Protein AF-A0A369HLX6-F1 (afdb_monomer)

Solvent-accessible surface area (backbone atoms only — not comparable to full-atom values): 77555 Å² total; per-residue (Å²): 139,80,82,79,77,84,73,82,59,44,43,98,86,65,46,57,54,57,81,59,62,67,58,54,52,29,65,48,64,82,88,49,87,76,56,44,64,62,55,21,54,60,53,42,35,36,46,69,59,18,45,42,66,28,50,52,48,38,49,47,55,46,30,52,79,67,49,48,51,61,34,25,66,33,43,35,38,41,13,50,38,52,50,74,55,31,60,79,55,59,59,72,65,39,51,56,47,38,63,75,68,39,64,60,37,67,70,21,78,32,45,28,30,35,38,33,44,41,81,48,45,90,78,59,67,44,66,43,48,53,57,16,44,47,42,39,21,48,74,40,38,24,52,33,60,40,42,64,54,90,81,58,80,54,17,56,50,40,20,49,58,45,28,77,98,67,44,46,39,60,88,38,51,38,51,92,36,46,62,58,41,57,68,70,11,40,43,44,68,42,45,43,71,70,37,37,52,24,49,70,61,46,50,66,56,53,74,74,46,99,59,86,45,47,68,46,64,23,52,65,65,41,45,95,59,55,99,48,50,53,18,38,33,39,18,29,38,41,75,83,51,49,65,28,52,54,48,16,40,48,78,66,67,53,45,26,35,36,39,29,20,11,76,89,25,31,27,41,67,32,36,59,42,53,14,45,35,41,31,36,36,49,88,46,97,92,49,75,64,45,77,47,77,52,59,50,39,31,64,56,44,74,41,74,72,37,59,67,83,73,38,48,46,50,96,38,24,53,48,42,17,50,50,52,49,32,50,43,70,57,72,56,60,95,83,32,61,50,55,50,38,28,31,52,52,22,9,49,47,38,43,53,41,23,46,48,70,32,92,55,44,83,87,52,78,94,54,87,42,67,59,54,84,60,59,39,70,95,70,36,29,40,38,27,12,33,54,53,39,53,45,18,33,77,58,36,43,15,36,52,29,51,50,35,32,28,47,46,20,42,47,51,58,69,65,56,65,86,71,92,67,78,89,77,87,85,77,84,86,93,78,92,78,85,91,84,85,80,89,79,84,87,66,102,64,64,75,43,92,34,52,91,41,31,34,41,33,54,33,55,70,52,26,48,26,41,18,53,24,52,44,14,33,34,37,22,50,30,40,33,51,22,39,40,87,74,39,44,70,30,47,73,50,50,84,63,48,50,43,48,37,94,87,45,53,62,85,77,73,36,53,9,52,56,34,55,74,31,33,32,33,34,40,23,30,14,41,27,58,89,38,67,68,29,34,58,49,49,55,60,46,48,62,73,32,42,32,38,39,35,54,64,61,62,70,61,43,49,86,59,64,63,28,68,76,53,46,36,74,69,21,57,52,32,33,35,36,44,42,34,33,42,24,81,49,77,99,47,21,87,47,89,55,55,42,69,56,44,28,60,75,48,50,53,16,55,45,28,36,43,61,89,54,67,68,33,73,71,98,57,66,56,41,25,53,51,30,9,50,52,48,39,54,50,50,54,52,45,53,57,49,19,74,76,69,70,38,37,49,81,42,78,39,23,34,44,58,43,36,54,56,69,45,48,69,60,50,46,50,28,72,73,67,77,43,83,78,90,59,24,47,50,68,40,48,96,87,44,38,61,28,29,64,34,48,26,61,78,49,34,33,32,43,51,24,89,44,55,71,43,41,37,52,48,22,55,67,71,72,42,60,64,51,45,72,35,82,58,39,45,43,48,68,34,21,56,75,43,35,74,64,52,56,50,55,52,34,66,52,41,36,76,37,42,40,63,61,47,56,60,67,48,54,91,68,84,59,57,67,48,71,73,69,57,73,68,55,50,63,67,30,67,70,36,49,77,66,51,38,60,41,79,45,67,28,92,45,47,42,78,42,83,44,77,41,67,86,63,80,57,92,80,33,79,50,47,86,83,40,49,45,53,57,86,32,72,34,35,65,60,50,40,35,80,72,68,67,51,49,72,71,55,53,50,46,34,26,78,71,58,29,25,50,69,88,78,59,71,75,79,78,74,86,74,93,71,87,80,90,81,88,81,88,90,85,81,89,82,88,78,88,85,87,84,92,86,87,88,86,88,90,83,87,89,85,89,83,84,88,87,85,88,82,88,83,85,89,88,87,85,81,90,88,81,89,88,85,82,92,88,86,87,90,85,88,91,87,83,90,87,88,84,90,79,90,85,79,91,83,90,87,87,82,86,83,90,88,80,91,87,88,87,83,83,86,88,87,86,82,90,84,81,92,76,87,92,78,85,84,84,74,81,87,70,74,85,82,76,65,63,57,80,49,58,18,80,88,77,64,53,69,48,74,46,72,82,79,90,80,90,79,94,73,86,85,80,51,60,48,72,73,50,29,61,68,77,60,78,57,95,60,83,89,48,65,72,54,56,57,55,51,52,50,51,55,52,52,71,72,44,75,93,57,87,77,68,63,69,72,52,58,56,69,74,65,59,90,73,91,49,72,65,59,51,52,54,50,46,51,53,59,65,70,54,52,76,70,60,52,51,66,50,53,79,41,47,95,77,43,56,69,72,56,42,49,52,47,38,56,40,42,35,73,79,44,51,84,44,75,72,74,86,52,77,82,77,70,71,90,66,99,75,86,85,91,86,88,81,88,82,84,87,84,82,86,84,84,92,82,83,91,82,84,87,82,90,81,87,84,86,82,87,86,87,77,88,84,90,80,92,81,90,87,88,88,88,82,90,87,91,82,88,83,92,88,85,88,84,88,82,87,82,86,86,89,81,91,88,82,92,88,88,85,91,82,90,85,91,87,87,85,90,87,79,87,91,81,85,84,88,87,86,77,81,96,64,78,62,93,73,67,71,98,73,62,82,74,80,88,80,81,96,80,89,84,78,94,85,75,98,81,73,86,92,76,82,86,79,82,57,55,49,103,84,74,48,76,68,87,86,84,90,86,88,80,88,132

pLDDT: mean 70.93, std 29.44, range [20.41, 98.88]

Secondary structure (DSSP, 8-state):
-PPPPPP--B-TTSPBPP--HHHHHHHSSSSS---HHHHHHHHHTTTTT-S-HHHHHHHHHHHHHTTGGG-HHHHHHHHHHHHHTSPPP-HHHHHHHHHHH---BTTB-S-EEEEEE-S--SS----HHHHHHHHHTTTSEEEEEE---SSSS--HHHHHHT-SS----GGG-STTTHHHHHHH-SEEEEEHHHH-TTHHHHHHHHTT-SS--HHHHHGGG--TTGGGEEEEEEE-SSGGGHHHHHHHHHHTT--EEEEEEETTS-SS--SSS-EEEEEEE-SSTTSPPEEEEEEE-GGGGT-----GGGSPPPSSHHHHHHHHHHHHHT-S-TT-HHHHHHHHHHHHHHHHHTGGG-SS---STT--S-------GGG--HHHHHHHHHHHHHTSHHHHHHHHHHHHHHHHHHH---GGGSS-SSS-------------PPPSSPPPTTTT-EEEEE--SSHHHHHHHHHHHTT-EEEEEEBTTTBSGGGG--SSEEPPPTTS---SS-EEHHHHHH-TTEEEEEB-TTSHHHHHHHHHHHTT-SEEEE---TTTTGGGT-SHHHHHHH-TT-EEEEEESS-SSSTTTTS---HHHHHHHTSHHHHSS-TTSPP---SS-HHHHHHHHHHHHHHHHHHHHHHHHS---EEEEEHHHHHHHHTHHHHHHHHHHSS------TT--TTSSSEEEEE-SSSEEEEE--SHHHHHHHHHHHT-GGGGTSTTTSSHHHHHHTHHHHHHHHHHHHTTS-HHHHHHHTTTSS--EEE---HHHHHHSHHHHHTT-EEEEEETTTEEEEEEPPS---SS------SPPPPTTTTHHHHHHHHH---HHHHHHHHHTTSB-------------------------------------------------------------------------------------------------------------------S---GGGSSS---EEEE-TTT--EEEE---------------HHHHHHHT----GGGHHHHHHHHHHHHHHTTTTSPPP-HHHHHHHH----SHHHHHHHHHHHHT--HHHHHHHHTTGGGS-HHHHHHHHHHHHHH-TT--TT--GGGG-SS--------------PPP-----------------------------------------------------------------------S------SPPTT-SS-SSSPPPP----SS--S--TTS-----B-TTS-B----------

Sequence (1267 aa):
MTTPSPTRSHNEDGVPIVDIKPLLTKLWPMGKEVSPDEIAEAISHFFTNSVSEAQTASLLVALHFTSLDMCADVLARCARVMLQAMSPAPIEQLRDVLRRRARPESSYRGGLCDIVGTGGDSHNTFNISTTSSILASALLLVSKHGNKASTSKSGSADMIGCIKPRPPIMSAVRPDTLLEVYSATNYGFLFAPLFHTGMRFVAPVRRQLPWRTIFNNVGPLANPLDDLIEARVIGIGRRDLGPPFSDALRSAGCRKALIVCGEEELDEISCAGPTLCWALREPSPGKEVVIEHFKIQPSDFGLARHPLSQVSPGKGPEENAEILRRILHGELADDDPLLDFVLMNTAALFVVSGICEADSSAMGSGDDGKVIPERGPAGQRWKEGVRRARWAIKSGEARKQWEAFIDVTNEIGSHQPAMSRLVRCLRPTTVARPPHSFRRRFTSGAPLPLEGFRVLDMTRVLAGPYCTQILGDLGADVIKVEHPVRGDDTRAWGPPYARYKQDSGAEGPGESAYFLGANRNKKSLALSFQHKQGVDILHKLVAKCDVLVENYLPGTLAKYSLDYGTLRAINPGLVYASITGYGQTGPYSSRAGYDVMIEAEFGLMHITGSRDGPPVKVGVAVVDLTTGLYACNSIMAALLGRAKTGKGQHIDVALSDCQTATLANIASSCLVSGQPDSGRWGTAHPSIVPYRSFKTRDGDVLFGCGNDRLFGILCDGLGHPEWKDDAKYKTNADRVANRAELEAGIEAQSKQKTTQEWLDKFKDSGMPYAAVNDVLSTLNHEHTRARNMVVEIDHGACGPLKLVNTPIKLSESQPTVRTAPPMLGQHTEELLEEHLGLSQAEIGRLKQEGVANERRIIIHDRCSSSSIMDDQRVSPAPKAAYEPQFGQVNCLILHRLHKVTDKTRAETRSEANTLSMPFEQQDIATKPSLKRRPESGSTESRLDPTQSTVLLPTPAACKPVLEEEAVNGLCRACLETLGKACVTCHLCRGSWHRSCAVTSAAKSPSYLCAECRLAVGEVDDETLLHDRHLLVEKIRARRLVGRVPAKPHLVGFLAGQASESEERNKRIEYFRGKKRTDLLNVLSLCDQLKPRLLVDVLVSVSKKHSDLPMFDDPSWRWNLPSSKPSPQQNPNRPRPSLVSSTDKVFKRPRGRPRNSTKQTTVSETPPQAEMRPVDKRSGAGDAAQGKDALAASPYRVASNSDLSIAVSENSLPPTWPRAGQGLYAKLPPEDDDRSFLVDGNDEEAFSHFLVDKLGRQVLISACAQTA

Nearest PDB structures (foldseek):
  9br7-assembly1_A  TM=9.659E-01  e=1.055E-42  Homo sapiens
  9br6-assembly1_A  TM=9.710E-01  e=3.580E-42  Homo sapiens
  5yit-assembly1_A  TM=9.476E-01  e=2.253E-22  Mycobacterium tuberculosis H37Rv
  8rp3-assembly1_B  TM=8.638E-01  e=4.226E-21  Mycobacterium tuberculosis
  2gci-assembly2_C  TM=8.555E-01  e=2.723E-21  Mycobacterium tuberculosis

Foldseek 3Di:
DDDDDDDPQADPVRHGADDCLVVLVQLPPPDHDDDLVSLLVVLLCLLVLRYFLLVLLLSQLSCVVVVVLLAQSNLLSNLVSLLVSWDDAPQVLLLVLQQVVADDAFLQGRFEEEEEELLDAPLQFQQLRLLLQLLLQLHHQYQYEWEADPDHQGTSCLLQCQAPPFHFQQVLQARVCSSLLSNQFSDDYNYCCRISVSCVSVVVSCSLDPDDGSCSVNSLVNRNNNVRHQEYEYFFLDPSSQVSVLSNCLVNVHAFYKYKADPSSTRACALADKIWIWTFHDPDPPDRTDTDTDIDYLVLLVAHRDDSVQRHADPHSNRSNVVSVCQLQVVDDPNRSNNSRSLQRSLVSCQRSVNLVHQFDDSDPPDPRHADCDADPPRTRSNSSSVSSVCSRVVSSSVVSNVSSRVSSVVSVVPDDPVVPPPPPDDDDDDDDDDDDDDDDDDPADAFQLAPAEEEQAEAFFLSLQLVVVSLLSHYAYEYEAAFPCGHVQQPPDPVALAFDPPQLDDDNHGHPRLQQRFFSYDFAHFDLVDLVRLVVVLLVLLVHQEYEYEDQQPPCVVSLRDPVSSCVSPQNYAYEYEYAAKNDDPCSRDHDALVVLCVPQCVQQADDALPDHRDDDPDSVLSNQLSVVRNVVSVVQVVVCVVVVGYDYHITHSNVSSNCVCPVQNVVCVQVVDHDSTYHHQCDLQFPPAGWADALAAIKGFHCVWLVLVCLLCVLLVNNVQCVDPCRVTRVSCSVVVVVVSVVSNVSRHHHDNVVSVVSCPPVPTDMDTDDDPVCVCVPPVCVVQVQWDWDQDSGSGIDIYGWDPDDDDRHRSTRPGGRDDHNNCNVVCCCVRVVDDPVRSVVCCVVSRHHDPDSPPPPPPDDDDDDDDDDDDDDDDDDDDDDDDDDDDDDYDDDDDDDDDDDDDDDDDDDDDDDDDDDDDDYDDDDDDDYDDDDDDDDDDDDDDDDDDDDDDDDDDDDDDDDDDDDDDPPVPPPDFWDWDAQPPPRDIDTDGDDDDDDDDDDRDDDPLVCLQVVVDDDPVCVVVSVVSVVVVVVVVCPRDDDDDVVVVPLQPDPDPDPVSLVVLLVVLLPDDLVVLQVVLVCLVVGDSSSSSSSSSSCCVNCVPDPRHPDPVSVPDDDDDDDDDDDDDDDDDDDDDDDDDDDDDDDDDDDDDDDDDDDDDDDDDDDDDDDDDDDDDDYDDYDDDDDDDDDDDDDDDDDDDDDDDDDDDDDDDDDDPQDDPVNDDDDDDDDPPDDDDPDPPPPDDDFDAPPVGHGDDDDDDDDDD

Radius of gyration: 43.24 Å; Cα contacts (8 Å, |Δi|>4): 1741; chains: 1; bounding box: 129×133×138 Å

Mean predicted aligned error: 22.57 Å

Structure (mmCIF, N/CA/C/O backbone):
data_AF-A0A369HLX6-F1
#
_entry.id   AF-A0A369HLX6-F1
#
loop_
_atom_site.group_PDB
_atom_site.id
_atom_site.type_symbol
_atom_site.label_atom_id
_atom_site.label_alt_id
_atom_site.label_comp_id
_atom_site.label_asym_id
_atom_site.label_entity_id
_atom_site.label_seq_id
_atom_site.pdbx_PDB_ins_code
_atom_site.Cartn_x
_atom_site.Cartn_y
_atom_site.Cartn_z
_atom_site.occupancy
_atom_site.B_iso_or_equiv
_atom_site.auth_seq_id
_atom_site.auth_comp_id
_atom_site.auth_asym_id
_atom_site.auth_atom_id
_atom_site.pdbx_PDB_model_num
ATOM 1 N N . MET A 1 1 ? 12.157 -19.808 51.561 1.00 30.66 1 MET A N 1
ATOM 2 C CA . MET A 1 1 ? 11.186 -20.081 50.482 1.00 30.66 1 MET A CA 1
ATOM 3 C C . MET A 1 1 ? 10.905 -18.776 49.759 1.00 30.66 1 MET A C 1
ATOM 5 O O . MET A 1 1 ? 10.203 -17.934 50.297 1.00 30.66 1 MET A O 1
ATOM 9 N N . THR A 1 2 ? 11.506 -18.575 48.592 1.00 24.73 2 THR A N 1
ATOM 10 C CA . THR A 1 2 ? 11.148 -17.494 47.662 1.00 24.73 2 THR A CA 1
ATOM 11 C C . THR A 1 2 ? 10.141 -18.045 46.665 1.00 24.73 2 THR A C 1
ATOM 13 O O . THR A 1 2 ? 10.413 -19.071 46.040 1.00 24.73 2 THR A O 1
ATOM 16 N N . THR A 1 3 ? 8.991 -17.394 46.522 1.00 22.77 3 THR A N 1
ATOM 17 C CA . THR A 1 3 ? 7.996 -17.741 45.504 1.00 22.77 3 THR A CA 1
ATOM 18 C C . THR A 1 3 ? 8.586 -17.572 44.097 1.00 22.77 3 THR A C 1
ATOM 20 O O . THR A 1 3 ? 9.262 -16.571 43.843 1.00 22.77 3 THR A O 1
ATOM 23 N N . PRO A 1 4 ? 8.370 -18.523 43.170 1.00 28.91 4 PRO A N 1
ATOM 24 C CA . PRO A 1 4 ? 8.760 -18.329 41.781 1.00 28.91 4 PRO A CA 1
ATOM 25 C C . PRO A 1 4 ? 7.902 -17.224 41.154 1.00 28.91 4 PRO A C 1
ATOM 27 O O . PRO A 1 4 ? 6.690 -17.169 41.366 1.00 28.91 4 PRO A O 1
ATOM 30 N N . SER A 1 5 ? 8.532 -16.351 40.367 1.00 24.95 5 SER A N 1
ATOM 31 C CA . SER A 1 5 ? 7.806 -15.408 39.508 1.00 24.95 5 SER A CA 1
ATOM 32 C C . SER A 1 5 ? 6.945 -16.195 38.510 1.00 24.95 5 SER A C 1
ATOM 34 O O . SER A 1 5 ? 7.451 -17.183 37.965 1.00 24.95 5 SER A O 1
ATOM 36 N N . PRO A 1 6 ? 5.682 -15.808 38.249 1.00 31.36 6 PRO A N 1
ATOM 37 C CA . PRO A 1 6 ? 4.826 -16.544 37.330 1.00 31.36 6 PRO A CA 1
ATOM 38 C C . PRO A 1 6 ? 5.427 -16.545 35.922 1.00 31.36 6 PRO A C 1
ATOM 40 O O . PRO A 1 6 ? 5.606 -15.500 35.290 1.00 31.36 6 PRO A O 1
ATOM 43 N N . THR A 1 7 ? 5.722 -17.739 35.414 1.00 35.62 7 THR A N 1
ATOM 44 C CA . THR A 1 7 ? 5.964 -17.954 33.989 1.00 35.62 7 THR A CA 1
ATOM 45 C C . THR A 1 7 ? 4.724 -17.529 33.206 1.00 35.62 7 THR A C 1
ATOM 47 O O . THR A 1 7 ? 3.597 -17.791 33.623 1.00 35.62 7 THR A O 1
ATOM 50 N N . ARG A 1 8 ? 4.910 -16.876 32.050 1.00 42.16 8 ARG A N 1
ATOM 51 C CA . ARG A 1 8 ? 3.805 -16.612 31.116 1.00 42.16 8 ARG A CA 1
ATOM 52 C C . ARG A 1 8 ? 3.312 -17.952 30.562 1.00 42.16 8 ARG A C 1
ATOM 54 O O . ARG A 1 8 ? 3.884 -18.465 29.608 1.00 42.16 8 ARG A O 1
ATOM 61 N N . SER A 1 9 ? 2.285 -18.524 31.184 1.00 41.97 9 SER A N 1
ATOM 62 C CA . SER A 1 9 ? 1.688 -19.802 30.779 1.00 41.97 9 SER A CA 1
ATOM 63 C C . SER A 1 9 ? 0.798 -19.693 29.539 1.00 41.97 9 SER A C 1
ATOM 65 O O . SER A 1 9 ? 0.426 -20.723 28.987 1.00 41.97 9 SER A O 1
ATOM 67 N N . HIS A 1 10 ? 0.481 -18.474 29.088 1.00 45.16 10 HIS A N 1
ATOM 68 C CA . HIS A 1 10 ? -0.434 -18.194 27.981 1.00 45.16 10 HIS A CA 1
ATOM 69 C C . HIS A 1 10 ? 0.179 -17.234 26.955 1.00 45.16 10 HIS A C 1
ATOM 71 O O . HIS A 1 10 ? 1.018 -16.396 27.303 1.00 45.16 10 HIS A O 1
ATOM 77 N N . ASN A 1 11 ? -0.270 -17.352 25.705 1.00 52.44 11 ASN A N 1
ATOM 78 C CA . ASN A 1 11 ? -0.015 -16.389 24.635 1.00 52.44 11 ASN A CA 1
ATOM 79 C C . ASN A 1 11 ? -0.892 -15.124 24.796 1.00 52.44 11 ASN A C 1
ATOM 81 O O . ASN A 1 11 ? -1.636 -14.986 25.770 1.00 52.44 11 ASN A O 1
ATOM 85 N N . GLU A 1 12 ? -0.820 -14.193 23.839 1.00 48.03 12 GLU A N 1
ATOM 86 C CA . GLU A 1 12 ? -1.594 -12.938 23.885 1.00 48.03 12 GLU A CA 1
ATOM 87 C C . GLU A 1 12 ? -3.119 -13.144 23.765 1.00 48.03 12 GLU A C 1
ATOM 89 O O . GLU A 1 12 ? -3.884 -12.310 24.247 1.00 48.03 12 GLU A O 1
ATOM 94 N N . ASP A 1 13 ? -3.560 -14.281 23.213 1.00 49.62 13 ASP A N 1
ATOM 95 C CA . ASP A 1 13 ? -4.968 -14.695 23.117 1.00 49.62 13 ASP A CA 1
ATOM 96 C C . ASP A 1 13 ? -5.473 -15.446 24.374 1.00 49.62 13 ASP A C 1
ATOM 98 O O . ASP A 1 13 ? -6.642 -15.828 24.446 1.00 49.62 13 ASP A O 1
ATOM 102 N N . GLY A 1 14 ? -4.612 -15.699 25.370 1.00 52.28 14 GLY A N 1
ATOM 103 C CA . GLY A 1 14 ? -4.942 -16.478 26.572 1.00 52.28 14 GLY A CA 1
ATOM 104 C C . GLY A 1 14 ? -4.863 -18.006 26.407 1.00 52.28 14 GLY A C 1
ATOM 105 O O . GLY A 1 14 ? -5.124 -18.745 27.360 1.00 52.28 14 GLY A O 1
ATOM 106 N N . VAL A 1 15 ? -4.464 -18.511 25.239 1.00 62.88 15 VAL A N 1
ATOM 107 C CA . VAL A 1 15 ? -4.268 -19.949 24.984 1.00 62.88 15 VAL A CA 1
ATOM 108 C C . VAL A 1 15 ? -2.959 -20.412 25.641 1.00 62.88 15 VAL A C 1
ATOM 110 O O . VAL A 1 15 ? -1.960 -19.694 25.541 1.00 62.88 15 VAL A O 1
ATOM 113 N N . PRO A 1 16 ? -2.913 -21.582 26.314 1.00 69.12 16 PRO A N 1
ATOM 114 C CA . PRO A 1 16 ? -1.676 -22.106 26.885 1.00 69.12 16 PRO A CA 1
ATOM 115 C C . PRO A 1 16 ? -0.548 -22.242 25.853 1.00 69.12 16 PRO A C 1
ATOM 117 O O . PRO A 1 16 ? -0.782 -22.697 24.731 1.00 69.12 16 PRO A O 1
ATOM 120 N N . ILE A 1 17 ? 0.677 -21.876 26.239 1.00 71.44 17 ILE A N 1
ATOM 121 C CA . ILE A 1 17 ? 1.862 -22.074 25.393 1.00 71.44 17 ILE A CA 1
ATOM 122 C C . ILE A 1 17 ? 2.350 -23.516 25.555 1.00 71.44 17 ILE A C 1
ATOM 124 O O . ILE A 1 17 ? 2.766 -23.921 26.641 1.00 71.44 17 ILE A O 1
ATOM 128 N N . VAL A 1 18 ? 2.332 -24.272 24.460 1.00 84.62 18 VAL A N 1
ATOM 129 C CA . VAL A 1 18 ? 2.918 -25.609 24.368 1.00 84.62 18 VAL A CA 1
ATOM 130 C C . VAL A 1 18 ? 4.435 -25.490 24.216 1.00 84.62 18 VAL A C 1
ATOM 132 O O . VAL A 1 18 ? 4.959 -24.693 23.430 1.00 84.62 18 VAL A O 1
ATOM 135 N N . ASP A 1 19 ? 5.152 -26.299 24.990 1.00 81.81 19 ASP A N 1
ATOM 136 C CA . ASP A 1 19 ? 6.606 -26.377 24.960 1.00 81.81 19 ASP A CA 1
ATOM 137 C C . ASP A 1 19 ? 7.054 -27.559 24.087 1.00 81.81 19 ASP A C 1
ATOM 139 O O . ASP A 1 19 ? 7.035 -28.711 24.520 1.00 81.81 19 ASP A O 1
ATOM 143 N N . ILE A 1 20 ? 7.473 -27.271 22.850 1.00 85.38 20 ILE A N 1
ATOM 144 C CA . ILE A 1 20 ? 7.964 -28.276 21.894 1.00 85.38 20 ILE A CA 1
ATOM 145 C C . ILE A 1 20 ? 9.488 -28.485 21.979 1.00 85.38 20 ILE A C 1
ATOM 147 O O . ILE A 1 20 ? 10.065 -29.206 21.158 1.00 85.38 20 ILE A O 1
ATOM 151 N N . LYS A 1 21 ? 10.175 -27.929 22.994 1.00 76.75 21 LYS A N 1
ATOM 152 C CA . LYS A 1 21 ? 11.600 -28.219 23.261 1.00 76.75 21 LYS A CA 1
ATOM 153 C C . LYS A 1 21 ? 11.919 -29.717 23.382 1.00 76.75 21 LYS A C 1
ATOM 155 O O . LYS A 1 21 ? 13.034 -30.065 22.983 1.00 76.75 21 LYS A O 1
ATOM 160 N N . PRO A 1 22 ? 11.043 -30.615 23.891 1.00 81.25 22 PRO A N 1
ATOM 161 C CA . PRO A 1 22 ? 11.311 -32.054 23.888 1.00 81.25 22 PRO A CA 1
ATOM 162 C C . PRO A 1 22 ? 11.533 -32.594 22.469 1.00 81.25 22 PRO A C 1
ATOM 164 O O . PRO A 1 22 ? 12.576 -33.197 22.213 1.00 81.25 22 PRO A O 1
ATOM 167 N N . LEU A 1 23 ? 10.632 -32.275 21.531 1.00 83.19 23 LEU A N 1
ATOM 168 C CA . LEU A 1 23 ? 10.752 -32.632 20.114 1.00 83.19 23 LEU A CA 1
ATOM 169 C C . LEU A 1 23 ? 12.001 -32.009 19.478 1.00 83.19 23 LEU A C 1
ATOM 171 O O . LEU A 1 23 ? 12.814 -32.723 18.893 1.00 83.19 23 LEU A O 1
ATOM 175 N N . LEU A 1 24 ? 12.217 -30.701 19.664 1.00 79.19 24 LEU A N 1
ATOM 176 C CA . LEU A 1 24 ? 13.405 -30.000 19.152 1.00 79.19 24 LEU A CA 1
ATOM 177 C C . LEU A 1 24 ? 14.728 -30.597 19.679 1.00 79.19 24 LEU A C 1
ATOM 179 O O . LEU A 1 24 ? 15.765 -30.462 19.037 1.00 79.19 24 LEU A O 1
ATOM 183 N N . THR A 1 25 ? 14.702 -31.270 20.835 1.00 71.69 25 THR A N 1
ATOM 184 C CA . THR A 1 25 ? 15.863 -31.951 21.441 1.00 71.69 25 THR A CA 1
ATOM 185 C C . THR A 1 25 ? 16.019 -33.408 20.996 1.00 71.69 25 THR A C 1
ATOM 187 O O . THR A 1 25 ? 17.096 -33.974 21.176 1.00 71.69 25 THR A O 1
ATOM 190 N N . LYS A 1 26 ? 14.982 -34.025 20.415 1.00 75.25 26 LYS A N 1
ATOM 191 C CA . LYS A 1 26 ? 15.114 -35.294 19.683 1.00 75.25 26 LYS A CA 1
ATOM 192 C C . LYS A 1 26 ? 15.595 -35.055 18.248 1.00 75.25 26 LYS A C 1
ATOM 194 O O . LYS A 1 26 ? 16.525 -35.719 17.815 1.00 75.25 26 LYS A O 1
ATOM 199 N N . LEU A 1 27 ? 15.004 -34.073 17.557 1.00 73.06 27 LEU A N 1
ATOM 200 C CA . LEU A 1 27 ? 15.378 -33.668 16.194 1.00 73.06 27 LEU A CA 1
ATOM 201 C C . LEU A 1 27 ? 16.818 -33.147 16.102 1.00 73.06 27 LEU A C 1
ATOM 203 O O . LEU A 1 27 ? 17.460 -33.301 15.063 1.00 73.06 27 LEU A O 1
ATOM 207 N N . TRP A 1 28 ? 17.322 -32.502 17.163 1.00 61.00 28 TRP A N 1
ATOM 208 C CA . TRP A 1 28 ? 18.658 -31.918 17.158 1.00 61.00 28 TRP A CA 1
ATOM 209 C C . TRP A 1 28 ? 19.425 -32.110 18.484 1.00 61.00 28 TRP A C 1
ATOM 211 O O . TRP A 1 28 ? 18.989 -31.606 19.527 1.00 61.00 28 TRP A O 1
ATOM 221 N N . PRO A 1 29 ? 20.607 -32.769 18.484 1.00 53.75 29 PRO A N 1
ATOM 222 C CA . PRO A 1 29 ? 21.319 -33.333 17.325 1.00 53.75 29 PRO A CA 1
ATOM 223 C C . PRO A 1 29 ? 20.600 -34.526 16.689 1.00 53.75 29 PRO A C 1
ATOM 225 O O . PRO A 1 29 ? 19.880 -35.244 17.375 1.00 53.75 29 PRO A O 1
ATOM 228 N N . MET A 1 30 ? 20.908 -34.803 15.418 1.00 57.28 30 MET A N 1
ATOM 229 C CA . MET A 1 30 ? 20.609 -36.113 14.829 1.00 57.28 30 MET A CA 1
ATOM 230 C C . MET A 1 30 ? 21.275 -37.217 15.667 1.00 57.28 30 MET A C 1
ATOM 232 O O . MET A 1 30 ? 22.435 -37.076 16.061 1.00 57.28 30 MET A O 1
ATOM 236 N N . GLY A 1 31 ? 20.542 -38.295 15.945 1.00 51.84 31 GLY A N 1
ATOM 237 C CA . GLY A 1 31 ? 20.971 -39.358 16.866 1.00 51.84 31 GLY A CA 1
ATOM 238 C C . GLY A 1 31 ? 19.872 -39.876 17.801 1.00 51.84 31 GLY A C 1
ATOM 239 O O . GLY A 1 31 ? 20.136 -40.754 18.619 1.00 51.84 31 GLY A O 1
ATOM 240 N N . LYS A 1 32 ? 18.644 -39.353 17.694 1.00 60.66 32 LYS A N 1
ATOM 241 C CA . LYS A 1 32 ? 17.429 -39.959 18.250 1.00 60.66 32 LYS A CA 1
ATOM 242 C C . LYS A 1 32 ? 16.359 -40.020 17.170 1.00 60.66 32 LYS A C 1
ATOM 244 O O . LYS A 1 32 ? 16.235 -39.086 16.382 1.00 60.66 32 LYS A O 1
ATOM 249 N N . GLU A 1 33 ? 15.594 -41.102 17.156 1.00 70.94 33 GLU A N 1
ATOM 250 C CA . GLU A 1 33 ? 14.431 -41.220 16.282 1.00 70.94 33 GLU A CA 1
ATOM 251 C C . GLU A 1 33 ? 13.310 -40.277 16.737 1.00 70.94 33 GLU A C 1
ATOM 253 O O . GLU A 1 33 ? 13.141 -39.986 17.929 1.00 70.94 33 GLU A O 1
ATOM 258 N N . VAL A 1 34 ? 12.557 -39.788 15.755 1.00 82.31 34 VAL A N 1
ATOM 259 C CA . VAL A 1 34 ? 11.404 -38.902 15.911 1.00 82.31 34 VAL A CA 1
ATOM 260 C C . VAL A 1 34 ? 10.311 -39.424 14.998 1.00 82.31 34 VAL A C 1
ATOM 262 O O . VAL A 1 34 ? 10.557 -39.669 13.818 1.00 82.31 34 VAL A O 1
ATOM 265 N N . SER A 1 35 ? 9.110 -39.594 15.539 1.00 89.38 35 SER A N 1
ATOM 266 C CA . SER A 1 35 ? 7.974 -40.059 14.751 1.00 89.38 35 SER A CA 1
ATOM 267 C C . SER A 1 35 ? 7.379 -38.931 13.888 1.00 89.38 35 SER A C 1
ATOM 269 O O . SER A 1 35 ? 7.340 -37.772 14.316 1.00 89.38 35 SER A O 1
ATOM 271 N N . PRO A 1 36 ? 6.834 -39.252 12.698 1.00 90.75 36 PRO A N 1
ATOM 272 C CA . PRO A 1 36 ? 5.945 -38.349 11.964 1.00 90.75 36 PRO A CA 1
ATOM 273 C C . PRO A 1 36 ? 4.731 -37.894 12.800 1.00 90.75 36 PRO A C 1
ATOM 275 O O . PRO A 1 36 ? 4.261 -36.774 12.618 1.00 90.75 36 PRO A O 1
ATOM 278 N N . ASP A 1 37 ? 4.289 -38.741 13.742 1.00 90.62 37 ASP A N 1
ATOM 279 C CA . ASP A 1 37 ? 3.462 -38.447 14.926 1.00 90.62 37 ASP A CA 1
ATOM 280 C C . ASP A 1 37 ? 3.761 -37.080 15.555 1.00 90.62 37 ASP A C 1
ATOM 282 O O . ASP A 1 37 ? 3.035 -36.100 15.383 1.00 90.62 37 ASP A O 1
ATOM 286 N N . GLU A 1 38 ? 4.884 -37.021 16.270 1.00 90.75 38 GLU A N 1
ATOM 287 C CA . GLU A 1 38 ? 5.295 -35.865 17.076 1.00 90.75 38 GLU A CA 1
ATOM 288 C C . GLU A 1 38 ? 5.518 -34.600 16.232 1.00 90.75 38 GLU A C 1
ATOM 290 O O . GLU A 1 38 ? 5.272 -33.484 16.695 1.00 90.75 38 GLU A O 1
ATOM 295 N N . ILE A 1 39 ? 5.973 -34.754 14.983 1.00 92.56 39 ILE A N 1
ATOM 296 C CA . ILE A 1 39 ? 6.170 -33.630 14.055 1.00 92.56 39 ILE A CA 1
ATOM 297 C C . ILE A 1 39 ? 4.820 -33.023 13.651 1.00 92.56 39 ILE A C 1
ATOM 299 O O . ILE A 1 39 ? 4.672 -31.797 13.653 1.00 92.56 39 ILE A O 1
ATOM 303 N N . ALA A 1 40 ? 3.831 -33.861 13.331 1.00 92.50 40 ALA A N 1
ATOM 304 C CA . ALA A 1 40 ? 2.489 -33.406 12.987 1.00 92.50 40 ALA A CA 1
ATOM 305 C C . ALA A 1 40 ? 1.748 -32.831 14.205 1.00 92.50 40 ALA A C 1
ATOM 307 O O . ALA A 1 40 ? 1.103 -31.792 14.078 1.00 92.50 40 ALA A O 1
ATOM 308 N N . GLU A 1 41 ? 1.902 -33.428 15.391 1.00 92.06 41 GLU A N 1
ATOM 309 C CA . GLU A 1 41 ? 1.378 -32.885 16.651 1.00 92.06 41 GLU A CA 1
ATOM 310 C C . GLU A 1 41 ? 1.926 -31.472 16.918 1.00 92.06 41 GLU A C 1
ATOM 312 O O . GLU A 1 41 ? 1.150 -30.525 17.069 1.00 92.06 41 GLU A O 1
ATOM 317 N N . ALA A 1 42 ? 3.249 -31.283 16.858 1.00 91.19 42 ALA A N 1
ATOM 318 C CA . ALA A 1 42 ? 3.869 -29.974 17.064 1.00 91.19 42 ALA A CA 1
ATOM 319 C C . ALA A 1 42 ? 3.462 -28.930 16.006 1.00 91.19 42 ALA A C 1
ATOM 321 O O . ALA A 1 42 ? 3.309 -27.752 16.339 1.00 91.19 42 ALA A O 1
ATOM 322 N N . ILE A 1 43 ? 3.246 -29.348 14.753 1.00 92.38 43 ILE A N 1
ATOM 323 C CA . ILE A 1 43 ? 2.719 -28.480 13.688 1.00 92.38 43 ILE A CA 1
ATOM 324 C C . ILE A 1 43 ? 1.232 -28.157 13.899 1.00 92.38 43 ILE A C 1
ATOM 326 O O . ILE A 1 43 ? 0.820 -27.040 13.590 1.00 92.38 43 ILE A O 1
ATOM 330 N N . SER A 1 44 ? 0.428 -29.049 14.489 1.00 92.75 44 SER A N 1
ATOM 331 C CA . SER A 1 44 ? -0.985 -28.762 14.792 1.00 92.75 44 SER A CA 1
ATOM 332 C C . SER A 1 44 ? -1.137 -27.537 15.710 1.00 92.75 44 SER A C 1
ATOM 334 O O . SER A 1 44 ? -1.963 -26.656 15.463 1.00 92.75 44 SER A O 1
ATOM 336 N N . HIS A 1 45 ? -0.248 -27.411 16.700 1.00 91.69 45 HIS A N 1
ATOM 337 C CA . HIS A 1 45 ? -0.204 -26.297 17.648 1.00 91.69 45 HIS A CA 1
ATOM 338 C C . HIS A 1 45 ? 0.207 -24.952 17.018 1.00 91.69 45 HIS A C 1
ATOM 340 O O . HIS A 1 45 ? 0.024 -23.896 17.634 1.00 91.69 45 HIS A O 1
ATOM 346 N N . PHE A 1 46 ? 0.743 -24.954 15.791 1.00 90.62 46 PHE A N 1
ATOM 347 C CA . PHE A 1 46 ? 1.002 -23.720 15.047 1.00 90.62 46 PHE A CA 1
ATOM 348 C C . PHE A 1 46 ? -0.312 -23.040 14.635 1.00 90.62 46 PHE A C 1
ATOM 350 O O . PHE A 1 46 ? -0.414 -21.814 14.675 1.00 90.62 46 PHE A O 1
ATOM 357 N N . PHE A 1 47 ? -1.337 -23.818 14.269 1.00 88.88 47 PHE A N 1
ATOM 358 C CA . PHE A 1 47 ? -2.621 -23.287 13.800 1.00 88.88 47 PHE A CA 1
ATOM 359 C C . PHE A 1 47 ? -3.470 -22.676 14.927 1.00 88.88 47 PHE A C 1
ATOM 361 O O . PHE A 1 47 ? -4.373 -21.888 14.651 1.00 88.88 47 PHE A O 1
ATOM 368 N N . THR A 1 48 ? -3.157 -22.993 16.187 1.00 85.62 48 THR A N 1
ATOM 369 C CA . THR A 1 48 ? -3.845 -22.508 17.398 1.00 85.62 48 THR A CA 1
ATOM 370 C C . THR A 1 48 ? -3.100 -21.382 18.128 1.00 85.62 48 THR A C 1
ATOM 372 O O . THR A 1 48 ? -3.501 -21.002 19.227 1.00 85.62 48 THR A O 1
ATOM 375 N N . ASN A 1 49 ? -2.022 -20.840 17.540 1.00 83.62 49 ASN A N 1
ATOM 376 C CA . ASN A 1 49 ? -1.117 -19.856 18.163 1.00 83.62 49 ASN A CA 1
ATOM 377 C C . ASN A 1 49 ? -0.434 -20.355 19.456 1.00 83.62 49 ASN A C 1
ATOM 379 O O . ASN A 1 49 ? 0.004 -19.559 20.289 1.00 83.62 49 ASN A O 1
ATOM 383 N N . SER A 1 50 ? -0.369 -21.673 19.664 1.00 84.88 50 SER A N 1
ATOM 384 C CA . SER A 1 50 ? 0.067 -22.268 20.934 1.00 84.88 50 SER A CA 1
ATOM 385 C C . SER A 1 50 ? 1.583 -22.470 21.029 1.00 84.88 50 SER A C 1
ATOM 387 O O . SER A 1 50 ? 2.071 -22.840 22.090 1.00 84.88 50 SER A O 1
ATOM 389 N N . VAL A 1 51 ? 2.344 -22.214 19.962 1.00 84.19 51 VAL A N 1
ATOM 390 C CA . VAL A 1 51 ? 3.815 -22.327 19.933 1.00 84.19 51 VAL A CA 1
ATOM 391 C C . VAL A 1 51 ? 4.431 -20.952 19.678 1.00 84.19 51 VAL A C 1
ATOM 393 O O . VAL A 1 51 ? 3.991 -20.229 18.788 1.00 84.19 51 VAL A O 1
ATOM 396 N N . SER A 1 52 ? 5.462 -20.581 20.445 1.00 82.06 52 SER A N 1
ATOM 397 C CA . SER A 1 52 ? 6.137 -19.286 20.270 1.00 82.06 52 SER A CA 1
ATOM 398 C C . SER A 1 52 ? 6.999 -19.234 19.004 1.00 82.06 52 SER A C 1
ATOM 400 O O . SER A 1 52 ? 7.582 -20.241 18.603 1.00 82.06 52 SER A O 1
ATOM 402 N N . GLU A 1 53 ? 7.135 -18.050 18.393 1.00 79.50 53 GLU A N 1
ATOM 403 C CA . GLU A 1 53 ? 7.804 -17.865 17.091 1.00 79.50 53 GLU A CA 1
ATOM 404 C C . GLU A 1 53 ? 9.193 -18.516 17.004 1.00 79.50 53 GLU A C 1
ATOM 406 O O . GLU A 1 53 ? 9.496 -19.193 16.022 1.00 79.50 53 GLU A O 1
ATOM 411 N N . ALA A 1 54 ? 10.017 -18.375 18.048 1.00 73.75 54 ALA A N 1
ATOM 412 C CA . ALA A 1 54 ? 11.347 -18.980 18.106 1.00 73.75 54 ALA A CA 1
ATOM 413 C C . ALA A 1 54 ? 11.312 -20.520 18.074 1.00 73.75 54 ALA A C 1
ATOM 415 O O . ALA A 1 54 ? 12.194 -21.145 17.484 1.00 73.75 54 ALA A O 1
ATOM 416 N N . GLN A 1 55 ? 10.301 -21.152 18.680 1.00 83.69 55 GLN A N 1
ATOM 417 C CA . GLN A 1 55 ? 10.100 -22.603 18.606 1.00 83.69 55 GLN A CA 1
ATOM 418 C C . GLN A 1 55 ? 9.550 -23.019 17.234 1.00 83.69 55 GLN A C 1
ATOM 420 O O . GLN A 1 55 ? 10.067 -23.964 16.638 1.00 83.69 55 GLN A O 1
ATOM 425 N N . THR A 1 56 ? 8.572 -22.277 16.704 1.00 86.44 56 THR A N 1
ATOM 426 C CA . THR A 1 56 ? 8.000 -22.468 15.360 1.00 86.44 56 THR A CA 1
ATOM 427 C C . THR A 1 56 ? 9.094 -22.449 14.292 1.00 86.44 56 THR A C 1
ATOM 429 O O . THR A 1 56 ? 9.227 -23.391 13.512 1.00 86.44 56 THR A O 1
ATOM 432 N N . ALA A 1 57 ? 9.945 -21.422 14.302 1.00 82.69 57 ALA A N 1
ATOM 433 C CA . ALA A 1 57 ? 11.075 -21.306 13.389 1.00 82.69 57 ALA A CA 1
ATOM 434 C C . ALA A 1 57 ? 12.142 -22.388 13.623 1.00 82.69 57 ALA A C 1
ATOM 436 O O . ALA A 1 57 ? 12.648 -22.951 12.655 1.00 82.69 57 ALA A O 1
ATOM 437 N N . SER A 1 58 ? 12.453 -22.723 14.885 1.00 80.38 58 SER A N 1
ATOM 438 C CA . SER A 1 58 ? 13.391 -23.811 15.205 1.00 80.38 58 SER A CA 1
ATOM 439 C C . SER A 1 58 ? 12.944 -25.139 14.592 1.00 80.38 58 SER A C 1
ATOM 441 O O . SER A 1 58 ? 13.779 -25.848 14.037 1.00 80.38 58 SER A O 1
ATOM 443 N N . LEU A 1 59 ? 11.645 -25.464 14.642 1.00 87.75 59 LEU A N 1
ATOM 444 C CA . LEU A 1 59 ? 11.116 -26.690 14.039 1.00 87.75 59 LEU A CA 1
ATOM 445 C C . LEU A 1 59 ? 11.189 -26.632 12.508 1.00 87.75 59 LEU A C 1
ATOM 447 O O . LEU A 1 59 ? 11.697 -27.565 11.896 1.00 87.75 59 LEU A O 1
ATOM 451 N N . LEU A 1 60 ? 10.755 -25.531 11.886 1.00 88.25 60 LEU A N 1
ATOM 452 C CA . LEU A 1 60 ? 10.800 -25.377 10.425 1.00 88.25 60 LEU A CA 1
ATOM 453 C C . LEU A 1 60 ? 12.226 -25.493 9.859 1.00 88.25 60 LEU A C 1
ATOM 455 O O . LEU A 1 60 ? 12.425 -26.143 8.835 1.00 88.25 60 LEU A O 1
ATOM 459 N N . VAL A 1 61 ? 13.215 -24.904 10.536 1.00 81.38 61 VAL A N 1
ATOM 460 C CA . VAL A 1 61 ? 14.629 -24.969 10.132 1.00 81.38 61 VAL A CA 1
ATOM 461 C C . VAL A 1 61 ? 15.244 -26.344 10.436 1.00 81.38 61 VAL A C 1
ATOM 463 O O . VAL A 1 61 ? 16.043 -26.841 9.642 1.00 81.38 61 VAL A O 1
ATOM 466 N N . ALA A 1 62 ? 14.853 -26.997 11.538 1.00 82.38 62 ALA A N 1
ATOM 467 C CA . ALA A 1 62 ? 15.299 -28.356 11.853 1.00 82.38 62 ALA A CA 1
ATOM 468 C C . ALA A 1 62 ? 14.766 -29.390 10.849 1.00 82.38 62 ALA A C 1
ATOM 470 O O . ALA A 1 62 ? 15.545 -30.217 10.381 1.00 82.38 62 ALA A O 1
ATOM 471 N N . LEU A 1 63 ? 13.481 -29.326 10.474 1.00 87.31 63 LEU A N 1
ATOM 472 C CA . LEU A 1 63 ? 12.887 -30.212 9.462 1.00 87.31 63 LEU A CA 1
ATOM 473 C C . LEU A 1 63 ? 13.606 -30.076 8.114 1.00 87.31 63 LEU A C 1
ATOM 475 O O . LEU A 1 63 ? 13.961 -31.088 7.519 1.00 87.31 63 LEU A O 1
ATOM 479 N N . HIS A 1 64 ? 13.904 -28.842 7.695 1.00 84.69 64 HIS A N 1
ATOM 480 C CA . HIS A 1 64 ? 14.611 -28.577 6.442 1.00 84.69 64 HIS A CA 1
ATOM 481 C C . HIS A 1 64 ? 16.035 -29.156 6.419 1.00 84.69 64 HIS A C 1
ATOM 483 O O . HIS A 1 64 ? 16.418 -29.864 5.492 1.00 84.69 64 HIS A O 1
ATOM 489 N N . PHE A 1 65 ? 16.833 -28.921 7.468 1.00 78.94 65 PHE A N 1
ATOM 490 C CA . PHE A 1 65 ? 18.216 -29.421 7.526 1.00 78.94 65 PHE A CA 1
ATOM 491 C C . PHE A 1 65 ? 18.359 -30.883 7.984 1.00 78.94 65 PHE A C 1
ATOM 493 O O . PHE A 1 65 ? 19.481 -31.388 8.063 1.00 78.94 65 PHE A O 1
ATOM 500 N N . THR A 1 66 ? 17.244 -31.566 8.248 1.00 80.38 66 THR A N 1
ATOM 501 C CA . THR A 1 66 ? 17.166 -33.031 8.394 1.00 80.38 66 THR A CA 1
ATOM 502 C C . THR A 1 66 ? 16.492 -33.707 7.192 1.00 80.38 66 THR A C 1
ATOM 504 O O . THR A 1 66 ? 16.387 -34.930 7.176 1.00 80.38 66 THR A O 1
ATOM 507 N N . SER A 1 67 ? 16.048 -32.933 6.191 1.00 83.88 67 SER A N 1
ATOM 508 C CA . SER A 1 67 ? 15.223 -33.377 5.055 1.00 83.88 67 SER A CA 1
ATOM 509 C C . SER A 1 67 ? 13.905 -34.066 5.446 1.00 83.88 67 SER A C 1
ATOM 511 O O . SER A 1 67 ? 13.281 -34.726 4.618 1.00 83.88 67 SER A O 1
ATOM 513 N N . LEU A 1 68 ? 13.439 -33.906 6.690 1.00 87.62 68 LEU A N 1
ATOM 514 C CA . LEU A 1 68 ? 12.157 -34.454 7.147 1.00 87.62 68 LEU A CA 1
ATOM 515 C C . LEU A 1 68 ? 10.961 -33.712 6.528 1.00 87.62 68 LEU A C 1
ATOM 517 O O . LEU A 1 68 ? 9.864 -34.261 6.465 1.00 87.62 68 LEU A O 1
ATOM 521 N N . ASP A 1 69 ? 11.174 -32.504 5.994 1.00 86.31 69 ASP A N 1
ATOM 522 C CA . ASP A 1 69 ? 10.224 -31.805 5.118 1.00 86.31 69 ASP A CA 1
ATOM 523 C C . ASP A 1 69 ? 10.087 -32.435 3.714 1.00 86.31 69 ASP A C 1
ATOM 525 O O . ASP A 1 69 ? 9.233 -32.003 2.936 1.00 86.31 69 ASP A O 1
ATOM 529 N N . MET A 1 70 ? 10.876 -33.472 3.411 1.00 87.38 70 MET A N 1
ATOM 530 C CA . MET A 1 70 ? 10.847 -34.265 2.175 1.00 87.38 70 MET A CA 1
ATOM 531 C C . MET A 1 70 ? 10.369 -35.717 2.407 1.00 87.38 70 MET A C 1
ATOM 533 O O . MET A 1 70 ? 10.358 -36.506 1.467 1.00 87.38 70 MET A O 1
ATOM 537 N N . CYS A 1 71 ? 9.991 -36.110 3.631 1.00 91.38 71 CYS A N 1
ATOM 538 C CA . CYS A 1 71 ? 9.584 -37.487 3.950 1.00 91.38 71 CYS A CA 1
ATOM 539 C C . CYS A 1 71 ? 8.071 -37.712 3.774 1.00 91.38 71 CYS A C 1
ATOM 541 O O . CYS A 1 71 ? 7.267 -36.959 4.321 1.00 91.38 71 CYS A O 1
ATOM 543 N N . ALA A 1 72 ? 7.679 -38.792 3.085 1.00 92.31 72 ALA A N 1
ATOM 544 C CA . ALA A 1 72 ? 6.285 -39.089 2.728 1.00 92.31 72 ALA A CA 1
ATOM 545 C C . ALA A 1 72 ? 5.315 -39.096 3.928 1.00 92.31 72 ALA A C 1
ATOM 547 O O . ALA A 1 72 ? 4.315 -38.379 3.916 1.00 92.31 7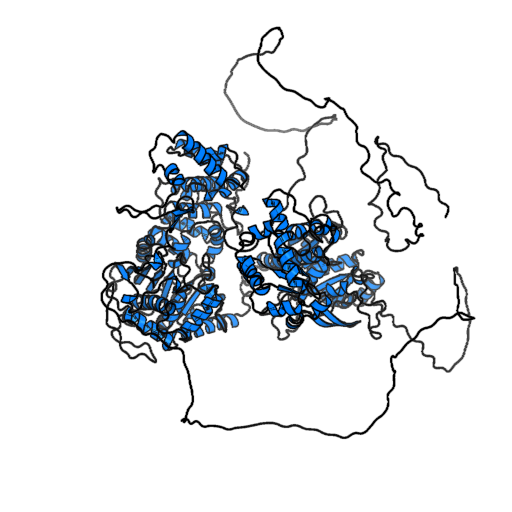2 ALA A O 1
ATOM 548 N N . ASP A 1 73 ? 5.627 -39.840 4.995 1.00 92.12 73 ASP A N 1
ATOM 549 C CA . ASP A 1 73 ? 4.763 -39.931 6.184 1.00 92.12 73 ASP A CA 1
ATOM 550 C C . ASP A 1 73 ? 4.633 -38.605 6.939 1.00 92.12 73 ASP A C 1
ATOM 552 O O . ASP A 1 73 ? 3.585 -38.316 7.524 1.00 92.12 73 ASP A O 1
ATOM 556 N N . VAL A 1 74 ? 5.695 -37.792 6.923 1.00 93.62 74 VAL A N 1
ATOM 557 C CA . VAL A 1 74 ? 5.702 -36.459 7.532 1.00 93.62 74 VAL A CA 1
ATOM 558 C C . VAL A 1 74 ? 4.819 -35.529 6.703 1.00 93.62 74 VAL A C 1
ATOM 560 O O . VAL A 1 74 ? 3.923 -34.902 7.257 1.00 93.62 74 VAL A O 1
ATOM 563 N N . LEU A 1 75 ? 4.979 -35.506 5.375 1.00 94.12 75 LEU A N 1
ATOM 564 C CA . LEU A 1 75 ? 4.118 -34.739 4.469 1.00 94.12 75 LEU A CA 1
ATOM 565 C C . LEU A 1 75 ? 2.638 -35.126 4.615 1.00 94.12 75 LEU A C 1
ATOM 567 O O . LEU A 1 75 ? 1.798 -34.243 4.795 1.00 94.12 75 LEU A O 1
ATOM 571 N N . ALA A 1 76 ? 2.320 -36.424 4.614 1.00 93.12 76 ALA A N 1
ATOM 572 C CA . ALA A 1 76 ? 0.953 -36.927 4.742 1.00 93.12 76 ALA A CA 1
ATOM 573 C C . ALA A 1 76 ? 0.303 -36.545 6.084 1.00 93.12 76 ALA A C 1
ATOM 575 O O . ALA A 1 76 ? -0.839 -36.076 6.116 1.00 93.12 76 ALA A O 1
ATOM 576 N N . ARG A 1 77 ? 1.018 -36.699 7.208 1.00 94.44 77 ARG A N 1
ATOM 577 C CA . ARG A 1 77 ? 0.482 -36.327 8.529 1.00 94.44 77 ARG A CA 1
ATOM 578 C C . ARG A 1 77 ? 0.432 -34.814 8.744 1.00 94.44 77 ARG A C 1
ATOM 580 O O . ARG A 1 77 ? -0.546 -34.332 9.312 1.00 94.44 77 ARG A O 1
ATOM 587 N N . CYS A 1 78 ? 1.402 -34.051 8.237 1.00 94.75 78 CYS A N 1
ATOM 588 C CA . CYS A 1 78 ? 1.370 -32.586 8.278 1.00 94.75 78 CYS A CA 1
ATOM 589 C C . CYS A 1 78 ? 0.232 -31.999 7.423 1.00 94.75 78 CYS A C 1
ATOM 591 O O . CYS A 1 78 ? -0.410 -31.041 7.854 1.00 94.75 78 CYS A O 1
ATOM 593 N N . ALA A 1 79 ? -0.077 -32.596 6.266 1.00 93.44 79 ALA A N 1
ATOM 594 C CA . ALA A 1 79 ? -1.270 -32.258 5.486 1.00 93.44 79 ALA A CA 1
ATOM 595 C C . ALA A 1 79 ? -2.557 -32.580 6.255 1.00 93.44 79 ALA A C 1
ATOM 597 O O . ALA A 1 79 ? -3.430 -31.719 6.376 1.00 93.44 79 ALA A O 1
ATOM 598 N N . ARG A 1 80 ? -2.640 -33.766 6.874 1.00 92.94 80 ARG A N 1
ATOM 599 C CA . ARG A 1 80 ? -3.794 -34.174 7.688 1.00 92.94 80 ARG A CA 1
ATOM 600 C C . ARG A 1 80 ? -4.091 -33.196 8.830 1.00 92.94 80 ARG A C 1
ATOM 602 O O . ARG A 1 80 ? -5.242 -32.793 8.968 1.00 92.94 80 ARG A O 1
ATOM 609 N N . VAL A 1 81 ? -3.090 -32.751 9.599 1.00 93.62 81 VAL A N 1
ATOM 610 C CA . VAL A 1 81 ? -3.329 -31.753 10.667 1.00 93.62 81 VAL A CA 1
ATOM 611 C C . VAL A 1 81 ? -3.650 -30.355 10.122 1.00 93.62 81 VAL A C 1
ATOM 613 O O . VAL A 1 81 ? -4.409 -29.621 10.750 1.00 93.62 81 VAL A O 1
ATOM 616 N N . MET A 1 82 ? -3.142 -29.984 8.939 1.00 92.88 82 MET A N 1
ATOM 617 C CA . MET A 1 82 ? -3.479 -28.713 8.275 1.00 92.88 82 MET A CA 1
ATOM 618 C C . MET A 1 82 ? -4.914 -28.688 7.716 1.00 92.88 82 MET A C 1
ATOM 620 O O . MET A 1 82 ? -5.531 -27.620 7.669 1.00 92.88 82 MET A O 1
ATOM 624 N N . LEU A 1 83 ? -5.449 -29.851 7.329 1.00 91.00 83 LEU A N 1
ATOM 625 C CA . LEU A 1 83 ? -6.860 -30.049 6.985 1.00 91.00 83 LEU A CA 1
ATOM 626 C C . LEU A 1 83 ? -7.740 -30.077 8.245 1.00 91.00 83 LEU A C 1
ATOM 628 O O . LEU A 1 83 ? -8.730 -29.360 8.315 1.00 91.00 83 LEU A O 1
ATOM 632 N N . GLN A 1 84 ? -7.348 -30.811 9.291 1.00 90.31 84 GLN A N 1
ATOM 633 C CA . GLN A 1 84 ? -8.082 -30.849 10.568 1.00 90.31 84 GLN A CA 1
ATOM 634 C C . GLN A 1 84 ? -8.189 -29.475 11.256 1.00 90.31 84 GLN A C 1
ATOM 636 O O . GLN A 1 84 ? -9.141 -29.235 11.996 1.00 90.31 84 GLN A O 1
ATOM 641 N N . ALA A 1 85 ? -7.240 -28.568 11.006 1.00 88.56 85 ALA A N 1
ATOM 642 C CA . ALA A 1 85 ? -7.238 -27.200 11.526 1.00 88.56 85 ALA A CA 1
ATOM 643 C C . ALA A 1 85 ? -7.907 -26.155 10.600 1.00 88.56 85 ALA A C 1
ATOM 645 O O . ALA A 1 85 ? -7.806 -24.952 10.863 1.00 88.56 85 ALA A O 1
ATOM 646 N N . MET A 1 86 ? -8.554 -26.573 9.505 1.00 87.69 86 MET A N 1
ATOM 647 C CA . MET A 1 86 ? -9.253 -25.664 8.589 1.00 87.69 86 MET A CA 1
ATOM 648 C C . MET A 1 86 ? -10.653 -25.279 9.099 1.00 87.69 86 MET A C 1
ATOM 650 O O . MET A 1 86 ? -11.236 -25.935 9.961 1.00 87.69 86 MET A O 1
ATOM 654 N N . SER A 1 87 ? -11.229 -24.215 8.540 1.00 82.69 87 SER A N 1
ATOM 655 C CA . SER A 1 87 ? -12.628 -23.855 8.795 1.00 82.69 87 SER A CA 1
ATOM 656 C C . SER A 1 87 ? -13.584 -24.907 8.193 1.00 82.69 87 SER A C 1
ATOM 658 O O . SER A 1 87 ? -13.478 -25.189 6.999 1.00 82.69 87 SER A O 1
ATOM 660 N N . PRO A 1 88 ? -14.510 -25.494 8.981 1.00 79.75 88 PRO A N 1
ATOM 661 C CA . PRO A 1 88 ? -15.261 -26.685 8.580 1.00 79.75 88 PRO A CA 1
ATOM 662 C C . PRO A 1 88 ? -16.233 -26.414 7.425 1.00 79.75 88 PRO A C 1
ATOM 664 O O . PRO A 1 88 ? -17.005 -25.456 7.466 1.00 79.75 88 PRO A O 1
ATOM 667 N N . ALA A 1 89 ? -16.216 -27.293 6.421 1.00 82.25 89 ALA A N 1
ATOM 668 C CA . ALA A 1 89 ? -17.069 -27.237 5.235 1.00 82.25 89 ALA A CA 1
ATOM 669 C C . ALA A 1 89 ? -18.225 -28.261 5.297 1.00 82.25 89 ALA A C 1
ATOM 671 O O . ALA A 1 89 ? -18.079 -29.317 5.918 1.00 82.25 89 ALA A O 1
ATOM 672 N N . PRO A 1 90 ? -19.371 -27.999 4.639 1.00 85.88 90 PRO A N 1
ATOM 673 C CA . PRO A 1 90 ? -20.548 -28.871 4.660 1.00 85.88 90 PRO A CA 1
ATOM 674 C C . PRO A 1 90 ? -20.407 -30.058 3.684 1.00 85.88 90 PRO A C 1
ATOM 676 O O . PRO A 1 90 ? -21.170 -30.187 2.727 1.00 85.88 90 PRO A O 1
ATOM 679 N N . ILE A 1 91 ? -19.416 -30.928 3.919 1.00 88.62 91 ILE A N 1
ATOM 680 C CA . ILE A 1 91 ? -18.979 -31.994 2.993 1.00 88.62 91 ILE A CA 1
ATOM 681 C C . ILE A 1 91 ? -20.130 -32.884 2.492 1.00 88.62 91 ILE A C 1
ATOM 683 O O . ILE A 1 91 ? -20.231 -33.104 1.289 1.00 88.62 91 ILE A O 1
ATOM 687 N N . GLU A 1 92 ? -21.032 -33.351 3.364 1.00 87.88 92 GLU A N 1
ATOM 688 C CA . GLU A 1 92 ? -22.161 -34.208 2.950 1.00 87.88 92 GLU A CA 1
ATOM 689 C C . GLU A 1 92 ? -23.174 -33.479 2.056 1.00 87.88 92 GLU A C 1
ATOM 691 O O . GLU A 1 92 ? -23.598 -34.000 1.026 1.00 87.88 92 GLU A O 1
ATOM 696 N N . GLN A 1 93 ? -23.528 -32.241 2.408 1.00 89.44 93 GLN A N 1
ATOM 697 C CA . GLN A 1 93 ? -24.470 -31.431 1.630 1.00 89.44 93 GLN A CA 1
ATOM 698 C C . GLN A 1 93 ? -23.866 -31.066 0.267 1.00 89.44 93 GLN A C 1
ATOM 700 O O . GLN A 1 93 ? -24.553 -31.095 -0.754 1.00 89.44 93 GLN A O 1
ATOM 705 N N . LEU A 1 94 ? -22.559 -30.785 0.238 1.00 91.69 94 LEU A N 1
ATOM 706 C CA . LEU A 1 94 ? -21.831 -30.498 -0.991 1.00 91.69 94 LEU A CA 1
ATOM 707 C C . LEU A 1 94 ? -21.714 -31.747 -1.872 1.00 91.69 94 LEU A C 1
ATOM 709 O O . LEU A 1 94 ? -21.914 -31.651 -3.079 1.00 91.69 94 LEU A O 1
ATOM 713 N N . ARG A 1 95 ? -21.497 -32.930 -1.286 1.00 92.50 95 ARG A N 1
ATOM 714 C CA . ARG A 1 95 ? -21.517 -34.214 -2.003 1.00 92.50 95 ARG A CA 1
ATOM 715 C C . ARG A 1 95 ? -22.842 -34.434 -2.740 1.00 92.50 95 ARG A C 1
ATOM 717 O O . ARG A 1 95 ? -22.820 -34.902 -3.875 1.00 92.50 95 ARG A O 1
ATOM 724 N N . ASP A 1 96 ? -23.973 -34.047 -2.153 1.00 89.75 96 ASP A N 1
ATOM 725 C CA . ASP A 1 96 ? -25.288 -34.138 -2.804 1.00 89.75 96 ASP A CA 1
ATOM 726 C C . ASP A 1 96 ? -25.536 -33.075 -3.885 1.00 89.75 96 ASP A C 1
ATOM 728 O O . ASP A 1 96 ? -26.217 -33.373 -4.868 1.00 89.75 96 ASP A O 1
ATOM 732 N N . VAL A 1 97 ? -24.968 -31.870 -3.766 1.00 92.25 97 VAL A N 1
ATOM 733 C CA . VAL A 1 97 ? -24.971 -30.873 -4.858 1.00 92.25 97 VAL A CA 1
ATOM 734 C C . VAL A 1 97 ? -24.127 -31.373 -6.035 1.00 92.25 97 VAL A C 1
ATOM 736 O O . VAL A 1 97 ? -24.607 -31.408 -7.169 1.00 92.25 97 VAL A O 1
ATOM 739 N N . LEU A 1 98 ? -22.905 -31.841 -5.763 1.00 92.81 98 LEU A N 1
ATOM 740 C CA . LEU A 1 98 ? -21.988 -32.375 -6.773 1.00 92.81 98 LEU A CA 1
ATOM 741 C C . LEU A 1 98 ? -22.598 -33.591 -7.487 1.00 92.81 98 LEU A C 1
ATOM 743 O O . LEU A 1 98 ? -22.623 -33.611 -8.712 1.00 92.81 98 LEU A O 1
ATOM 747 N N . ARG A 1 99 ? -23.208 -34.543 -6.761 1.00 90.44 99 ARG A N 1
ATOM 748 C CA . ARG A 1 99 ? -23.930 -35.699 -7.340 1.00 90.44 99 ARG A CA 1
ATOM 749 C C . ARG A 1 99 ? -25.017 -35.316 -8.352 1.00 90.44 99 ARG A C 1
ATOM 751 O O . ARG A 1 99 ? -25.231 -36.063 -9.299 1.00 90.44 99 ARG A O 1
ATOM 758 N N . ARG A 1 100 ? -25.710 -34.185 -8.166 1.00 89.94 100 ARG A N 1
ATOM 759 C CA . ARG A 1 100 ? -26.771 -33.712 -9.084 1.00 89.94 100 ARG A CA 1
ATOM 760 C C . ARG A 1 100 ? -26.224 -33.031 -10.339 1.00 89.94 100 ARG A C 1
ATOM 762 O O . ARG A 1 100 ? -26.940 -32.940 -11.330 1.00 89.94 100 ARG A O 1
ATOM 769 N N . ARG A 1 101 ? -24.988 -32.526 -10.285 1.00 89.75 101 ARG A N 1
ATOM 770 C CA . ARG A 1 101 ? -24.309 -31.836 -11.398 1.00 89.75 101 ARG A CA 1
ATOM 771 C C . ARG A 1 101 ? -23.258 -32.678 -12.106 1.00 89.75 101 ARG A C 1
ATOM 773 O O . ARG A 1 101 ? -22.842 -32.319 -13.206 1.00 89.75 101 ARG A O 1
ATOM 780 N N . ALA A 1 102 ? -22.832 -33.763 -11.471 1.00 85.56 102 ALA A N 1
ATOM 781 C CA . ALA A 1 102 ? -21.910 -34.744 -12.002 1.00 85.56 102 ALA A CA 1
ATOM 782 C C . ALA A 1 102 ? -22.307 -35.155 -13.423 1.00 85.56 102 ALA A C 1
ATOM 784 O O . ALA A 1 102 ? -23.461 -35.487 -13.696 1.00 85.56 102 ALA A O 1
ATOM 785 N N . ARG A 1 103 ? -21.311 -35.200 -14.307 1.00 87.12 103 ARG A N 1
ATOM 786 C CA . ARG A 1 103 ? -21.396 -35.855 -15.612 1.00 87.12 103 ARG A CA 1
ATOM 787 C C . ARG A 1 103 ? -20.394 -37.011 -15.620 1.00 87.12 103 ARG A C 1
ATOM 789 O O . ARG A 1 103 ? -19.258 -36.806 -16.041 1.00 87.12 103 ARG A O 1
ATOM 796 N N . PRO A 1 104 ? -20.753 -38.189 -15.075 1.00 89.69 104 PRO A N 1
ATOM 797 C CA . PRO A 1 104 ? -19.885 -39.354 -15.141 1.00 89.69 104 PRO A CA 1
ATOM 798 C C . PRO A 1 104 ? -19.692 -39.769 -16.600 1.00 89.69 104 PRO A C 1
ATOM 800 O O . PRO A 1 104 ? -20.669 -39.932 -17.330 1.00 89.69 104 PRO A O 1
ATOM 803 N N . GLU A 1 105 ? -18.445 -39.954 -17.019 1.00 90.69 105 GLU A N 1
ATOM 804 C CA . GLU A 1 105 ? -18.098 -40.371 -18.378 1.00 90.69 105 GLU A CA 1
ATOM 805 C C . GLU A 1 105 ? -16.877 -41.298 -18.311 1.00 90.69 105 GLU A C 1
ATOM 807 O O . GLU A 1 105 ? -15.853 -40.972 -17.703 1.00 90.69 105 GLU A O 1
ATOM 812 N N . SER A 1 106 ? -17.013 -42.493 -18.896 1.00 88.81 106 SER A N 1
ATOM 813 C CA . SER A 1 106 ? -16.085 -43.616 -18.720 1.00 88.81 106 SER A CA 1
ATOM 814 C C . SER A 1 106 ? -15.726 -43.862 -17.246 1.00 88.81 106 SER A C 1
ATOM 816 O O . SER A 1 106 ? -16.580 -44.287 -16.466 1.00 88.81 106 SER A O 1
ATOM 818 N N . SER A 1 107 ? -14.477 -43.613 -16.846 1.00 89.69 107 SER A N 1
ATOM 819 C CA . SER A 1 107 ? -13.998 -43.870 -15.488 1.00 89.69 107 SER A CA 1
ATOM 820 C C . SER A 1 107 ? -14.061 -42.651 -14.562 1.00 89.69 107 SER A C 1
ATOM 822 O O . SER A 1 107 ? -13.835 -42.823 -13.360 1.00 89.69 107 SER A O 1
ATOM 824 N N . TYR A 1 108 ? -14.387 -41.454 -15.072 1.00 93.44 108 TYR A N 1
ATOM 825 C CA . TYR A 1 108 ? -14.683 -40.275 -14.250 1.00 93.44 108 TYR A CA 1
ATOM 826 C C . TYR A 1 108 ? -16.081 -40.406 -13.633 1.00 93.44 108 TYR A C 1
ATOM 828 O O . TYR A 1 108 ? -17.059 -40.642 -14.342 1.00 93.44 108 TYR A O 1
ATOM 836 N N . ARG A 1 109 ? -16.190 -40.263 -12.308 1.00 91.88 109 ARG A N 1
ATOM 837 C CA . ARG A 1 109 ? -17.434 -40.481 -11.546 1.00 91.88 109 ARG A CA 1
ATOM 838 C C . ARG A 1 109 ? -18.137 -39.191 -11.125 1.00 91.88 109 ARG A C 1
ATOM 840 O O . ARG A 1 109 ? -19.177 -39.264 -10.474 1.00 91.88 109 ARG A O 1
ATOM 847 N N . GLY A 1 110 ? -17.608 -38.029 -11.505 1.00 90.19 110 GLY A N 1
ATOM 848 C CA . GLY A 1 110 ? -18.189 -36.733 -11.157 1.00 90.19 110 GLY A CA 1
ATOM 849 C C . GLY A 1 110 ? -17.799 -36.207 -9.773 1.00 90.19 110 GLY A C 1
ATOM 850 O O . GLY A 1 110 ? -18.515 -35.368 -9.232 1.00 90.19 110 GLY A O 1
ATOM 851 N N . GLY A 1 111 ? -16.699 -36.683 -9.179 1.00 94.38 111 GLY A N 1
ATOM 852 C CA . GLY A 1 111 ? -16.084 -36.009 -8.033 1.00 94.38 111 GLY A CA 1
ATOM 853 C C . GLY A 1 111 ? -15.302 -34.754 -8.444 1.00 94.38 111 GLY A C 1
ATOM 854 O O . GLY A 1 111 ? -15.167 -34.441 -9.631 1.00 94.38 111 GLY A O 1
ATOM 855 N N . LEU A 1 112 ? -14.773 -34.022 -7.462 1.00 96.94 112 LEU A N 1
ATOM 856 C CA . LEU A 1 112 ? -13.976 -32.823 -7.726 1.00 96.94 112 LEU A CA 1
ATOM 857 C C . LEU A 1 112 ? -12.599 -33.181 -8.301 1.00 96.94 112 LEU A C 1
ATOM 859 O O . LEU A 1 112 ? -12.027 -34.228 -7.996 1.00 96.94 112 LEU A O 1
ATOM 863 N N . CYS A 1 113 ? -12.057 -32.283 -9.114 1.00 97.50 113 CYS A N 1
ATOM 864 C CA . CYS A 1 113 ? -10.710 -32.364 -9.666 1.00 97.50 113 CYS A CA 1
ATOM 865 C C . CYS A 1 113 ? -9.886 -31.130 -9.260 1.00 97.50 113 CYS A C 1
ATOM 867 O O . CYS A 1 113 ? -10.426 -30.026 -9.196 1.00 97.50 113 CYS A O 1
ATOM 869 N N . ASP A 1 114 ? -8.588 -31.294 -9.001 1.00 96.81 114 ASP A N 1
ATOM 870 C CA . ASP A 1 114 ? -7.665 -30.185 -8.690 1.00 96.81 114 ASP A CA 1
ATOM 871 C C . ASP A 1 114 ? -6.391 -30.262 -9.546 1.00 96.81 114 ASP A C 1
ATOM 873 O O . ASP A 1 114 ? -5.946 -31.340 -9.947 1.00 96.81 114 ASP A O 1
ATOM 877 N N . ILE A 1 115 ? -5.790 -29.108 -9.818 1.00 95.75 115 ILE A N 1
ATOM 878 C CA . ILE A 1 115 ? -4.484 -28.988 -10.464 1.00 95.75 115 ILE A CA 1
ATOM 879 C C . ILE A 1 115 ? -3.682 -27.877 -9.784 1.00 95.75 115 ILE A C 1
ATOM 881 O O . ILE A 1 115 ? -4.090 -26.713 -9.751 1.00 95.75 115 ILE A O 1
ATOM 885 N N . VAL A 1 116 ? -2.541 -28.221 -9.190 1.00 92.06 116 VAL A N 1
ATOM 886 C CA . VAL A 1 116 ? -1.813 -27.335 -8.269 1.00 92.06 116 VAL A CA 1
ATOM 887 C C . VAL A 1 116 ? -0.304 -27.575 -8.322 1.00 92.06 116 VAL A C 1
ATOM 889 O O . VAL A 1 116 ? 0.150 -28.706 -8.231 1.00 92.06 116 VAL A O 1
ATOM 892 N N . GLY A 1 117 ? 0.478 -26.503 -8.461 1.00 86.94 117 GLY A N 1
ATOM 893 C CA . GLY A 1 117 ? 1.935 -26.541 -8.316 1.00 86.94 117 GLY A CA 1
ATOM 894 C C . GLY A 1 117 ? 2.378 -26.206 -6.888 1.00 86.94 117 GLY A C 1
ATOM 895 O O . GLY A 1 117 ? 1.650 -25.552 -6.135 1.00 86.94 117 GLY A O 1
ATOM 896 N N . THR A 1 118 ? 3.601 -26.592 -6.528 1.00 82.62 118 THR A N 1
ATOM 897 C CA . THR A 1 118 ? 4.304 -26.130 -5.313 1.00 82.62 118 THR A CA 1
ATOM 898 C C . THR A 1 118 ? 4.527 -24.608 -5.239 1.00 82.62 118 THR A C 1
ATOM 900 O O . THR A 1 118 ? 4.895 -24.097 -4.175 1.00 82.62 118 THR A O 1
ATOM 903 N N . GLY A 1 119 ? 4.302 -23.877 -6.338 1.00 67.75 119 GLY A N 1
ATOM 904 C CA . GLY A 1 119 ? 4.508 -22.431 -6.456 1.00 67.75 119 GLY A CA 1
ATOM 905 C C . GLY A 1 119 ? 5.995 -22.092 -6.441 1.00 67.75 119 GLY A C 1
ATOM 906 O O . GLY A 1 119 ? 6.430 -21.228 -5.668 1.00 67.75 119 GLY A O 1
ATOM 907 N N . GLY A 1 120 ? 6.784 -22.881 -7.175 1.00 56.38 120 GLY A N 1
ATOM 908 C CA . GLY A 1 120 ? 8.176 -23.102 -6.813 1.00 56.38 120 GLY A CA 1
ATOM 909 C C . GLY A 1 120 ? 9.108 -23.614 -7.906 1.00 56.38 120 GLY A C 1
ATOM 910 O O . GLY A 1 120 ? 10.174 -24.131 -7.566 1.00 56.38 120 GLY A O 1
ATOM 911 N N . ASP A 1 121 ? 8.787 -23.420 -9.172 1.00 59.53 121 ASP A N 1
ATOM 912 C CA . ASP A 1 121 ? 9.797 -23.349 -10.224 1.00 59.53 121 ASP A CA 1
ATOM 913 C C . ASP A 1 121 ? 10.818 -22.198 -9.974 1.00 59.53 121 ASP A C 1
ATOM 915 O O . ASP A 1 121 ? 10.761 -21.474 -8.969 1.00 59.53 121 ASP A O 1
ATOM 919 N N . SER A 1 122 ? 11.782 -22.020 -10.884 1.00 58.03 122 SER A N 1
ATOM 920 C CA . SER A 1 122 ? 12.658 -20.827 -10.925 1.00 58.03 122 SER A CA 1
ATOM 921 C C . SER A 1 122 ? 12.520 -20.005 -12.215 1.00 58.03 122 SER A C 1
ATOM 923 O O . SER A 1 122 ? 13.196 -18.990 -12.394 1.00 58.03 122 SER A O 1
ATOM 925 N N . HIS A 1 123 ? 11.609 -20.420 -13.093 1.00 65.00 123 HIS A N 1
ATOM 926 C CA . HIS A 1 123 ? 11.441 -19.955 -14.468 1.00 65.00 123 HIS A CA 1
ATOM 927 C C . HIS A 1 123 ? 10.461 -18.782 -14.577 1.00 65.00 123 HIS A C 1
ATOM 929 O O . HIS A 1 123 ? 10.527 -18.033 -15.548 1.00 65.00 123 HIS A O 1
ATOM 935 N N . ASN A 1 124 ? 9.631 -18.565 -13.548 1.00 68.81 124 ASN A N 1
ATOM 936 C CA . ASN A 1 124 ? 8.530 -17.603 -13.509 1.00 68.81 124 ASN A CA 1
ATOM 937 C C . ASN A 1 124 ? 7.596 -17.809 -14.708 1.00 68.81 124 ASN A C 1
ATOM 939 O O . ASN A 1 124 ? 7.595 -16.980 -15.611 1.00 68.81 124 ASN A O 1
ATOM 943 N N . THR A 1 125 ? 6.826 -18.896 -14.743 1.00 70.19 125 THR A N 1
ATOM 944 C CA . THR A 1 125 ? 5.844 -19.154 -15.811 1.00 70.19 125 THR A CA 1
ATOM 945 C C . THR A 1 125 ? 4.576 -18.294 -15.693 1.00 70.19 125 THR A C 1
ATOM 947 O O . THR A 1 125 ? 4.327 -17.601 -14.699 1.00 70.19 125 THR A O 1
ATOM 950 N N . PHE A 1 126 ? 3.757 -18.303 -16.752 1.00 85.50 126 PHE A N 1
ATOM 951 C CA . PHE A 1 126 ? 2.346 -17.911 -16.671 1.00 85.50 126 PHE A CA 1
ATOM 952 C C . PHE A 1 126 ? 1.606 -18.766 -15.627 1.00 85.50 126 PHE A C 1
ATOM 954 O O . PHE A 1 126 ? 2.090 -19.810 -15.210 1.00 85.50 126 PHE A O 1
ATOM 961 N N . ASN A 1 127 ? 0.418 -18.356 -15.178 1.00 88.25 127 ASN A N 1
ATOM 962 C CA . ASN A 1 127 ? -0.310 -19.073 -14.124 1.00 88.25 127 ASN A CA 1
ATOM 963 C C . ASN A 1 127 ? -1.033 -20.339 -14.667 1.00 88.25 127 ASN A C 1
ATOM 965 O O . ASN A 1 127 ? -2.247 -20.491 -14.498 1.00 88.25 127 ASN A O 1
ATOM 969 N N . ILE A 1 128 ? -0.286 -21.252 -15.308 1.00 91.69 128 ILE A N 1
ATOM 970 C CA . ILE A 1 128 ? -0.758 -22.394 -16.117 1.00 91.69 128 ILE A CA 1
ATOM 971 C C . ILE A 1 128 ? -1.753 -23.266 -15.363 1.00 91.69 128 ILE A C 1
ATOM 973 O O . ILE A 1 128 ? -2.851 -23.499 -15.866 1.00 91.69 128 ILE A O 1
ATOM 977 N N . SER A 1 129 ? -1.422 -23.709 -14.146 1.00 92.12 129 SER A N 1
ATOM 978 C CA . SER A 1 129 ? -2.331 -24.533 -13.327 1.00 92.12 129 SER A CA 1
ATOM 979 C C . SER A 1 129 ? -3.675 -23.848 -13.042 1.00 92.12 129 SER A C 1
ATOM 981 O O . SER A 1 129 ? -4.698 -24.508 -12.896 1.00 92.12 129 SER A O 1
ATOM 983 N N . THR A 1 130 ? -3.709 -22.514 -13.005 1.00 93.88 130 THR A N 1
ATOM 984 C CA . THR A 1 130 ? -4.937 -21.745 -12.744 1.00 93.88 130 THR A CA 1
ATOM 985 C C . THR A 1 130 ? -5.781 -21.644 -14.010 1.00 93.88 130 THR A C 1
ATOM 987 O O . THR A 1 130 ? -6.945 -22.035 -13.996 1.00 93.88 130 THR A O 1
ATOM 990 N N . THR A 1 131 ? -5.182 -21.245 -15.132 1.00 95.56 131 THR A N 1
ATOM 991 C CA . THR A 1 131 ? -5.848 -21.229 -16.445 1.00 95.56 131 THR A CA 1
ATOM 992 C C . THR A 1 131 ? -6.369 -22.620 -16.827 1.00 95.56 131 THR A C 1
ATOM 994 O O . THR A 1 131 ? -7.531 -22.761 -17.201 1.00 95.56 131 THR A O 1
ATOM 997 N N . SER A 1 132 ? -5.560 -23.665 -16.625 1.00 97.44 132 SER A N 1
ATOM 998 C CA . SER A 1 132 ? -5.932 -25.059 -16.909 1.00 97.44 132 SER A CA 1
ATOM 999 C C . SER A 1 132 ? -7.116 -25.531 -16.062 1.00 97.44 132 SER A C 1
ATOM 1001 O O . SER A 1 132 ? -8.000 -26.218 -16.567 1.00 97.44 132 SER A O 1
ATOM 1003 N N . SER A 1 133 ? -7.183 -25.126 -14.787 1.00 97.75 133 SER A N 1
ATOM 1004 C CA . SER A 1 133 ? -8.322 -25.450 -13.917 1.00 97.75 133 SER A CA 1
ATOM 1005 C C . SER A 1 133 ? -9.632 -24.790 -14.369 1.00 97.75 133 SER A C 1
ATOM 1007 O O . SER A 1 133 ? -10.695 -25.400 -14.263 1.00 97.75 133 SER A O 1
ATOM 1009 N N . ILE A 1 134 ? -9.563 -23.583 -14.943 1.00 97.94 134 ILE A N 1
ATOM 1010 C CA . ILE A 1 134 ? -10.734 -22.898 -15.505 1.00 97.94 134 ILE A CA 1
ATOM 1011 C C . ILE A 1 134 ? -11.185 -23.603 -16.792 1.00 97.94 134 ILE A C 1
ATOM 1013 O O . ILE A 1 134 ? -12.367 -23.917 -16.923 1.00 97.94 134 ILE A O 1
ATOM 1017 N N . LEU A 1 135 ? -10.263 -23.945 -17.703 1.00 98.25 135 LEU A N 1
ATOM 1018 C CA . LEU A 1 135 ? -10.598 -24.693 -18.926 1.00 98.25 135 LEU A CA 1
ATOM 1019 C C . LEU A 1 135 ? -11.186 -26.081 -18.632 1.00 98.25 135 LEU A C 1
ATOM 1021 O O . LEU A 1 135 ? -12.166 -26.485 -19.257 1.00 98.25 135 LEU A O 1
ATOM 1025 N N . ALA A 1 136 ? -10.636 -26.790 -17.644 1.00 98.00 136 ALA A N 1
ATOM 1026 C CA . ALA A 1 136 ? -11.125 -28.104 -17.234 1.00 98.00 136 ALA A CA 1
ATOM 1027 C C . ALA A 1 136 ? -12.573 -28.081 -16.710 1.00 98.00 136 ALA A C 1
ATOM 1029 O O . ALA A 1 136 ? -13.289 -29.077 -16.849 1.00 98.00 136 ALA A O 1
ATOM 1030 N N . SER A 1 137 ? -13.033 -26.947 -16.165 1.00 97.75 137 SER A N 1
ATOM 1031 C CA . SER A 1 137 ? -14.385 -26.816 -15.607 1.00 97.75 137 SER A CA 1
ATOM 1032 C C . SER A 1 137 ? -15.516 -26.980 -16.632 1.00 97.75 137 SER A C 1
ATOM 1034 O O . SER A 1 137 ? -16.653 -27.265 -16.255 1.00 97.75 137 SER A O 1
ATOM 1036 N N . ALA A 1 138 ? -15.216 -26.877 -17.932 1.00 96.94 138 ALA A N 1
ATOM 1037 C CA . ALA A 1 138 ? -16.177 -27.141 -19.003 1.00 96.94 138 ALA A CA 1
ATOM 1038 C C . ALA A 1 138 ? -16.719 -28.588 -18.995 1.00 96.94 138 ALA A C 1
ATOM 1040 O O . ALA A 1 138 ? -17.844 -28.818 -19.438 1.00 96.94 138 ALA A O 1
ATOM 1041 N N . LEU A 1 139 ? -15.938 -29.552 -18.486 1.00 96.00 139 LEU A N 1
ATOM 1042 C CA . LEU A 1 139 ? -16.288 -30.983 -18.460 1.00 96.00 139 LEU A CA 1
ATOM 1043 C C . LEU A 1 139 ? -16.180 -31.623 -17.066 1.00 96.00 139 LEU A C 1
ATOM 1045 O O . LEU A 1 139 ? -16.893 -32.584 -16.787 1.00 96.00 139 LEU A O 1
ATOM 1049 N N . LEU A 1 140 ? -15.313 -31.104 -16.192 1.00 97.00 140 LEU A N 1
ATOM 1050 C CA . LEU A 1 140 ? -15.090 -31.610 -14.834 1.00 97.00 140 LEU A CA 1
ATOM 1051 C C . LEU A 1 140 ? -15.661 -30.643 -13.790 1.00 97.00 140 LEU A C 1
ATOM 1053 O O . LEU A 1 140 ? -15.709 -29.435 -14.007 1.00 97.00 140 LEU A O 1
ATOM 1057 N N . LEU A 1 141 ? -16.022 -31.155 -12.614 1.00 97.56 141 LEU A N 1
ATOM 1058 C CA . LEU A 1 141 ? -16.221 -30.321 -11.425 1.00 97.56 141 LEU A CA 1
ATOM 1059 C C . LEU A 1 141 ? -14.842 -30.042 -10.805 1.00 97.56 141 LEU A C 1
ATOM 1061 O O . LEU A 1 141 ? -14.087 -30.978 -10.545 1.00 97.56 141 LEU A O 1
ATOM 1065 N N . VAL A 1 142 ? -14.477 -28.773 -10.599 1.00 97.69 142 VAL A N 1
ATOM 1066 C CA . VAL A 1 142 ? -13.095 -28.353 -10.292 1.00 97.69 142 VAL A CA 1
ATOM 1067 C C . VAL A 1 142 ? -13.010 -27.574 -8.980 1.00 97.69 142 VAL A C 1
ATOM 1069 O O . VAL A 1 142 ? -13.683 -26.561 -8.812 1.00 97.69 142 VAL A O 1
ATOM 1072 N N . SER A 1 143 ? -12.118 -28.014 -8.087 1.00 96.25 143 SER A N 1
ATOM 1073 C CA . SER A 1 143 ? -11.825 -27.398 -6.786 1.00 96.25 143 SER A CA 1
ATOM 1074 C C . SER A 1 143 ? -10.389 -26.894 -6.739 1.00 96.25 143 SER A C 1
ATOM 1076 O O . SER A 1 143 ? -9.501 -27.552 -6.196 1.00 96.25 143 SER A O 1
ATOM 1078 N N . LYS A 1 144 ? -10.145 -25.721 -7.325 1.00 94.69 144 LYS A N 1
ATOM 1079 C CA . LYS A 1 144 ? -8.804 -25.149 -7.439 1.00 94.69 144 LYS A CA 1
ATOM 1080 C C . LYS A 1 144 ? -8.369 -24.515 -6.118 1.00 94.69 144 LYS A C 1
ATOM 1082 O O . LYS A 1 144 ? -8.835 -23.429 -5.773 1.00 94.69 144 LYS A O 1
ATOM 1087 N N . HIS A 1 145 ? -7.421 -25.127 -5.406 1.00 91.25 145 HIS A N 1
ATOM 1088 C CA . HIS A 1 145 ? -6.777 -24.473 -4.258 1.00 91.25 145 HIS A CA 1
ATOM 1089 C C . HIS A 1 145 ? -5.716 -23.464 -4.738 1.00 91.25 145 HIS A C 1
ATOM 1091 O O . HIS A 1 145 ? -4.921 -23.762 -5.639 1.00 91.25 145 HIS A O 1
ATOM 1097 N N . GLY A 1 146 ? -5.699 -22.252 -4.169 1.00 87.56 146 GLY A N 1
ATOM 1098 C CA . GLY A 1 146 ? -4.777 -21.195 -4.593 1.00 87.56 146 GLY A CA 1
ATOM 1099 C C . GLY A 1 146 ? -4.591 -20.053 -3.592 1.00 87.56 146 GLY A C 1
ATOM 1100 O O . GLY A 1 146 ? -5.333 -19.897 -2.624 1.00 87.56 146 GLY A O 1
ATOM 1101 N N . ASN A 1 147 ? -3.560 -19.236 -3.822 1.00 86.50 147 ASN A N 1
ATOM 1102 C CA . ASN A 1 147 ? -3.168 -18.129 -2.946 1.00 86.50 147 ASN A CA 1
ATOM 1103 C C . ASN A 1 147 ? -2.580 -16.957 -3.765 1.00 86.50 147 ASN A C 1
ATOM 1105 O O . ASN A 1 147 ? -2.454 -17.046 -4.991 1.00 86.50 147 ASN A O 1
ATOM 1109 N N . LYS A 1 148 ? -2.227 -15.862 -3.084 1.00 84.25 148 LYS A N 1
ATOM 1110 C CA . LYS A 1 148 ? -1.418 -14.763 -3.634 1.00 84.25 148 LYS A CA 1
ATOM 1111 C C . LYS A 1 148 ? 0.056 -15.164 -3.751 1.00 84.25 148 LYS A C 1
ATOM 1113 O O . LYS A 1 148 ? 0.494 -16.103 -3.081 1.00 84.25 148 LYS A O 1
ATOM 1118 N N . ALA A 1 149 ? 0.820 -14.444 -4.567 1.00 72.50 149 ALA A N 1
ATOM 1119 C CA . ALA A 1 149 ? 2.254 -14.665 -4.725 1.00 72.50 149 ALA A CA 1
ATOM 1120 C C . ALA A 1 149 ? 3.022 -14.538 -3.396 1.00 72.50 149 ALA A C 1
ATOM 1122 O O . ALA A 1 149 ? 2.862 -13.573 -2.648 1.00 72.50 149 ALA A O 1
ATOM 1123 N N . SER A 1 150 ? 3.915 -15.497 -3.139 1.00 62.75 150 SER A N 1
ATOM 1124 C CA . SER A 1 150 ? 4.964 -15.400 -2.112 1.00 62.75 150 SER A CA 1
ATOM 1125 C C . SER A 1 150 ? 6.348 -15.083 -2.682 1.00 62.75 150 SER A C 1
ATOM 1127 O O . SER A 1 150 ? 7.232 -14.669 -1.938 1.00 62.75 150 SER A O 1
ATOM 1129 N N . THR A 1 151 ? 6.548 -15.361 -3.972 1.00 54.91 151 THR A N 1
ATOM 1130 C CA . THR A 1 151 ? 7.870 -15.549 -4.599 1.00 54.91 151 THR A CA 1
ATOM 1131 C C . THR A 1 151 ? 7.898 -15.194 -6.090 1.00 54.91 151 THR A C 1
ATOM 1133 O O . THR A 1 151 ? 8.940 -14.767 -6.576 1.00 54.91 151 THR A O 1
ATOM 1136 N N . SER A 1 152 ? 6.781 -15.345 -6.810 1.00 63.81 152 SER A N 1
ATOM 1137 C CA . SER A 1 152 ? 6.614 -14.922 -8.209 1.00 63.81 152 SER A CA 1
ATOM 1138 C C . SER A 1 152 ? 6.093 -13.477 -8.313 1.00 63.81 152 SER A C 1
ATOM 1140 O O . SER A 1 152 ? 5.734 -12.857 -7.313 1.00 63.81 152 SER A O 1
ATOM 1142 N N . LYS A 1 153 ? 5.998 -12.938 -9.538 1.00 64.19 153 LYS A N 1
ATOM 1143 C CA . LYS A 1 153 ? 5.366 -11.625 -9.806 1.00 64.19 153 LYS A CA 1
ATOM 1144 C C . LYS A 1 153 ? 3.828 -11.643 -9.796 1.00 64.19 153 LYS A C 1
ATOM 1146 O O . LYS A 1 153 ? 3.218 -10.585 -9.701 1.00 64.19 153 LYS A O 1
ATOM 1151 N N . SER A 1 154 ? 3.208 -12.817 -9.933 1.00 72.94 154 SER A N 1
ATOM 1152 C CA . SER A 1 154 ? 1.750 -12.996 -9.989 1.00 72.94 154 SER A CA 1
ATOM 1153 C C . SER A 1 154 ? 1.364 -14.366 -9.431 1.00 72.94 154 SER A C 1
ATOM 1155 O O . SER A 1 154 ? 1.834 -15.397 -9.924 1.00 72.94 154 SER A O 1
ATOM 1157 N N . GLY A 1 155 ? 0.517 -14.391 -8.401 1.00 80.94 155 GLY A N 1
ATOM 1158 C CA . GLY A 1 155 ? -0.103 -15.607 -7.878 1.00 80.94 155 GLY A CA 1
ATOM 1159 C C . GLY A 1 155 ? -1.479 -15.841 -8.498 1.00 80.94 155 GLY A C 1
ATOM 1160 O O . GLY A 1 155 ? -2.085 -14.923 -9.051 1.00 80.94 155 GLY A O 1
ATOM 1161 N N . SER A 1 156 ? -2.019 -17.053 -8.356 1.00 85.50 156 SER A N 1
ATOM 1162 C CA . SER A 1 156 ? -3.352 -17.407 -8.869 1.00 85.50 156 SER A CA 1
ATOM 1163 C C . SER A 1 156 ? -4.443 -16.431 -8.419 1.00 85.50 156 SER A C 1
ATOM 1165 O O . SER A 1 156 ? -5.271 -16.020 -9.225 1.00 85.50 156 SER A O 1
ATOM 1167 N N . ALA A 1 157 ? -4.420 -16.026 -7.143 1.00 87.50 157 ALA A N 1
ATOM 1168 C CA . ALA A 1 157 ? -5.383 -15.076 -6.584 1.00 87.50 157 ALA A CA 1
ATOM 1169 C C . ALA A 1 157 ? -5.145 -13.621 -7.039 1.00 87.50 157 ALA A C 1
ATOM 1171 O O . ALA A 1 157 ? -6.051 -12.797 -6.952 1.00 87.50 157 ALA A O 1
ATOM 1172 N N . ASP A 1 158 ? -3.938 -13.286 -7.503 1.00 88.31 158 ASP A N 1
ATOM 1173 C CA . ASP A 1 158 ? -3.610 -11.946 -7.995 1.00 88.31 158 ASP A CA 1
ATOM 1174 C C . ASP A 1 158 ? -4.065 -11.786 -9.450 1.00 88.31 158 ASP A C 1
ATOM 1176 O O . ASP A 1 158 ? -4.791 -10.845 -9.752 1.00 88.31 158 ASP A O 1
ATOM 1180 N N . MET A 1 159 ? -3.758 -12.760 -10.319 1.00 90.31 159 MET A N 1
ATOM 1181 C CA . MET A 1 159 ? -4.275 -12.802 -11.695 1.00 90.31 159 MET A CA 1
ATOM 1182 C C . MET A 1 159 ? -5.812 -12.794 -11.720 1.00 90.31 159 MET A C 1
ATOM 1184 O O . MET A 1 159 ? -6.418 -11.991 -12.426 1.00 90.31 159 MET A O 1
ATOM 1188 N N . ILE A 1 160 ? -6.454 -13.662 -10.928 1.00 91.50 160 ILE A N 1
ATOM 1189 C CA . ILE A 1 160 ? -7.922 -13.734 -10.854 1.00 91.50 160 ILE A CA 1
ATOM 1190 C C . ILE A 1 160 ? -8.525 -12.417 -10.336 1.00 91.50 160 ILE A C 1
ATOM 1192 O O . ILE A 1 160 ? -9.579 -11.999 -10.811 1.00 91.50 160 ILE A O 1
ATOM 1196 N N . GLY A 1 161 ? -7.853 -11.735 -9.404 1.00 91.38 161 GLY A N 1
ATOM 1197 C CA . GLY A 1 161 ? -8.305 -10.451 -8.864 1.00 91.38 161 GLY A CA 1
ATOM 1198 C C . GLY A 1 161 ? -8.278 -9.285 -9.861 1.00 91.38 161 GLY A C 1
ATOM 1199 O O . GLY A 1 161 ? -8.985 -8.306 -9.637 1.00 91.38 161 GLY A O 1
ATOM 1200 N N . CYS A 1 162 ? -7.512 -9.386 -10.953 1.00 92.00 162 CYS A N 1
ATOM 1201 C CA . CYS A 1 162 ? -7.324 -8.303 -11.928 1.00 92.00 162 CYS A CA 1
ATOM 1202 C C . CYS A 1 162 ? -8.091 -8.494 -13.254 1.00 92.00 162 CYS A C 1
ATOM 1204 O O . CYS A 1 162 ? -7.900 -7.705 -14.184 1.00 92.00 162 CYS A O 1
ATOM 1206 N N . ILE A 1 163 ? -8.955 -9.513 -13.374 1.00 89.75 163 ILE A N 1
ATOM 1207 C CA . ILE A 1 163 ? -9.692 -9.777 -14.622 1.00 89.75 163 ILE A CA 1
ATOM 1208 C C . ILE A 1 163 ? -10.805 -8.751 -14.892 1.00 89.75 163 ILE A C 1
ATOM 1210 O O . ILE A 1 163 ? -11.493 -8.274 -13.988 1.00 89.75 163 ILE A O 1
ATOM 1214 N N . LYS A 1 164 ? -10.982 -8.419 -16.175 1.00 85.00 164 LYS A N 1
ATOM 1215 C CA . LYS A 1 164 ? -11.931 -7.418 -16.683 1.00 85.00 164 LYS A CA 1
ATOM 1216 C C . LYS A 1 164 ? -13.085 -8.093 -17.443 1.00 85.00 164 LYS A C 1
ATOM 1218 O O . LYS A 1 164 ? -12.869 -9.157 -18.019 1.00 85.00 164 LYS A O 1
ATOM 1223 N N . PRO A 1 165 ? -14.289 -7.486 -17.490 1.00 84.44 165 PRO A N 1
ATOM 1224 C CA . PRO A 1 165 ? -14.641 -6.167 -16.945 1.00 84.44 165 PRO A CA 1
ATOM 1225 C C . PRO A 1 165 ? -14.879 -6.142 -15.425 1.00 84.44 165 PRO A C 1
ATOM 1227 O O . PRO A 1 165 ? -14.857 -5.063 -14.840 1.00 84.44 165 PRO A O 1
ATOM 1230 N N . ARG A 1 166 ? -15.093 -7.299 -14.786 1.00 90.81 166 ARG A N 1
ATOM 1231 C CA . ARG A 1 166 ? -15.391 -7.440 -13.352 1.00 90.81 166 ARG A CA 1
ATOM 1232 C C . ARG A 1 166 ? -14.746 -8.727 -12.812 1.00 90.81 166 ARG A C 1
ATOM 1234 O O . ARG A 1 166 ? -14.985 -9.777 -13.409 1.00 90.81 166 ARG A O 1
ATOM 1241 N N . PRO A 1 167 ? -13.979 -8.682 -11.709 1.00 92.88 167 PRO A N 1
ATOM 1242 C CA . PRO A 1 167 ? -13.391 -9.874 -11.104 1.00 92.88 167 PRO A CA 1
ATOM 1243 C C . PRO A 1 167 ? -14.384 -10.637 -10.200 1.00 92.88 167 PRO A C 1
ATOM 1245 O O . PRO A 1 167 ? -15.382 -10.066 -9.745 1.00 92.88 167 PRO A O 1
ATOM 1248 N N . PRO A 1 168 ? -14.121 -11.922 -9.895 1.00 94.75 168 PRO A N 1
ATOM 1249 C CA . PRO A 1 168 ? -14.882 -12.678 -8.904 1.00 94.75 168 PRO A CA 1
ATOM 1250 C C . PRO A 1 168 ? -14.522 -12.232 -7.478 1.00 94.75 168 PRO A C 1
ATOM 1252 O O . PRO A 1 168 ? -13.354 -11.993 -7.151 1.00 94.75 168 PRO A O 1
ATOM 1255 N N . ILE A 1 169 ? -15.512 -12.173 -6.586 1.00 93.44 169 ILE A N 1
ATOM 1256 C CA . ILE A 1 169 ? -15.285 -11.785 -5.187 1.00 93.44 169 ILE A CA 1
ATOM 1257 C C . ILE A 1 169 ? -14.757 -12.999 -4.411 1.00 93.44 169 ILE A C 1
ATOM 1259 O O . ILE A 1 169 ? -15.516 -13.810 -3.895 1.00 93.44 169 ILE A O 1
ATOM 1263 N N . MET A 1 170 ? -13.433 -13.133 -4.290 1.00 91.31 170 MET A N 1
ATOM 1264 C CA . MET A 1 170 ? -12.810 -14.279 -3.600 1.00 91.31 170 MET A CA 1
ATOM 1265 C C . MET A 1 170 ? -13.280 -14.458 -2.144 1.00 91.31 170 MET A C 1
ATOM 1267 O O . MET A 1 170 ? -13.401 -15.587 -1.681 1.00 91.31 170 MET A O 1
ATOM 1271 N N . SER A 1 171 ? -13.606 -13.377 -1.425 1.00 89.81 171 SER A N 1
ATOM 1272 C CA . SER A 1 171 ? -14.180 -13.420 -0.065 1.00 89.81 171 SER A CA 1
ATOM 1273 C C . SER A 1 171 ? -15.628 -13.936 -0.000 1.00 89.81 171 SER A C 1
ATOM 1275 O O . SER A 1 171 ? -16.141 -14.195 1.094 1.00 89.81 171 SER A O 1
ATOM 1277 N N . ALA A 1 172 ? -16.284 -14.118 -1.148 1.00 91.81 172 ALA A N 1
ATOM 1278 C CA . ALA A 1 172 ? -17.568 -14.796 -1.263 1.00 91.81 172 ALA A CA 1
ATOM 1279 C C . ALA A 1 172 ? -17.431 -16.327 -1.286 1.00 91.81 172 ALA A C 1
ATOM 1281 O O . ALA A 1 172 ? -18.394 -17.004 -0.937 1.00 91.81 172 ALA A O 1
ATOM 1282 N N . VAL A 1 173 ? -16.256 -16.881 -1.625 1.00 93.06 173 VAL A N 1
ATOM 1283 C CA . VAL A 1 173 ? -15.996 -18.332 -1.610 1.00 93.06 173 VAL A CA 1
ATOM 1284 C C . VAL A 1 173 ? -15.494 -18.747 -0.226 1.00 93.06 173 VAL A C 1
ATOM 1286 O O . VAL A 1 173 ? -14.309 -18.647 0.088 1.00 93.06 173 VAL A O 1
ATOM 1289 N N . ARG A 1 174 ? -16.416 -19.198 0.623 1.00 92.50 174 ARG A N 1
ATOM 1290 C CA . ARG A 1 174 ? -16.175 -19.590 2.019 1.00 92.50 174 ARG A CA 1
ATOM 1291 C C . ARG A 1 174 ? -16.860 -20.927 2.310 1.00 92.50 174 ARG A C 1
ATOM 1293 O O . ARG A 1 174 ? -17.777 -21.282 1.570 1.00 92.50 174 ARG A O 1
ATOM 1300 N N . PRO A 1 175 ? -16.501 -21.647 3.390 1.00 89.88 175 PRO A N 1
ATOM 1301 C CA . PRO A 1 175 ? -17.144 -22.916 3.737 1.00 89.88 175 PRO A CA 1
ATOM 1302 C C . PRO A 1 175 ? -18.680 -22.848 3.802 1.00 89.88 175 PRO A C 1
ATOM 1304 O O . PRO A 1 175 ? -19.342 -23.784 3.367 1.00 89.88 175 PRO A O 1
ATOM 1307 N N . ASP A 1 176 ? -19.244 -21.731 4.274 1.00 87.62 176 ASP A N 1
ATOM 1308 C CA . ASP A 1 176 ? -20.691 -21.497 4.376 1.00 87.62 176 ASP A CA 1
ATOM 1309 C C . ASP A 1 176 ? -21.407 -21.279 3.028 1.00 87.62 176 ASP A C 1
ATOM 1311 O O . ASP A 1 176 ? -22.615 -21.481 2.949 1.00 87.62 176 ASP A O 1
ATOM 1315 N N . THR A 1 177 ? -20.683 -20.916 1.964 1.00 93.69 177 THR A N 1
ATOM 1316 C CA . THR A 1 177 ? -21.243 -20.561 0.643 1.00 93.69 177 THR A CA 1
ATOM 1317 C C . THR A 1 177 ? -20.848 -21.511 -0.488 1.00 93.69 177 THR A C 1
ATOM 1319 O O . THR A 1 177 ? -21.338 -21.365 -1.607 1.00 93.69 177 THR A O 1
ATOM 1322 N N . LEU A 1 178 ? -20.012 -22.526 -0.230 1.00 93.81 178 LEU A N 1
ATOM 1323 C CA . LEU A 1 178 ? -19.606 -23.506 -1.253 1.00 93.81 178 LEU A CA 1
ATOM 1324 C C . LEU A 1 178 ? -20.793 -24.191 -1.947 1.00 93.81 178 LEU A C 1
ATOM 1326 O O . LEU A 1 178 ? -20.710 -24.486 -3.136 1.00 93.81 178 LEU A O 1
ATOM 1330 N N . LEU A 1 179 ? -21.892 -24.425 -1.224 1.00 93.69 179 LEU A N 1
ATOM 1331 C CA . LEU A 1 179 ? -23.110 -25.031 -1.773 1.00 93.69 179 LEU A CA 1
ATOM 1332 C C . LEU A 1 179 ? -23.730 -24.180 -2.887 1.00 93.69 179 LEU A C 1
ATOM 1334 O O . LEU A 1 179 ? -24.221 -24.727 -3.868 1.00 93.69 179 LEU A O 1
ATOM 1338 N N . GLU A 1 180 ? -23.690 -22.858 -2.742 1.00 94.38 180 GLU A N 1
ATOM 1339 C CA . GLU A 1 180 ? -24.243 -21.889 -3.689 1.00 94.38 180 GLU A CA 1
ATOM 1340 C C . GLU A 1 180 ? -23.326 -21.759 -4.914 1.00 94.38 180 GLU A C 1
ATOM 1342 O O . GLU A 1 180 ? -23.773 -21.951 -6.045 1.00 94.38 180 GLU A O 1
ATOM 1347 N N . VAL A 1 181 ? -22.014 -21.603 -4.685 1.00 96.00 181 VAL A N 1
ATOM 1348 C CA . VAL A 1 181 ? -20.988 -21.566 -5.746 1.00 96.00 181 VAL A CA 1
ATOM 1349 C C . VAL A 1 181 ? -21.061 -22.815 -6.633 1.00 96.00 181 VAL A C 1
ATOM 1351 O O . VAL A 1 181 ? -21.240 -22.700 -7.848 1.00 96.00 181 VAL A O 1
ATOM 1354 N N . TYR A 1 182 ? -21.012 -24.010 -6.034 1.00 95.94 182 TYR A N 1
ATOM 1355 C CA . TYR A 1 182 ? -21.119 -25.276 -6.767 1.00 95.94 182 TYR A CA 1
ATOM 1356 C C . TYR A 1 182 ? -22.551 -25.619 -7.218 1.00 95.94 182 TYR A C 1
ATOM 1358 O O . TYR A 1 182 ? -22.727 -26.588 -7.955 1.00 95.94 182 TYR A O 1
ATOM 1366 N N . SER A 1 183 ? -23.576 -24.831 -6.871 1.00 94.81 183 SER A N 1
ATOM 1367 C CA . SER A 1 183 ? -24.903 -24.923 -7.508 1.00 94.81 183 SER A CA 1
ATOM 1368 C C . SER A 1 183 ? -24.991 -24.118 -8.810 1.00 94.81 183 SER A C 1
ATOM 1370 O O . SER A 1 183 ? -25.716 -24.535 -9.710 1.00 94.81 183 SER A O 1
ATOM 1372 N N . ALA A 1 184 ? -24.218 -23.033 -8.953 1.00 95.75 184 ALA A N 1
ATOM 1373 C CA . ALA A 1 184 ? -24.184 -22.201 -10.163 1.00 95.75 184 ALA A CA 1
ATOM 1374 C C . ALA A 1 184 ? -23.117 -22.645 -11.189 1.00 95.75 184 ALA A C 1
ATOM 1376 O O . ALA A 1 184 ? -23.427 -22.950 -12.340 1.00 95.75 184 ALA A O 1
ATOM 1377 N N . THR A 1 185 ? -21.853 -22.789 -10.775 1.00 97.00 185 THR A N 1
ATOM 1378 C CA . THR A 1 185 ? -20.711 -23.103 -11.665 1.00 97.00 185 THR A CA 1
ATOM 1379 C C . THR A 1 185 ? -20.056 -24.451 -11.341 1.00 97.00 185 THR A C 1
ATOM 1381 O O . THR A 1 185 ? -20.160 -24.948 -10.221 1.00 97.00 185 THR A O 1
ATOM 1384 N N . ASN A 1 186 ? -19.411 -25.069 -12.329 1.00 97.00 186 ASN A N 1
ATOM 1385 C CA . ASN A 1 186 ? -18.569 -26.250 -12.143 1.00 97.00 186 ASN A CA 1
ATOM 1386 C C . ASN A 1 186 ? -17.230 -25.918 -11.449 1.00 97.00 186 ASN A C 1
ATOM 1388 O O . ASN A 1 186 ? -16.516 -26.836 -11.047 1.00 97.00 186 ASN A O 1
ATOM 1392 N N . TYR A 1 187 ? -16.865 -24.636 -11.333 1.00 97.62 187 TYR A N 1
ATOM 1393 C CA . TYR A 1 187 ? -15.554 -24.172 -10.877 1.00 97.62 187 TYR A CA 1
ATOM 1394 C C . TYR A 1 187 ? -15.603 -23.483 -9.505 1.00 97.62 187 TYR A C 1
ATOM 1396 O O . TYR A 1 187 ? -16.335 -22.514 -9.314 1.00 97.62 187 TYR A O 1
ATOM 1404 N N . GLY A 1 188 ? -14.757 -23.913 -8.567 1.00 96.50 188 GLY A N 1
ATOM 1405 C CA . GLY A 1 188 ? -14.524 -23.229 -7.295 1.00 96.50 188 GLY A CA 1
ATOM 1406 C C . GLY A 1 188 ? -13.049 -22.885 -7.086 1.00 96.50 188 GLY A C 1
ATOM 1407 O O . GLY A 1 188 ? -12.211 -23.781 -7.002 1.00 96.50 188 GLY A O 1
ATOM 1408 N N . PHE A 1 189 ? -12.723 -21.594 -6.940 1.00 96.56 189 PHE A N 1
ATOM 1409 C CA . PHE A 1 189 ? -11.396 -21.153 -6.490 1.00 96.56 189 PHE A CA 1
ATOM 1410 C C . PHE A 1 189 ? -11.365 -20.986 -4.966 1.00 96.56 189 PHE A C 1
ATOM 1412 O O . PHE A 1 189 ? -11.884 -20.010 -4.420 1.00 96.56 189 PHE A O 1
ATOM 1419 N N . LEU A 1 190 ? -10.735 -21.933 -4.273 1.00 94.62 190 LEU A N 1
ATOM 1420 C CA . LEU A 1 190 ? -10.571 -21.907 -2.823 1.00 94.62 190 LEU A CA 1
ATOM 1421 C C . LEU A 1 190 ? -9.369 -21.025 -2.464 1.00 94.62 190 LEU A C 1
ATOM 1423 O O . LEU A 1 190 ? -8.213 -21.432 -2.605 1.00 94.62 190 LEU A O 1
ATOM 1427 N N . PHE A 1 191 ? -9.633 -19.801 -2.001 1.00 92.88 191 PHE A N 1
ATOM 1428 C CA . PHE A 1 191 ? -8.578 -18.874 -1.593 1.00 92.88 191 PHE A CA 1
ATOM 1429 C C . PHE A 1 191 ? -8.039 -19.240 -0.199 1.00 92.88 191 PHE A C 1
ATOM 1431 O O . PHE A 1 191 ? -8.696 -19.010 0.819 1.00 92.88 191 PHE A O 1
ATOM 1438 N N . ALA A 1 192 ? -6.824 -19.797 -0.153 1.00 89.62 192 ALA A N 1
ATOM 1439 C CA . ALA A 1 192 ? -6.241 -20.471 1.014 1.00 89.62 192 ALA A CA 1
ATOM 1440 C C . ALA A 1 192 ? -6.386 -19.744 2.376 1.00 89.62 192 ALA A C 1
ATOM 1442 O O . ALA A 1 192 ? -6.689 -20.421 3.364 1.00 89.62 192 ALA A O 1
ATOM 1443 N N . PRO A 1 193 ? -6.228 -18.403 2.489 1.00 88.75 193 PRO A N 1
ATOM 1444 C CA . PRO A 1 193 ? -6.369 -17.693 3.767 1.00 88.75 193 PRO A CA 1
ATOM 1445 C C . PRO A 1 193 ? -7.775 -17.721 4.388 1.00 88.75 193 PRO A C 1
ATOM 1447 O O . PRO A 1 193 ? -7.898 -17.449 5.582 1.00 88.75 193 PRO A O 1
ATOM 1450 N N . LEU A 1 194 ? -8.821 -18.031 3.611 1.00 89.50 194 LEU A N 1
ATOM 1451 C CA . LEU A 1 194 ? -10.202 -18.153 4.103 1.00 89.50 194 LEU A CA 1
ATOM 1452 C C . LEU A 1 194 ? -10.485 -19.523 4.734 1.00 89.50 194 LEU A C 1
ATOM 1454 O O . LEU A 1 194 ? -11.358 -19.627 5.590 1.00 89.50 194 LEU A O 1
ATOM 1458 N N . PHE A 1 195 ? -9.740 -20.556 4.330 1.00 91.00 195 PHE A N 1
ATOM 1459 C CA . PHE A 1 195 ? -9.941 -21.936 4.775 1.00 91.00 195 PHE A CA 1
ATOM 1460 C C . PHE A 1 195 ? -8.915 -22.331 5.844 1.00 91.00 195 PHE A C 1
ATOM 1462 O O . PHE A 1 195 ? -9.291 -22.741 6.942 1.00 91.00 195 PHE A O 1
ATOM 1469 N N . HIS A 1 196 ? -7.619 -22.112 5.598 1.00 91.25 196 HIS A N 1
ATOM 1470 C CA . HIS A 1 196 ? -6.547 -22.400 6.561 1.00 91.25 196 HIS A CA 1
ATOM 1471 C C . HIS A 1 196 ? -6.262 -21.191 7.459 1.00 91.25 196 HIS A C 1
ATOM 1473 O O . HIS A 1 196 ? -5.141 -20.681 7.515 1.00 91.25 196 HIS A O 1
ATOM 1479 N N . THR A 1 197 ? -7.284 -20.702 8.163 1.00 87.56 197 THR A N 1
ATOM 1480 C CA . THR A 1 197 ? -7.210 -19.456 8.950 1.00 87.56 197 THR A CA 1
ATOM 1481 C C . THR A 1 197 ? -6.079 -19.452 9.993 1.00 87.56 197 THR A C 1
ATOM 1483 O O . THR A 1 197 ? -5.460 -18.409 10.219 1.00 87.56 197 THR A O 1
ATOM 1486 N N . GLY A 1 198 ? -5.721 -20.616 10.553 1.00 85.56 198 GLY A N 1
ATOM 1487 C CA . GLY A 1 198 ? -4.575 -20.796 11.456 1.00 85.56 198 GLY A CA 1
ATOM 1488 C C . GLY A 1 198 ? -3.200 -20.483 10.841 1.00 85.56 198 GLY A C 1
ATOM 1489 O O . GLY A 1 198 ? -2.270 -20.131 11.566 1.00 85.56 198 GLY A O 1
ATOM 1490 N N . MET A 1 199 ? -3.054 -20.489 9.507 1.00 88.31 199 MET A N 1
ATOM 1491 C CA . MET A 1 199 ? -1.798 -20.106 8.835 1.00 88.31 199 MET A CA 1
ATOM 1492 C C . MET A 1 199 ? -1.367 -18.662 9.127 1.00 88.31 199 MET A C 1
ATOM 1494 O O . MET A 1 199 ? -0.192 -18.333 8.947 1.00 88.31 199 MET A O 1
ATOM 1498 N N . ARG A 1 200 ? -2.274 -17.807 9.622 1.00 85.50 200 ARG A N 1
ATOM 1499 C CA . ARG A 1 200 ? -1.971 -16.431 10.053 1.00 85.50 200 ARG A CA 1
ATOM 1500 C C . ARG A 1 200 ? -0.888 -16.343 11.134 1.00 85.50 200 ARG A C 1
ATOM 1502 O O . ARG A 1 200 ? -0.185 -15.341 11.174 1.00 85.50 200 ARG A O 1
ATOM 1509 N N . PHE A 1 201 ? -0.739 -17.378 11.962 1.00 85.88 201 PHE A N 1
ATOM 1510 C CA . PHE A 1 201 ? 0.265 -17.440 13.029 1.00 85.88 201 PHE A CA 1
ATOM 1511 C C . PHE A 1 201 ? 1.642 -17.894 12.511 1.00 85.88 201 PHE A C 1
ATOM 1513 O O . PHE A 1 201 ? 2.677 -17.501 13.036 1.00 85.88 201 PHE A O 1
ATOM 1520 N N . VAL A 1 202 ? 1.667 -18.674 11.424 1.00 85.19 202 VAL A N 1
ATOM 1521 C CA . VAL A 1 202 ? 2.897 -19.257 10.851 1.00 85.19 202 VAL A CA 1
ATOM 1522 C C . VAL A 1 202 ? 3.480 -18.397 9.729 1.00 85.19 202 VAL A C 1
ATOM 1524 O O . VAL A 1 202 ? 4.692 -18.359 9.523 1.00 85.19 202 VAL A O 1
ATOM 1527 N N . ALA A 1 203 ? 2.627 -17.687 8.985 1.00 82.00 203 ALA A N 1
ATOM 1528 C CA . ALA A 1 203 ? 3.037 -16.847 7.863 1.00 82.00 203 ALA A CA 1
ATOM 1529 C C . ALA A 1 203 ? 4.030 -15.719 8.233 1.00 82.00 203 ALA A C 1
ATOM 1531 O O . ALA A 1 203 ? 4.947 -15.501 7.441 1.00 82.00 203 ALA A O 1
ATOM 1532 N N . PRO A 1 204 ? 3.928 -15.019 9.386 1.00 79.19 204 PRO A N 1
ATOM 1533 C CA . PRO A 1 204 ? 4.934 -14.043 9.807 1.00 79.19 204 PRO A CA 1
ATOM 1534 C C . PRO A 1 204 ? 6.317 -14.678 9.951 1.00 79.19 204 PRO A C 1
ATOM 1536 O O . PRO A 1 204 ? 7.280 -14.148 9.404 1.00 79.19 204 PRO A O 1
ATOM 1539 N N . VAL A 1 205 ? 6.394 -15.841 10.606 1.00 80.12 205 VAL A N 1
ATOM 1540 C CA . VAL A 1 205 ? 7.638 -16.590 10.827 1.00 80.12 205 VAL A CA 1
ATOM 1541 C C . VAL A 1 205 ? 8.220 -17.102 9.507 1.00 80.12 205 VAL A C 1
ATOM 1543 O O . VAL A 1 205 ? 9.401 -16.901 9.239 1.00 80.12 205 VAL A O 1
ATOM 1546 N N . ARG A 1 206 ? 7.393 -17.695 8.631 1.00 83.06 206 ARG A N 1
ATOM 1547 C CA . ARG A 1 206 ? 7.838 -18.195 7.314 1.00 83.06 206 ARG A CA 1
ATOM 1548 C C . ARG A 1 206 ? 8.455 -17.104 6.437 1.00 83.06 206 ARG A C 1
ATOM 1550 O O . ARG A 1 206 ? 9.439 -17.381 5.767 1.00 83.06 206 ARG A O 1
ATOM 1557 N N . ARG A 1 207 ? 7.924 -15.873 6.457 1.00 73.56 207 ARG A N 1
ATOM 1558 C CA . ARG A 1 207 ? 8.484 -14.737 5.689 1.00 73.56 207 ARG A CA 1
ATOM 1559 C C . ARG A 1 207 ? 9.864 -14.276 6.173 1.00 73.56 207 ARG A C 1
ATOM 1561 O O . ARG A 1 207 ? 10.514 -13.527 5.457 1.00 73.56 207 ARG A O 1
ATOM 1568 N N . GLN A 1 208 ? 10.288 -14.680 7.371 1.00 71.25 208 GLN A N 1
ATOM 1569 C CA . GLN A 1 208 ? 11.591 -14.328 7.943 1.00 71.25 208 GLN A CA 1
ATOM 1570 C C . GLN A 1 208 ? 12.660 -15.413 7.693 1.00 71.25 208 GLN A C 1
ATOM 1572 O O . GLN A 1 208 ? 13.814 -15.226 8.062 1.00 71.25 208 GLN A O 1
ATOM 1577 N N . LEU A 1 209 ? 12.302 -16.548 7.077 1.00 71.31 209 LEU A N 1
ATOM 1578 C CA . LEU A 1 209 ? 13.235 -17.629 6.748 1.00 71.31 209 LEU A CA 1
ATOM 1579 C C . LEU A 1 209 ? 13.653 -17.540 5.265 1.00 71.31 209 LEU A C 1
ATOM 1581 O O . LEU A 1 209 ? 12.775 -17.518 4.404 1.00 71.31 209 LEU A O 1
ATOM 1585 N N . PRO A 1 210 ? 14.959 -17.552 4.928 1.00 62.03 210 PRO A N 1
ATOM 1586 C CA . PRO A 1 210 ? 15.439 -17.440 3.545 1.00 62.03 210 PRO A CA 1
ATOM 1587 C C . PRO A 1 210 ? 15.381 -18.769 2.761 1.00 62.03 210 PRO A C 1
ATOM 1589 O O . PRO A 1 210 ? 15.954 -18.883 1.678 1.00 62.03 210 PRO A O 1
ATOM 1592 N N . TRP A 1 211 ? 14.695 -19.783 3.297 1.00 72.00 211 TRP A N 1
ATOM 1593 C CA . TRP A 1 211 ? 14.554 -21.122 2.720 1.00 72.00 211 TRP A CA 1
ATOM 1594 C C . TRP A 1 211 ? 13.074 -21.464 2.518 1.00 72.00 211 TRP A C 1
ATOM 1596 O O . TRP A 1 211 ? 12.197 -20.934 3.206 1.00 72.00 211 TRP A O 1
ATOM 1606 N N . ARG A 1 212 ? 12.783 -22.421 1.627 1.00 75.00 212 ARG A N 1
ATOM 1607 C CA . ARG A 1 212 ? 11.460 -23.065 1.621 1.00 75.00 212 ARG A CA 1
ATOM 1608 C C . ARG A 1 212 ? 11.265 -23.859 2.913 1.00 75.00 212 ARG A C 1
ATOM 1610 O O . ARG A 1 212 ? 12.212 -24.236 3.591 1.00 75.00 212 ARG A O 1
ATOM 1617 N N . THR A 1 213 ? 10.005 -24.075 3.255 1.00 87.38 213 THR A N 1
ATOM 1618 C CA . THR A 1 213 ? 9.585 -24.756 4.488 1.00 87.38 213 THR A CA 1
ATOM 1619 C C . THR A 1 213 ? 8.621 -25.876 4.126 1.00 87.38 213 THR A C 1
ATOM 1621 O O . THR A 1 213 ? 7.997 -25.797 3.070 1.00 87.38 213 THR A O 1
ATOM 1624 N N . ILE A 1 214 ? 8.402 -26.846 5.018 1.00 90.69 214 ILE A N 1
ATOM 1625 C CA . ILE A 1 214 ? 7.448 -27.955 4.815 1.00 90.69 214 ILE A CA 1
ATOM 1626 C C . ILE A 1 214 ? 6.068 -27.515 4.279 1.00 90.69 214 ILE A C 1
ATOM 1628 O O . ILE A 1 214 ? 5.471 -28.195 3.453 1.00 90.69 214 ILE A O 1
ATOM 1632 N N . PHE A 1 215 ? 5.593 -26.321 4.644 1.00 90.00 215 PHE A N 1
ATOM 1633 C CA . PHE A 1 215 ? 4.347 -25.723 4.145 1.00 90.00 215 PHE A CA 1
ATOM 1634 C C . PHE A 1 215 ? 4.323 -25.367 2.644 1.00 90.00 215 PHE A C 1
ATOM 1636 O O . PHE A 1 215 ? 3.255 -25.064 2.117 1.00 90.00 215 PHE A O 1
ATOM 1643 N N . ASN A 1 216 ? 5.462 -25.365 1.948 1.00 86.94 216 ASN A N 1
ATOM 1644 C CA . ASN A 1 216 ? 5.520 -25.303 0.483 1.00 86.94 216 ASN A CA 1
ATOM 1645 C C . ASN A 1 216 ? 5.171 -26.662 -0.147 1.00 86.94 216 ASN A C 1
ATOM 1647 O O . ASN A 1 216 ? 4.548 -26.699 -1.202 1.00 86.94 216 ASN A O 1
ATOM 1651 N N . ASN A 1 217 ? 5.513 -27.759 0.534 1.00 89.12 217 ASN A N 1
ATOM 1652 C CA . ASN A 1 217 ? 5.255 -29.126 0.084 1.00 89.12 217 ASN A CA 1
ATOM 1653 C C . ASN A 1 217 ? 3.858 -29.603 0.535 1.00 89.12 217 ASN A C 1
ATOM 1655 O O . ASN A 1 217 ? 3.155 -30.287 -0.197 1.00 89.12 217 ASN A O 1
ATOM 1659 N N . VAL A 1 218 ? 3.416 -29.187 1.726 1.00 90.50 218 VAL A N 1
ATOM 1660 C CA . VAL A 1 218 ? 2.107 -29.550 2.299 1.00 90.50 218 VAL A CA 1
ATOM 1661 C C . VAL A 1 218 ? 0.937 -28.776 1.675 1.00 90.50 218 VAL A C 1
ATOM 1663 O O . VAL A 1 218 ? -0.164 -29.309 1.604 1.00 90.50 218 VAL A O 1
ATOM 1666 N N . GLY A 1 219 ? 1.143 -27.549 1.180 1.00 88.25 219 GLY A N 1
ATOM 1667 C CA . GLY A 1 219 ? 0.069 -26.729 0.590 1.00 88.25 219 GLY A CA 1
ATOM 1668 C C . GLY A 1 219 ? -0.717 -27.418 -0.546 1.00 88.25 219 GLY A C 1
ATOM 1669 O O . GLY A 1 219 ? -1.947 -27.459 -0.471 1.00 88.25 219 GLY A O 1
ATOM 1670 N N . PRO A 1 220 ? -0.044 -28.010 -1.555 1.00 88.94 220 PRO A N 1
ATOM 1671 C CA . PRO A 1 220 ? -0.688 -28.809 -2.607 1.00 88.94 220 PRO A CA 1
ATOM 1672 C C . PRO A 1 220 ? -1.368 -30.105 -2.125 1.00 88.94 220 PRO A C 1
ATOM 1674 O O . PRO A 1 220 ? -2.194 -30.660 -2.841 1.00 88.94 220 PRO A O 1
ATOM 1677 N N . LEU A 1 221 ? -1.034 -30.593 -0.924 1.00 91.94 221 LEU A N 1
ATOM 1678 C CA . LEU A 1 221 ? -1.626 -31.789 -0.308 1.00 91.94 221 LEU A CA 1
ATOM 1679 C C . LEU A 1 221 ? -2.806 -31.464 0.629 1.00 91.94 221 LEU A C 1
ATOM 1681 O O . LEU A 1 221 ? -3.443 -32.376 1.144 1.00 91.94 221 LEU A O 1
ATOM 1685 N N . ALA A 1 222 ? -3.089 -30.182 0.867 1.00 91.88 222 ALA A N 1
ATOM 1686 C CA . ALA A 1 222 ? -4.082 -29.713 1.830 1.00 91.88 222 ALA A CA 1
ATOM 1687 C C . ALA A 1 222 ? -5.198 -28.902 1.147 1.00 91.88 222 ALA A C 1
ATOM 1689 O O . ALA A 1 222 ? -5.469 -27.770 1.534 1.00 91.88 222 ALA A O 1
ATOM 1690 N N . ASN A 1 223 ? -5.839 -29.446 0.107 1.00 93.38 223 ASN A N 1
ATOM 1691 C CA . ASN A 1 223 ? -7.018 -28.817 -0.498 1.00 93.38 223 ASN A CA 1
ATOM 1692 C C . ASN A 1 223 ? -8.218 -28.910 0.475 1.00 93.38 223 ASN A C 1
ATOM 1694 O O . ASN A 1 223 ? -8.536 -30.019 0.902 1.00 93.38 223 ASN A O 1
ATOM 1698 N N . PRO A 1 224 ? -8.925 -27.811 0.813 1.00 92.06 224 PRO A N 1
ATOM 1699 C CA . PRO A 1 224 ? -10.019 -27.839 1.794 1.00 92.06 224 PRO A CA 1
ATOM 1700 C C . PRO A 1 224 ? -11.216 -28.757 1.482 1.00 92.06 224 PRO A C 1
ATOM 1702 O O . PRO A 1 224 ? -12.112 -28.874 2.315 1.00 92.06 224 PRO A O 1
ATOM 1705 N N . LEU A 1 225 ? -11.265 -29.381 0.300 1.00 93.12 225 LEU A N 1
ATOM 1706 C CA . LEU A 1 225 ? -12.291 -30.348 -0.106 1.00 93.12 225 LEU A CA 1
ATOM 1707 C C . LEU A 1 225 ? -11.709 -31.734 -0.447 1.00 93.12 225 LEU A C 1
ATOM 1709 O O . LEU A 1 225 ? -12.278 -32.445 -1.273 1.00 93.12 225 LEU A O 1
ATOM 1713 N N . ASP A 1 226 ? -10.591 -32.122 0.177 1.00 91.94 226 ASP A N 1
ATOM 1714 C CA . ASP A 1 226 ? -9.850 -33.359 -0.127 1.00 91.94 226 ASP A CA 1
ATOM 1715 C C . ASP A 1 226 ? -10.731 -34.627 -0.175 1.00 91.94 226 ASP A C 1
ATOM 1717 O O . ASP A 1 226 ? -10.667 -35.373 -1.152 1.00 91.94 226 ASP A O 1
ATOM 1721 N N . ASP A 1 227 ? -11.648 -34.785 0.792 1.00 90.50 227 ASP A N 1
ATOM 1722 C CA . ASP A 1 227 ? -12.639 -35.881 0.907 1.00 90.50 227 ASP A CA 1
ATOM 1723 C C . ASP A 1 227 ? -13.642 -35.988 -0.268 1.00 90.50 227 ASP A C 1
ATOM 1725 O O . ASP A 1 227 ? -14.488 -36.891 -0.308 1.00 90.50 227 ASP A O 1
ATOM 1729 N N . LEU A 1 228 ? -13.615 -35.029 -1.196 1.00 93.88 228 LEU A N 1
ATOM 1730 C CA . LEU A 1 228 ? -14.470 -34.951 -2.382 1.00 93.88 228 LEU A CA 1
ATOM 1731 C C . LEU A 1 228 ? -13.665 -34.934 -3.695 1.00 93.88 228 LEU A C 1
ATOM 1733 O O . LEU A 1 228 ? -14.277 -34.938 -4.767 1.00 93.88 228 LEU A O 1
ATOM 1737 N N . ILE A 1 229 ? -12.326 -34.929 -3.637 1.00 94.69 229 ILE A N 1
ATOM 1738 C CA . ILE A 1 229 ? -11.457 -34.936 -4.820 1.00 94.69 229 ILE A CA 1
ATOM 1739 C C . ILE A 1 229 ? -11.283 -36.364 -5.337 1.00 94.69 229 ILE A C 1
ATOM 1741 O O . ILE A 1 229 ? -10.647 -37.207 -4.707 1.00 94.69 229 ILE A O 1
ATOM 1745 N N . GLU A 1 230 ? -11.798 -36.612 -6.537 1.00 94.81 230 GLU A N 1
ATOM 1746 C CA . GLU A 1 230 ? -11.643 -37.878 -7.248 1.00 94.81 230 GLU A CA 1
ATOM 1747 C C . GLU A 1 230 ? -10.272 -37.994 -7.927 1.00 94.81 230 GLU A C 1
ATOM 1749 O O . GLU A 1 230 ? -9.690 -39.079 -7.928 1.00 94.81 230 GLU A O 1
ATOM 1754 N N . ALA A 1 231 ? -9.760 -36.897 -8.498 1.00 95.81 231 ALA A N 1
ATOM 1755 C CA . ALA A 1 231 ? -8.533 -36.886 -9.295 1.00 95.81 231 ALA A CA 1
ATOM 1756 C C . ALA A 1 231 ? -7.740 -35.579 -9.147 1.00 95.81 231 ALA A C 1
ATOM 1758 O O . ALA A 1 231 ? -8.321 -34.502 -9.015 1.00 95.81 231 ALA A O 1
ATOM 1759 N N . ARG A 1 232 ? -6.402 -35.649 -9.190 1.00 95.88 232 ARG A N 1
ATOM 1760 C CA . ARG A 1 232 ? -5.547 -34.454 -9.064 1.00 95.88 232 ARG A CA 1
ATOM 1761 C C . ARG A 1 232 ? -4.266 -34.494 -9.896 1.00 95.88 232 ARG A C 1
ATOM 1763 O O . ARG A 1 232 ? -3.637 -35.543 -10.020 1.00 95.88 232 ARG A O 1
ATOM 1770 N N . VAL A 1 233 ? -3.841 -33.339 -10.401 1.00 97.50 233 VAL A N 1
ATOM 1771 C CA . VAL A 1 233 ? -2.512 -33.135 -11.005 1.00 97.50 233 VAL A CA 1
ATOM 1772 C C . VAL A 1 233 ? -1.687 -32.247 -10.071 1.00 97.50 233 VAL A C 1
ATOM 1774 O O . VAL A 1 233 ? -2.088 -31.120 -9.787 1.00 97.50 233 VAL A O 1
ATOM 1777 N N . ILE A 1 234 ? -0.550 -32.738 -9.573 1.00 95.88 234 ILE A N 1
ATOM 1778 C CA . ILE A 1 234 ? 0.329 -31.972 -8.678 1.00 95.88 234 ILE A CA 1
ATOM 1779 C C . ILE A 1 234 ? 1.677 -31.715 -9.341 1.00 95.88 234 ILE A C 1
ATOM 1781 O O . ILE A 1 234 ? 2.440 -32.638 -9.609 1.00 95.88 234 ILE A O 1
ATOM 1785 N N . GLY A 1 235 ? 1.991 -30.446 -9.558 1.00 94.06 235 GLY A N 1
ATOM 1786 C CA . GLY A 1 235 ? 3.305 -30.009 -9.996 1.00 94.06 235 GLY A CA 1
ATOM 1787 C C . GLY A 1 235 ? 4.278 -29.851 -8.832 1.00 94.06 235 GLY A C 1
ATOM 1788 O O . GLY A 1 235 ? 3.921 -29.280 -7.798 1.00 94.06 235 GLY A O 1
ATOM 1789 N N . ILE A 1 236 ? 5.518 -30.313 -9.003 1.00 92.25 236 ILE A N 1
ATOM 1790 C CA . ILE A 1 236 ? 6.590 -30.188 -8.003 1.00 92.25 236 ILE A CA 1
ATOM 1791 C C . ILE A 1 236 ? 7.864 -29.574 -8.601 1.00 92.25 236 ILE A C 1
ATOM 1793 O O . ILE A 1 236 ? 8.393 -30.039 -9.606 1.00 92.25 236 ILE A O 1
ATOM 1797 N N . GLY A 1 237 ? 8.400 -28.536 -7.953 1.00 86.62 237 GLY A N 1
ATOM 1798 C CA . GLY A 1 237 ? 9.552 -27.766 -8.460 1.00 86.62 237 GLY A CA 1
ATOM 1799 C C . GLY A 1 237 ? 10.921 -28.385 -8.169 1.00 86.62 237 GLY A C 1
ATOM 1800 O O . GLY A 1 237 ? 11.899 -27.653 -8.051 1.00 86.62 237 GLY A O 1
ATOM 1801 N N . ARG A 1 238 ? 10.973 -29.703 -7.931 1.00 86.62 238 ARG A N 1
ATOM 1802 C CA . ARG A 1 238 ? 12.179 -30.506 -7.663 1.00 86.62 238 ARG A CA 1
ATOM 1803 C C . ARG A 1 238 ? 11.916 -31.964 -8.016 1.00 86.62 238 ARG A C 1
ATOM 1805 O O . ARG A 1 238 ? 10.894 -32.516 -7.603 1.00 86.62 238 ARG A O 1
ATOM 1812 N N . ARG A 1 239 ? 12.868 -32.628 -8.674 1.00 89.69 239 ARG A N 1
ATOM 1813 C CA . ARG A 1 239 ? 12.701 -34.033 -9.106 1.00 89.69 239 ARG A CA 1
ATOM 1814 C C . ARG A 1 239 ? 12.621 -35.032 -7.941 1.00 89.69 239 ARG A C 1
ATOM 1816 O O . ARG A 1 239 ? 11.986 -36.076 -8.069 1.00 89.69 239 ARG A O 1
ATOM 1823 N N . ASP A 1 240 ? 13.263 -34.728 -6.813 1.00 89.12 240 ASP A N 1
ATOM 1824 C CA . ASP A 1 240 ? 13.351 -35.613 -5.642 1.00 89.12 240 ASP A CA 1
ATOM 1825 C C . ASP A 1 240 ? 12.106 -35.595 -4.737 1.00 89.12 240 ASP A C 1
ATOM 1827 O O . ASP A 1 240 ? 11.959 -36.470 -3.886 1.00 89.12 240 ASP A O 1
ATOM 1831 N N . LEU A 1 241 ? 11.166 -34.670 -4.966 1.00 89.50 241 LEU A N 1
ATOM 1832 C CA . LEU A 1 241 ? 9.850 -34.671 -4.317 1.00 89.50 241 LEU A CA 1
ATOM 1833 C C . LEU A 1 241 ? 8.858 -35.677 -4.924 1.00 89.50 241 LEU A C 1
ATOM 1835 O O . LEU A 1 241 ? 7.848 -35.968 -4.287 1.00 89.50 241 LEU A O 1
ATOM 1839 N N . GLY A 1 242 ? 9.132 -36.227 -6.112 1.00 92.56 242 GLY A N 1
ATOM 1840 C CA . GLY A 1 242 ? 8.199 -37.090 -6.847 1.00 92.56 242 GLY A CA 1
ATOM 1841 C C . GLY A 1 242 ? 7.757 -38.330 -6.069 1.00 92.56 242 GLY A C 1
ATOM 1842 O O . GLY A 1 242 ? 6.564 -38.452 -5.773 1.00 92.56 242 GLY A O 1
ATOM 1843 N N . PRO A 1 243 ? 8.693 -39.213 -5.662 1.00 93.69 243 PRO A N 1
ATOM 1844 C CA . PRO A 1 243 ? 8.351 -40.378 -4.857 1.00 93.69 243 PRO A CA 1
ATOM 1845 C C . PRO A 1 243 ? 7.686 -39.991 -3.519 1.00 93.69 243 PRO A C 1
ATOM 1847 O O . PRO A 1 243 ? 6.564 -40.451 -3.298 1.00 93.69 243 PRO A O 1
ATOM 1850 N N . PRO A 1 244 ? 8.236 -39.069 -2.690 1.00 92.88 244 PRO A N 1
ATOM 1851 C CA . PRO A 1 244 ? 7.588 -38.648 -1.446 1.00 92.88 244 PRO A CA 1
ATOM 1852 C C . PRO A 1 244 ? 6.157 -38.121 -1.585 1.00 92.88 244 PRO A C 1
ATOM 1854 O O . PRO A 1 244 ? 5.322 -38.438 -0.742 1.00 92.88 244 PRO A O 1
ATOM 1857 N N . PHE A 1 245 ? 5.845 -37.345 -2.631 1.00 94.25 245 PHE A N 1
ATOM 1858 C CA . PHE A 1 245 ? 4.473 -36.898 -2.895 1.00 94.25 245 PHE A CA 1
ATOM 1859 C C . PHE A 1 245 ? 3.564 -38.058 -3.308 1.00 94.25 245 PHE A C 1
ATOM 1861 O O . PHE A 1 245 ? 2.427 -38.141 -2.841 1.00 94.25 245 PHE A O 1
ATOM 1868 N N . SER A 1 246 ? 4.054 -38.959 -4.165 1.00 94.25 246 SER A N 1
ATOM 1869 C CA . SER A 1 246 ? 3.278 -40.114 -4.622 1.00 94.25 246 SER A CA 1
ATOM 1870 C C . SER A 1 246 ? 2.955 -41.089 -3.480 1.00 94.25 246 SER A C 1
ATOM 1872 O O . SER A 1 246 ? 1.812 -41.531 -3.351 1.00 94.25 246 SER A O 1
ATOM 1874 N N . ASP A 1 247 ? 3.906 -41.326 -2.574 1.00 94.19 247 ASP A N 1
ATOM 1875 C CA . ASP A 1 247 ? 3.695 -42.128 -1.369 1.00 94.19 247 ASP A CA 1
ATOM 1876 C C . ASP A 1 247 ? 2.819 -41.410 -0.335 1.00 94.19 247 ASP A C 1
ATOM 1878 O O . ASP A 1 247 ? 1.912 -42.028 0.221 1.00 94.19 247 ASP A O 1
ATOM 1882 N N . ALA A 1 248 ? 3.005 -40.102 -0.116 1.00 93.88 248 ALA A N 1
ATOM 1883 C CA . ALA A 1 248 ? 2.164 -39.332 0.804 1.00 93.88 248 ALA A CA 1
ATOM 1884 C C . ALA A 1 248 ? 0.685 -39.340 0.380 1.00 93.88 248 ALA A C 1
ATOM 1886 O O . ALA A 1 248 ? -0.197 -39.524 1.221 1.00 93.88 248 ALA A O 1
ATOM 1887 N N . LEU A 1 249 ? 0.407 -39.195 -0.921 1.00 93.19 249 LEU A N 1
ATOM 1888 C CA . LEU A 1 249 ? -0.945 -39.291 -1.478 1.00 93.19 249 LEU A CA 1
ATOM 1889 C C . LEU A 1 249 ? -1.519 -40.711 -1.375 1.00 93.19 249 LEU A C 1
ATOM 1891 O O . LEU A 1 249 ? -2.691 -40.867 -1.025 1.00 93.19 249 LEU A O 1
ATOM 1895 N N . ARG A 1 250 ? -0.708 -41.747 -1.626 1.00 92.88 250 ARG A N 1
ATOM 1896 C CA . ARG A 1 250 ? -1.123 -43.153 -1.489 1.00 92.88 250 ARG A CA 1
ATOM 1897 C C . ARG A 1 250 ? -1.489 -43.479 -0.035 1.00 92.88 250 ARG A C 1
ATOM 1899 O O . ARG A 1 250 ? -2.573 -43.999 0.214 1.00 92.88 250 ARG A O 1
ATOM 1906 N N . SER A 1 251 ? -0.662 -43.061 0.925 1.00 89.12 251 SER A N 1
ATOM 1907 C CA . SER A 1 251 ? -0.913 -43.183 2.373 1.00 89.12 251 SER A CA 1
ATOM 1908 C C . SER A 1 251 ? -2.037 -42.273 2.900 1.00 89.12 251 SER A C 1
ATOM 1910 O O . SER A 1 251 ? -2.546 -42.494 4.002 1.00 89.12 251 SER A O 1
ATOM 1912 N N . ALA A 1 252 ? -2.457 -41.265 2.130 1.00 87.25 252 ALA A N 1
ATOM 1913 C CA . ALA A 1 252 ? -3.670 -40.486 2.384 1.00 87.25 252 ALA A CA 1
ATOM 1914 C C . ALA A 1 252 ? -4.946 -41.134 1.800 1.00 87.25 252 ALA A C 1
ATOM 1916 O O . ALA A 1 252 ? -6.044 -40.684 2.111 1.00 87.25 252 ALA A O 1
ATOM 1917 N N . GLY A 1 253 ? -4.825 -42.200 0.997 1.00 88.69 253 GLY A N 1
ATOM 1918 C CA . GLY A 1 253 ? -5.953 -42.891 0.359 1.00 88.69 253 GLY A CA 1
ATOM 1919 C C . GLY A 1 253 ? -6.336 -42.357 -1.028 1.00 88.69 253 GLY A C 1
ATOM 1920 O O . GLY A 1 253 ? -7.403 -42.702 -1.541 1.00 88.69 253 GLY A O 1
ATOM 1921 N N . CYS A 1 254 ? -5.490 -41.532 -1.654 1.00 91.19 254 CYS A N 1
ATOM 1922 C CA . CYS A 1 254 ? -5.731 -41.005 -2.996 1.00 91.19 254 CYS A CA 1
ATOM 1923 C C . CYS A 1 254 ? -5.643 -42.116 -4.063 1.00 91.19 254 CYS A C 1
ATOM 1925 O O . CYS A 1 254 ? -4.711 -42.918 -4.059 1.00 91.19 254 CYS A O 1
ATOM 1927 N N . ARG A 1 255 ? -6.616 -42.155 -4.987 1.00 90.44 255 ARG A N 1
ATOM 1928 C CA . ARG A 1 255 ? -6.797 -43.242 -5.979 1.00 90.44 255 ARG A CA 1
ATOM 1929 C C . ARG A 1 255 ? -6.394 -42.876 -7.408 1.00 90.44 255 ARG A C 1
ATOM 1931 O O . ARG A 1 255 ? -5.988 -43.754 -8.166 1.00 90.44 255 ARG A O 1
ATOM 1938 N N . LYS A 1 256 ? -6.523 -41.595 -7.768 1.00 93.88 256 LYS A N 1
ATOM 1939 C CA . LYS A 1 256 ? -6.121 -41.026 -9.060 1.00 93.88 256 LYS A CA 1
ATOM 1940 C C . LYS A 1 256 ? -5.301 -39.765 -8.808 1.00 93.88 256 LYS A C 1
ATOM 1942 O O . LYS A 1 256 ? -5.833 -38.750 -8.355 1.00 93.88 256 LYS A O 1
ATOM 1947 N N . ALA A 1 257 ? -4.013 -39.806 -9.115 1.00 96.69 257 ALA A N 1
ATOM 1948 C CA . ALA A 1 257 ? -3.180 -38.609 -9.109 1.00 96.69 257 ALA A CA 1
ATOM 1949 C C . ALA A 1 257 ? -2.095 -38.694 -10.178 1.00 96.69 257 ALA A C 1
ATOM 1951 O O . ALA A 1 257 ? -1.680 -39.786 -10.552 1.00 96.69 257 ALA A O 1
ATOM 1952 N N . LEU A 1 258 ? -1.605 -37.544 -10.627 1.00 97.69 258 LEU A N 1
ATOM 1953 C CA . LEU A 1 258 ? -0.407 -37.431 -11.452 1.00 97.69 258 LEU A CA 1
ATOM 1954 C C . LEU A 1 258 ? 0.493 -36.355 -10.856 1.00 97.69 258 LEU A C 1
ATOM 1956 O O . LEU A 1 258 ? 0.151 -35.174 -10.882 1.00 97.69 258 LEU A O 1
ATOM 1960 N N . ILE A 1 259 ? 1.634 -36.768 -10.317 1.00 97.50 259 ILE A N 1
ATOM 1961 C CA . ILE A 1 259 ? 2.687 -35.857 -9.889 1.00 97.50 259 ILE A CA 1
ATOM 1962 C C . ILE A 1 259 ? 3.572 -35.591 -11.113 1.00 97.50 259 ILE A C 1
ATOM 1964 O O . ILE A 1 259 ? 3.961 -36.543 -11.795 1.00 97.50 259 ILE A O 1
ATOM 1968 N N . VAL A 1 260 ? 3.872 -34.323 -11.404 1.00 96.81 260 VAL A N 1
ATOM 1969 C CA . VAL A 1 260 ? 4.645 -33.893 -12.582 1.00 96.81 260 VAL A CA 1
ATOM 1970 C C . VAL A 1 260 ? 5.825 -33.001 -12.197 1.00 96.81 260 VAL A C 1
ATOM 1972 O O . VAL A 1 260 ? 5.712 -32.144 -11.321 1.00 96.81 260 VAL A O 1
ATOM 1975 N N . CYS A 1 261 ? 6.959 -33.197 -12.869 1.00 95.62 261 CYS A N 1
ATOM 1976 C CA . CYS A 1 261 ? 8.146 -32.349 -12.749 1.00 95.62 261 CYS A CA 1
ATOM 1977 C C . CYS A 1 261 ? 8.839 -32.240 -14.111 1.00 95.62 261 CYS A C 1
ATOM 1979 O O . CYS A 1 261 ? 9.303 -33.257 -14.636 1.00 95.62 261 CYS A O 1
ATOM 1981 N N . GLY A 1 262 ? 8.924 -31.043 -14.693 1.00 93.00 262 GLY A N 1
ATOM 1982 C CA . GLY A 1 262 ? 9.757 -30.812 -15.878 1.00 93.00 262 GLY A CA 1
ATOM 1983 C C . GLY A 1 262 ? 11.224 -31.138 -15.579 1.00 93.00 262 GLY A C 1
ATOM 1984 O O . GLY A 1 262 ? 11.689 -30.945 -14.453 1.00 93.00 262 GLY A O 1
ATOM 1985 N N . GLU A 1 263 ? 11.989 -31.640 -16.551 1.00 89.94 263 GLU A N 1
ATOM 1986 C CA . GLU A 1 263 ? 13.417 -31.904 -16.327 1.00 89.94 263 GLU A CA 1
ATOM 1987 C C . GLU A 1 263 ? 14.210 -30.630 -15.968 1.00 89.94 263 GLU A C 1
ATOM 1989 O O . GLU A 1 263 ? 15.202 -30.701 -15.243 1.00 89.94 263 GLU A O 1
ATOM 1994 N N . GLU A 1 264 ? 13.739 -29.454 -16.363 1.00 87.75 264 GLU A N 1
ATOM 1995 C CA . GLU A 1 264 ? 14.228 -28.143 -15.917 1.00 87.75 264 GLU A CA 1
ATOM 1996 C C . GLU A 1 264 ? 13.887 -27.779 -14.447 1.00 87.75 264 GLU A C 1
ATOM 1998 O O . GLU A 1 264 ? 14.141 -26.651 -14.029 1.00 87.75 264 GLU A O 1
ATOM 2003 N N . GLU A 1 265 ? 13.294 -28.695 -13.673 1.00 88.44 265 GLU A N 1
ATOM 2004 C CA . GLU A 1 265 ? 12.713 -28.475 -12.332 1.00 88.44 265 GLU A CA 1
ATOM 2005 C C . GLU A 1 265 ? 11.533 -27.480 -12.318 1.00 88.44 265 GLU A C 1
ATOM 2007 O O . GLU A 1 265 ? 11.337 -26.696 -11.389 1.00 88.44 265 GLU A O 1
ATOM 2012 N N . LEU A 1 266 ? 10.724 -27.531 -13.378 1.00 88.62 266 LEU A N 1
ATOM 2013 C CA . LEU A 1 266 ? 9.453 -26.819 -13.511 1.00 88.62 266 LEU A CA 1
ATOM 2014 C C . LEU A 1 266 ? 8.323 -27.585 -12.799 1.00 88.62 266 LEU A C 1
ATOM 2016 O O . LEU A 1 266 ? 8.214 -28.802 -12.962 1.00 88.62 266 LEU A O 1
ATOM 2020 N N . ASP A 1 267 ? 7.448 -26.883 -12.068 1.00 90.62 267 ASP A N 1
ATOM 2021 C CA . ASP A 1 267 ? 6.287 -27.475 -11.384 1.00 90.62 267 ASP A CA 1
ATOM 2022 C C . ASP A 1 267 ? 5.003 -27.499 -12.234 1.00 90.62 267 ASP A C 1
ATOM 2024 O O . ASP A 1 267 ? 3.896 -27.329 -11.734 1.00 90.62 267 ASP A O 1
ATOM 2028 N N . GLU A 1 268 ? 5.180 -27.780 -13.527 1.00 93.00 268 GLU A N 1
ATOM 2029 C CA . GLU A 1 268 ? 4.181 -27.927 -14.594 1.00 93.00 268 GLU A CA 1
ATOM 2030 C C . GLU A 1 268 ? 4.691 -28.966 -15.621 1.00 93.00 268 GLU A C 1
ATOM 2032 O O . GLU A 1 268 ? 5.868 -29.340 -15.610 1.00 93.00 268 GLU A O 1
ATOM 2037 N N . ILE A 1 269 ? 3.830 -29.442 -16.531 1.00 95.06 269 ILE A N 1
ATOM 2038 C CA . ILE A 1 269 ? 4.266 -30.272 -17.671 1.00 95.06 269 ILE A CA 1
ATOM 2039 C C . ILE A 1 269 ? 4.988 -29.374 -18.679 1.00 95.06 269 ILE A C 1
ATOM 2041 O O . ILE A 1 269 ? 4.365 -28.484 -19.257 1.00 95.06 269 ILE A O 1
ATOM 2045 N N . SER A 1 270 ? 6.285 -29.606 -18.886 1.00 93.56 270 SER A N 1
ATOM 2046 C CA . SER A 1 270 ? 7.170 -28.762 -19.696 1.00 93.56 270 SER A CA 1
ATOM 2047 C C . SER A 1 270 ? 6.757 -28.690 -21.167 1.00 93.56 270 SER A C 1
ATOM 2049 O O . SER A 1 270 ? 6.659 -29.708 -21.854 1.00 93.56 270 SER A O 1
ATOM 2051 N N . CYS A 1 271 ? 6.612 -27.466 -21.684 1.00 92.94 271 CYS A N 1
ATOM 2052 C CA . CYS A 1 271 ? 6.523 -27.206 -23.122 1.00 92.94 271 CYS A CA 1
ATOM 2053 C C . CYS A 1 271 ? 7.880 -27.313 -23.841 1.00 92.94 271 CYS A C 1
ATOM 2055 O O . CYS A 1 271 ? 7.908 -27.431 -25.063 1.00 92.94 271 CYS A O 1
ATOM 2057 N N . ALA A 1 272 ? 9.003 -27.293 -23.117 1.00 92.00 272 ALA A N 1
ATOM 2058 C CA . ALA A 1 272 ? 10.347 -27.280 -23.693 1.00 92.00 272 ALA A CA 1
ATOM 2059 C C . ALA A 1 272 ? 10.957 -28.684 -23.855 1.00 92.00 272 ALA A C 1
ATOM 2061 O O . ALA A 1 272 ? 11.771 -28.905 -24.757 1.00 92.00 272 ALA A O 1
ATOM 2062 N N . GLY A 1 273 ? 10.579 -29.647 -23.009 1.00 91.50 273 GLY A N 1
ATOM 2063 C CA . GLY A 1 273 ? 11.235 -30.953 -22.955 1.00 91.50 273 GLY A CA 1
ATOM 2064 C C . GLY A 1 273 ? 10.458 -32.040 -22.205 1.00 91.50 273 GLY A C 1
ATOM 2065 O O . GLY A 1 273 ? 9.243 -31.941 -22.033 1.00 91.50 273 GLY A O 1
ATOM 2066 N N . PRO A 1 274 ? 11.140 -33.127 -21.802 1.00 95.56 274 PRO A N 1
ATOM 2067 C CA . PRO A 1 274 ? 10.518 -34.209 -21.052 1.00 95.56 274 PRO A CA 1
ATOM 2068 C C . PRO A 1 274 ? 10.099 -33.778 -19.643 1.00 95.56 274 PRO A C 1
ATOM 2070 O O . PRO A 1 274 ? 10.802 -33.044 -18.951 1.00 95.56 274 PRO A O 1
ATOM 2073 N N . THR A 1 275 ? 8.975 -34.322 -19.198 1.00 97.31 275 THR A N 1
ATOM 2074 C CA . THR A 1 275 ? 8.420 -34.191 -17.851 1.00 97.31 275 THR A CA 1
ATOM 2075 C C . THR A 1 275 ? 8.412 -35.565 -17.195 1.00 97.31 275 THR A C 1
ATOM 2077 O O . THR A 1 275 ? 7.928 -36.531 -17.784 1.00 97.31 275 THR A O 1
ATOM 2080 N N . LEU A 1 276 ? 8.953 -35.659 -15.983 1.00 97.38 276 LEU A N 1
ATOM 2081 C CA . LEU A 1 276 ? 8.896 -36.846 -15.134 1.00 97.38 276 LEU A CA 1
ATOM 2082 C C . LEU A 1 276 ? 7.495 -36.974 -14.527 1.00 97.38 276 LEU A C 1
ATOM 2084 O O . LEU A 1 276 ? 6.946 -35.988 -14.028 1.00 97.38 276 LEU A O 1
ATOM 2088 N N . CYS A 1 277 ? 6.931 -38.180 -14.557 1.00 97.81 277 CYS A N 1
ATOM 2089 C CA . CYS A 1 277 ? 5.583 -38.458 -14.077 1.00 97.81 277 CYS A CA 1
ATOM 2090 C C . CYS A 1 277 ? 5.548 -39.621 -13.085 1.00 97.81 277 CYS A C 1
ATOM 2092 O O . CYS A 1 277 ? 6.103 -40.689 -13.350 1.00 97.81 277 CYS A O 1
ATOM 2094 N N . TRP A 1 278 ? 4.807 -39.424 -11.993 1.00 97.69 278 TRP A N 1
ATOM 2095 C CA . TRP A 1 278 ? 4.414 -40.462 -11.041 1.00 97.69 278 TRP A CA 1
ATOM 2096 C C . TRP A 1 278 ? 2.883 -40.489 -10.993 1.00 97.69 278 TRP A C 1
ATOM 2098 O O . TRP A 1 278 ? 2.270 -39.554 -10.476 1.00 97.69 278 TRP A O 1
ATOM 2108 N N . ALA A 1 279 ? 2.245 -41.513 -11.563 1.00 96.50 279 ALA A N 1
ATOM 2109 C CA . ALA A 1 279 ? 0.786 -41.627 -11.575 1.00 96.50 279 ALA A CA 1
ATOM 2110 C C . ALA A 1 279 ? 0.287 -42.646 -10.548 1.00 96.50 279 ALA A C 1
ATOM 2112 O O . ALA A 1 279 ? 0.630 -43.821 -10.635 1.00 96.50 279 ALA A O 1
ATOM 2113 N N . LEU A 1 280 ? -0.571 -42.214 -9.624 1.00 95.31 280 LEU A N 1
ATOM 2114 C CA . LEU A 1 280 ? -1.350 -43.102 -8.762 1.00 95.31 280 LEU A CA 1
ATOM 2115 C C . LEU A 1 280 ? -2.570 -43.582 -9.542 1.00 95.31 280 LEU A C 1
ATOM 2117 O O . LEU A 1 280 ? -3.341 -42.756 -10.043 1.00 95.31 280 LEU A O 1
ATOM 2121 N N . ARG A 1 281 ? -2.746 -44.902 -9.629 1.00 88.56 281 ARG A N 1
ATOM 2122 C CA . ARG A 1 281 ? -3.858 -45.540 -10.341 1.00 88.56 281 ARG A CA 1
ATOM 2123 C C . ARG A 1 281 ? -4.416 -46.716 -9.552 1.00 88.56 281 ARG A C 1
ATOM 2125 O O . ARG A 1 281 ? -3.683 -47.623 -9.169 1.00 88.56 281 ARG A O 1
ATOM 2132 N N . GLU A 1 282 ? -5.731 -46.735 -9.373 1.00 85.06 282 GLU A N 1
ATOM 2133 C CA . GLU A 1 282 ? -6.492 -47.920 -8.970 1.00 85.06 282 GLU A CA 1
ATOM 2134 C C . GLU A 1 282 ? -6.830 -48.745 -10.234 1.00 85.06 282 GLU A C 1
ATOM 2136 O O . GLU A 1 282 ? -7.697 -48.331 -11.005 1.00 85.06 282 GLU A O 1
ATOM 2141 N N . PRO A 1 283 ? -6.158 -49.887 -10.505 1.00 76.25 283 PRO A N 1
ATOM 2142 C CA . PRO A 1 283 ? -6.273 -50.590 -11.792 1.00 76.25 283 PRO A CA 1
ATOM 2143 C C . PRO A 1 283 ? -7.626 -51.294 -11.992 1.00 76.25 283 PRO A C 1
ATOM 2145 O O . PRO A 1 283 ? -8.005 -51.622 -13.111 1.00 76.25 283 PRO A O 1
ATOM 2148 N N . SER A 1 284 ? -8.360 -51.552 -10.909 1.00 73.25 284 SER A N 1
ATOM 2149 C CA . SER A 1 284 ? -9.794 -51.864 -10.921 1.00 73.25 284 SER A CA 1
ATOM 2150 C C . SER A 1 284 ? -10.383 -51.595 -9.528 1.00 73.25 284 SER A C 1
ATOM 2152 O O . SER A 1 284 ? -9.636 -51.656 -8.547 1.00 73.25 284 SER A O 1
ATOM 2154 N N . PRO A 1 285 ? -11.689 -51.283 -9.402 1.00 73.75 285 PRO A N 1
ATOM 2155 C CA . PRO A 1 285 ? -12.281 -50.881 -8.127 1.00 73.75 285 PRO A CA 1
ATOM 2156 C C . PRO A 1 285 ? -12.073 -51.917 -7.012 1.00 73.75 285 PRO A C 1
ATOM 2158 O O . PRO A 1 285 ? -12.470 -53.073 -7.147 1.00 73.75 285 PRO A O 1
ATOM 2161 N N . GLY A 1 286 ? -11.468 -51.492 -5.904 1.00 69.69 286 GLY A N 1
ATOM 2162 C CA . GLY A 1 286 ? -11.126 -52.340 -4.760 1.00 69.69 286 GLY A CA 1
ATOM 2163 C C . GLY A 1 286 ? -9.745 -53.004 -4.832 1.00 69.69 286 GLY A C 1
ATOM 2164 O O . GLY A 1 286 ? -9.429 -53.813 -3.961 1.00 69.69 286 GLY A O 1
ATOM 2165 N N . LYS A 1 287 ? -8.914 -52.691 -5.835 1.00 79.94 287 LYS A N 1
ATOM 2166 C CA . LYS A 1 287 ? -7.490 -53.073 -5.860 1.00 79.94 287 LYS A CA 1
ATOM 2167 C C . LYS A 1 287 ? -6.608 -52.016 -5.196 1.00 79.94 287 LYS A C 1
ATOM 2169 O O . LYS A 1 287 ? -6.994 -50.861 -5.045 1.00 79.94 287 LYS A O 1
ATOM 2174 N N . GLU A 1 288 ? -5.407 -52.435 -4.807 1.00 84.88 288 GLU A N 1
ATOM 2175 C CA . GLU A 1 288 ? -4.374 -51.536 -4.293 1.00 84.88 288 GLU A CA 1
ATOM 2176 C C . GLU A 1 288 ? -3.967 -50.498 -5.354 1.00 84.88 288 GLU A C 1
ATOM 2178 O O . GLU A 1 288 ? -3.922 -50.798 -6.550 1.00 84.88 288 GLU A O 1
ATOM 2183 N N . VAL A 1 289 ? -3.687 -49.270 -4.910 1.00 91.25 289 VAL A N 1
ATOM 2184 C CA . VAL A 1 289 ? -3.266 -48.164 -5.777 1.00 91.25 289 VAL A CA 1
ATOM 2185 C C . VAL A 1 289 ? -1.796 -48.347 -6.150 1.00 91.25 289 VAL A C 1
ATOM 2187 O O . VAL A 1 289 ? -0.913 -48.288 -5.293 1.00 91.25 289 VAL A O 1
ATOM 2190 N N . VAL A 1 290 ? -1.541 -48.542 -7.441 1.00 91.56 290 VAL A N 1
ATOM 2191 C CA . VAL A 1 290 ? -0.197 -48.686 -8.011 1.00 91.56 290 VAL A CA 1
ATOM 2192 C C . VAL A 1 290 ? 0.347 -47.303 -8.371 1.00 91.56 290 VAL A C 1
ATOM 2194 O O . VAL A 1 290 ? -0.407 -46.435 -8.812 1.00 91.56 290 VAL A O 1
ATOM 2197 N N . ILE A 1 291 ? 1.656 -47.103 -8.195 1.00 94.31 291 ILE A N 1
ATOM 2198 C CA . ILE A 1 291 ? 2.370 -45.909 -8.663 1.00 94.31 291 ILE A CA 1
ATOM 2199 C C . ILE A 1 291 ? 3.132 -46.283 -9.940 1.00 94.31 291 ILE A C 1
ATOM 2201 O O . ILE A 1 291 ? 4.007 -47.148 -9.919 1.00 94.31 291 ILE A O 1
ATOM 2205 N N . GLU A 1 292 ? 2.784 -45.649 -11.057 1.00 94.56 292 GLU A N 1
ATOM 2206 C CA . GLU A 1 292 ? 3.394 -45.869 -12.370 1.00 94.56 292 GLU A CA 1
ATOM 2207 C C . GLU A 1 292 ? 4.351 -44.718 -12.713 1.00 94.56 292 GLU A C 1
ATOM 2209 O O . GLU A 1 292 ? 3.968 -43.547 -12.658 1.00 94.56 292 GLU A O 1
ATOM 2214 N N . HIS A 1 293 ? 5.597 -45.043 -13.072 1.00 95.12 293 HIS A N 1
ATOM 2215 C CA . HIS A 1 293 ? 6.636 -44.066 -13.413 1.00 95.12 293 HIS A CA 1
ATOM 2216 C C . HIS A 1 293 ? 6.878 -44.019 -14.922 1.00 95.12 293 HIS A C 1
ATOM 2218 O O . HIS A 1 293 ? 7.182 -45.040 -15.538 1.00 95.12 293 HIS A O 1
ATOM 2224 N N . PHE A 1 294 ? 6.789 -42.832 -15.517 1.00 96.81 294 PHE A N 1
ATOM 2225 C CA . PHE A 1 294 ? 7.010 -42.623 -16.950 1.00 96.81 294 PHE A CA 1
ATOM 2226 C C . PHE A 1 294 ? 7.479 -41.191 -17.235 1.00 96.81 294 PHE A C 1
ATOM 2228 O O . PHE A 1 294 ? 7.673 -40.387 -16.320 1.00 96.81 294 PHE A O 1
ATOM 2235 N N . LYS A 1 295 ? 7.684 -40.875 -18.517 1.00 96.75 295 LYS A N 1
ATOM 2236 C CA . LYS A 1 295 ? 7.880 -39.504 -18.993 1.00 96.75 295 LYS A CA 1
ATOM 2237 C C . LYS A 1 295 ? 6.820 -39.143 -20.024 1.00 96.75 295 LYS A C 1
ATOM 2239 O O . LYS A 1 295 ? 6.343 -40.027 -20.734 1.00 96.75 295 LYS A O 1
ATOM 2244 N N . ILE A 1 296 ? 6.516 -37.855 -20.116 1.00 97.19 296 ILE A N 1
ATOM 2245 C CA . ILE A 1 296 ? 5.720 -37.246 -21.190 1.00 97.19 296 ILE A CA 1
ATOM 2246 C C . ILE A 1 296 ? 6.446 -36.028 -21.761 1.00 97.19 296 ILE A C 1
ATOM 2248 O O . ILE A 1 296 ? 7.299 -35.439 -21.099 1.00 97.19 296 ILE A O 1
ATOM 2252 N N . GLN A 1 297 ? 6.114 -35.651 -22.985 1.00 96.44 297 GLN A N 1
ATOM 2253 C CA . GLN A 1 297 ? 6.668 -34.508 -23.718 1.00 96.44 297 GLN A CA 1
ATOM 2254 C C . GLN A 1 297 ? 5.610 -33.973 -24.708 1.00 96.44 297 GLN A C 1
ATOM 2256 O O . GLN A 1 297 ? 4.689 -34.716 -25.057 1.00 96.44 297 GLN A O 1
ATOM 2261 N N . PRO A 1 298 ? 5.727 -32.732 -25.221 1.00 96.69 298 PRO A N 1
ATOM 2262 C CA . PRO A 1 298 ? 4.687 -32.119 -26.062 1.00 96.69 298 PRO A CA 1
ATOM 2263 C C . PRO A 1 298 ? 4.240 -32.943 -27.281 1.00 96.69 298 PRO A C 1
ATOM 2265 O O . PRO A 1 298 ? 3.053 -32.974 -27.602 1.00 96.69 298 PRO A O 1
ATOM 2268 N N . SER A 1 299 ? 5.147 -33.705 -27.905 1.00 96.00 299 SER A N 1
ATOM 2269 C CA . SER A 1 299 ? 4.824 -34.593 -29.033 1.00 96.00 299 SER A CA 1
ATOM 2270 C C . SER A 1 299 ? 3.787 -35.669 -28.695 1.00 96.00 299 SER A C 1
ATOM 2272 O O . SER A 1 299 ? 3.004 -36.061 -29.559 1.00 96.00 299 SER A O 1
ATOM 2274 N N . ASP A 1 300 ? 3.738 -36.122 -27.442 1.00 97.19 300 ASP A N 1
ATOM 2275 C CA . ASP A 1 300 ? 2.814 -37.168 -26.987 1.00 97.19 300 ASP A CA 1
ATOM 2276 C C . ASP A 1 300 ? 1.375 -36.626 -26.889 1.00 97.19 300 ASP A C 1
ATOM 2278 O O . ASP A 1 300 ? 0.403 -37.364 -27.045 1.00 97.19 300 ASP A O 1
ATOM 2282 N N . PHE A 1 301 ? 1.251 -35.308 -26.705 1.00 97.38 301 PHE A N 1
ATOM 2283 C CA . PHE A 1 301 ? 0.015 -34.529 -26.788 1.00 97.38 301 PHE A CA 1
ATOM 2284 C C . PHE A 1 301 ? -0.310 -34.084 -28.227 1.00 97.38 301 PHE A C 1
ATOM 2286 O O . PHE A 1 301 ? -1.384 -33.537 -28.469 1.00 97.38 301 PHE A O 1
ATOM 2293 N N . GLY A 1 302 ? 0.587 -34.335 -29.189 1.00 95.31 302 GLY A N 1
ATOM 2294 C CA . GLY A 1 302 ? 0.477 -33.864 -30.574 1.00 95.31 302 GLY A CA 1
ATOM 2295 C C . GLY A 1 302 ? 0.867 -32.396 -30.777 1.00 95.31 302 GLY A C 1
ATOM 2296 O O . GLY A 1 302 ? 0.451 -31.807 -31.770 1.00 95.31 302 GLY A O 1
ATOM 2297 N N . LEU A 1 303 ? 1.626 -31.808 -29.846 1.00 95.44 303 LEU A N 1
ATOM 2298 C CA . LEU A 1 303 ? 2.003 -30.391 -29.825 1.00 95.44 303 LEU A CA 1
ATOM 2299 C C . LEU A 1 303 ? 3.504 -30.189 -30.092 1.00 95.44 303 LEU A C 1
ATOM 2301 O O . LEU A 1 303 ? 4.315 -31.111 -29.949 1.00 95.44 303 LEU A O 1
ATOM 2305 N N . ALA A 1 304 ? 3.881 -28.967 -30.473 1.00 92.56 304 ALA A N 1
ATOM 2306 C CA . ALA A 1 304 ? 5.277 -28.597 -30.692 1.00 92.56 304 ALA A CA 1
ATOM 2307 C C . ALA A 1 304 ? 6.034 -28.388 -29.365 1.00 92.56 304 ALA A C 1
ATOM 2309 O O . ALA A 1 304 ? 5.439 -28.182 -28.307 1.00 92.56 304 ALA A O 1
ATOM 2310 N N . ARG A 1 305 ? 7.374 -28.440 -29.415 1.00 94.50 305 ARG A N 1
ATOM 2311 C CA . ARG A 1 305 ? 8.221 -28.015 -28.290 1.00 94.50 305 ARG A CA 1
ATOM 2312 C C . ARG A 1 305 ? 8.519 -26.524 -28.403 1.00 94.50 305 ARG A C 1
ATOM 2314 O O . ARG A 1 305 ? 9.061 -26.087 -29.415 1.00 94.50 305 ARG A O 1
ATOM 2321 N N . HIS A 1 306 ? 8.263 -25.790 -27.327 1.00 92.56 306 HIS A N 1
ATOM 2322 C CA . HIS A 1 306 ? 8.434 -24.342 -27.230 1.00 92.56 306 HIS A CA 1
ATOM 2323 C C . HIS A 1 306 ? 9.394 -23.997 -26.077 1.00 92.56 306 HIS A C 1
ATOM 2325 O O . HIS A 1 306 ? 9.211 -24.505 -24.968 1.00 92.56 306 HIS A O 1
ATOM 2331 N N . PRO A 1 307 ? 10.424 -23.154 -26.274 1.00 89.94 307 PRO A N 1
ATOM 2332 C CA . PRO A 1 307 ? 11.323 -22.752 -25.193 1.00 89.94 307 PRO A CA 1
ATOM 2333 C C . PRO A 1 307 ? 10.594 -21.896 -24.145 1.00 89.94 307 PRO A C 1
ATOM 2335 O O . PRO A 1 307 ? 9.794 -21.028 -24.490 1.00 89.94 307 PRO A O 1
ATOM 2338 N N . LEU A 1 308 ? 10.939 -22.068 -22.862 1.00 86.25 308 LEU A N 1
ATOM 2339 C CA . LEU A 1 308 ? 10.288 -21.376 -21.732 1.00 86.25 308 LEU A CA 1
ATOM 2340 C C . LEU A 1 308 ? 10.273 -19.838 -21.855 1.00 86.25 308 LEU A C 1
ATOM 2342 O O . LEU A 1 308 ? 9.392 -19.174 -21.316 1.00 86.25 308 LEU A O 1
ATOM 2346 N N . SER A 1 309 ? 11.219 -19.260 -22.600 1.00 83.38 309 SER A N 1
ATOM 2347 C CA . SER A 1 309 ? 11.280 -17.824 -22.893 1.00 83.38 309 SER A CA 1
ATOM 2348 C C . SER A 1 309 ? 10.120 -17.297 -23.749 1.00 83.38 309 SER A C 1
ATOM 2350 O O . SER A 1 309 ? 9.843 -16.102 -23.689 1.00 83.38 309 SER A O 1
ATOM 2352 N N . GLN A 1 310 ? 9.434 -18.151 -24.519 1.00 83.81 310 GLN A N 1
ATOM 2353 C CA . GLN A 1 310 ? 8.250 -17.781 -25.310 1.00 83.81 310 GLN A CA 1
ATOM 2354 C C . GLN A 1 310 ? 6.943 -17.849 -24.505 1.00 83.81 310 GLN A C 1
ATOM 2356 O O . GLN A 1 310 ? 5.968 -17.210 -24.881 1.00 83.81 310 GLN A O 1
ATOM 2361 N N . VAL A 1 311 ? 6.934 -18.572 -23.380 1.00 79.06 311 VAL A N 1
ATOM 2362 C CA . VAL A 1 311 ? 5.764 -18.748 -22.495 1.00 79.06 311 VAL A CA 1
ATOM 2363 C C . VAL A 1 311 ? 5.904 -17.999 -21.161 1.00 79.06 311 VAL A C 1
ATOM 2365 O O . VAL A 1 311 ? 5.245 -18.307 -20.165 1.00 79.06 311 VAL A O 1
ATOM 2368 N N . SER A 1 312 ? 6.791 -17.003 -21.141 1.00 68.56 312 SER A N 1
ATOM 2369 C CA . SER A 1 312 ? 7.011 -16.119 -19.998 1.00 68.56 312 SER A CA 1
ATOM 2370 C C . SER A 1 312 ? 5.773 -15.227 -19.762 1.00 68.56 312 SER A C 1
ATOM 2372 O O . SER A 1 312 ? 5.155 -14.776 -20.728 1.00 68.56 312 SER A O 1
ATOM 2374 N N . PRO A 1 313 ? 5.380 -14.968 -18.502 1.00 65.25 313 PRO A N 1
ATOM 2375 C CA . PRO A 1 313 ? 4.201 -14.190 -18.154 1.00 65.25 313 PRO A CA 1
ATOM 2376 C C . PRO A 1 313 ? 4.342 -12.723 -18.546 1.00 65.25 313 PRO A C 1
ATOM 2378 O O . PRO A 1 313 ? 5.439 -12.194 -18.759 1.00 65.25 313 PRO A O 1
ATOM 2381 N N . GLY A 1 314 ? 3.207 -12.033 -18.499 1.00 58.62 314 GLY A N 1
ATOM 2382 C CA . GLY A 1 314 ? 3.195 -10.585 -18.439 1.00 58.62 314 GLY A CA 1
ATOM 2383 C C . GLY A 1 314 ? 3.967 -10.044 -17.229 1.00 58.62 314 GLY A C 1
ATOM 2384 O O . GLY A 1 314 ? 4.242 -10.736 -16.242 1.00 58.62 314 GLY A O 1
ATOM 2385 N N . LYS A 1 315 ? 4.339 -8.767 -17.289 1.00 64.56 315 LYS A N 1
ATOM 2386 C CA . LYS A 1 315 ? 5.199 -8.112 -16.290 1.00 64.56 315 LYS A CA 1
ATOM 2387 C C . LYS A 1 315 ? 4.511 -7.914 -14.932 1.00 64.56 315 LYS A C 1
ATOM 2389 O O . LYS A 1 315 ? 5.219 -7.652 -13.958 1.00 64.56 315 LYS A O 1
ATOM 2394 N N . GLY A 1 316 ? 3.189 -8.093 -14.859 1.00 78.19 316 GLY A N 1
ATOM 2395 C CA . GLY A 1 316 ? 2.377 -8.078 -13.640 1.00 78.19 316 GLY A CA 1
ATOM 2396 C C . GLY A 1 316 ? 1.049 -8.849 -13.786 1.00 78.19 316 GLY A C 1
ATOM 2397 O O . GLY A 1 316 ? 0.738 -9.335 -14.880 1.00 78.19 316 GLY A O 1
ATOM 2398 N N . PRO A 1 317 ? 0.259 -8.979 -12.701 1.00 84.88 317 PRO A N 1
ATOM 2399 C CA . PRO A 1 317 ? -0.984 -9.761 -12.677 1.00 84.88 317 PRO A CA 1
ATOM 2400 C C . PRO A 1 317 ? -2.042 -9.328 -13.700 1.00 84.88 317 PRO A C 1
ATOM 2402 O O . PRO A 1 317 ? -2.787 -10.169 -14.197 1.00 84.88 317 PRO A O 1
ATOM 2405 N N . GLU A 1 318 ? -2.098 -8.041 -14.046 1.00 88.25 318 GLU A N 1
ATOM 2406 C CA . GLU A 1 318 ? -3.052 -7.464 -15.001 1.00 88.25 318 GLU A CA 1
ATOM 2407 C C . GLU A 1 318 ? -2.810 -7.966 -16.430 1.00 88.25 318 GLU A C 1
ATOM 2409 O O . GLU A 1 318 ? -3.759 -8.258 -17.156 1.00 88.25 318 GLU A O 1
ATOM 2414 N N . GLU A 1 319 ? -1.542 -8.100 -16.828 1.00 86.94 319 GLU A N 1
ATOM 2415 C CA . GLU A 1 319 ? -1.162 -8.651 -18.133 1.00 86.94 319 GLU A CA 1
ATOM 2416 C C . GLU A 1 319 ? -1.491 -10.154 -18.194 1.00 86.94 319 GLU A C 1
ATOM 2418 O O . GLU A 1 319 ? -2.048 -10.624 -19.185 1.00 86.94 319 GLU A O 1
ATOM 2423 N N . ASN A 1 320 ? -1.256 -10.900 -17.105 1.00 88.75 320 ASN A N 1
ATOM 2424 C CA . ASN A 1 320 ? -1.678 -12.302 -16.999 1.00 88.75 320 ASN A CA 1
ATOM 2425 C C . ASN A 1 320 ? -3.212 -12.455 -17.052 1.00 88.75 320 ASN A C 1
ATOM 2427 O O . ASN A 1 320 ? -3.717 -13.392 -17.672 1.00 88.75 320 ASN A O 1
ATOM 2431 N N . ALA A 1 321 ? -3.965 -11.540 -16.436 1.00 92.00 321 ALA A N 1
ATOM 2432 C CA . ALA A 1 321 ? -5.426 -11.563 -16.455 1.00 92.00 321 ALA A CA 1
ATOM 2433 C C . ALA A 1 321 ? -5.996 -11.295 -17.861 1.00 92.00 321 ALA A C 1
ATOM 2435 O O . ALA A 1 321 ? -6.979 -11.921 -18.258 1.00 92.00 321 ALA A O 1
ATOM 2436 N N . GLU A 1 322 ? -5.354 -10.420 -18.639 1.00 92.38 322 GLU A N 1
ATOM 2437 C CA . GLU A 1 322 ? -5.708 -10.185 -20.043 1.00 92.38 322 GLU A CA 1
ATOM 2438 C C . GLU A 1 322 ? -5.342 -11.381 -20.939 1.00 92.38 322 GLU A C 1
ATOM 2440 O O . GLU A 1 322 ? -6.133 -11.758 -21.800 1.00 92.38 322 GLU A O 1
ATOM 2445 N N . ILE A 1 323 ? -4.207 -12.053 -20.702 1.00 92.12 323 ILE A N 1
ATOM 2446 C CA . ILE A 1 323 ? -3.868 -13.317 -21.385 1.00 92.12 323 ILE A CA 1
ATOM 2447 C C . ILE A 1 323 ? -4.930 -14.392 -21.100 1.00 92.12 323 ILE A C 1
ATOM 2449 O O . ILE A 1 323 ? -5.420 -15.027 -22.034 1.00 92.12 323 ILE A O 1
ATOM 2453 N N . LEU A 1 324 ? -5.345 -14.562 -19.837 1.00 94.38 324 LEU A N 1
ATOM 2454 C CA . LEU A 1 324 ? -6.438 -15.470 -19.465 1.00 94.38 324 LEU A CA 1
ATOM 2455 C C . LEU A 1 324 ? -7.743 -15.113 -20.198 1.00 94.38 324 LEU A C 1
ATOM 2457 O O . LEU A 1 324 ? -8.401 -16.005 -20.737 1.00 94.38 324 LEU A O 1
ATOM 2461 N N . ARG A 1 325 ? -8.098 -13.823 -20.277 1.00 95.19 325 ARG A N 1
ATOM 2462 C CA . ARG A 1 325 ? -9.271 -13.359 -21.034 1.00 95.19 325 ARG A CA 1
ATOM 2463 C C . ARG A 1 325 ? -9.163 -13.732 -22.517 1.00 95.19 325 ARG A C 1
ATOM 2465 O O . ARG A 1 325 ? -10.100 -14.314 -23.057 1.00 95.19 325 ARG A O 1
ATOM 2472 N N . ARG A 1 326 ? -8.021 -13.468 -23.161 1.00 94.94 326 ARG A N 1
ATOM 2473 C CA . ARG A 1 326 ? -7.775 -13.815 -24.573 1.00 94.94 326 ARG A CA 1
ATOM 2474 C C . ARG A 1 326 ? -7.885 -15.320 -24.832 1.00 94.94 326 ARG A C 1
ATOM 2476 O O . ARG A 1 326 ? -8.522 -15.709 -25.806 1.00 94.94 326 ARG A O 1
ATOM 2483 N N . ILE A 1 327 ? -7.353 -16.163 -23.943 1.00 95.56 327 ILE A N 1
ATOM 2484 C CA . ILE A 1 327 ? -7.504 -17.629 -24.021 1.00 95.56 327 ILE A CA 1
ATOM 2485 C C . ILE A 1 327 ? -8.985 -18.026 -23.948 1.00 95.56 327 ILE A C 1
ATOM 2487 O O . ILE A 1 327 ? -9.464 -18.751 -24.815 1.00 95.56 327 ILE A O 1
ATOM 2491 N N . LEU A 1 328 ? -9.731 -17.519 -22.960 1.00 95.81 328 LEU A N 1
ATOM 2492 C CA . LEU A 1 328 ? -11.151 -17.853 -22.767 1.00 95.81 328 LEU A CA 1
ATOM 2493 C C . LEU A 1 328 ? -12.076 -17.326 -23.880 1.00 95.81 328 LEU A C 1
ATOM 2495 O O . LEU A 1 328 ? -13.189 -17.825 -24.034 1.00 95.81 328 LEU A O 1
ATOM 2499 N N . HIS A 1 329 ? -11.636 -16.331 -24.651 1.00 94.50 329 HIS A N 1
ATOM 2500 C CA . HIS A 1 329 ? -12.352 -15.813 -25.819 1.00 94.50 329 HIS A CA 1
ATOM 2501 C C . HIS A 1 329 ? -11.911 -16.447 -27.154 1.00 94.50 329 HIS A C 1
ATOM 2503 O O . HIS A 1 329 ? -12.541 -16.179 -28.175 1.00 94.50 329 HIS A O 1
ATOM 2509 N N . GLY A 1 330 ? -10.858 -17.276 -27.175 1.00 94.25 330 GLY A N 1
ATOM 2510 C CA . GLY A 1 330 ? -10.301 -17.831 -28.416 1.00 94.25 330 GLY A CA 1
ATOM 2511 C C . GLY A 1 330 ? -9.513 -16.816 -29.261 1.00 94.25 330 GLY A C 1
ATOM 2512 O O . GLY A 1 330 ? -9.458 -16.943 -30.478 1.00 94.25 330 GLY A O 1
ATOM 2513 N N . GLU A 1 331 ? -8.915 -15.802 -28.627 1.00 94.94 331 GLU A N 1
ATOM 2514 C CA . GLU A 1 331 ? -8.174 -14.694 -29.263 1.00 94.94 331 GLU A CA 1
ATOM 2515 C C . GLU A 1 331 ? -6.645 -14.931 -29.342 1.00 94.94 331 GLU A C 1
ATOM 2517 O O . GLU A 1 331 ? -5.866 -13.989 -29.553 1.00 94.94 331 GLU A O 1
ATOM 2522 N N . LEU A 1 332 ? -6.202 -16.174 -29.127 1.00 92.44 332 LEU A N 1
ATOM 2523 C CA . LEU A 1 332 ? -4.850 -16.652 -29.442 1.00 92.44 332 LEU A CA 1
ATOM 2524 C C . LEU A 1 332 ? -4.900 -17.527 -30.704 1.00 92.44 332 LEU A C 1
ATOM 2526 O O . LEU A 1 332 ? -5.936 -18.121 -31.004 1.00 92.44 332 LEU A O 1
ATOM 2530 N N . ALA A 1 333 ? -3.786 -17.616 -31.431 1.00 91.31 333 ALA A N 1
ATOM 2531 C CA . ALA A 1 333 ? -3.671 -18.525 -32.569 1.00 91.31 333 ALA A CA 1
ATOM 2532 C C . ALA A 1 333 ? -3.682 -19.993 -32.098 1.00 91.31 333 ALA A C 1
ATOM 2534 O O . ALA A 1 333 ? -3.285 -20.285 -30.970 1.00 91.31 333 ALA A O 1
ATOM 2535 N N . ASP A 1 334 ? -4.124 -20.930 -32.946 1.00 87.94 334 ASP A N 1
ATOM 2536 C CA . ASP A 1 334 ? -4.150 -22.358 -32.583 1.00 87.94 334 ASP A CA 1
ATOM 2537 C C . ASP A 1 334 ? -2.740 -22.923 -32.299 1.00 87.94 334 ASP A C 1
ATOM 2539 O O . ASP A 1 334 ? -2.621 -23.889 -31.549 1.00 87.94 334 ASP A O 1
ATOM 2543 N N . ASP A 1 335 ? -1.692 -22.326 -32.860 1.00 87.38 335 ASP A N 1
ATOM 2544 C CA . ASP A 1 335 ? -0.274 -22.675 -32.711 1.00 87.38 335 ASP A CA 1
ATOM 2545 C C . ASP A 1 335 ? 0.489 -21.777 -31.711 1.00 87.38 335 ASP A C 1
ATOM 2547 O O . ASP A 1 335 ? 1.717 -21.830 -31.637 1.00 87.38 335 ASP A O 1
ATOM 2551 N N . ASP A 1 336 ? -0.218 -20.955 -30.925 1.00 93.75 336 ASP A N 1
ATOM 2552 C CA . ASP A 1 336 ? 0.391 -20.084 -29.914 1.00 93.75 336 ASP A CA 1
ATOM 2553 C C . ASP A 1 336 ? 1.124 -20.914 -28.824 1.00 93.75 336 ASP A C 1
ATOM 2555 O O . ASP A 1 336 ? 0.498 -21.759 -28.171 1.00 93.75 336 ASP A O 1
ATOM 2559 N N . PRO A 1 337 ? 2.431 -20.672 -28.571 1.00 93.06 337 PRO A N 1
ATOM 2560 C CA . PRO A 1 337 ? 3.224 -21.434 -27.601 1.00 93.06 337 PRO A CA 1
ATOM 2561 C C . PRO A 1 337 ? 2.638 -21.496 -26.187 1.00 93.06 337 PRO A C 1
ATOM 2563 O O . PRO A 1 337 ? 2.789 -22.498 -25.481 1.00 93.06 337 PRO A O 1
ATOM 2566 N N . LEU A 1 338 ? 1.977 -20.419 -25.754 1.00 93.06 338 LEU A N 1
ATOM 2567 C CA . LEU A 1 338 ? 1.392 -20.317 -24.424 1.00 93.06 338 LEU A CA 1
ATOM 2568 C C . LEU A 1 338 ? 0.035 -21.022 -24.361 1.00 93.06 338 LEU A C 1
ATOM 2570 O O . LEU A 1 338 ? -0.294 -21.623 -23.334 1.00 93.06 338 LEU A O 1
ATOM 2574 N N . LEU A 1 339 ? -0.718 -21.010 -25.465 1.00 95.19 339 LEU A N 1
ATOM 2575 C CA . LEU A 1 339 ? -1.917 -21.829 -25.611 1.00 95.19 339 LEU A CA 1
ATOM 2576 C C . LEU A 1 339 ? -1.570 -23.323 -25.541 1.00 95.19 339 LEU A C 1
ATOM 2578 O O . LEU A 1 339 ? -2.185 -24.036 -24.752 1.00 95.19 339 LEU A O 1
ATOM 2582 N N . ASP A 1 340 ? -0.563 -23.790 -26.283 1.00 95.50 340 ASP A N 1
ATOM 2583 C CA . ASP A 1 340 ? -0.116 -25.194 -26.267 1.00 95.50 340 ASP A CA 1
ATOM 2584 C C . ASP A 1 340 ? 0.272 -25.670 -24.855 1.00 95.50 340 ASP A C 1
ATOM 2586 O O . ASP A 1 340 ? -0.161 -26.734 -24.399 1.00 95.50 340 ASP A O 1
ATOM 2590 N N . PHE A 1 341 ? 1.035 -24.858 -24.119 1.00 94.94 341 PHE A N 1
ATOM 2591 C CA . PHE A 1 341 ? 1.459 -25.158 -22.746 1.00 94.94 341 PHE A CA 1
ATOM 2592 C C . PHE A 1 341 ? 0.266 -25.258 -21.771 1.00 94.94 341 PHE A C 1
ATOM 2594 O O . PHE A 1 341 ? 0.211 -26.172 -20.939 1.00 94.94 341 PHE A O 1
ATOM 2601 N N . VAL A 1 342 ? -0.738 -24.383 -21.913 1.00 96.12 342 VAL A N 1
ATOM 2602 C CA . VAL A 1 342 ? -2.006 -24.449 -21.161 1.00 96.12 342 VAL A CA 1
ATOM 2603 C C . VAL A 1 342 ? -2.841 -25.671 -21.560 1.00 96.12 342 VAL A C 1
ATOM 2605 O O . VAL A 1 342 ? -3.351 -26.382 -20.689 1.00 96.12 342 VAL A O 1
ATOM 2608 N N . LEU A 1 343 ? -2.975 -25.953 -22.857 1.00 97.69 343 LEU A N 1
ATOM 2609 C CA . LEU A 1 343 ? -3.750 -27.085 -23.373 1.00 97.69 343 LEU A CA 1
ATOM 2610 C C . LEU A 1 343 ? -3.190 -28.422 -22.886 1.00 97.69 343 LEU A C 1
ATOM 2612 O O . LEU A 1 343 ? -3.964 -29.282 -22.483 1.00 97.69 343 LEU A O 1
ATOM 2616 N N . MET A 1 344 ? -1.867 -28.582 -22.858 1.00 96.69 344 MET A N 1
ATOM 2617 C CA . MET A 1 344 ? -1.193 -29.787 -22.367 1.00 96.69 344 MET A CA 1
ATOM 2618 C C . MET A 1 344 ? -1.463 -30.056 -20.877 1.00 96.69 344 MET A C 1
ATOM 2620 O O . MET A 1 344 ? -1.804 -31.176 -20.491 1.00 96.69 344 MET A O 1
ATOM 2624 N N . ASN A 1 345 ? -1.383 -29.024 -20.032 1.00 97.38 345 ASN A N 1
ATOM 2625 C CA . ASN A 1 345 ? -1.658 -29.153 -18.597 1.00 97.38 345 ASN A CA 1
ATOM 2626 C C . ASN A 1 345 ? -3.165 -29.336 -18.308 1.00 97.38 345 ASN A C 1
ATOM 2628 O O . ASN A 1 345 ? -3.534 -30.068 -17.389 1.00 97.38 345 ASN A O 1
ATOM 2632 N N . THR A 1 346 ? -4.043 -28.771 -19.145 1.00 98.44 346 THR A N 1
ATOM 2633 C CA . THR A 1 346 ? -5.496 -29.039 -19.120 1.00 98.44 346 THR A CA 1
ATOM 2634 C C . THR A 1 346 ? -5.807 -30.485 -19.530 1.00 98.44 346 THR A C 1
ATOM 2636 O O . THR A 1 346 ? -6.544 -31.192 -18.840 1.00 98.44 346 THR A O 1
ATOM 2639 N N . ALA A 1 347 ? -5.200 -30.954 -20.624 1.00 98.19 347 ALA A N 1
ATOM 2640 C CA . ALA A 1 347 ? -5.344 -32.306 -21.158 1.00 98.19 347 ALA A CA 1
ATOM 2641 C C . ALA A 1 347 ? -4.944 -33.375 -20.135 1.00 98.19 347 ALA A C 1
ATOM 2643 O O . ALA A 1 347 ? -5.621 -34.396 -20.015 1.00 98.19 347 ALA A O 1
ATOM 2644 N N . ALA A 1 348 ? -3.890 -33.123 -19.354 1.00 98.00 348 ALA A N 1
ATOM 2645 C CA . ALA A 1 348 ? -3.477 -34.018 -18.282 1.00 98.00 348 ALA A CA 1
ATOM 2646 C C . ALA A 1 348 ? -4.544 -34.176 -17.186 1.00 98.00 348 ALA A C 1
ATOM 2648 O O . ALA A 1 348 ? -4.742 -35.290 -16.708 1.00 98.00 348 ALA A O 1
ATOM 2649 N N . LEU A 1 349 ? -5.286 -33.122 -16.823 1.00 97.88 349 LEU A N 1
ATOM 2650 C CA . LEU A 1 349 ? -6.366 -33.247 -15.837 1.00 97.88 349 LEU A CA 1
ATOM 2651 C C . LEU A 1 349 ? -7.558 -34.051 -16.390 1.00 97.88 349 LEU A C 1
ATOM 2653 O O . LEU A 1 349 ? -8.113 -34.884 -15.673 1.00 97.88 349 LEU A O 1
ATOM 2657 N N . PHE A 1 350 ? -7.899 -33.895 -17.675 1.00 97.81 350 PHE A N 1
ATOM 2658 C CA . PHE A 1 350 ? -8.896 -34.747 -18.340 1.00 97.81 350 PHE A CA 1
ATOM 2659 C C . PHE A 1 350 ? -8.460 -36.220 -18.392 1.00 97.81 350 PHE A C 1
ATOM 2661 O O . PHE A 1 350 ? -9.240 -37.102 -18.027 1.00 97.81 350 PHE A O 1
ATOM 2668 N N . VAL A 1 351 ? -7.203 -36.496 -18.748 1.00 96.94 351 VAL A N 1
ATOM 2669 C CA . VAL A 1 351 ? -6.637 -37.855 -18.734 1.00 96.94 351 VAL A CA 1
ATOM 2670 C C . VAL A 1 351 ? -6.681 -38.462 -17.327 1.00 96.94 351 VAL A C 1
ATOM 2672 O O . VAL A 1 351 ? -7.170 -39.574 -17.157 1.00 96.94 351 VAL A O 1
ATOM 2675 N N . VAL A 1 352 ? -6.248 -37.726 -16.301 1.00 96.00 352 VAL A N 1
ATOM 2676 C CA . VAL A 1 352 ? -6.127 -38.235 -14.920 1.00 96.00 352 VAL A CA 1
ATOM 2677 C C . VAL A 1 352 ? -7.479 -38.347 -14.208 1.00 96.00 352 VAL A C 1
ATOM 2679 O O . VAL A 1 352 ? -7.648 -39.226 -13.365 1.00 96.00 352 VAL A O 1
ATOM 2682 N N . SER A 1 353 ? -8.474 -37.533 -14.577 1.00 95.81 353 SER A N 1
ATOM 2683 C CA . SER A 1 353 ? -9.873 -37.774 -14.184 1.00 95.81 353 SER A CA 1
ATOM 2684 C C . SER A 1 353 ? -10.428 -39.071 -14.784 1.00 95.81 353 SER A C 1
ATOM 2686 O O . SER A 1 353 ? -11.284 -39.714 -14.172 1.00 95.81 353 SER A O 1
ATOM 2688 N N . GLY A 1 354 ? -9.897 -39.495 -15.936 1.00 94.38 354 GLY A N 1
ATOM 2689 C CA . GLY A 1 354 ? -10.320 -40.687 -16.663 1.00 94.38 354 GLY A CA 1
ATOM 2690 C C . GLY A 1 354 ? -11.441 -40.448 -17.680 1.00 94.38 354 GLY A C 1
ATOM 2691 O O . GLY A 1 354 ? -12.016 -41.419 -18.172 1.00 94.38 354 GLY A O 1
ATOM 2692 N N . ILE A 1 355 ? -11.744 -39.183 -18.005 1.00 94.62 355 ILE A N 1
ATOM 2693 C CA . ILE A 1 355 ? -12.794 -38.803 -18.964 1.00 94.62 355 ILE A CA 1
ATOM 2694 C C . ILE A 1 355 ? -12.405 -39.135 -20.420 1.00 94.62 355 ILE A C 1
ATOM 2696 O O . ILE A 1 355 ? -13.252 -39.495 -21.230 1.00 94.62 355 ILE A O 1
ATOM 2700 N N . CYS A 1 356 ? -11.106 -39.092 -20.749 1.00 95.50 356 CYS A N 1
ATOM 2701 C CA . CYS A 1 356 ? -10.585 -39.422 -22.086 1.00 95.50 356 CYS A CA 1
ATOM 2702 C C . CYS A 1 356 ? -10.691 -40.919 -22.438 1.00 95.50 356 CYS A C 1
ATOM 2704 O O . CYS A 1 356 ? -10.535 -41.302 -23.597 1.00 95.50 356 CYS A O 1
ATOM 2706 N N . GLU A 1 357 ? -10.961 -41.777 -21.453 1.00 92.81 357 GLU A N 1
ATOM 2707 C CA . GLU A 1 357 ? -11.109 -43.227 -21.626 1.00 92.81 357 GLU A CA 1
ATOM 2708 C C . GLU A 1 357 ? -12.525 -43.627 -22.091 1.00 92.81 357 GLU A C 1
ATOM 2710 O O . GLU A 1 357 ? -12.909 -44.790 -21.995 1.00 92.81 357 GLU A O 1
ATOM 2715 N N . ALA A 1 358 ? -13.333 -42.677 -22.570 1.00 90.56 358 ALA A N 1
ATOM 2716 C CA . ALA A 1 358 ? -14.594 -42.946 -23.258 1.00 90.56 358 ALA A CA 1
ATOM 2717 C C . ALA A 1 358 ? -14.349 -43.302 -24.733 1.00 90.56 358 ALA A C 1
ATOM 2719 O O . ALA A 1 358 ? -13.490 -42.703 -25.375 1.00 90.56 358 ALA A O 1
ATOM 2720 N N . ASP A 1 359 ? -15.096 -44.262 -25.282 1.00 89.75 359 ASP A N 1
ATOM 2721 C CA . ASP A 1 359 ? -14.969 -44.689 -26.691 1.00 89.75 359 ASP A CA 1
ATOM 2722 C C . ASP A 1 359 ? -15.879 -43.905 -27.660 1.00 89.75 359 ASP A C 1
ATOM 2724 O O . ASP A 1 359 ? -15.835 -44.095 -28.874 1.00 89.75 359 ASP A O 1
ATOM 2728 N N . SER A 1 360 ? -16.662 -42.972 -27.121 1.00 89.75 360 SER A N 1
ATOM 2729 C CA . SER A 1 360 ? -17.445 -41.957 -27.829 1.00 89.75 360 SER A CA 1
ATOM 2730 C C . SER A 1 360 ? -17.402 -40.656 -27.029 1.00 89.75 360 SER A C 1
ATOM 2732 O O . SER A 1 360 ? -17.186 -40.700 -25.819 1.00 89.75 360 SER A O 1
ATOM 2734 N N . SER A 1 361 ? -17.642 -39.516 -27.671 1.00 88.81 361 SER A N 1
ATOM 2735 C CA . SER A 1 361 ? -17.657 -38.202 -27.017 1.00 88.81 361 SER A CA 1
ATOM 2736 C C . SER A 1 361 ? -19.073 -37.620 -26.952 1.00 88.81 361 SER A C 1
ATOM 2738 O O . SER A 1 361 ? -19.894 -37.872 -27.834 1.00 88.81 361 SER A O 1
ATOM 2740 N N . ALA A 1 362 ? -19.370 -36.861 -25.894 1.00 86.38 362 ALA A N 1
ATOM 2741 C CA . ALA A 1 362 ? -20.677 -36.235 -25.665 1.00 86.38 362 ALA A CA 1
ATOM 2742 C C . ALA A 1 362 ? -20.557 -34.864 -24.963 1.00 86.38 362 ALA A C 1
ATOM 2744 O O . ALA A 1 362 ? -21.335 -34.534 -24.067 1.00 86.38 362 ALA A O 1
ATOM 2745 N N . MET A 1 363 ? -19.557 -34.062 -25.341 1.00 90.75 363 MET A N 1
ATOM 2746 C CA . MET A 1 363 ? -19.212 -32.808 -24.655 1.00 90.75 363 MET A CA 1
ATOM 2747 C C . MET A 1 363 ? -20.297 -31.728 -24.792 1.00 90.75 363 MET A C 1
ATOM 2749 O O . MET A 1 363 ? -20.574 -30.997 -23.837 1.00 90.75 363 MET A O 1
ATOM 2753 N N . GLY A 1 364 ? -20.943 -31.642 -25.960 1.00 88.62 364 GLY A N 1
ATOM 2754 C CA . GLY A 1 364 ? -22.042 -30.713 -26.225 1.00 88.62 364 GLY A CA 1
ATOM 2755 C C . GLY A 1 364 ? -22.006 -30.133 -27.638 1.00 88.62 364 GLY A C 1
ATOM 2756 O O . GLY A 1 364 ? -21.639 -30.810 -28.594 1.00 88.62 364 GLY A O 1
ATOM 2757 N N . SER A 1 365 ? -22.399 -28.863 -27.772 1.00 85.56 365 SER A N 1
ATOM 2758 C CA . SER A 1 365 ? -22.384 -28.161 -29.062 1.00 85.56 365 SER A CA 1
ATOM 2759 C C . SER A 1 365 ? -20.971 -28.123 -29.659 1.00 85.56 365 SER A C 1
ATOM 2761 O O . SER A 1 365 ? -20.001 -27.846 -28.953 1.00 85.56 365 SER A O 1
ATOM 2763 N N . GLY A 1 366 ? -20.849 -28.409 -30.957 1.00 83.25 366 GLY A N 1
ATOM 2764 C CA . GLY A 1 366 ? -19.564 -28.441 -31.664 1.00 83.25 366 GLY A CA 1
ATOM 2765 C C . GLY A 1 366 ? -18.672 -29.657 -31.374 1.00 83.25 366 GLY A C 1
ATOM 2766 O O . GLY A 1 366 ? -17.530 -29.669 -31.826 1.00 83.25 366 GLY A O 1
ATOM 2767 N N . ASP A 1 367 ? -19.154 -30.664 -30.638 1.00 89.69 367 ASP A N 1
ATOM 2768 C CA . ASP A 1 367 ? -18.511 -31.984 -30.563 1.00 89.69 367 ASP A CA 1
ATOM 2769 C C . ASP A 1 367 ? -18.955 -32.853 -31.753 1.00 89.69 367 ASP A C 1
ATOM 2771 O O . ASP A 1 367 ? -20.125 -32.832 -32.138 1.00 89.69 367 ASP A O 1
ATOM 2775 N N . ASP A 1 368 ? -18.037 -33.622 -32.343 1.00 88.31 368 ASP A N 1
ATOM 2776 C CA . ASP A 1 368 ? -18.320 -34.496 -33.493 1.00 88.31 368 ASP A CA 1
ATOM 2777 C C . ASP A 1 368 ? -18.648 -35.946 -33.086 1.00 88.31 368 ASP A C 1
ATOM 2779 O O . ASP A 1 368 ? -18.826 -36.815 -33.943 1.00 88.31 368 ASP A O 1
ATOM 2783 N N . GLY A 1 369 ? -18.707 -36.204 -31.775 1.00 87.81 369 GLY A N 1
ATOM 2784 C CA . GLY A 1 369 ? -19.019 -37.498 -31.168 1.00 87.81 369 GLY A CA 1
ATOM 2785 C C . GLY A 1 369 ? -17.869 -38.509 -31.195 1.00 87.81 369 GLY A C 1
ATOM 2786 O O . GLY A 1 369 ? -17.976 -39.573 -30.580 1.00 87.81 369 GLY A O 1
ATOM 2787 N N . LYS A 1 370 ? -16.759 -38.196 -31.874 1.00 90.75 370 LYS A N 1
ATOM 2788 C CA . LYS A 1 370 ? -15.593 -39.079 -31.993 1.00 90.75 370 LYS A CA 1
ATOM 2789 C C . LYS A 1 370 ? -14.581 -38.797 -30.888 1.00 90.75 370 LYS A C 1
ATOM 2791 O O . LYS A 1 370 ? -14.566 -37.726 -30.293 1.00 90.75 370 LYS A O 1
ATOM 2796 N N . VAL A 1 371 ? -13.704 -39.762 -30.644 1.00 94.12 371 VAL A N 1
ATOM 2797 C CA . VAL A 1 371 ? -12.552 -39.633 -29.742 1.00 94.12 371 VAL A CA 1
ATOM 2798 C C . VAL A 1 371 ? -11.279 -39.985 -30.497 1.00 94.12 371 VAL A C 1
ATOM 2800 O O . VAL A 1 371 ? -11.321 -40.760 -31.454 1.00 94.12 371 VAL A O 1
ATOM 2803 N N . ILE A 1 372 ? -10.137 -39.446 -30.073 1.00 95.81 372 ILE A N 1
ATOM 2804 C CA . ILE A 1 372 ? -8.831 -39.870 -30.591 1.00 95.81 372 ILE A CA 1
ATOM 2805 C C . ILE A 1 372 ? -8.429 -41.169 -29.866 1.00 95.81 372 ILE A C 1
ATOM 2807 O O . ILE A 1 372 ? -8.157 -41.130 -28.665 1.00 95.81 372 ILE A O 1
ATOM 2811 N N . PRO A 1 373 ? -8.370 -42.331 -30.552 1.00 93.81 373 PRO A N 1
ATOM 2812 C CA . PRO A 1 373 ? -8.113 -43.615 -29.896 1.00 93.81 373 PRO A CA 1
ATOM 2813 C C . PRO A 1 373 ? -6.629 -43.838 -29.563 1.00 93.81 373 PRO A C 1
ATOM 2815 O O . PRO A 1 373 ? -6.306 -44.795 -28.860 1.00 93.81 373 PRO A O 1
ATOM 2818 N N . GLU A 1 374 ? -5.736 -42.988 -30.080 1.00 95.44 374 GLU A N 1
ATOM 2819 C CA . GLU A 1 374 ? -4.283 -43.102 -29.944 1.00 95.44 374 GLU A CA 1
ATOM 2820 C C . GLU A 1 374 ? -3.840 -43.035 -28.473 1.00 95.44 374 GLU A C 1
ATOM 2822 O O . GLU A 1 374 ? -4.169 -42.092 -27.750 1.00 95.44 374 GLU A O 1
ATOM 2827 N N . ARG A 1 375 ? -3.066 -44.037 -28.038 1.00 94.75 375 ARG A N 1
ATOM 2828 C CA . ARG A 1 375 ? -2.531 -44.151 -26.676 1.00 94.75 375 ARG A CA 1
ATOM 2829 C C . ARG A 1 375 ? -1.030 -43.861 -26.673 1.00 94.75 375 ARG A C 1
ATOM 2831 O O . ARG A 1 375 ? -0.275 -44.535 -27.366 1.00 94.75 375 ARG A O 1
ATOM 2838 N N . GLY A 1 376 ? -0.618 -42.874 -25.881 1.00 93.31 376 GLY A N 1
ATOM 2839 C CA . GLY A 1 376 ? 0.781 -42.506 -25.651 1.00 93.31 376 GLY A CA 1
ATOM 2840 C C . GLY A 1 376 ? 1.349 -43.126 -24.363 1.00 93.31 376 GLY A C 1
ATOM 2841 O O . GLY A 1 376 ? 0.914 -44.210 -23.958 1.00 93.31 376 GLY A O 1
ATOM 2842 N N . PRO A 1 377 ? 2.302 -42.453 -23.684 1.00 95.06 377 PRO A N 1
ATOM 2843 C CA . PRO A 1 377 ? 2.914 -42.945 -22.450 1.00 95.06 377 PRO A CA 1
ATOM 2844 C C . PRO A 1 377 ? 1.894 -43.349 -21.381 1.00 95.06 377 PRO A C 1
ATOM 2846 O O . PRO A 1 377 ? 0.821 -42.748 -21.263 1.00 95.06 377 PRO A O 1
ATOM 2849 N N . ALA A 1 378 ? 2.231 -44.386 -20.610 1.00 92.06 378 ALA A N 1
ATOM 2850 C CA . ALA A 1 378 ? 1.350 -44.993 -19.609 1.00 92.06 378 ALA A CA 1
ATOM 2851 C C . ALA A 1 378 ? -0.037 -45.405 -20.159 1.00 92.06 378 ALA A C 1
ATOM 2853 O O . ALA A 1 378 ? -1.044 -45.381 -19.443 1.00 92.06 378 ALA A O 1
ATOM 2854 N N . GLY A 1 379 ? -0.106 -45.715 -21.460 1.00 92.12 379 GLY A N 1
ATOM 2855 C CA . GLY A 1 379 ? -1.302 -46.177 -22.162 1.00 92.12 379 GLY A CA 1
ATOM 2856 C C . GLY A 1 379 ? -2.427 -45.147 -22.306 1.00 92.12 379 GLY A C 1
ATOM 2857 O O . GLY A 1 379 ? -3.531 -45.540 -22.667 1.00 92.12 379 GLY A O 1
ATOM 2858 N N . GLN A 1 380 ? -2.208 -43.862 -22.014 1.00 94.69 380 GLN A N 1
ATOM 2859 C CA . GLN A 1 380 ? -3.287 -42.861 -21.964 1.00 94.69 380 GLN A CA 1
ATOM 2860 C C . GLN A 1 380 ? -3.509 -42.125 -23.289 1.00 94.69 380 GLN A C 1
ATOM 2862 O O . GLN A 1 380 ? -2.572 -41.893 -24.057 1.00 94.69 380 GLN A O 1
ATOM 2867 N N . ARG A 1 381 ? -4.743 -41.666 -23.518 1.00 96.56 381 ARG A N 1
ATOM 2868 C CA . ARG A 1 381 ? -5.123 -40.846 -24.681 1.00 96.56 381 ARG A CA 1
ATOM 2869 C C . ARG A 1 381 ? -4.823 -39.349 -24.470 1.00 96.56 381 ARG A C 1
ATOM 2871 O O . ARG A 1 381 ? -5.728 -38.527 -24.337 1.00 96.56 381 ARG A O 1
ATOM 2878 N N . TRP A 1 382 ? -3.543 -38.971 -24.438 1.00 97.56 382 TRP A N 1
ATOM 2879 C CA . TRP A 1 382 ? -3.109 -37.576 -24.214 1.00 97.56 382 TRP A CA 1
ATOM 2880 C C . TRP A 1 382 ? -3.617 -36.596 -25.288 1.00 97.56 382 TRP A C 1
ATOM 2882 O O . TRP A 1 382 ? -4.106 -35.516 -24.956 1.00 97.56 382 TRP A O 1
ATOM 2892 N N . LYS A 1 383 ? -3.595 -37.004 -26.565 1.00 97.62 383 LYS A N 1
ATOM 2893 C CA . LYS A 1 383 ? -4.143 -36.237 -27.702 1.00 97.62 383 LYS A CA 1
ATOM 2894 C C . LYS A 1 383 ? -5.656 -36.006 -27.607 1.00 97.62 383 LYS A C 1
ATOM 2896 O O . LYS A 1 383 ? -6.123 -34.917 -27.931 1.00 97.62 383 LYS A O 1
ATOM 2901 N N . GLU A 1 384 ? -6.422 -36.976 -27.101 1.00 97.25 384 GLU A N 1
ATOM 2902 C CA . GLU A 1 384 ? -7.853 -36.787 -26.803 1.00 97.25 384 GLU A CA 1
ATOM 2903 C C . GLU A 1 384 ? -8.048 -35.707 -25.729 1.00 97.25 384 GLU A C 1
ATOM 2905 O O . GLU A 1 384 ? -8.901 -34.836 -25.883 1.00 97.25 384 GLU A O 1
ATOM 2910 N N . GLY A 1 385 ? -7.196 -35.678 -24.698 1.00 97.31 385 GLY A N 1
ATOM 2911 C CA . GLY A 1 385 ? -7.185 -34.594 -23.713 1.00 97.31 385 GLY A CA 1
ATOM 2912 C C . GLY A 1 385 ? -6.990 -33.209 -24.347 1.00 97.31 385 GLY A C 1
ATOM 2913 O O . GLY A 1 385 ? -7.673 -32.262 -23.957 1.00 97.31 385 GLY A O 1
ATOM 2914 N N . VAL A 1 386 ? -6.126 -33.084 -25.364 1.00 97.94 386 VAL A N 1
ATOM 2915 C CA . VAL A 1 386 ? -5.951 -31.827 -26.121 1.00 97.94 386 VAL A CA 1
ATOM 2916 C C . VAL A 1 386 ? -7.175 -31.507 -26.978 1.00 97.94 386 VAL A C 1
ATOM 2918 O O . VAL A 1 386 ? -7.591 -30.349 -27.002 1.00 97.94 386 VAL A O 1
ATOM 2921 N N . ARG A 1 387 ? -7.803 -32.500 -27.632 1.00 96.88 387 ARG A N 1
ATOM 2922 C CA . ARG A 1 387 ? -9.069 -32.304 -28.370 1.00 96.88 387 ARG A CA 1
ATOM 2923 C C . ARG A 1 387 ? -10.141 -31.717 -27.449 1.00 96.88 387 ARG A C 1
ATOM 2925 O O . ARG A 1 387 ? -10.734 -30.691 -27.781 1.00 96.88 387 ARG A O 1
ATOM 2932 N N . ARG A 1 388 ? -10.324 -32.307 -26.262 1.00 97.19 388 ARG A N 1
ATOM 2933 C CA . ARG A 1 388 ? -11.274 -31.837 -25.240 1.00 97.19 388 ARG A CA 1
ATOM 2934 C C . ARG A 1 388 ? -10.923 -30.441 -24.708 1.00 97.19 388 ARG A C 1
ATOM 2936 O O . ARG A 1 388 ? -11.814 -29.610 -24.554 1.00 97.19 388 ARG A O 1
ATOM 2943 N N . ALA A 1 389 ? -9.639 -30.133 -24.510 1.00 97.62 389 ALA A N 1
ATOM 2944 C CA . ALA A 1 389 ? -9.189 -28.806 -24.073 1.00 97.62 389 ALA A CA 1
ATOM 2945 C C . ALA A 1 389 ? -9.385 -27.714 -25.145 1.00 97.62 389 ALA A C 1
ATOM 2947 O O . ALA A 1 389 ? -9.851 -26.620 -24.825 1.00 97.62 389 ALA A O 1
ATOM 2948 N N . ARG A 1 390 ? -9.122 -28.012 -26.427 1.00 96.62 390 ARG A N 1
ATOM 2949 C CA . ARG A 1 390 ? -9.421 -27.092 -27.540 1.00 96.62 390 ARG A CA 1
ATOM 2950 C C . ARG A 1 390 ? -10.933 -26.912 -27.730 1.00 96.62 390 ARG A C 1
ATOM 2952 O O . ARG A 1 390 ? -11.369 -25.789 -27.975 1.00 96.62 390 ARG A O 1
ATOM 2959 N N . TRP A 1 391 ? -11.741 -27.962 -27.547 1.00 96.75 391 TRP A N 1
ATOM 2960 C CA . TRP A 1 391 ? -13.208 -27.850 -27.536 1.00 96.75 391 TRP A CA 1
ATOM 2961 C C . TRP A 1 391 ? -13.716 -26.968 -26.384 1.00 96.75 391 TRP A C 1
ATOM 2963 O O . TRP A 1 391 ? -14.579 -26.123 -26.611 1.00 96.75 391 TRP A O 1
ATOM 2973 N N . ALA A 1 392 ? -13.158 -27.090 -25.173 1.00 97.38 392 ALA A N 1
ATOM 2974 C CA . ALA A 1 392 ? -13.572 -26.294 -24.010 1.00 97.38 392 ALA A CA 1
ATOM 2975 C C . ALA A 1 392 ? -13.428 -24.774 -24.238 1.00 97.38 392 ALA A C 1
ATOM 2977 O O . ALA A 1 392 ? -14.256 -23.999 -23.756 1.00 97.38 392 ALA A O 1
ATOM 2978 N N . ILE A 1 393 ? -12.420 -24.362 -25.020 1.00 96.88 393 ILE A N 1
ATOM 2979 C CA . ILE A 1 393 ? -12.261 -22.984 -25.506 1.00 96.88 393 ILE A CA 1
ATOM 2980 C C . ILE A 1 393 ? -13.239 -22.694 -26.653 1.00 96.88 393 ILE A C 1
ATOM 2982 O O . ILE A 1 393 ? -14.050 -21.778 -26.551 1.00 96.88 393 ILE A O 1
ATOM 2986 N N . LYS A 1 394 ? -13.188 -23.468 -27.748 1.00 95.00 394 LYS A N 1
ATOM 2987 C CA . LYS A 1 394 ? -13.896 -23.144 -29.005 1.00 95.00 394 LYS A CA 1
ATOM 2988 C C . LYS A 1 394 ? -15.424 -23.245 -28.919 1.00 95.00 394 LYS A C 1
ATOM 2990 O O . LYS A 1 394 ? -16.113 -22.597 -29.700 1.00 95.00 394 LYS A O 1
ATOM 2995 N N . SER A 1 395 ? -15.957 -24.007 -27.965 1.00 95.69 395 SER A N 1
ATOM 2996 C CA . SER A 1 395 ? -17.391 -24.039 -27.628 1.00 95.69 395 SER A CA 1
ATOM 2997 C C . SER A 1 395 ? -17.849 -22.854 -26.766 1.00 95.69 395 SER A C 1
ATOM 2999 O O . SER A 1 395 ? -19.049 -22.623 -26.628 1.00 95.69 395 SER A O 1
ATOM 3001 N N . GLY A 1 396 ? -16.913 -22.130 -26.143 1.00 95.94 396 GLY A N 1
ATOM 3002 C CA . GLY A 1 396 ? -17.189 -21.119 -25.123 1.00 95.94 396 GLY A CA 1
ATOM 3003 C C . GLY A 1 396 ? -17.608 -21.679 -23.756 1.00 95.94 396 GLY A C 1
ATOM 3004 O O . GLY A 1 396 ? -17.819 -20.890 -22.835 1.00 95.94 396 GLY A O 1
ATOM 3005 N N . GLU A 1 397 ? -17.712 -23.001 -23.567 1.00 96.38 397 GLU A N 1
ATOM 3006 C CA . GLU A 1 397 ? -18.213 -23.577 -22.309 1.00 96.38 397 GLU A CA 1
ATOM 3007 C C . GLU A 1 397 ? -17.279 -23.276 -21.122 1.00 96.38 397 GLU A C 1
ATOM 3009 O O . GLU A 1 397 ? -17.766 -22.958 -20.038 1.00 96.38 397 GLU A O 1
ATOM 3014 N N . ALA A 1 398 ? -15.953 -23.250 -21.319 1.00 96.94 398 ALA A N 1
ATOM 3015 C CA . ALA A 1 398 ? -15.018 -22.809 -20.276 1.00 96.94 398 ALA A CA 1
ATOM 3016 C C . ALA A 1 398 ? -15.240 -21.339 -19.872 1.00 96.94 398 ALA A C 1
ATOM 3018 O O . ALA A 1 398 ? -15.204 -21.006 -18.686 1.00 96.94 398 ALA A O 1
ATOM 3019 N N . ARG A 1 399 ? -15.521 -20.460 -20.847 1.00 96.44 399 ARG A N 1
ATOM 3020 C CA . ARG A 1 399 ? -15.843 -19.048 -20.588 1.00 96.44 399 ARG A CA 1
ATOM 3021 C C . ARG A 1 399 ? -17.151 -18.922 -19.811 1.00 96.44 399 ARG A C 1
ATOM 3023 O O . ARG A 1 399 ? -17.201 -18.177 -18.844 1.00 96.44 399 ARG A O 1
ATOM 3030 N N . LYS A 1 400 ? -18.164 -19.714 -20.164 1.00 97.06 400 LYS A N 1
ATOM 3031 C CA . LYS A 1 400 ? -19.473 -19.761 -19.498 1.00 97.06 400 LYS A CA 1
ATOM 3032 C C . LYS A 1 400 ? -19.398 -20.257 -18.048 1.00 97.06 400 LYS A C 1
ATOM 3034 O O . LYS A 1 400 ? -20.051 -19.682 -17.181 1.00 97.06 400 LYS A O 1
ATOM 3039 N N . GLN A 1 401 ? -18.583 -21.271 -17.748 1.00 97.25 401 GLN A N 1
ATOM 3040 C CA . GLN A 1 401 ? -18.353 -21.710 -16.360 1.00 97.25 401 GLN A CA 1
ATOM 3041 C C . GLN A 1 401 ? -17.575 -20.663 -15.542 1.00 97.25 401 GLN A C 1
ATOM 3043 O O . GLN A 1 401 ? -17.842 -20.486 -14.349 1.00 97.25 401 GLN A O 1
ATOM 3048 N N . TRP A 1 402 ? -16.660 -19.929 -16.184 1.00 97.31 402 TRP A N 1
ATOM 3049 C CA . TRP A 1 402 ? -15.934 -18.809 -15.582 1.00 97.31 402 TRP A CA 1
ATOM 3050 C C . TRP A 1 402 ? -16.822 -17.583 -15.318 1.00 97.31 402 TRP A C 1
ATOM 3052 O O . TRP A 1 402 ? -16.790 -17.026 -14.222 1.00 97.31 402 TRP A O 1
ATOM 3062 N N . GLU A 1 403 ? -17.664 -17.201 -16.279 1.00 97.00 403 GLU A N 1
ATOM 3063 C CA . GLU A 1 403 ? -18.675 -16.146 -16.140 1.00 97.00 403 GLU A CA 1
ATOM 3064 C C . GLU A 1 403 ? -19.631 -16.480 -14.986 1.00 97.00 403 GLU A C 1
ATOM 3066 O O . GLU A 1 403 ? -19.756 -15.684 -14.059 1.00 97.00 403 GLU A O 1
ATOM 3071 N N . ALA A 1 404 ? -20.163 -17.708 -14.935 1.00 97.56 404 ALA A N 1
ATOM 3072 C CA . ALA A 1 404 ? -21.006 -18.173 -13.830 1.00 97.56 404 ALA A CA 1
ATOM 3073 C C . ALA A 1 404 ? -20.299 -18.169 -12.455 1.00 97.56 404 ALA A C 1
ATOM 3075 O O . ALA A 1 404 ? -20.957 -17.983 -11.432 1.00 97.56 404 ALA A O 1
ATOM 3076 N N . PHE A 1 405 ? -18.970 -18.349 -12.400 1.00 97.69 405 PHE A N 1
ATOM 3077 C CA . PHE A 1 405 ? -18.190 -18.196 -11.162 1.00 97.69 405 PHE A CA 1
ATOM 3078 C C . PHE A 1 405 ? -18.057 -16.724 -10.740 1.00 97.69 405 PHE A C 1
ATOM 3080 O O . PHE A 1 405 ? -18.180 -16.400 -9.554 1.00 97.69 405 PHE A O 1
ATOM 3087 N N . ILE A 1 406 ? -17.833 -15.816 -11.695 1.00 96.94 406 ILE A N 1
ATOM 3088 C CA . ILE A 1 406 ? -17.832 -14.369 -11.437 1.00 96.94 406 ILE A CA 1
ATOM 3089 C C . ILE A 1 406 ? -19.213 -13.922 -10.960 1.00 96.94 406 ILE A C 1
ATOM 3091 O O . ILE A 1 406 ? -19.290 -13.202 -9.965 1.00 96.94 406 ILE A O 1
ATOM 3095 N N . ASP A 1 407 ? -20.282 -14.368 -11.615 1.00 96.38 407 ASP A N 1
ATOM 3096 C CA . ASP A 1 407 ? -21.652 -14.009 -11.260 1.00 96.38 407 ASP A CA 1
ATOM 3097 C C . ASP A 1 407 ? -22.009 -14.480 -9.856 1.00 96.38 407 ASP A C 1
ATOM 3099 O O . ASP A 1 407 ? -22.200 -13.625 -8.995 1.00 96.38 407 ASP A O 1
ATOM 3103 N N . VAL A 1 408 ? -21.957 -15.783 -9.559 1.00 96.50 408 VAL A N 1
ATOM 3104 C CA . VAL A 1 408 ? -22.366 -16.288 -8.234 1.00 96.50 408 VAL A CA 1
ATOM 3105 C C . VAL A 1 408 ? -21.535 -15.694 -7.088 1.00 96.50 408 VAL A C 1
ATOM 3107 O O . VAL A 1 408 ? -22.071 -15.374 -6.031 1.00 96.50 408 VAL A O 1
ATOM 3110 N N . THR A 1 409 ? -20.228 -15.461 -7.278 1.00 96.25 409 THR A N 1
ATOM 3111 C CA . THR A 1 409 ? -19.402 -14.829 -6.228 1.00 96.25 409 THR A CA 1
ATOM 3112 C C . THR A 1 409 ? -19.737 -13.352 -6.023 1.00 96.25 409 THR A C 1
ATOM 3114 O O . THR A 1 409 ? -19.682 -12.865 -4.892 1.00 96.25 409 THR A O 1
ATOM 3117 N N . ASN A 1 410 ? -20.125 -12.634 -7.078 1.00 95.25 410 ASN A N 1
ATOM 3118 C CA . ASN A 1 410 ? -20.613 -11.262 -6.967 1.00 95.25 410 ASN A CA 1
ATOM 3119 C C . ASN A 1 410 ? -22.048 -11.204 -6.411 1.00 95.25 410 ASN A C 1
ATOM 3121 O O . ASN A 1 410 ? -22.334 -10.321 -5.606 1.00 95.25 410 ASN A O 1
ATOM 3125 N N . GLU A 1 411 ? -22.918 -12.156 -6.757 1.00 93.94 411 GLU A N 1
ATOM 3126 C CA . GLU A 1 411 ? -24.277 -12.283 -6.218 1.00 93.94 411 GLU A CA 1
ATOM 3127 C C . GLU A 1 411 ? -24.226 -12.523 -4.709 1.00 93.94 411 GLU A C 1
ATOM 3129 O O . GLU A 1 411 ? -24.747 -11.696 -3.962 1.00 93.94 411 GLU A O 1
ATOM 3134 N N . ILE A 1 412 ? -23.476 -13.535 -4.248 1.00 91.81 412 ILE A N 1
ATOM 3135 C CA . ILE A 1 412 ? -23.192 -13.795 -2.823 1.00 91.81 412 ILE A CA 1
ATOM 3136 C C . ILE A 1 412 ? -22.633 -12.543 -2.128 1.00 91.81 412 ILE A C 1
ATOM 3138 O O . ILE A 1 412 ? -23.040 -12.212 -1.013 1.00 91.81 412 ILE A O 1
ATOM 3142 N N . GLY A 1 413 ? -21.695 -11.835 -2.768 1.00 83.19 413 GLY A N 1
ATOM 3143 C CA . GLY A 1 413 ? -21.113 -10.598 -2.236 1.00 83.19 413 GLY A CA 1
ATOM 3144 C C . GLY A 1 413 ? -22.110 -9.440 -2.119 1.00 83.19 413 GLY A C 1
ATOM 3145 O O . GLY A 1 413 ? -22.028 -8.664 -1.169 1.00 83.19 413 GLY A O 1
ATOM 3146 N N . SER A 1 414 ? -23.072 -9.354 -3.040 1.00 75.50 414 SER A N 1
ATOM 3147 C CA . SER A 1 414 ? -24.138 -8.342 -3.059 1.00 75.50 414 SER A CA 1
ATOM 3148 C C . SER A 1 414 ? -25.316 -8.686 -2.136 1.00 75.50 414 SER A C 1
ATOM 3150 O O . SER A 1 414 ? -25.955 -7.793 -1.580 1.00 75.50 414 SER A O 1
ATOM 3152 N N . HIS A 1 415 ? -25.577 -9.981 -1.941 1.00 56.47 415 HIS A N 1
ATOM 3153 C CA . HIS A 1 415 ? -26.641 -10.514 -1.099 1.00 56.47 415 HIS A CA 1
ATOM 3154 C C . HIS A 1 415 ? -26.245 -10.685 0.367 1.00 56.47 415 HIS A C 1
ATOM 3156 O O . HIS A 1 415 ? -27.128 -10.977 1.173 1.00 56.47 415 HIS A O 1
ATOM 3162 N N . GLN A 1 416 ? -24.981 -10.455 0.754 1.00 42.00 416 GLN A N 1
ATOM 3163 C CA . GLN A 1 416 ? -24.630 -10.332 2.169 1.00 42.00 416 GLN A CA 1
ATOM 3164 C C . GLN A 1 416 ? -25.453 -9.206 2.824 1.00 42.00 416 GLN A C 1
ATOM 3166 O O . GLN A 1 416 ? -25.221 -8.027 2.543 1.00 42.00 416 GLN A O 1
ATOM 3171 N N . PRO A 1 417 ? -26.353 -9.511 3.781 1.00 34.06 417 PRO A N 1
ATOM 3172 C CA . PRO A 1 417 ? -26.846 -8.489 4.690 1.00 34.06 417 PRO A CA 1
ATOM 3173 C C . PRO A 1 417 ? -25.680 -8.043 5.583 1.00 34.06 417 PRO A C 1
ATOM 3175 O O . PRO A 1 417 ? -24.646 -8.711 5.658 1.00 34.06 417 PRO A O 1
ATOM 3178 N N . ALA A 1 418 ? -25.860 -6.975 6.362 1.00 31.88 418 ALA A N 1
ATOM 3179 C CA . ALA A 1 418 ? -24.890 -6.557 7.380 1.00 31.88 418 ALA A CA 1
ATOM 3180 C C . ALA A 1 418 ? -24.820 -7.550 8.574 1.00 31.88 418 ALA A C 1
ATOM 3182 O O . ALA A 1 418 ? -25.194 -7.236 9.707 1.00 31.88 418 ALA A O 1
ATOM 3183 N N . MET A 1 419 ? -24.327 -8.767 8.319 1.00 29.72 419 MET A N 1
ATOM 3184 C CA . MET A 1 419 ? -24.256 -9.909 9.240 1.00 29.72 419 MET A CA 1
ATOM 3185 C C . MET A 1 419 ? -23.100 -9.835 10.251 1.00 29.72 419 MET A C 1
ATOM 3187 O O . MET A 1 419 ? -22.864 -10.770 11.010 1.00 29.72 419 MET A O 1
ATOM 3191 N N . SER A 1 420 ? -22.477 -8.665 10.403 1.00 30.58 420 SER A N 1
ATOM 3192 C CA . SER A 1 420 ? -21.670 -8.316 11.581 1.00 30.58 420 SER A CA 1
ATOM 3193 C C . SER A 1 420 ? -22.510 -8.091 12.857 1.00 30.58 420 SER A C 1
ATOM 3195 O O . SER A 1 420 ? -21.971 -7.696 13.891 1.00 30.58 420 SER A O 1
ATOM 3197 N N . ARG A 1 421 ? -23.833 -8.334 12.814 1.00 35.66 421 ARG A N 1
ATOM 3198 C CA . ARG A 1 421 ? -24.779 -8.080 13.919 1.00 35.66 421 ARG A CA 1
ATOM 3199 C C . ARG A 1 421 ? -25.319 -9.302 14.670 1.00 35.66 421 ARG A C 1
ATOM 3201 O O . ARG A 1 421 ? -25.918 -9.094 15.723 1.00 35.66 421 ARG A O 1
ATOM 3208 N N . LEU A 1 422 ? -25.128 -10.538 14.195 1.00 27.52 422 LEU A N 1
ATOM 3209 C CA . LEU A 1 422 ? -25.874 -11.707 14.710 1.00 27.52 422 LEU A CA 1
ATOM 3210 C C . LEU A 1 422 ? -25.078 -12.723 15.555 1.00 27.52 422 LEU A C 1
ATOM 3212 O O . LEU A 1 422 ? -25.583 -13.795 15.866 1.00 27.52 422 LEU A O 1
ATOM 3216 N N . VAL A 1 423 ? -23.895 -12.344 16.056 1.00 29.16 423 VAL A N 1
ATOM 3217 C CA . VAL A 1 423 ? -23.195 -13.069 17.142 1.00 29.16 423 VAL A CA 1
ATOM 3218 C C . VAL A 1 423 ? -23.119 -12.198 18.405 1.00 29.16 423 VAL A C 1
ATOM 3220 O O . VAL A 1 423 ? -22.048 -11.832 18.886 1.00 29.16 423 VAL A O 1
ATOM 3223 N N . ARG A 1 424 ? -24.285 -11.816 18.952 1.00 30.73 424 ARG A N 1
ATOM 3224 C CA . ARG A 1 424 ? -24.378 -11.160 20.277 1.00 30.73 424 ARG A CA 1
ATOM 3225 C C . ARG A 1 424 ? -25.633 -11.518 21.092 1.00 30.73 424 ARG A C 1
ATOM 3227 O O . ARG A 1 424 ? -26.018 -10.777 21.993 1.00 30.73 424 ARG A O 1
ATOM 3234 N N . CYS A 1 425 ? -26.245 -12.669 20.824 1.00 27.12 425 CYS A N 1
ATOM 3235 C CA . CYS A 1 425 ? -27.411 -13.166 21.560 1.00 27.12 425 CYS A CA 1
ATOM 3236 C C . CYS A 1 425 ? -27.108 -14.494 22.272 1.00 27.12 425 CYS A C 1
ATOM 3238 O O . CYS A 1 425 ? -27.761 -15.484 21.982 1.00 27.12 425 CYS A O 1
ATOM 3240 N N . LEU A 1 426 ? -26.107 -14.510 23.171 1.00 30.88 426 LEU A N 1
ATOM 3241 C CA . LEU A 1 426 ? -25.927 -15.511 24.249 1.00 30.88 426 LEU A CA 1
ATOM 3242 C C . LEU A 1 426 ? -24.714 -15.162 25.153 1.00 30.88 426 LEU A C 1
ATOM 3244 O O . LEU A 1 426 ? -23.639 -15.743 25.025 1.00 30.88 426 LEU A O 1
ATOM 3248 N N . ARG A 1 427 ? -24.872 -14.175 26.052 1.00 28.39 427 ARG A N 1
ATOM 3249 C CA . ARG A 1 427 ? -24.124 -13.968 27.324 1.00 28.39 427 ARG A CA 1
ATOM 3250 C C . ARG A 1 427 ? -24.740 -12.773 28.093 1.00 28.39 427 ARG A C 1
ATOM 3252 O O . ARG A 1 427 ? -25.541 -12.059 27.489 1.00 28.39 427 ARG A O 1
ATOM 3259 N N . PRO A 1 428 ? -24.486 -12.613 29.410 1.00 28.56 428 PRO A N 1
ATOM 3260 C CA . PRO A 1 428 ? -25.491 -12.058 30.324 1.00 28.56 428 PRO A CA 1
ATOM 3261 C C . PRO A 1 428 ? -25.891 -10.588 30.156 1.00 28.56 428 PRO A C 1
ATOM 3263 O O . PRO A 1 428 ? -25.178 -9.754 29.598 1.00 28.56 428 PRO A O 1
ATOM 3266 N N . THR A 1 429 ? -27.048 -10.296 30.749 1.00 33.94 429 THR A N 1
ATOM 3267 C CA . THR A 1 429 ? -27.504 -8.968 31.168 1.00 33.94 429 THR A CA 1
ATOM 3268 C C . THR A 1 429 ? -26.482 -8.253 32.074 1.00 33.94 429 THR A C 1
ATOM 3270 O O . THR A 1 429 ? -25.584 -8.879 32.621 1.00 33.94 429 THR A O 1
ATOM 3273 N N . THR A 1 430 ? -26.672 -6.935 32.246 1.00 34.88 430 THR A N 1
ATOM 3274 C CA . THR A 1 430 ? -25.934 -5.999 33.137 1.00 34.88 430 THR A CA 1
ATOM 3275 C C . THR A 1 430 ? -24.592 -5.405 32.666 1.00 34.88 430 THR A C 1
ATOM 3277 O O . THR A 1 430 ? -23.608 -5.438 33.397 1.00 34.88 430 THR A O 1
ATOM 3280 N N . VAL A 1 431 ? -24.591 -4.697 31.526 1.00 30.95 431 VAL A N 1
ATOM 3281 C CA . VAL A 1 431 ? -23.938 -3.366 31.424 1.00 30.95 431 VAL A CA 1
ATOM 3282 C C . VAL A 1 431 ? -24.830 -2.453 30.573 1.00 30.95 431 VAL A C 1
ATOM 3284 O O . VAL A 1 431 ? -25.223 -2.837 29.471 1.00 30.95 431 VAL A O 1
ATOM 3287 N N . ALA A 1 432 ? -25.161 -1.256 31.064 1.00 29.52 432 ALA A N 1
ATOM 3288 C CA . ALA A 1 432 ? -25.952 -0.280 30.312 1.00 29.52 432 ALA A CA 1
ATOM 3289 C C . ALA A 1 432 ? -25.119 0.416 29.216 1.00 29.52 432 ALA A C 1
ATOM 3291 O O . ALA A 1 432 ? -23.931 0.680 29.397 1.00 29.52 432 ALA A O 1
ATOM 3292 N N . ARG A 1 433 ? -25.754 0.761 28.089 1.00 29.69 433 ARG A N 1
ATOM 3293 C CA . ARG A 1 433 ? -25.197 1.663 27.065 1.00 29.69 433 ARG A CA 1
ATOM 3294 C C . ARG A 1 433 ? -25.970 2.989 27.081 1.00 29.69 433 ARG A C 1
ATOM 3296 O O . ARG A 1 433 ? -27.199 2.928 27.062 1.00 29.69 433 ARG A O 1
ATOM 3303 N N . PRO A 1 434 ? -25.304 4.158 27.069 1.00 30.45 434 PRO A N 1
ATOM 3304 C CA . PRO A 1 434 ? -25.985 5.439 26.910 1.00 30.45 434 PRO A CA 1
ATOM 3305 C C . PRO A 1 434 ? -26.534 5.609 25.473 1.00 30.45 434 PRO A C 1
ATOM 3307 O O . PRO A 1 434 ? -25.974 5.032 24.534 1.00 30.45 434 PRO A O 1
ATOM 3310 N N . PRO A 1 435 ? -27.620 6.381 25.273 1.00 31.69 435 PRO A N 1
ATOM 3311 C CA . PRO A 1 435 ? -28.318 6.450 23.991 1.00 31.69 435 PRO A CA 1
ATOM 3312 C C . PRO A 1 435 ? -27.847 7.619 23.112 1.00 31.69 435 PRO A C 1
ATOM 3314 O O . PRO A 1 435 ? -28.218 8.767 23.348 1.00 31.69 435 PRO A O 1
ATOM 3317 N N . HIS A 1 436 ? -27.118 7.335 22.029 1.00 33.34 436 HIS A N 1
ATOM 3318 C CA . HIS A 1 436 ? -26.917 8.286 20.925 1.00 33.34 436 HIS A CA 1
ATOM 3319 C C . HIS A 1 436 ? -27.413 7.700 19.602 1.00 33.34 436 HIS A C 1
ATOM 3321 O O . HIS A 1 436 ? -26.671 7.128 18.808 1.00 33.34 436 HIS A O 1
ATOM 3327 N N . SER A 1 437 ? -28.720 7.844 19.390 1.00 31.62 437 SER A N 1
ATOM 3328 C CA . SER A 1 437 ? -29.387 7.624 18.112 1.00 31.62 437 SER A CA 1
ATOM 3329 C C . SER A 1 437 ? -29.475 8.939 17.340 1.00 31.62 437 SER A C 1
ATOM 3331 O O . SER A 1 437 ? -30.229 9.824 17.737 1.00 31.62 437 SER A O 1
ATOM 3333 N N . PHE A 1 438 ? -28.787 9.039 16.204 1.00 31.88 438 PHE A N 1
ATOM 3334 C CA . PHE A 1 438 ? -29.069 10.065 15.201 1.00 31.88 438 PHE A CA 1
ATOM 3335 C C . PHE A 1 438 ? -29.344 9.394 13.855 1.00 31.88 438 PHE A C 1
ATOM 3337 O O . PHE A 1 438 ? -28.489 8.709 13.297 1.00 31.88 438 PHE A O 1
ATOM 3344 N N . ARG A 1 439 ? -30.561 9.579 13.334 1.00 37.44 439 ARG A N 1
ATOM 3345 C CA . ARG A 1 439 ? -30.878 9.311 11.927 1.00 37.44 439 ARG A CA 1
ATOM 3346 C C . ARG A 1 439 ? -30.518 10.565 11.132 1.00 37.44 439 ARG A C 1
ATOM 3348 O O . ARG A 1 439 ? -31.142 11.600 11.347 1.00 37.44 439 ARG A O 1
ATOM 3355 N N . ARG A 1 440 ? -29.615 10.463 10.159 1.00 36.03 440 ARG A N 1
ATOM 3356 C CA . ARG A 1 440 ? -29.628 11.346 8.978 1.00 36.03 440 ARG A CA 1
ATOM 3357 C C . ARG A 1 440 ? -29.965 10.510 7.737 1.00 36.03 440 ARG A C 1
ATOM 3359 O O . ARG A 1 440 ? -29.904 9.281 7.773 1.00 36.03 440 ARG A O 1
ATOM 3366 N N . ARG A 1 441 ? -30.479 11.169 6.698 1.00 34.62 441 ARG A N 1
ATOM 3367 C CA . ARG A 1 441 ? -30.991 10.520 5.479 1.00 34.62 441 ARG A CA 1
ATOM 3368 C C . ARG A 1 441 ? -29.817 10.125 4.583 1.00 34.62 441 ARG A C 1
ATOM 3370 O O . ARG A 1 441 ? -28.971 10.972 4.321 1.00 34.62 441 ARG A O 1
ATOM 3377 N N . PHE A 1 442 ? -29.809 8.893 4.077 1.00 30.64 442 PHE A N 1
ATOM 3378 C CA . PHE A 1 442 ? -28.905 8.509 2.992 1.00 30.64 442 PHE A CA 1
ATOM 3379 C C . PHE A 1 442 ? -29.255 9.295 1.723 1.00 30.64 442 PHE A C 1
ATOM 3381 O O . PHE A 1 442 ? -30.406 9.283 1.282 1.00 30.64 442 PHE A O 1
ATOM 3388 N N . THR A 1 443 ? -28.262 9.952 1.132 1.00 33.66 443 THR A N 1
ATOM 3389 C CA . THR A 1 443 ? -28.267 10.348 -0.281 1.00 33.66 443 THR A CA 1
ATOM 3390 C C . THR A 1 443 ? -27.604 9.244 -1.112 1.00 33.66 443 THR A C 1
ATOM 3392 O O . THR A 1 443 ? -26.899 8.389 -0.581 1.00 33.66 443 THR A O 1
ATOM 3395 N N . SER A 1 444 ? -27.873 9.205 -2.417 1.00 35.62 444 SER A N 1
ATOM 3396 C CA . SER A 1 444 ? -27.557 8.067 -3.294 1.00 35.62 444 SER A CA 1
ATOM 3397 C C . SER A 1 444 ? -26.102 8.040 -3.794 1.00 35.62 444 SER A C 1
ATOM 3399 O O . SER A 1 444 ? -25.864 7.969 -4.999 1.00 35.62 444 SER A O 1
ATOM 3401 N N . GLY A 1 445 ? -25.135 8.132 -2.881 1.00 46.72 445 GLY A N 1
ATOM 3402 C CA . GLY A 1 445 ? -23.704 7.965 -3.157 1.00 46.72 445 GLY A CA 1
ATOM 3403 C C . GLY A 1 445 ? -23.108 6.802 -2.362 1.00 46.72 445 GLY A C 1
ATOM 3404 O O . GLY A 1 445 ? -23.673 6.378 -1.355 1.00 46.72 445 GLY A O 1
ATOM 3405 N N . ALA A 1 446 ? -21.955 6.292 -2.800 1.00 58.72 446 ALA A N 1
ATOM 3406 C CA . ALA A 1 446 ? -21.150 5.400 -1.969 1.00 58.72 446 ALA A CA 1
ATOM 3407 C C . ALA A 1 446 ? -20.605 6.181 -0.752 1.00 58.72 446 ALA A C 1
ATOM 3409 O O . ALA A 1 446 ? -20.170 7.325 -0.930 1.00 58.72 446 ALA A O 1
ATOM 3410 N N . PRO A 1 447 ? -20.630 5.605 0.466 1.00 81.19 447 PRO A N 1
ATOM 3411 C CA . PRO A 1 447 ? -20.236 6.313 1.681 1.00 81.19 447 PRO A CA 1
ATOM 3412 C C . PRO A 1 447 ? -18.750 6.682 1.665 1.00 81.19 447 PRO A C 1
ATOM 3414 O O . PRO A 1 447 ? -17.919 5.969 1.091 1.00 81.19 447 PRO A O 1
ATOM 3417 N N . LEU A 1 448 ? -18.401 7.798 2.308 1.00 92.75 448 LEU A N 1
ATOM 3418 C CA . LEU A 1 448 ? -17.008 8.252 2.358 1.00 92.75 448 LEU A CA 1
ATOM 3419 C C . LEU A 1 448 ? -16.176 7.441 3.377 1.00 92.75 448 LEU A C 1
ATOM 3421 O O . LEU A 1 448 ? -16.719 6.995 4.389 1.00 92.75 448 LEU A O 1
ATOM 3425 N N . PRO A 1 449 ? -14.853 7.255 3.164 1.00 93.06 449 PRO A N 1
ATOM 3426 C CA . PRO A 1 449 ? -14.028 6.351 3.980 1.00 93.06 449 PRO A CA 1
ATOM 3427 C C . PRO A 1 449 ? -14.024 6.602 5.497 1.00 93.06 449 PRO A C 1
ATOM 3429 O O . PRO A 1 449 ? -13.819 5.660 6.262 1.00 93.06 449 PRO A O 1
ATOM 3432 N N . LEU A 1 450 ? -14.227 7.850 5.932 1.00 96.44 450 LEU A N 1
ATOM 3433 C CA . LEU A 1 450 ? -14.334 8.253 7.340 1.00 96.44 450 LEU A CA 1
ATOM 3434 C C . LEU A 1 450 ? -15.726 8.804 7.700 1.00 96.44 450 LEU A C 1
ATOM 3436 O O . LEU A 1 450 ? -15.884 9.487 8.712 1.00 96.44 450 LEU A O 1
ATOM 3440 N N . GLU A 1 451 ? -16.750 8.508 6.899 1.00 95.50 451 GLU A N 1
ATOM 3441 C CA . GLU A 1 451 ? -18.128 8.881 7.215 1.00 95.50 451 GLU A CA 1
ATOM 3442 C C . GLU A 1 451 ? -18.580 8.250 8.543 1.00 95.50 451 GLU A C 1
ATOM 3444 O O . GLU A 1 451 ? -18.361 7.068 8.811 1.00 95.50 451 GLU A O 1
ATOM 3449 N N . GLY A 1 452 ? -19.195 9.062 9.404 1.00 94.31 452 GLY A N 1
ATOM 3450 C CA . GLY A 1 452 ? -19.621 8.647 10.742 1.00 94.31 452 GLY A CA 1
ATOM 3451 C C . GLY A 1 452 ? -18.531 8.681 11.821 1.00 94.31 452 GLY A C 1
ATOM 3452 O O . GLY A 1 452 ? -18.868 8.466 12.983 1.00 94.31 452 GLY A O 1
ATOM 3453 N N . PHE A 1 453 ? -17.273 8.994 11.484 1.00 97.94 453 PHE A N 1
ATOM 3454 C CA . PHE A 1 453 ? -16.238 9.323 12.471 1.00 97.94 453 PHE A CA 1
ATOM 3455 C C . PHE A 1 453 ? -16.251 10.824 12.784 1.00 97.94 453 PHE A C 1
ATOM 3457 O O . PHE A 1 453 ? -16.370 11.650 11.874 1.00 97.94 453 PHE A O 1
ATOM 3464 N N . ARG A 1 454 ? -16.065 11.190 14.058 1.00 98.56 454 ARG A N 1
ATOM 3465 C CA . ARG A 1 454 ? -15.977 12.594 14.496 1.00 98.56 454 ARG A CA 1
ATOM 3466 C C . ARG A 1 454 ? -14.599 12.968 15.038 1.00 98.56 454 ARG A C 1
ATOM 3468 O O . ARG A 1 454 ? -14.034 12.256 15.870 1.00 98.56 454 ARG A O 1
ATOM 3475 N N . VAL A 1 455 ? -14.099 14.126 14.609 1.00 98.88 455 VAL A N 1
ATOM 3476 C CA . VAL A 1 455 ? -12.806 14.699 15.005 1.00 98.88 455 VAL A CA 1
ATOM 3477 C C . VAL A 1 455 ? -13.031 15.998 15.775 1.00 98.88 455 VAL A C 1
ATOM 3479 O O . VAL A 1 455 ? -13.673 16.915 15.263 1.00 98.88 455 VAL A O 1
ATOM 3482 N N . LEU A 1 456 ? -12.462 16.098 16.976 1.00 98.81 456 LEU A N 1
ATOM 3483 C CA . LEU A 1 456 ? -12.313 17.357 17.702 1.00 98.81 456 LEU A CA 1
ATOM 3484 C C . LEU A 1 456 ? -10.942 17.957 17.356 1.00 98.81 456 LEU A C 1
ATOM 3486 O O . LEU A 1 456 ? -9.902 17.486 17.815 1.00 98.81 456 LEU A O 1
ATOM 3490 N N . ASP A 1 457 ? -10.949 18.959 16.485 1.00 98.81 457 ASP A N 1
ATOM 3491 C CA . ASP A 1 457 ? -9.773 19.683 16.011 1.00 98.81 457 ASP A CA 1
ATOM 3492 C C . ASP A 1 457 ? -9.504 20.874 16.943 1.00 98.81 457 ASP A C 1
ATOM 3494 O O . ASP A 1 457 ? -10.119 21.928 16.817 1.00 98.81 457 ASP A O 1
ATOM 3498 N N . MET A 1 458 ? -8.585 20.709 17.894 1.00 98.44 458 MET A N 1
ATOM 3499 C CA . MET A 1 458 ? -8.083 21.780 18.764 1.00 98.44 458 MET A CA 1
ATOM 3500 C C . MET A 1 458 ? -6.773 22.383 18.229 1.00 98.44 458 MET A C 1
ATOM 3502 O O . MET A 1 458 ? -5.958 22.894 18.999 1.00 98.44 458 MET A O 1
ATOM 3506 N N . THR A 1 459 ? -6.517 22.279 16.922 1.00 98.31 459 THR A N 1
ATOM 3507 C CA . THR A 1 459 ? -5.240 22.687 16.330 1.00 98.31 459 THR A CA 1
ATOM 3508 C C . THR A 1 459 ? -5.272 24.096 15.743 1.00 98.31 459 THR A C 1
ATOM 3510 O O . THR A 1 459 ? -6.320 24.596 15.323 1.00 98.31 459 THR A O 1
ATOM 3513 N N . ARG A 1 460 ? -4.092 24.721 15.667 1.00 94.69 460 ARG A N 1
ATOM 3514 C CA . ARG A 1 460 ? -3.851 26.029 15.035 1.00 94.69 460 ARG A CA 1
ATOM 3515 C C . ARG A 1 460 ? -2.745 25.950 13.981 1.00 94.69 460 ARG A C 1
ATOM 3517 O O . ARG A 1 460 ? -1.958 25.002 13.983 1.00 94.69 460 ARG A O 1
ATOM 3524 N N . VAL A 1 461 ? -2.635 26.972 13.137 1.00 95.38 461 VAL A N 1
ATOM 3525 C CA . VAL A 1 461 ? -1.567 27.129 12.132 1.00 95.38 461 VAL A CA 1
ATOM 3526 C C . VAL A 1 461 ? -1.673 26.125 10.973 1.00 95.38 461 VAL A C 1
ATOM 3528 O O . VAL A 1 461 ? -2.644 26.227 10.225 1.00 95.38 461 VAL A O 1
ATOM 3531 N N . LEU A 1 462 ? -0.729 25.191 10.766 1.00 97.38 462 LEU A N 1
ATOM 3532 C CA . LEU A 1 462 ? -0.697 24.382 9.532 1.00 97.38 462 LEU A CA 1
ATOM 3533 C C . LEU A 1 462 ? -0.674 22.860 9.732 1.00 97.38 462 LEU A C 1
ATOM 3535 O O . LEU A 1 462 ? -1.598 22.214 9.244 1.00 97.38 462 LEU A O 1
ATOM 3539 N N . ALA A 1 463 ? 0.304 22.260 10.427 1.00 98.06 463 ALA A N 1
ATOM 3540 C CA . ALA A 1 463 ? 0.405 20.789 10.499 1.00 98.06 463 ALA A CA 1
ATOM 3541 C C . ALA A 1 463 ? -0.874 20.104 11.013 1.00 98.06 463 ALA A C 1
ATOM 3543 O O . ALA A 1 463 ? -1.381 19.155 10.407 1.00 98.06 463 ALA A O 1
ATOM 3544 N N . GLY A 1 464 ? -1.416 20.621 12.118 1.00 98.38 464 GLY A N 1
ATOM 3545 C CA . GLY A 1 464 ? -2.672 20.157 12.698 1.00 98.38 464 GLY A CA 1
ATOM 3546 C C . GLY A 1 464 ? -3.880 20.426 11.798 1.00 98.38 464 GLY A C 1
ATOM 3547 O O . GLY A 1 464 ? -4.555 19.464 11.419 1.00 98.38 464 GLY A O 1
ATOM 3548 N N . PRO A 1 465 ? -4.121 21.681 11.366 1.00 98.56 465 PRO A N 1
ATOM 3549 C CA . PRO A 1 465 ? -5.261 21.989 10.514 1.00 98.56 465 PRO A CA 1
ATOM 3550 C C . PRO A 1 465 ? -5.250 21.238 9.178 1.00 98.56 465 PRO A C 1
ATOM 3552 O O . PRO A 1 465 ? -6.311 20.811 8.724 1.00 98.56 465 PRO A O 1
ATOM 3555 N N . TYR A 1 466 ? -4.076 21.005 8.585 1.00 98.56 466 TYR A N 1
ATOM 3556 C CA . TYR A 1 466 ? -3.919 20.225 7.356 1.00 98.56 466 TYR A CA 1
ATOM 3557 C C . TYR A 1 466 ? -4.229 18.735 7.570 1.00 98.56 466 TYR A C 1
ATOM 3559 O O . TYR A 1 466 ? -4.960 18.145 6.773 1.00 98.56 466 TYR A O 1
ATOM 3567 N N . CYS A 1 467 ? -3.761 18.141 8.676 1.00 98.81 467 CYS A N 1
ATOM 3568 C CA . CYS A 1 467 ? -4.123 16.778 9.083 1.00 98.81 467 CYS A CA 1
ATOM 3569 C C . CYS A 1 467 ? -5.648 16.607 9.190 1.00 98.81 467 CYS A C 1
ATOM 3571 O O . CYS A 1 467 ? -6.232 15.731 8.545 1.00 98.81 467 CYS A O 1
ATOM 3573 N N . THR A 1 468 ? -6.317 17.476 9.951 1.00 98.75 468 THR A N 1
ATOM 3574 C CA . THR A 1 468 ? -7.767 17.381 10.174 1.00 98.75 468 THR A CA 1
ATOM 3575 C C . THR A 1 468 ? -8.579 17.751 8.932 1.00 98.75 468 THR A C 1
ATOM 3577 O O . THR A 1 468 ? -9.647 17.179 8.723 1.00 98.75 468 THR A O 1
ATOM 3580 N N . GLN A 1 469 ? -8.064 18.615 8.049 1.00 98.62 469 GLN A N 1
ATOM 3581 C CA . GLN A 1 469 ? -8.657 18.859 6.730 1.00 98.62 469 GLN A CA 1
ATOM 3582 C C . GLN A 1 469 ? -8.653 17.596 5.857 1.00 98.62 469 GLN A C 1
ATOM 3584 O O . GLN A 1 469 ? -9.652 17.326 5.198 1.00 98.62 469 GLN A O 1
ATOM 3589 N N . ILE A 1 470 ? -7.584 16.790 5.869 1.00 98.62 470 ILE A N 1
ATOM 3590 C CA . ILE A 1 470 ? -7.541 15.529 5.107 1.00 98.62 470 ILE A CA 1
ATOM 3591 C C . ILE A 1 470 ? -8.558 14.521 5.664 1.00 98.62 470 ILE A C 1
ATOM 3593 O O . ILE A 1 470 ? -9.265 13.876 4.889 1.00 98.62 470 ILE A O 1
ATOM 3597 N N . LEU A 1 471 ? -8.697 14.421 6.993 1.00 98.69 471 LEU A N 1
ATOM 3598 C CA . LEU A 1 471 ? -9.748 13.602 7.617 1.00 98.69 471 LEU A CA 1
ATOM 3599 C C . LEU A 1 471 ? -11.154 14.088 7.203 1.00 98.69 471 LEU A C 1
ATOM 3601 O O . LEU A 1 471 ? -12.024 13.274 6.886 1.00 98.69 471 LEU A O 1
ATOM 3605 N N . GLY A 1 472 ? -11.354 15.409 7.131 1.00 98.31 472 GLY A N 1
ATOM 3606 C CA . GLY A 1 472 ? -12.572 16.040 6.620 1.00 98.31 472 GLY A CA 1
ATOM 3607 C C . GLY A 1 472 ? -12.836 15.733 5.141 1.00 98.31 472 GLY A C 1
ATOM 3608 O O . GLY A 1 472 ? -13.942 15.318 4.796 1.00 98.31 472 GLY A O 1
ATOM 3609 N N . ASP A 1 473 ? -11.842 15.852 4.257 1.00 97.56 473 ASP A N 1
ATOM 3610 C CA . ASP A 1 473 ? -11.942 15.480 2.834 1.00 97.56 473 ASP A CA 1
ATOM 3611 C C . ASP A 1 473 ? -12.355 14.006 2.652 1.00 97.56 473 ASP A C 1
ATOM 3613 O O . ASP A 1 473 ? -13.170 13.699 1.781 1.00 97.56 473 ASP A O 1
ATOM 3617 N N . LEU A 1 474 ? -11.852 13.118 3.518 1.00 97.50 474 LEU A N 1
ATOM 3618 C CA . LEU A 1 474 ? -12.176 11.686 3.577 1.00 97.50 474 LEU A CA 1
ATOM 3619 C C . LEU A 1 474 ? -13.534 11.356 4.229 1.00 97.50 474 LEU A C 1
ATOM 3621 O O . LEU A 1 474 ? -13.899 10.183 4.289 1.00 97.50 474 LEU A O 1
ATOM 3625 N N . GLY A 1 475 ? -14.296 12.353 4.690 1.00 96.88 475 GLY A N 1
ATOM 3626 C CA . GLY A 1 475 ? -15.685 12.191 5.141 1.00 96.88 475 GLY A CA 1
ATOM 3627 C C . GLY A 1 475 ? -15.946 12.379 6.636 1.00 96.88 475 GLY A C 1
ATOM 3628 O O . GLY A 1 475 ? -17.108 12.319 7.033 1.00 96.88 475 GLY A O 1
ATOM 3629 N N . ALA A 1 476 ? -14.920 12.630 7.454 1.00 98.19 476 ALA A N 1
ATOM 3630 C CA . ALA A 1 476 ? -15.106 12.832 8.891 1.00 98.19 476 ALA A CA 1
ATOM 3631 C C . ALA A 1 476 ? -15.875 14.130 9.210 1.00 98.19 476 ALA A C 1
ATOM 3633 O O . ALA A 1 476 ? -15.778 15.127 8.489 1.00 98.19 476 ALA A O 1
ATOM 3634 N N . ASP A 1 477 ? -16.602 14.125 10.328 1.00 97.75 477 ASP A N 1
ATOM 3635 C CA . ASP A 1 477 ? -17.248 15.308 10.908 1.00 97.75 477 ASP A CA 1
ATOM 3636 C C . ASP A 1 477 ? -16.236 16.042 11.802 1.00 97.75 477 ASP A C 1
ATOM 3638 O O . ASP A 1 477 ? -15.911 15.576 12.897 1.00 97.75 477 ASP A O 1
ATOM 3642 N N . VAL A 1 478 ? -15.670 17.146 11.307 1.00 98.81 478 VAL A N 1
ATOM 3643 C CA . VAL A 1 478 ? -14.555 17.857 11.957 1.00 98.81 478 VAL A CA 1
ATOM 3644 C C . VAL A 1 478 ? -15.053 19.125 12.649 1.00 98.81 478 VAL A C 1
ATOM 3646 O O . VAL A 1 478 ? -15.434 20.096 11.992 1.00 98.81 478 VAL A O 1
ATOM 3649 N N . ILE A 1 479 ? -15.001 19.133 13.980 1.00 98.69 479 ILE A N 1
ATOM 3650 C CA . ILE A 1 479 ? -15.321 20.289 14.823 1.00 98.69 479 ILE A CA 1
ATOM 3651 C C . ILE A 1 479 ? -14.014 20.994 15.179 1.00 98.69 479 ILE A C 1
ATOM 3653 O O . ILE A 1 479 ? -13.252 20.487 16.000 1.00 98.69 479 ILE A O 1
ATOM 3657 N N . LYS A 1 480 ? -13.757 22.159 14.578 1.00 98.69 480 LYS A N 1
ATOM 3658 C CA . LYS A 1 480 ? -12.607 23.005 14.906 1.00 98.69 480 LYS A CA 1
ATOM 3659 C C . LYS A 1 480 ? -12.941 23.908 16.088 1.00 98.69 480 LYS A C 1
ATOM 3661 O O . LYS A 1 480 ? -13.819 24.760 15.981 1.00 98.69 480 LYS A O 1
ATOM 3666 N N . VAL A 1 481 ? -12.233 23.721 17.195 1.00 98.25 481 VAL A N 1
ATOM 3667 C CA . VAL A 1 481 ? -12.293 24.576 18.381 1.00 98.25 481 VAL A CA 1
ATOM 3668 C C . VAL A 1 481 ? -11.393 25.783 18.141 1.00 98.25 481 VAL A C 1
ATOM 3670 O O . VAL A 1 481 ? -10.191 25.643 17.922 1.00 98.25 481 VAL A O 1
ATOM 3673 N N . GLU A 1 482 ? -11.976 26.974 18.176 1.00 97.31 482 GLU A N 1
ATOM 3674 C CA . GLU A 1 482 ? -11.293 28.238 17.917 1.00 97.31 482 GLU A CA 1
ATOM 3675 C C . GLU A 1 482 ? -11.469 29.208 19.091 1.00 97.31 482 GLU A C 1
ATOM 3677 O O . GLU A 1 482 ? -12.493 29.198 19.773 1.00 97.31 482 GLU A O 1
ATOM 3682 N N . HIS A 1 483 ? -10.482 30.076 19.331 1.00 95.00 483 HIS A N 1
ATOM 3683 C CA . HIS A 1 483 ? -10.582 31.094 20.377 1.00 95.00 483 HIS A CA 1
ATOM 3684 C C . HIS A 1 483 ? -11.716 32.087 20.048 1.00 95.00 483 HIS A C 1
ATOM 3686 O O . HIS A 1 483 ? -11.702 32.614 18.934 1.00 95.00 483 HIS A O 1
ATOM 3692 N N . PRO A 1 484 ? -12.630 32.437 20.985 1.00 91.94 484 PRO A N 1
ATOM 3693 C CA . PRO A 1 484 ? -13.855 33.183 20.680 1.00 91.94 484 PRO A CA 1
ATOM 3694 C C . PRO A 1 484 ? -13.677 34.426 19.803 1.00 91.94 484 PRO A C 1
ATOM 3696 O O . PRO A 1 484 ? -14.379 34.565 18.809 1.00 91.94 484 PRO A O 1
ATOM 3699 N N . VAL A 1 485 ? -12.712 35.289 20.146 1.00 88.31 485 VAL A N 1
ATOM 3700 C CA . VAL A 1 485 ? -12.467 36.561 19.437 1.00 88.31 485 VAL A CA 1
ATOM 3701 C C . VAL A 1 485 ? -11.512 36.434 18.238 1.00 88.31 485 VAL A C 1
ATOM 3703 O O . VAL A 1 485 ? -11.866 36.853 17.144 1.00 88.31 485 VAL A O 1
ATOM 3706 N N . ARG A 1 486 ? -10.296 35.886 18.420 1.00 89.00 486 ARG A N 1
ATOM 3707 C CA . ARG A 1 486 ? -9.241 35.876 17.378 1.00 89.00 486 ARG A CA 1
ATOM 3708 C C . ARG A 1 486 ? -9.259 34.686 16.409 1.00 89.00 486 ARG A C 1
ATOM 3710 O O . ARG A 1 486 ? -8.638 34.765 15.357 1.00 89.00 486 ARG A O 1
ATOM 3717 N N . GLY A 1 487 ? -9.938 33.593 16.754 1.00 94.44 487 GLY A N 1
ATOM 3718 C CA . GLY A 1 487 ? -9.944 32.368 15.954 1.00 94.44 487 GLY A CA 1
ATOM 3719 C C . GLY A 1 487 ? -8.616 31.599 15.930 1.00 94.44 487 GLY A C 1
ATOM 3720 O O . GLY A 1 487 ? -7.854 31.617 16.898 1.00 94.44 487 GLY A O 1
ATOM 3721 N N . ASP A 1 488 ? -8.369 30.880 14.832 1.00 96.31 488 ASP A N 1
ATOM 3722 C CA . ASP A 1 488 ? -7.041 30.399 14.425 1.00 96.31 488 ASP A CA 1
ATOM 3723 C C . ASP A 1 488 ? -6.150 31.574 13.994 1.00 96.31 488 ASP A C 1
ATOM 3725 O O . ASP A 1 488 ? -6.570 32.413 13.197 1.00 96.31 488 ASP A O 1
ATOM 3729 N N . ASP A 1 489 ? -4.902 31.605 14.468 1.00 94.06 489 ASP A N 1
ATOM 3730 C CA . ASP A 1 489 ? -3.958 32.700 14.211 1.00 94.06 489 ASP A CA 1
ATOM 3731 C C . ASP A 1 489 ? -3.712 32.936 12.704 1.00 94.06 489 ASP A C 1
ATOM 3733 O O . ASP A 1 489 ? -3.461 34.064 12.278 1.00 94.06 489 ASP A O 1
ATOM 3737 N N . THR A 1 490 ? -3.877 31.899 11.871 1.00 96.19 490 THR A N 1
ATOM 3738 C CA . THR A 1 490 ? -3.768 32.016 10.405 1.00 96.19 490 THR A CA 1
ATOM 3739 C C . THR A 1 490 ? -4.835 32.890 9.758 1.00 96.19 490 THR A C 1
ATOM 3741 O O . THR A 1 490 ? -4.597 33.378 8.651 1.00 96.19 490 THR A O 1
ATOM 3744 N N . ARG A 1 491 ? -5.975 33.166 10.408 1.00 94.94 491 ARG A N 1
ATOM 3745 C CA . ARG A 1 491 ? -7.000 34.090 9.875 1.00 94.94 491 ARG A CA 1
ATOM 3746 C C . ARG A 1 491 ? -6.449 35.501 9.643 1.00 94.94 491 ARG A C 1
ATOM 3748 O O . ARG A 1 491 ? -6.863 36.164 8.698 1.00 94.94 491 ARG A O 1
ATOM 3755 N N . ALA A 1 492 ? -5.462 35.919 10.438 1.00 93.12 492 ALA A N 1
ATOM 3756 C CA . ALA A 1 492 ? -4.765 37.200 10.296 1.00 93.12 492 ALA A CA 1
ATOM 3757 C C . ALA A 1 492 ? -3.543 37.154 9.348 1.00 93.12 492 ALA A C 1
ATOM 3759 O O . ALA A 1 492 ? -2.876 38.168 9.153 1.00 93.12 492 ALA A O 1
ATOM 3760 N N . TRP A 1 493 ? -3.201 35.995 8.771 1.00 93.25 493 TRP A N 1
ATOM 3761 C CA . TRP A 1 493 ? -1.995 35.820 7.948 1.00 93.25 493 TRP A CA 1
ATOM 3762 C C . TRP A 1 493 ? -2.277 36.073 6.459 1.00 93.25 493 TRP A C 1
ATOM 3764 O O . TRP A 1 493 ? -2.310 35.155 5.637 1.00 93.25 493 TRP A O 1
ATOM 3774 N N . GLY A 1 494 ? -2.480 37.345 6.118 1.00 87.31 494 GLY A N 1
ATOM 3775 C CA . GLY A 1 494 ? -2.507 37.854 4.745 1.00 87.31 494 GLY A CA 1
ATOM 3776 C C . GLY A 1 494 ? -1.832 39.233 4.641 1.00 87.31 494 GLY A C 1
ATOM 3777 O O . GLY A 1 494 ? -1.440 39.795 5.664 1.00 87.31 494 GLY A O 1
ATOM 3778 N N . PRO A 1 495 ? -1.717 39.828 3.438 1.00 88.50 495 PRO A N 1
ATOM 3779 C CA . PRO A 1 495 ? -2.372 39.436 2.187 1.00 88.50 495 PRO A CA 1
ATOM 3780 C C . PRO A 1 495 ? -1.786 38.166 1.534 1.00 88.50 495 PRO A C 1
ATOM 3782 O O . PRO A 1 495 ? -0.660 37.785 1.844 1.00 88.50 495 PRO A O 1
ATOM 3785 N N . PRO A 1 496 ? -2.512 37.528 0.593 1.00 94.81 496 PRO A N 1
ATOM 3786 C CA . PRO A 1 496 ? -3.832 37.911 0.083 1.00 94.81 496 PRO A CA 1
ATOM 3787 C C . PRO A 1 496 ? -5.000 37.460 0.979 1.00 94.81 496 PRO A C 1
ATOM 3789 O O . PRO A 1 496 ? -4.944 36.426 1.645 1.00 94.81 496 PRO A O 1
ATOM 3792 N N . TYR A 1 497 ? -6.084 38.239 0.938 1.00 95.50 497 TYR A N 1
ATOM 3793 C CA . TYR A 1 497 ? -7.360 37.955 1.599 1.00 95.50 497 TYR A CA 1
ATOM 3794 C C . TYR A 1 497 ? -8.468 37.769 0.555 1.00 95.50 497 TYR A C 1
ATOM 3796 O O . TYR A 1 497 ? -8.550 38.530 -0.415 1.00 95.50 497 TYR A O 1
ATOM 3804 N N . ALA A 1 498 ? -9.348 36.793 0.770 1.00 95.50 498 ALA A N 1
ATOM 3805 C CA . ALA A 1 498 ? -10.605 36.664 0.048 1.00 95.50 498 ALA A CA 1
ATOM 3806 C C . ALA A 1 498 ? -11.619 37.646 0.649 1.00 95.50 498 ALA A C 1
ATOM 3808 O O . ALA A 1 498 ? -12.220 37.378 1.691 1.00 95.50 498 ALA A O 1
ATOM 3809 N N . ARG A 1 499 ? -11.764 38.809 0.006 1.00 94.94 499 ARG A N 1
ATOM 3810 C CA . ARG A 1 499 ? -12.611 39.915 0.479 1.00 94.94 499 ARG A CA 1
ATOM 3811 C C . ARG A 1 499 ? -14.041 39.462 0.774 1.00 94.94 499 ARG A C 1
ATOM 3813 O O . ARG A 1 499 ? -14.604 38.646 0.046 1.00 94.94 499 ARG A O 1
ATOM 3820 N N . TYR A 1 500 ? -14.641 40.055 1.801 1.00 94.62 500 TYR A N 1
ATOM 3821 C CA . TYR A 1 500 ? -16.065 39.895 2.066 1.00 94.62 500 TYR A CA 1
ATOM 3822 C C . TYR A 1 500 ? -16.914 40.594 0.998 1.00 94.62 500 TYR A C 1
ATOM 3824 O O . TYR A 1 500 ? -16.547 41.650 0.472 1.00 94.62 500 TYR A O 1
ATOM 3832 N N . LYS A 1 501 ? -18.069 40.007 0.679 1.00 93.50 501 LYS A N 1
ATOM 3833 C CA . LYS A 1 501 ? -19.096 40.637 -0.154 1.00 93.50 501 LYS A CA 1
ATOM 3834 C C . LYS A 1 501 ? -19.790 41.751 0.633 1.00 93.50 501 LYS A C 1
ATOM 3836 O O . LYS A 1 501 ? -19.992 41.621 1.840 1.00 93.50 501 LYS A O 1
ATOM 3841 N N . GLN A 1 502 ? -20.235 42.805 -0.051 1.00 86.38 502 GLN A N 1
ATOM 3842 C CA . GLN A 1 502 ? -20.927 43.942 0.580 1.00 86.38 502 GLN A CA 1
ATOM 3843 C C . GLN A 1 502 ? -22.260 43.560 1.257 1.00 86.38 502 GLN A C 1
ATOM 3845 O O . GLN A 1 502 ? -22.693 44.244 2.177 1.00 86.38 502 GLN A O 1
ATOM 3850 N N . ASP A 1 503 ? -22.895 42.466 0.828 1.00 89.19 503 ASP A N 1
ATOM 3851 C CA . ASP A 1 503 ? -24.143 41.918 1.380 1.00 89.19 503 ASP A CA 1
ATOM 3852 C C . ASP A 1 503 ? -23.925 40.916 2.534 1.00 89.19 503 ASP A C 1
ATOM 3854 O O . ASP A 1 503 ? -24.891 40.414 3.101 1.00 89.19 503 ASP A O 1
ATOM 3858 N N . SER A 1 504 ? -22.674 40.589 2.883 1.00 86.81 504 SER A N 1
ATOM 3859 C CA . SER A 1 504 ? -22.361 39.519 3.846 1.00 86.81 504 SER A CA 1
ATOM 3860 C C . SER A 1 504 ? -22.570 39.885 5.319 1.00 86.81 504 SER A C 1
ATOM 3862 O O . SER A 1 504 ? -22.654 38.989 6.159 1.00 86.81 504 SER A O 1
ATOM 3864 N N . GLY A 1 505 ? -22.596 41.182 5.649 1.00 83.62 505 GLY A N 1
ATOM 3865 C CA . GLY A 1 505 ? -22.588 41.668 7.034 1.00 83.62 505 GLY A CA 1
ATOM 3866 C C . GLY A 1 505 ? -21.280 41.410 7.801 1.00 83.62 505 GLY A C 1
ATOM 3867 O O . GLY A 1 505 ? -21.272 41.541 9.023 1.00 83.62 505 GLY A O 1
ATOM 3868 N N . ALA A 1 506 ? -20.196 41.027 7.111 1.00 85.12 506 ALA A N 1
ATOM 3869 C CA . ALA A 1 506 ? -18.866 40.827 7.685 1.00 85.12 506 ALA A CA 1
ATOM 3870 C C . ALA A 1 506 ? -17.927 42.001 7.349 1.00 85.12 506 ALA A C 1
ATOM 3872 O O . ALA A 1 506 ? -17.879 42.470 6.211 1.00 85.12 506 ALA A O 1
ATOM 3873 N N . GLU A 1 507 ? -17.153 42.449 8.339 1.00 83.38 507 GLU A N 1
ATOM 3874 C CA . GLU A 1 507 ? -16.226 43.582 8.231 1.00 83.38 507 GLU A CA 1
ATOM 3875 C C . GLU A 1 507 ? -14.755 43.136 8.261 1.00 83.38 507 GLU A C 1
ATOM 3877 O O . GLU A 1 507 ? -14.420 42.059 8.754 1.00 83.38 507 GLU A O 1
ATOM 3882 N N . GLY A 1 508 ? -13.857 43.984 7.749 1.00 87.25 508 GLY A N 1
ATOM 3883 C CA . GLY A 1 508 ? -12.415 43.722 7.687 1.00 87.25 508 GLY A CA 1
ATOM 3884 C C . GLY A 1 508 ? -11.914 43.297 6.295 1.00 87.25 508 GLY A C 1
ATOM 3885 O O . GLY A 1 508 ? -12.630 43.443 5.302 1.00 87.25 508 GLY A O 1
ATOM 3886 N N . PRO A 1 509 ? -10.665 42.803 6.182 1.00 86.75 509 PRO A N 1
ATOM 3887 C CA . PRO A 1 509 ? -10.007 42.573 4.890 1.00 86.75 509 PRO A CA 1
ATOM 3888 C C . PRO A 1 509 ? -10.531 41.353 4.109 1.00 86.75 509 PRO A C 1
ATOM 3890 O O . PRO A 1 509 ? -10.278 41.253 2.905 1.00 86.75 509 PRO A O 1
ATOM 3893 N N . GLY A 1 510 ? -11.249 40.440 4.769 1.00 92.56 510 GLY A N 1
ATOM 3894 C CA . GLY A 1 510 ? -11.637 39.124 4.250 1.00 92.56 510 GLY A CA 1
ATOM 3895 C C . GLY A 1 510 ? -11.022 37.973 5.054 1.00 92.56 510 GLY A C 1
ATOM 3896 O O . GLY A 1 510 ? -10.263 38.207 5.991 1.00 92.56 510 GLY A O 1
ATOM 3897 N N . GLU A 1 511 ? -11.306 36.731 4.661 1.00 95.25 511 GLU A N 1
ATOM 3898 C CA . GLU A 1 511 ? -10.606 35.545 5.189 1.00 95.25 511 GLU A CA 1
ATOM 3899 C C . GLU A 1 511 ? -9.240 35.392 4.499 1.00 95.25 511 GLU A C 1
ATOM 3901 O O . GLU A 1 511 ? -9.125 35.600 3.287 1.00 95.25 511 GLU A O 1
ATOM 3906 N N . SER A 1 512 ? -8.184 35.029 5.233 1.00 97.00 512 SER A N 1
ATOM 3907 C CA . SER A 1 512 ? -6.850 34.882 4.634 1.00 97.00 512 SER A CA 1
ATOM 3908 C C . SER A 1 512 ? -6.766 33.663 3.709 1.00 97.00 512 SER A C 1
ATOM 3910 O O . SER A 1 512 ? -7.332 32.600 3.982 1.00 97.00 512 SER A O 1
ATOM 3912 N N . ALA A 1 513 ? -5.983 33.765 2.630 1.00 96.19 513 ALA A N 1
ATOM 3913 C CA . ALA A 1 513 ? -5.706 32.610 1.772 1.00 96.19 513 ALA A CA 1
ATOM 3914 C C . ALA A 1 513 ? -5.028 31.451 2.536 1.00 96.19 513 ALA A C 1
ATOM 3916 O O . ALA A 1 513 ? -5.206 30.287 2.172 1.00 96.19 513 ALA A O 1
ATOM 3917 N N . TYR A 1 514 ? -4.297 31.760 3.614 1.00 96.12 514 TYR A N 1
ATOM 3918 C CA . TYR A 1 514 ? -3.648 30.773 4.476 1.00 96.12 514 TYR A CA 1
ATOM 3919 C C . TYR A 1 514 ? -4.679 29.942 5.256 1.00 96.12 514 TYR A C 1
ATOM 3921 O O . TYR A 1 514 ? -4.657 28.712 5.186 1.00 96.12 514 TYR A O 1
ATOM 3929 N N . PHE A 1 515 ? -5.630 30.594 5.937 1.00 97.25 515 PHE A N 1
ATOM 3930 C CA . PHE A 1 515 ? -6.696 29.904 6.669 1.00 97.25 515 PHE A CA 1
ATOM 3931 C C . PHE A 1 515 ? -7.569 29.066 5.724 1.00 97.25 515 PHE A C 1
ATOM 3933 O O . PHE A 1 515 ? -7.862 27.899 6.013 1.00 97.25 515 PHE A O 1
ATOM 3940 N N . LEU A 1 516 ? -7.931 29.637 4.568 1.00 97.06 516 LEU A N 1
ATOM 3941 C CA . LEU A 1 516 ? -8.761 28.982 3.554 1.00 97.06 516 LEU A CA 1
ATOM 3942 C C . LEU A 1 516 ? -8.118 27.705 2.981 1.00 97.06 516 LEU A C 1
ATOM 3944 O O . LEU A 1 516 ? -8.828 26.757 2.641 1.00 97.06 516 LEU A O 1
ATOM 3948 N N . GLY A 1 517 ? -6.784 27.650 2.899 1.00 95.88 517 GLY A N 1
ATOM 3949 C CA . GLY A 1 517 ? -6.047 26.492 2.385 1.00 95.88 517 GLY A CA 1
ATOM 3950 C C . GLY A 1 517 ? -6.057 25.253 3.293 1.00 95.88 517 GLY A C 1
ATOM 3951 O O . GLY A 1 517 ? -5.807 24.148 2.804 1.00 95.88 517 GLY A O 1
ATOM 3952 N N . ALA A 1 518 ? -6.352 25.414 4.590 1.00 96.75 518 ALA A N 1
ATOM 3953 C CA . ALA A 1 518 ? -6.179 24.373 5.612 1.00 96.75 518 ALA A CA 1
ATOM 3954 C C . ALA A 1 518 ? -7.438 24.055 6.452 1.00 96.75 518 ALA A C 1
ATOM 3956 O O . ALA A 1 518 ? -7.352 23.280 7.406 1.00 96.75 518 ALA A O 1
ATOM 3957 N N . ASN A 1 519 ? -8.606 24.640 6.146 1.00 98.00 519 ASN A N 1
ATOM 3958 C CA . ASN A 1 519 ? -9.795 24.526 7.007 1.00 98.00 519 ASN A CA 1
ATOM 3959 C C . ASN A 1 519 ? -11.134 24.212 6.306 1.00 98.00 519 ASN A C 1
ATOM 3961 O O . ASN A 1 519 ? -12.179 24.322 6.946 1.00 98.00 519 ASN A O 1
ATOM 3965 N N . ARG A 1 520 ? -11.146 23.770 5.039 1.00 97.44 520 ARG A N 1
ATOM 3966 C CA . ARG A 1 520 ? -12.384 23.291 4.375 1.00 97.44 520 ARG A CA 1
ATOM 3967 C C . ARG A 1 520 ? -12.909 22.001 5.019 1.00 97.44 520 ARG A C 1
ATOM 3969 O O . ARG A 1 520 ? -12.151 21.303 5.689 1.00 97.44 520 ARG A O 1
ATOM 3976 N N . ASN A 1 521 ? -14.170 21.643 4.766 1.00 97.88 521 ASN A N 1
ATOM 3977 C CA . ASN A 1 521 ? -14.808 20.450 5.350 1.00 97.88 521 ASN A CA 1
ATOM 3978 C C . ASN A 1 521 ? -14.834 20.430 6.904 1.00 97.88 521 ASN A C 1
ATOM 3980 O O . ASN A 1 521 ? -14.946 19.358 7.499 1.00 97.88 521 ASN A O 1
ATOM 3984 N N . LYS A 1 522 ? -14.751 21.598 7.566 1.00 98.56 522 LYS A N 1
ATOM 3985 C CA . LYS A 1 522 ? -14.800 21.754 9.035 1.00 98.56 522 LYS A CA 1
ATOM 3986 C C . LYS A 1 522 ? -15.948 22.659 9.483 1.00 98.56 522 LYS A C 1
ATOM 3988 O O . LYS A 1 522 ? -16.311 23.602 8.783 1.00 98.56 522 LYS A O 1
ATOM 3993 N N . LYS A 1 523 ? -16.435 22.440 10.706 1.00 98.38 523 LYS A N 1
ATOM 3994 C CA . LYS A 1 523 ? -17.324 23.352 11.440 1.00 98.38 523 LYS A CA 1
ATOM 3995 C C . LYS A 1 523 ? -16.538 24.125 12.501 1.00 98.38 523 LYS A C 1
ATOM 3997 O O . LYS A 1 523 ? -15.897 23.507 13.344 1.00 98.38 523 LYS A O 1
ATOM 4002 N N . SER A 1 524 ? -16.605 25.457 12.488 1.00 98.25 524 SER A N 1
ATOM 4003 C CA . SER A 1 524 ? -15.999 26.311 13.527 1.00 98.25 524 SER A CA 1
ATOM 4004 C C . SER A 1 524 ? -16.886 26.428 14.775 1.00 98.25 524 SER A C 1
ATOM 4006 O O . SER A 1 524 ? -18.039 26.863 14.675 1.00 98.25 524 SER A O 1
ATOM 4008 N N . LEU A 1 525 ? -16.317 26.080 15.932 1.00 97.88 525 LEU A N 1
ATOM 4009 C CA . LEU A 1 525 ? -16.847 26.251 17.285 1.00 97.88 525 LEU A CA 1
ATOM 4010 C C . LEU A 1 525 ? -15.969 27.263 18.033 1.00 97.88 525 LEU A C 1
ATOM 4012 O O . LEU A 1 525 ? -14.840 26.952 18.409 1.00 97.88 525 LEU A O 1
ATOM 4016 N N . ALA A 1 526 ? -16.486 28.467 18.263 1.00 96.81 526 ALA A N 1
ATOM 4017 C CA . ALA A 1 526 ? -15.745 29.539 18.920 1.00 96.81 526 ALA A CA 1
ATOM 4018 C C . ALA A 1 526 ? -15.947 29.467 20.445 1.00 96.81 526 ALA A C 1
ATOM 4020 O O . ALA A 1 526 ? -17.002 29.861 20.945 1.00 96.81 526 ALA A O 1
ATOM 4021 N N . LEU A 1 527 ? -14.959 28.923 21.168 1.00 96.25 527 LEU A N 1
ATOM 4022 C CA . LEU A 1 527 ? -15.064 28.500 22.571 1.00 96.25 527 LEU A CA 1
ATOM 4023 C C . LEU A 1 527 ? -13.739 28.686 23.342 1.00 96.25 527 LEU A C 1
ATOM 4025 O O . LEU A 1 527 ? -12.695 28.185 22.926 1.00 96.25 527 LEU A O 1
ATOM 4029 N N . SER A 1 528 ? -13.779 29.341 24.506 1.00 94.56 528 SER A N 1
ATOM 4030 C CA . SER A 1 528 ? -12.623 29.494 25.402 1.00 94.56 528 SER A CA 1
ATOM 4031 C C . SER A 1 528 ? -12.610 28.440 26.510 1.00 94.56 528 SER A C 1
ATOM 4033 O O . SER A 1 528 ? -13.423 28.468 27.435 1.00 94.56 528 SER A O 1
ATOM 4035 N N . PHE A 1 529 ? -11.620 27.545 26.472 1.00 92.56 529 PHE A N 1
ATOM 4036 C CA . PHE A 1 529 ? -11.343 26.585 27.549 1.00 92.56 529 PHE A CA 1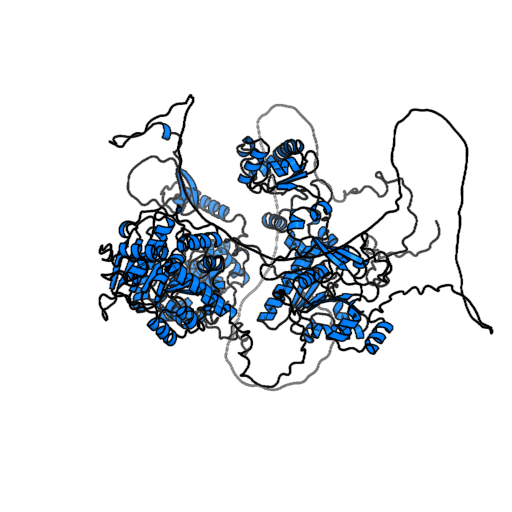
ATOM 4037 C C . PHE A 1 529 ? -10.532 27.174 28.719 1.00 92.56 529 PHE A C 1
ATOM 4039 O O . PHE A 1 529 ? -10.171 26.447 29.640 1.00 92.56 529 PHE A O 1
ATOM 4046 N N . GLN A 1 530 ? -10.264 28.487 28.723 1.00 90.31 530 GLN A N 1
ATOM 4047 C CA . GLN A 1 530 ? -9.791 29.176 29.931 1.00 90.31 530 GLN A CA 1
ATOM 4048 C C . GLN A 1 530 ? -10.899 29.249 30.997 1.00 90.31 530 GLN A C 1
ATOM 4050 O O . GLN A 1 530 ? -10.611 29.249 32.191 1.00 90.31 530 GLN A O 1
ATOM 4055 N N . HIS A 1 531 ? -12.167 29.258 30.570 1.00 93.31 531 HIS A N 1
ATOM 4056 C CA . HIS A 1 531 ? -13.328 29.177 31.452 1.00 93.31 531 HIS A CA 1
ATOM 4057 C C . HIS A 1 531 ? -13.664 27.713 31.738 1.00 93.31 531 HIS A C 1
ATOM 4059 O O . HIS A 1 531 ? -13.650 26.871 30.834 1.00 93.31 531 HIS A O 1
ATOM 4065 N N . LYS A 1 532 ? -14.063 27.409 32.979 1.00 94.31 532 LYS A N 1
ATOM 4066 C CA . LYS A 1 532 ? -14.445 26.045 33.370 1.00 94.31 532 LYS A CA 1
ATOM 4067 C C . LYS A 1 532 ? -15.610 25.508 32.527 1.00 94.31 532 LYS A C 1
ATOM 4069 O O . LYS A 1 532 ? -15.542 24.368 32.083 1.00 94.31 532 LYS A O 1
ATOM 4074 N N . GLN A 1 533 ? -16.613 26.337 32.224 1.00 94.69 533 GLN A N 1
ATOM 4075 C CA . GLN A 1 533 ? -17.719 25.972 31.331 1.00 94.69 533 GLN A CA 1
ATOM 4076 C C . GLN A 1 533 ? -17.215 25.482 29.959 1.00 94.69 533 GLN A C 1
ATOM 4078 O O . GLN A 1 533 ? -17.780 24.546 29.400 1.00 94.69 533 GLN A O 1
ATOM 4083 N N . GLY A 1 534 ? -16.136 26.074 29.430 1.00 95.62 534 GLY A N 1
ATOM 4084 C CA . GLY A 1 534 ? -15.508 25.656 28.174 1.00 95.62 534 GLY A CA 1
ATOM 4085 C C . GLY A 1 534 ? -14.835 24.285 28.274 1.00 95.62 534 GLY A C 1
ATOM 4086 O O . GLY A 1 534 ? -15.016 23.451 27.389 1.00 95.62 534 GLY A O 1
ATOM 4087 N N . VAL A 1 535 ? -14.135 24.003 29.380 1.00 97.19 535 VAL A N 1
ATOM 4088 C CA . VAL A 1 535 ? -13.593 22.660 29.673 1.00 97.19 535 VAL A CA 1
ATOM 4089 C C . VAL A 1 535 ? -14.723 21.632 29.804 1.00 97.19 535 VAL A C 1
ATOM 4091 O O . VAL A 1 535 ? -14.674 20.588 29.156 1.00 97.19 535 VAL A O 1
ATOM 4094 N N . ASP A 1 536 ? -15.779 21.950 30.561 1.00 96.81 536 ASP A N 1
ATOM 4095 C CA . ASP A 1 536 ? -16.950 21.081 30.748 1.00 96.81 536 ASP A CA 1
ATOM 4096 C C . ASP A 1 536 ? -17.673 20.798 29.408 1.00 96.81 536 ASP A C 1
ATOM 4098 O O . ASP A 1 536 ? -18.196 19.702 29.194 1.00 96.81 536 ASP A O 1
ATOM 4102 N N . ILE A 1 537 ? -17.692 21.763 28.480 1.00 97.38 537 ILE A N 1
ATOM 4103 C CA . ILE A 1 537 ? -18.194 21.609 27.102 1.00 97.38 537 ILE A CA 1
ATOM 4104 C C . ILE A 1 537 ? -17.290 20.672 26.289 1.00 97.38 537 ILE A C 1
ATOM 4106 O O . ILE A 1 537 ? -17.795 19.722 25.685 1.00 97.38 537 ILE A O 1
ATOM 4110 N N . LEU A 1 538 ? -15.967 20.871 26.312 1.00 98.19 538 LEU A N 1
ATOM 4111 C CA . LEU A 1 538 ? -15.018 19.999 25.609 1.00 98.19 538 LEU A CA 1
ATOM 4112 C C . LEU A 1 538 ? -15.063 18.560 26.138 1.00 98.19 538 LEU A C 1
ATOM 4114 O O . LEU A 1 538 ? -15.098 17.628 25.340 1.00 98.19 538 LEU A O 1
ATOM 4118 N N . HIS A 1 539 ? -15.165 18.350 27.454 1.00 98.38 539 HIS A N 1
ATOM 4119 C CA . HIS A 1 539 ? -15.332 17.020 28.062 1.00 98.38 539 HIS A CA 1
ATOM 4120 C C . HIS A 1 539 ? -16.583 16.298 27.538 1.00 98.38 539 HIS A C 1
ATOM 4122 O O . HIS A 1 539 ? -16.516 15.125 27.159 1.00 98.38 539 HIS A O 1
ATOM 4128 N N . LYS A 1 540 ? -17.719 17.004 27.443 1.00 97.75 540 LYS A N 1
ATOM 4129 C CA . LYS A 1 540 ? -18.968 16.453 26.886 1.00 97.75 540 LYS A CA 1
ATOM 4130 C C . LYS A 1 540 ? -18.880 16.170 25.380 1.00 97.75 540 LYS A C 1
ATOM 4132 O O . LYS A 1 540 ? -19.542 15.244 24.913 1.00 97.75 540 LYS A O 1
ATOM 4137 N N . LEU A 1 541 ? -18.087 16.937 24.625 1.00 97.62 541 LEU A N 1
ATOM 4138 C CA . LEU A 1 541 ? -17.822 16.684 23.203 1.00 97.62 541 LEU A CA 1
ATOM 4139 C C . LEU A 1 541 ? -16.879 15.486 23.010 1.00 97.62 541 LEU A C 1
ATOM 4141 O O . LEU A 1 541 ? -17.167 14.621 22.187 1.00 97.62 541 LEU A O 1
ATOM 4145 N N . VAL A 1 542 ? -15.814 15.368 23.808 1.00 98.25 542 VAL A N 1
ATOM 4146 C CA . VAL A 1 542 ? -14.851 14.247 23.785 1.00 98.25 542 VAL A CA 1
ATOM 4147 C C . VAL A 1 542 ? -15.529 12.895 24.018 1.00 98.25 542 VAL A C 1
ATOM 4149 O O . VAL A 1 542 ? -15.189 11.916 23.352 1.00 98.25 542 VAL A O 1
ATOM 4152 N N . ALA A 1 543 ? -16.546 12.840 24.882 1.00 96.94 543 ALA A N 1
ATOM 4153 C CA . ALA A 1 543 ? -17.388 11.655 25.081 1.00 96.94 543 ALA A CA 1
ATOM 4154 C C . ALA A 1 543 ? -18.173 11.211 23.819 1.00 96.94 543 ALA A C 1
ATOM 4156 O O . ALA A 1 543 ? -18.777 10.139 23.815 1.00 96.94 543 ALA A O 1
ATOM 4157 N N . LYS A 1 544 ? -18.184 12.034 22.760 1.00 96.62 544 LYS A N 1
ATOM 4158 C CA . LYS A 1 544 ? -18.925 11.849 21.499 1.00 96.62 544 LYS A CA 1
ATOM 4159 C C . LYS A 1 544 ? -18.036 11.969 20.251 1.00 96.62 544 LYS A C 1
ATOM 4161 O O . LYS A 1 544 ? -18.573 12.060 19.148 1.00 96.62 544 LYS A O 1
ATOM 4166 N N . CYS A 1 545 ? -16.712 12.003 20.421 1.00 98.25 545 CYS A N 1
ATOM 4167 C CA . CYS A 1 545 ? -15.728 12.069 19.337 1.00 98.25 545 CYS A CA 1
ATOM 4168 C C . CYS A 1 545 ? -14.907 10.774 19.255 1.00 98.25 545 CYS A C 1
ATOM 4170 O O . CYS A 1 545 ? -14.713 10.074 20.249 1.00 98.25 545 CYS A O 1
ATOM 4172 N N . ASP A 1 546 ? -14.395 10.468 18.067 1.00 98.69 546 ASP A N 1
ATOM 4173 C CA . ASP A 1 546 ? -13.498 9.334 17.827 1.00 98.69 546 ASP A CA 1
ATOM 4174 C C . ASP A 1 546 ? -12.031 9.729 17.922 1.00 98.69 546 ASP A C 1
ATOM 4176 O O . ASP A 1 546 ? -11.198 8.940 18.378 1.00 98.69 546 ASP A O 1
ATOM 4180 N N . VAL A 1 547 ? -11.737 10.953 17.485 1.00 98.88 547 VAL A N 1
ATOM 4181 C CA . VAL A 1 547 ? -10.399 11.529 17.414 1.00 98.88 547 VAL A CA 1
ATOM 4182 C C . VAL A 1 547 ? -10.391 12.892 18.107 1.00 98.88 547 VAL A C 1
ATOM 4184 O O . VAL A 1 547 ? -11.331 13.670 17.946 1.00 98.88 547 VAL A O 1
ATOM 4187 N N . LEU A 1 548 ? -9.314 13.202 18.824 1.00 98.88 548 LEU A N 1
ATOM 4188 C CA . LEU A 1 548 ? -8.921 14.564 19.189 1.00 98.88 548 LEU A CA 1
ATOM 4189 C C . LEU A 1 548 ? -7.543 14.831 18.583 1.00 98.88 548 LEU A C 1
ATOM 4191 O O . LEU A 1 548 ? -6.660 13.980 18.691 1.00 98.88 548 LEU A O 1
ATOM 4195 N N . VAL A 1 549 ? -7.357 15.990 17.953 1.00 98.88 549 VAL A N 1
ATOM 4196 C CA . VAL A 1 549 ? -6.047 16.445 17.458 1.00 98.88 549 VAL A CA 1
ATOM 4197 C C . VAL A 1 549 ? -5.729 17.800 18.079 1.00 98.88 549 VAL A C 1
ATOM 4199 O O . VAL A 1 549 ? -6.581 18.686 18.085 1.00 98.88 549 VAL A O 1
ATOM 4202 N N . GLU A 1 550 ? -4.519 17.962 18.607 1.00 98.38 550 GLU A N 1
ATOM 4203 C CA . GLU A 1 550 ? -4.053 19.192 19.256 1.00 98.38 550 GLU A CA 1
ATOM 4204 C C . GLU A 1 550 ? -2.565 19.455 18.964 1.00 98.38 550 GLU A C 1
ATOM 4206 O O . GLU A 1 550 ? -1.820 18.537 18.611 1.00 98.38 550 GLU A O 1
ATOM 4211 N N . ASN A 1 551 ? -2.143 20.720 19.052 1.00 97.31 551 ASN A N 1
ATOM 4212 C CA . ASN A 1 551 ? -0.748 21.125 18.851 1.00 97.31 551 ASN A CA 1
ATOM 4213 C C . ASN A 1 551 ? -0.256 22.170 19.867 1.00 97.31 551 ASN A C 1
ATOM 4215 O O . ASN A 1 551 ? 0.329 23.194 19.507 1.00 97.31 551 ASN A O 1
ATOM 4219 N N . TYR A 1 552 ? -0.505 21.919 21.153 1.00 95.56 552 TYR A N 1
ATOM 4220 C CA . TYR A 1 552 ? 0.054 22.708 22.253 1.00 95.56 552 TYR A CA 1
ATOM 4221 C C . TYR A 1 552 ? 1.401 22.133 22.722 1.00 95.56 552 TYR A C 1
ATOM 4223 O O . TYR A 1 552 ? 1.749 20.987 22.436 1.00 95.56 552 TYR A O 1
ATOM 4231 N N . LEU A 1 553 ? 2.177 22.923 23.474 1.00 94.25 553 LEU A N 1
ATOM 4232 C CA . LEU A 1 553 ? 3.408 22.420 24.092 1.00 94.25 553 LEU A CA 1
ATOM 4233 C C . LEU A 1 553 ? 3.092 21.273 25.076 1.00 94.25 553 LEU A C 1
ATOM 4235 O O . LEU A 1 553 ? 2.099 21.378 25.808 1.00 94.25 553 LEU A O 1
ATOM 4239 N N . PRO A 1 554 ? 3.922 20.214 25.148 1.00 94.19 554 PRO A N 1
ATOM 4240 C CA . PRO A 1 554 ? 3.742 19.094 26.072 1.00 94.19 554 PRO A CA 1
ATOM 4241 C C . PRO A 1 554 ? 3.393 19.532 27.500 1.00 94.19 554 PRO A C 1
ATOM 4243 O O . PRO A 1 554 ? 4.008 20.432 28.068 1.00 94.19 554 PRO A O 1
ATOM 4246 N N . GLY A 1 555 ? 2.361 18.913 28.076 1.00 90.25 555 GLY A N 1
ATOM 4247 C CA . GLY A 1 555 ? 1.839 19.245 29.408 1.00 90.25 555 GLY A CA 1
ATOM 4248 C C . GLY A 1 555 ? 0.909 20.469 29.494 1.00 90.25 555 GLY A C 1
ATOM 4249 O O . GLY A 1 555 ? 0.165 20.572 30.468 1.00 90.25 555 GLY A O 1
ATOM 4250 N N . THR A 1 556 ? 0.850 21.353 28.488 1.00 93.38 556 THR A N 1
ATOM 4251 C CA . THR A 1 556 ? 0.037 22.595 28.539 1.00 93.38 556 THR A CA 1
ATOM 4252 C C . THR A 1 556 ? -1.446 22.336 28.805 1.00 93.38 556 THR A C 1
ATOM 4254 O O . THR A 1 556 ? -2.073 23.075 29.561 1.00 93.38 556 THR A O 1
ATOM 4257 N N . LEU A 1 557 ? -2.015 21.281 28.214 1.00 96.00 557 LEU A N 1
ATOM 4258 C CA . LEU A 1 557 ? -3.432 20.931 28.370 1.00 96.00 557 LEU A CA 1
ATOM 4259 C C . LEU A 1 557 ? -3.757 20.219 29.696 1.00 96.00 557 LEU A C 1
ATOM 4261 O O . LEU A 1 557 ? -4.920 20.202 30.104 1.00 96.00 557 LEU A O 1
ATOM 4265 N N . ALA A 1 558 ? -2.758 19.709 30.427 1.00 95.31 558 ALA A N 1
ATOM 4266 C CA . ALA A 1 558 ? -2.979 19.048 31.716 1.00 95.31 558 ALA A CA 1
ATOM 4267 C C . ALA A 1 558 ? -3.517 20.022 32.781 1.00 95.31 558 ALA A C 1
ATOM 4269 O O . ALA A 1 558 ? -4.391 19.654 33.565 1.00 95.31 558 ALA A O 1
ATOM 4270 N N . LYS A 1 559 ? -3.094 21.298 32.756 1.00 95.00 559 LYS A N 1
ATOM 4271 C CA . LYS A 1 559 ? -3.611 22.333 33.679 1.00 95.00 559 LYS A CA 1
ATOM 4272 C C . LYS A 1 559 ? -5.095 22.669 33.462 1.00 95.00 559 LYS A C 1
ATOM 4274 O O . LYS A 1 559 ? -5.726 23.223 34.353 1.00 95.00 559 LYS A O 1
ATOM 4279 N N . TYR A 1 560 ? -5.650 22.293 32.307 1.00 95.75 560 TYR A N 1
ATOM 4280 C CA . TYR A 1 560 ? -7.074 22.407 31.977 1.00 95.75 560 TYR A CA 1
ATOM 4281 C C . TYR A 1 560 ? -7.819 21.066 32.072 1.00 95.75 560 TYR A C 1
ATOM 4283 O O . TYR A 1 560 ? -8.989 21.006 31.715 1.00 95.75 560 TYR A O 1
ATOM 4291 N N . SER A 1 561 ? -7.176 19.984 32.538 1.00 96.69 561 SER A N 1
ATOM 4292 C CA . SER A 1 561 ? -7.752 18.625 32.518 1.00 96.69 561 SER A CA 1
ATOM 4293 C C . SER A 1 561 ? -8.154 18.159 31.103 1.00 96.69 561 SER A C 1
ATOM 4295 O O . SER A 1 561 ? -9.155 17.466 30.923 1.00 96.69 561 SER A O 1
ATOM 4297 N N . LEU A 1 562 ? -7.390 18.570 30.084 1.00 97.81 562 LEU A N 1
ATOM 4298 C CA . LEU A 1 562 ? -7.607 18.251 28.663 1.00 97.81 562 LEU A CA 1
ATOM 4299 C C . LEU A 1 562 ? -6.492 17.362 28.077 1.00 97.81 562 LEU A C 1
ATOM 4301 O O . LEU A 1 562 ? -6.421 17.179 26.867 1.00 97.81 562 LEU A O 1
ATOM 4305 N N . ASP A 1 563 ? -5.621 16.804 28.918 1.00 97.19 563 ASP A N 1
ATOM 4306 C CA . ASP A 1 563 ? -4.589 15.849 28.511 1.00 97.19 563 ASP A CA 1
ATOM 4307 C C . ASP A 1 563 ? -5.167 14.462 28.165 1.00 97.19 563 ASP A C 1
ATOM 4309 O O . ASP A 1 563 ? -6.269 14.092 28.583 1.00 97.19 563 ASP A O 1
ATOM 4313 N N . TYR A 1 564 ? -4.383 13.642 27.457 1.00 98.00 564 TYR A N 1
ATOM 4314 C CA . TYR A 1 564 ? -4.779 12.277 27.101 1.00 98.00 564 TYR A CA 1
ATOM 4315 C C . TYR A 1 564 ? -5.130 11.393 28.310 1.00 98.00 564 TYR A C 1
ATOM 4317 O O . TYR A 1 564 ? -6.073 10.609 28.224 1.00 98.00 564 TYR A O 1
ATOM 4325 N N . GLY A 1 565 ? -4.410 11.494 29.431 1.00 96.88 565 GLY A N 1
ATOM 4326 C CA . GLY A 1 565 ? -4.667 10.683 30.623 1.00 96.88 565 GLY A CA 1
ATOM 4327 C C . GLY A 1 565 ? -6.067 10.929 31.182 1.00 96.88 565 GLY A C 1
ATOM 4328 O O . GLY A 1 565 ? -6.815 9.974 31.414 1.00 96.88 565 GLY A O 1
ATOM 4329 N N . THR A 1 566 ? -6.441 12.203 31.305 1.00 97.75 566 THR A N 1
ATOM 4330 C CA . THR A 1 566 ? -7.785 12.630 31.712 1.00 97.75 566 THR A CA 1
ATOM 4331 C C . THR A 1 566 ? -8.842 12.263 30.668 1.00 97.75 566 THR A C 1
ATOM 4333 O O . THR A 1 566 ? -9.824 11.588 30.980 1.00 97.75 566 THR A O 1
ATOM 4336 N N . LEU A 1 567 ? -8.653 12.655 29.406 1.00 98.25 567 LEU A N 1
ATOM 4337 C CA . LEU A 1 567 ? -9.682 12.496 28.371 1.00 98.25 567 LEU A CA 1
ATOM 4338 C C . LEU A 1 567 ? -9.936 11.030 27.982 1.00 98.25 567 LEU A C 1
ATOM 4340 O O . LEU A 1 567 ? -11.068 10.663 27.662 1.00 98.25 567 LEU A O 1
ATOM 4344 N N . ARG A 1 568 ? -8.934 10.154 28.106 1.00 97.50 568 ARG A N 1
ATOM 4345 C CA . ARG A 1 568 ? -9.090 8.697 27.963 1.00 97.50 568 ARG A CA 1
ATOM 4346 C C . ARG A 1 568 ? -9.958 8.079 29.065 1.00 97.50 568 ARG A C 1
ATOM 4348 O O . ARG A 1 568 ? -10.594 7.057 28.820 1.00 97.50 568 ARG A O 1
ATOM 4355 N N . ALA A 1 569 ? -10.001 8.663 30.265 1.00 97.38 569 ALA A N 1
ATOM 4356 C CA . ALA A 1 569 ? -10.895 8.194 31.328 1.00 97.38 569 ALA A CA 1
ATOM 4357 C C . ALA A 1 569 ? -12.371 8.487 30.999 1.00 97.38 569 ALA A C 1
ATOM 4359 O O . ALA A 1 569 ? -13.243 7.688 31.334 1.00 97.38 569 ALA A O 1
ATOM 4360 N N . ILE A 1 570 ? -12.634 9.588 30.283 1.00 97.62 570 ILE A N 1
ATOM 4361 C CA . ILE A 1 570 ? -13.959 9.942 29.748 1.00 97.62 570 ILE A CA 1
ATOM 4362 C C . ILE A 1 570 ? -14.307 9.053 28.543 1.00 97.62 570 ILE A C 1
ATOM 4364 O O . ILE A 1 570 ? -15.420 8.537 28.447 1.00 97.62 570 ILE A O 1
ATOM 4368 N N . ASN A 1 571 ? -13.353 8.850 27.629 1.00 97.94 571 ASN A N 1
ATOM 4369 C CA . ASN A 1 571 ? -13.537 8.070 26.408 1.00 97.94 571 ASN A CA 1
ATOM 4370 C C . ASN A 1 571 ? -12.356 7.101 26.166 1.00 97.94 571 ASN A C 1
ATOM 4372 O O . ASN A 1 571 ? -11.382 7.452 25.494 1.00 97.94 571 ASN A O 1
ATOM 4376 N N . PRO A 1 572 ? -12.448 5.838 26.630 1.00 96.94 572 PRO A N 1
ATOM 4377 C CA . PRO A 1 572 ? -11.418 4.818 26.393 1.00 96.94 572 PRO A CA 1
ATOM 4378 C C . PRO A 1 572 ? -11.229 4.415 24.918 1.00 96.94 572 PRO A C 1
ATOM 4380 O O . PRO A 1 572 ? -10.289 3.684 24.595 1.00 96.94 572 PRO A O 1
ATOM 4383 N N . GLY A 1 573 ? -12.125 4.858 24.028 1.00 97.31 573 GLY A N 1
ATOM 4384 C CA . GLY A 1 573 ? -12.054 4.692 22.576 1.00 97.31 573 GLY A CA 1
ATOM 4385 C C . GLY A 1 573 ? -11.443 5.888 21.833 1.00 97.31 573 GLY A C 1
ATOM 4386 O O . GLY A 1 573 ? -11.401 5.856 20.603 1.00 97.31 573 GLY A O 1
ATOM 4387 N N . LEU A 1 574 ? -10.986 6.930 22.535 1.00 98.69 574 LEU A N 1
ATOM 4388 C CA . LEU A 1 574 ? -10.432 8.142 21.929 1.00 98.69 574 LEU A CA 1
ATOM 4389 C C . LEU A 1 574 ? -9.051 7.890 21.305 1.00 98.69 574 LEU A C 1
ATOM 4391 O O . LEU A 1 574 ? -8.113 7.477 21.991 1.00 98.69 574 LEU A O 1
ATOM 4395 N N . VAL A 1 575 ? -8.905 8.196 20.017 1.00 98.88 575 VAL A N 1
ATOM 4396 C CA . VAL A 1 575 ? -7.591 8.413 19.401 1.00 98.88 575 VAL A CA 1
ATOM 4397 C C . VAL A 1 575 ? -7.192 9.863 19.669 1.00 98.88 575 VAL A C 1
ATOM 4399 O O . VAL A 1 575 ? -7.796 10.781 19.130 1.00 98.88 575 VAL A O 1
ATOM 4402 N N . TYR A 1 576 ? -6.199 10.083 20.519 1.00 98.88 576 TYR A N 1
ATOM 4403 C CA . TYR A 1 576 ? -5.690 11.418 20.836 1.00 98.88 576 TYR A CA 1
ATOM 4404 C C . TYR A 1 576 ? -4.375 11.617 20.079 1.00 98.88 576 TYR A C 1
ATOM 4406 O O . TYR A 1 576 ? -3.488 10.773 20.190 1.00 98.88 576 TYR A O 1
ATOM 4414 N N . ALA A 1 577 ? -4.218 12.709 19.335 1.00 98.81 577 ALA A N 1
ATOM 4415 C CA . ALA A 1 577 ? -3.008 13.015 18.578 1.00 98.81 577 ALA A CA 1
ATOM 4416 C C . ALA A 1 577 ? -2.418 14.373 18.982 1.00 98.81 577 ALA A C 1
ATOM 4418 O O . ALA A 1 577 ? -3.045 15.410 18.768 1.00 98.81 577 ALA A O 1
ATOM 4419 N N . SER A 1 578 ? -1.198 14.351 19.523 1.00 98.62 578 SER A N 1
ATOM 4420 C CA . SER A 1 578 ? -0.378 15.542 19.762 1.00 98.62 578 SER A CA 1
ATOM 4421 C C . SER A 1 578 ? 0.555 15.772 18.578 1.00 98.62 578 SER A C 1
ATOM 4423 O O . SER A 1 578 ? 1.297 14.866 18.199 1.00 98.62 578 SER A O 1
ATOM 4425 N N . ILE A 1 579 ? 0.568 16.986 18.033 1.00 98.44 579 ILE A N 1
ATOM 4426 C CA . ILE A 1 579 ? 1.517 17.415 16.997 1.00 98.44 579 ILE A CA 1
ATOM 4427 C C . ILE A 1 579 ? 2.400 18.516 17.589 1.00 98.44 579 ILE A C 1
ATOM 4429 O O . ILE A 1 579 ? 1.896 19.563 17.979 1.00 98.44 579 ILE A O 1
ATOM 4433 N N . THR A 1 580 ? 3.710 18.295 17.696 1.00 97.62 580 THR A N 1
ATOM 4434 C CA . THR A 1 580 ? 4.621 19.206 18.421 1.00 97.62 580 THR A CA 1
ATOM 4435 C C . THR A 1 580 ? 5.955 19.397 17.701 1.00 97.62 580 THR A C 1
ATOM 4437 O O . THR A 1 580 ? 6.329 18.590 16.857 1.00 97.62 580 THR A O 1
ATOM 4440 N N . GLY A 1 581 ? 6.710 20.450 18.033 1.00 96.88 581 GLY A N 1
ATOM 4441 C CA . GLY A 1 581 ? 8.007 20.718 17.396 1.00 96.88 581 GLY A CA 1
ATOM 4442 C C . GLY A 1 581 ? 9.035 19.593 17.589 1.00 96.88 581 GLY A C 1
ATOM 4443 O O . GLY A 1 581 ? 9.686 19.187 16.629 1.00 96.88 581 GLY A O 1
ATOM 4444 N N . TYR A 1 582 ? 9.136 19.069 18.818 1.00 97.44 582 TYR A N 1
ATOM 4445 C CA . TYR A 1 582 ? 10.213 18.170 19.265 1.00 97.44 582 TYR A CA 1
ATOM 4446 C C . TYR A 1 582 ? 9.717 16.901 19.996 1.00 97.44 582 TYR A C 1
ATOM 4448 O O . TYR A 1 582 ? 10.515 16.213 20.629 1.00 97.44 582 TYR A O 1
ATOM 4456 N N . GLY A 1 583 ? 8.414 16.601 19.938 1.00 96.69 583 GLY A N 1
ATOM 4457 C CA . GLY A 1 583 ? 7.784 15.446 20.595 1.00 96.69 583 GLY A CA 1
ATOM 4458 C C . GLY A 1 583 ? 7.361 15.696 22.047 1.00 96.69 583 GLY A C 1
ATOM 4459 O O . GLY A 1 583 ? 7.783 16.655 22.695 1.00 96.69 583 GLY A O 1
ATOM 4460 N N . GLN A 1 584 ? 6.554 14.788 22.605 1.00 95.50 584 GLN A N 1
ATOM 4461 C CA . GLN A 1 584 ? 6.207 14.767 24.038 1.00 95.50 584 GLN A CA 1
ATOM 4462 C C . GLN A 1 584 ? 7.386 14.313 24.926 1.00 95.50 584 GLN A C 1
ATOM 4464 O O . GLN A 1 584 ? 7.304 14.368 26.154 1.00 95.50 584 GLN A O 1
ATOM 4469 N N . THR A 1 585 ? 8.491 13.849 24.330 1.00 93.31 585 THR A N 1
ATOM 4470 C CA . THR A 1 585 ? 9.666 13.290 25.022 1.00 93.31 585 THR A CA 1
ATOM 4471 C C . THR A 1 585 ? 10.980 13.830 24.441 1.00 93.31 585 THR A C 1
ATOM 4473 O O . THR A 1 585 ? 10.979 14.563 23.461 1.00 93.31 585 THR A O 1
ATOM 4476 N N . GLY A 1 586 ? 12.120 13.490 25.052 1.00 92.81 586 GLY A N 1
ATOM 4477 C CA . GLY A 1 586 ? 13.439 13.974 24.621 1.00 92.81 586 GLY A CA 1
ATOM 4478 C C . GLY A 1 586 ? 13.883 15.280 25.304 1.00 92.81 586 GLY A C 1
ATOM 4479 O O . GLY A 1 586 ? 13.179 15.804 26.166 1.00 92.81 586 GLY A O 1
ATOM 4480 N N . PRO A 1 587 ? 15.084 15.798 24.977 1.00 95.31 587 PRO A N 1
ATOM 4481 C CA . PRO A 1 587 ? 15.692 16.942 25.669 1.00 95.31 587 PRO A CA 1
ATOM 4482 C C . PRO A 1 587 ? 15.087 18.302 25.288 1.00 95.31 587 PRO A C 1
ATOM 4484 O O . PRO A 1 587 ? 15.386 19.299 25.940 1.00 95.31 587 PRO A O 1
ATOM 4487 N N . TYR A 1 588 ? 14.272 18.350 24.232 1.00 95.75 588 TYR A N 1
ATOM 4488 C CA . TYR A 1 588 ? 13.746 19.578 23.634 1.00 95.75 588 TYR A CA 1
ATOM 4489 C C . TYR A 1 588 ? 12.215 19.664 23.647 1.00 95.75 588 TYR A C 1
ATOM 4491 O O . TYR A 1 588 ? 11.673 20.618 23.100 1.00 95.75 588 TYR A O 1
ATOM 4499 N N . SER A 1 589 ? 11.510 18.729 24.293 1.00 95.06 589 SER A N 1
ATOM 4500 C CA . SER A 1 589 ? 10.039 18.667 24.283 1.00 95.06 589 SER A CA 1
ATOM 4501 C C . SER A 1 589 ? 9.352 19.948 24.779 1.00 95.06 589 SER A C 1
ATOM 4503 O O . SER A 1 589 ? 8.277 20.291 24.302 1.00 95.06 589 SER A O 1
ATOM 4505 N N . SER A 1 590 ? 9.978 20.709 25.683 1.00 92.06 590 SER A N 1
ATOM 4506 C CA . SER A 1 590 ? 9.461 21.999 26.163 1.00 92.06 590 SER A CA 1
ATOM 4507 C C . SER A 1 590 ? 9.743 23.195 25.238 1.00 92.06 590 SER A C 1
ATOM 4509 O O . SER A 1 590 ? 9.343 24.310 25.566 1.00 92.06 590 SER A O 1
ATOM 4511 N N . ARG A 1 591 ? 10.446 23.016 24.110 1.00 94.00 591 ARG A N 1
ATOM 4512 C CA . ARG A 1 591 ? 10.741 24.099 23.156 1.00 94.00 591 ARG A CA 1
ATOM 4513 C C . ARG A 1 591 ? 9.582 24.296 22.180 1.00 94.00 591 ARG A C 1
ATOM 4515 O O . ARG A 1 591 ? 9.108 23.347 21.558 1.00 94.00 591 ARG A O 1
ATOM 4522 N N . ALA A 1 592 ? 9.198 25.552 21.964 1.00 90.56 592 ALA A N 1
ATOM 4523 C CA . ALA A 1 592 ? 8.400 25.929 20.804 1.00 90.56 592 ALA A CA 1
ATOM 4524 C C . ALA A 1 592 ? 9.194 25.703 19.506 1.00 90.56 592 ALA A C 1
ATOM 4526 O O . ALA A 1 592 ? 10.409 25.903 19.459 1.00 90.56 592 ALA A O 1
ATOM 4527 N N . GLY A 1 593 ? 8.498 25.298 18.446 1.00 88.19 593 GLY A N 1
ATOM 4528 C CA . GLY A 1 593 ? 9.079 25.106 17.123 1.00 88.19 593 GLY A CA 1
ATOM 4529 C C . GLY A 1 593 ? 8.020 25.283 16.045 1.00 88.19 593 GLY A C 1
ATOM 4530 O O . GLY A 1 593 ? 6.991 24.614 16.083 1.00 88.19 593 GLY A O 1
ATOM 4531 N N . TYR A 1 594 ? 8.299 26.172 15.094 1.00 93.06 594 TYR A N 1
ATOM 4532 C CA . TYR A 1 594 ? 7.630 26.205 13.797 1.00 93.06 594 TYR A CA 1
ATOM 4533 C C . TYR A 1 594 ? 8.507 25.511 12.752 1.00 93.06 594 TYR A C 1
ATOM 4535 O O . TYR A 1 594 ? 9.721 25.388 12.934 1.00 93.06 594 TYR A O 1
ATOM 4543 N N . ASP A 1 595 ? 7.878 25.125 11.643 1.00 95.88 595 ASP A N 1
ATOM 4544 C CA . ASP A 1 595 ? 8.471 24.594 10.412 1.00 95.88 595 ASP A CA 1
ATOM 4545 C C . ASP A 1 595 ? 9.920 25.050 10.142 1.00 95.88 595 ASP A C 1
ATOM 4547 O O . ASP A 1 595 ? 10.831 24.225 10.139 1.00 95.88 595 ASP A O 1
ATOM 4551 N N . VAL A 1 596 ? 10.161 26.362 10.029 1.00 94.75 596 VAL A N 1
ATOM 4552 C CA . VAL A 1 596 ? 11.472 26.924 9.654 1.00 94.75 596 VAL A CA 1
ATOM 4553 C C . VAL A 1 596 ? 12.585 26.708 10.696 1.00 94.75 596 VAL A C 1
ATOM 4555 O O . VAL A 1 596 ? 13.748 26.567 10.318 1.00 94.75 596 VAL A O 1
ATOM 4558 N N . MET A 1 597 ? 12.264 26.619 11.995 1.00 96.12 597 MET A N 1
ATOM 4559 C CA . MET A 1 597 ? 13.254 26.269 13.029 1.00 96.12 597 MET A CA 1
ATOM 4560 C C . MET A 1 597 ? 13.671 24.804 12.896 1.00 96.12 597 MET A C 1
ATOM 4562 O O . MET A 1 597 ? 14.851 24.474 12.993 1.00 96.12 597 MET A O 1
ATOM 4566 N N . ILE A 1 598 ? 12.703 23.928 12.618 1.00 97.50 598 ILE A N 1
ATOM 4567 C CA . ILE A 1 598 ? 12.953 22.506 12.378 1.00 97.50 598 ILE A CA 1
ATOM 4568 C C . ILE A 1 598 ? 13.670 22.304 11.031 1.00 97.50 598 ILE A C 1
ATOM 4570 O O . ILE A 1 598 ? 14.477 21.388 10.886 1.00 97.50 598 ILE A O 1
ATOM 4574 N N . GLU A 1 599 ? 13.451 23.179 10.049 1.00 96.62 599 GLU A N 1
ATOM 4575 C CA . GLU A 1 599 ? 14.220 23.207 8.802 1.00 96.62 599 GLU A CA 1
ATOM 4576 C C . GLU A 1 599 ? 15.692 23.574 9.019 1.00 96.62 599 GLU A C 1
ATOM 4578 O O . GLU A 1 599 ? 16.567 22.943 8.420 1.00 96.62 599 GLU A O 1
ATOM 4583 N N . ALA A 1 600 ? 15.970 24.532 9.907 1.00 95.56 600 ALA A N 1
ATOM 4584 C CA . ALA A 1 600 ? 17.328 24.926 10.273 1.00 95.56 600 ALA A CA 1
ATOM 4585 C C . ALA A 1 600 ? 18.054 23.851 11.105 1.00 95.56 600 ALA A C 1
ATOM 4587 O O . ALA A 1 600 ? 19.195 23.508 10.799 1.00 95.56 600 ALA A O 1
ATOM 4588 N N . GLU A 1 601 ? 17.409 23.308 12.143 1.00 96.06 601 GLU A N 1
ATOM 4589 C CA . GLU A 1 601 ? 18.048 22.375 13.087 1.00 96.06 601 GLU A CA 1
ATOM 4590 C C . GLU A 1 601 ? 18.168 20.941 12.549 1.00 96.06 601 GLU A C 1
ATOM 4592 O O . GLU A 1 601 ? 19.162 20.269 12.822 1.00 96.06 601 GLU A O 1
ATOM 4597 N N . PHE A 1 602 ? 17.205 20.471 11.749 1.00 96.06 602 PHE A N 1
ATOM 4598 C CA . PHE A 1 602 ? 17.149 19.086 11.258 1.00 96.06 602 PHE A CA 1
ATOM 4599 C C . PHE A 1 602 ? 17.469 18.985 9.755 1.00 96.06 602 PHE A C 1
ATOM 4601 O O . PHE A 1 602 ? 16.865 18.215 9.009 1.00 96.06 602 PHE A O 1
ATOM 4608 N N . GLY A 1 603 ? 18.457 19.765 9.308 1.00 93.25 603 GLY A N 1
ATOM 4609 C CA . GLY A 1 603 ? 19.241 19.525 8.089 1.00 93.25 603 GLY A CA 1
ATOM 4610 C C . GLY A 1 603 ? 18.612 19.895 6.741 1.00 93.25 603 GLY A C 1
ATOM 4611 O O . GLY A 1 603 ? 19.361 20.109 5.788 1.00 93.25 603 GLY A O 1
ATOM 4612 N N . LEU A 1 604 ? 17.287 20.026 6.617 1.00 96.69 604 LEU A N 1
ATOM 4613 C CA . LEU A 1 604 ? 16.660 20.301 5.313 1.00 96.69 604 LEU A CA 1
ATOM 4614 C C . LEU A 1 604 ? 17.078 21.667 4.731 1.00 96.69 604 LEU A C 1
ATOM 4616 O O . LEU A 1 604 ? 17.382 21.754 3.539 1.00 96.69 604 LEU A O 1
ATOM 4620 N N . MET A 1 605 ? 17.210 22.703 5.564 1.00 96.19 605 MET A N 1
ATOM 4621 C CA . MET A 1 605 ? 17.683 24.021 5.122 1.00 96.19 605 MET A CA 1
ATOM 4622 C C . MET A 1 605 ? 19.163 23.981 4.706 1.00 96.19 605 MET A C 1
ATOM 4624 O O . MET A 1 605 ? 19.572 24.714 3.808 1.00 96.19 605 MET A O 1
ATOM 4628 N N . HIS A 1 606 ? 19.978 23.098 5.305 1.00 94.62 606 HIS A N 1
ATOM 4629 C CA . HIS A 1 606 ? 21.394 22.957 4.941 1.00 94.62 606 HIS A CA 1
ATOM 4630 C C . HIS A 1 606 ? 21.567 22.510 3.486 1.00 94.62 606 HIS A C 1
ATOM 4632 O O . HIS A 1 606 ? 22.437 23.036 2.790 1.00 94.62 606 HIS A O 1
ATOM 4638 N N . ILE A 1 607 ? 20.730 21.573 3.026 1.00 95.19 607 ILE A N 1
ATOM 4639 C CA . ILE A 1 607 ? 20.789 20.988 1.676 1.00 95.19 607 ILE A CA 1
ATOM 4640 C C . ILE A 1 607 ? 19.949 21.744 0.633 1.00 95.19 607 ILE A C 1
ATOM 4642 O O . ILE A 1 607 ? 20.096 21.493 -0.565 1.00 95.19 607 ILE A O 1
ATOM 4646 N N . THR A 1 608 ? 19.110 22.693 1.059 1.00 96.31 608 THR A N 1
ATOM 4647 C CA . THR A 1 608 ? 18.200 23.456 0.187 1.00 96.31 608 THR A CA 1
ATOM 4648 C C . THR A 1 608 ? 18.804 24.800 -0.235 1.00 96.31 608 THR A C 1
ATOM 4650 O O . THR A 1 608 ? 19.283 25.575 0.590 1.00 96.31 608 THR A O 1
ATOM 4653 N N . GLY A 1 609 ? 18.801 25.075 -1.545 1.00 95.38 609 GLY A N 1
ATOM 4654 C CA . GLY A 1 609 ? 19.355 26.294 -2.156 1.00 95.38 609 GLY A CA 1
ATOM 4655 C C . GLY A 1 609 ? 20.358 26.013 -3.278 1.00 95.38 609 GLY A C 1
ATOM 4656 O O . GLY A 1 609 ? 20.596 24.860 -3.639 1.00 95.38 609 GLY A O 1
ATOM 4657 N N . SER A 1 610 ? 20.946 27.066 -3.853 1.00 94.56 610 SER A N 1
ATOM 4658 C CA . SER A 1 610 ? 22.003 26.945 -4.869 1.00 94.56 610 SER A CA 1
ATOM 4659 C C . SER A 1 610 ? 23.323 26.453 -4.261 1.00 94.56 610 SER A C 1
ATOM 4661 O O . SER A 1 610 ? 23.563 26.626 -3.067 1.00 94.56 610 SER A O 1
ATOM 4663 N N . ARG A 1 611 ? 24.178 25.837 -5.095 1.00 91.56 611 ARG A N 1
ATOM 4664 C CA . ARG A 1 611 ? 25.417 25.151 -4.679 1.00 91.56 611 ARG A CA 1
ATOM 4665 C C . ARG A 1 611 ? 26.279 25.991 -3.730 1.00 91.56 611 ARG A C 1
ATOM 4667 O O . ARG A 1 611 ? 26.585 25.544 -2.629 1.00 91.56 611 ARG A O 1
ATOM 4674 N N . ASP A 1 612 ? 26.587 27.212 -4.154 1.00 90.81 612 ASP A N 1
ATOM 4675 C CA . ASP A 1 612 ? 27.496 28.139 -3.466 1.00 90.81 612 ASP A CA 1
ATOM 4676 C C . ASP A 1 612 ? 26.752 29.304 -2.782 1.00 90.81 612 ASP A C 1
ATOM 4678 O O . ASP A 1 612 ? 27.368 30.214 -2.232 1.00 90.81 612 ASP A O 1
ATOM 4682 N N . GLY A 1 613 ? 25.414 29.287 -2.808 1.00 93.12 613 GLY A N 1
ATOM 4683 C CA . GLY A 1 613 ? 24.576 30.251 -2.094 1.00 93.12 613 GLY A CA 1
ATOM 4684 C C . GLY A 1 613 ? 24.459 29.941 -0.596 1.00 93.12 613 GLY A C 1
ATOM 4685 O O . GLY A 1 613 ? 24.914 28.885 -0.139 1.00 93.12 613 GLY A O 1
ATOM 4686 N N . PRO A 1 614 ? 23.820 30.826 0.191 1.00 93.94 614 PRO A N 1
ATOM 4687 C CA . PRO A 1 614 ? 23.469 30.531 1.578 1.00 93.94 614 PRO A CA 1
ATOM 4688 C C . PRO A 1 614 ? 22.442 29.380 1.671 1.00 93.94 614 PRO A C 1
ATOM 4690 O O . PRO A 1 614 ? 21.750 29.094 0.689 1.00 93.94 614 PRO A O 1
ATOM 4693 N N . PRO A 1 615 ? 22.305 28.732 2.844 1.00 92.75 615 PRO A N 1
ATOM 4694 C CA . PRO A 1 615 ? 21.134 27.917 3.172 1.00 92.75 615 PRO A CA 1
ATOM 4695 C C . PRO A 1 615 ? 19.842 28.725 2.982 1.00 92.75 615 PRO A C 1
ATOM 4697 O O . PRO A 1 615 ? 19.784 29.884 3.399 1.00 92.75 615 PRO A O 1
ATOM 4700 N N . VAL A 1 616 ? 18.809 28.131 2.383 1.00 95.12 616 VAL A N 1
ATOM 4701 C CA . VAL A 1 616 ? 17.481 28.761 2.258 1.00 95.12 616 VAL A CA 1
ATOM 4702 C C . VAL A 1 616 ? 16.380 27.781 2.638 1.00 95.12 616 VAL A C 1
ATOM 4704 O O . VAL A 1 616 ? 16.514 26.580 2.415 1.00 95.12 616 VAL A O 1
ATOM 4707 N N . LYS A 1 617 ? 15.283 28.306 3.192 1.00 94.06 617 LYS A N 1
ATOM 4708 C CA . LYS A 1 617 ? 14.082 27.517 3.485 1.00 94.06 617 LYS A CA 1
ATOM 4709 C C . LYS A 1 617 ? 13.387 27.039 2.207 1.00 94.06 617 LYS A C 1
ATOM 4711 O O . LYS A 1 617 ? 13.416 27.734 1.186 1.00 94.06 617 LYS A O 1
ATOM 4716 N N . VAL A 1 618 ? 12.666 25.924 2.276 1.00 95.31 618 VAL A N 1
ATOM 4717 C CA . VAL A 1 618 ? 11.747 25.492 1.210 1.00 95.31 618 VAL A CA 1
ATOM 4718 C C . VAL A 1 618 ? 10.635 26.538 1.011 1.00 95.31 618 VAL A C 1
ATOM 4720 O O . VAL A 1 618 ? 10.218 27.225 1.945 1.00 95.31 618 VAL A O 1
ATOM 4723 N N . GLY A 1 619 ? 10.149 26.705 -0.225 1.00 91.94 619 GLY A N 1
ATOM 4724 C CA . GLY A 1 619 ? 9.190 27.765 -0.590 1.00 91.94 619 GLY A CA 1
ATOM 4725 C C . GLY A 1 619 ? 7.817 27.683 0.098 1.00 91.94 619 GLY A C 1
ATOM 4726 O O . GLY A 1 619 ? 7.104 28.679 0.169 1.00 91.94 619 GLY A O 1
ATOM 4727 N N . VAL A 1 620 ? 7.468 26.524 0.657 1.00 94.12 620 VAL A N 1
ATOM 4728 C CA . VAL A 1 620 ? 6.278 26.275 1.484 1.00 94.12 620 VAL A CA 1
ATOM 4729 C C . VAL A 1 620 ? 6.716 25.657 2.813 1.00 94.12 620 VAL A C 1
ATOM 4731 O O . VAL A 1 620 ? 7.806 25.095 2.886 1.00 94.12 620 VAL A O 1
ATOM 4734 N N . ALA A 1 621 ? 5.876 25.747 3.846 1.00 95.88 621 ALA A N 1
ATOM 4735 C CA . ALA A 1 621 ? 6.090 25.082 5.130 1.00 95.88 621 ALA A CA 1
ATOM 4736 C C . ALA A 1 621 ? 5.934 23.550 4.992 1.00 95.88 621 ALA A C 1
ATOM 4738 O O . ALA A 1 621 ? 4.871 22.966 5.220 1.00 95.88 621 ALA A O 1
ATOM 4739 N N . VAL A 1 622 ? 6.985 22.907 4.481 1.00 97.19 622 VAL A N 1
ATOM 4740 C CA . VAL A 1 622 ? 6.995 21.495 4.080 1.00 97.19 622 VAL A CA 1
ATOM 4741 C C . VAL A 1 622 ? 7.090 20.542 5.271 1.00 97.19 622 VAL A C 1
ATOM 4743 O O . VAL A 1 622 ? 6.576 19.424 5.197 1.00 97.19 622 VAL A O 1
ATOM 4746 N N . VAL A 1 623 ? 7.682 20.978 6.383 1.00 97.88 623 VAL A N 1
ATOM 4747 C CA . VAL A 1 623 ? 7.742 20.216 7.635 1.00 97.88 623 VAL A CA 1
ATOM 4748 C C . VAL A 1 623 ? 6.353 20.150 8.249 1.00 97.88 623 VAL A C 1
ATOM 4750 O O . VAL A 1 623 ? 5.904 19.067 8.618 1.00 97.88 623 VAL A O 1
ATOM 4753 N N . ASP A 1 624 ? 5.626 21.270 8.271 1.00 98.12 624 ASP A N 1
ATOM 4754 C CA . ASP A 1 624 ? 4.231 21.298 8.721 1.00 98.12 624 ASP A CA 1
ATOM 4755 C C . ASP A 1 624 ? 3.348 20.372 7.861 1.00 98.12 624 ASP A C 1
ATOM 4757 O O . ASP A 1 624 ? 2.629 19.518 8.388 1.00 98.12 624 ASP A O 1
ATOM 4761 N N . LEU A 1 625 ? 3.432 20.482 6.529 1.00 97.81 625 LEU A N 1
ATOM 4762 C CA . LEU A 1 625 ? 2.628 19.666 5.607 1.00 97.81 625 LEU A CA 1
ATOM 4763 C C . LEU A 1 625 ? 2.949 18.165 5.708 1.00 97.81 625 LEU A C 1
ATOM 4765 O O . LEU A 1 625 ? 2.032 17.341 5.740 1.00 97.81 625 LEU A O 1
ATOM 4769 N N . THR A 1 626 ? 4.230 17.787 5.784 1.00 97.75 626 THR A N 1
ATOM 4770 C CA . THR A 1 626 ? 4.632 16.374 5.930 1.00 97.75 626 THR A CA 1
ATOM 4771 C C . THR A 1 626 ? 4.272 15.818 7.305 1.00 97.75 626 THR A C 1
ATOM 4773 O O . THR A 1 626 ? 3.774 14.695 7.387 1.00 97.75 626 THR A O 1
ATOM 4776 N N . THR A 1 627 ? 4.406 16.609 8.371 1.00 98.56 627 THR A N 1
ATOM 4777 C CA . THR A 1 627 ? 3.953 16.237 9.721 1.00 98.56 627 THR A CA 1
ATOM 4778 C C . THR A 1 627 ? 2.438 16.035 9.760 1.00 98.56 627 THR A C 1
ATOM 4780 O O . THR A 1 627 ? 1.966 15.046 10.321 1.00 98.56 627 THR A O 1
ATOM 4783 N N . GLY A 1 628 ? 1.662 16.893 9.088 1.00 98.31 628 GLY A N 1
ATOM 4784 C CA . GLY A 1 628 ? 0.214 16.722 8.942 1.00 98.31 628 GLY A CA 1
ATOM 4785 C C . GLY A 1 628 ? -0.173 15.422 8.219 1.00 98.31 628 GLY A C 1
ATOM 4786 O O . GLY A 1 628 ? -1.115 14.740 8.628 1.00 98.31 628 GLY A O 1
ATOM 4787 N N . LEU A 1 629 ? 0.594 15.019 7.197 1.00 98.31 629 LEU A N 1
ATOM 4788 C CA . LEU A 1 629 ? 0.429 13.725 6.520 1.00 98.31 629 LEU A CA 1
ATOM 4789 C C . LEU A 1 629 ? 0.779 12.542 7.441 1.00 98.31 629 LEU A C 1
ATOM 4791 O O . LEU A 1 629 ? 0.016 11.576 7.508 1.00 98.31 629 LEU A O 1
ATOM 4795 N N . TYR A 1 630 ? 1.887 12.612 8.187 1.00 98.62 630 TYR A N 1
ATOM 4796 C CA . TYR A 1 630 ? 2.263 11.582 9.166 1.00 98.62 630 TYR A CA 1
ATOM 4797 C C . TYR A 1 630 ? 1.232 11.445 10.296 1.00 98.62 630 TYR A C 1
ATOM 4799 O O . TYR A 1 630 ? 0.883 10.321 10.669 1.00 98.62 630 TYR A O 1
ATOM 4807 N N . ALA A 1 631 ? 0.683 12.556 10.790 1.00 98.69 631 ALA A N 1
ATOM 4808 C CA . ALA A 1 631 ? -0.379 12.557 11.791 1.00 98.69 631 ALA A CA 1
ATOM 4809 C C . ALA A 1 631 ? -1.673 11.925 11.253 1.00 98.69 631 ALA A C 1
ATOM 4811 O O . ALA A 1 631 ? -2.223 11.031 11.896 1.00 98.69 631 ALA A O 1
ATOM 4812 N N . CYS A 1 632 ? -2.114 12.299 10.047 1.00 98.50 632 CYS A N 1
ATOM 4813 C CA . CYS A 1 632 ? -3.302 11.722 9.412 1.00 98.50 632 CYS A CA 1
ATOM 4814 C C . CYS A 1 632 ? -3.154 10.202 9.199 1.00 98.50 632 CYS A C 1
ATOM 4816 O O . CYS A 1 632 ? -4.028 9.424 9.590 1.00 98.50 632 CYS A O 1
ATOM 4818 N N . ASN A 1 633 ? -2.001 9.757 8.686 1.00 98.31 633 ASN A N 1
ATOM 4819 C CA . ASN A 1 633 ? -1.677 8.335 8.531 1.00 98.31 633 ASN A CA 1
ATOM 4820 C C . ASN A 1 633 ? -1.691 7.584 9.873 1.00 98.31 633 ASN A C 1
ATOM 4822 O O . ASN A 1 633 ? -2.237 6.482 9.964 1.00 98.31 633 ASN A O 1
ATOM 4826 N N . SER A 1 634 ? -1.141 8.192 10.926 1.00 98.69 634 SER A N 1
ATOM 4827 C CA . SER A 1 634 ? -1.109 7.608 12.271 1.00 98.69 634 SER A CA 1
ATOM 4828 C C . SER A 1 634 ? -2.505 7.513 12.894 1.00 98.69 634 SER A C 1
ATOM 4830 O O . SER A 1 634 ? -2.824 6.505 13.523 1.00 98.69 634 SER A O 1
ATOM 4832 N N . ILE A 1 635 ? -3.370 8.510 12.672 1.00 98.88 635 ILE A N 1
ATOM 4833 C CA . ILE A 1 635 ? -4.776 8.494 13.105 1.00 98.88 635 ILE A CA 1
ATOM 4834 C C . ILE A 1 635 ? -5.545 7.386 12.378 1.00 98.88 635 ILE A C 1
ATOM 4836 O O . ILE A 1 635 ? -6.215 6.590 13.033 1.00 98.88 635 ILE A O 1
ATOM 4840 N N . MET A 1 636 ? -5.400 7.253 11.055 1.00 98.25 636 MET A N 1
ATOM 4841 C CA . MET A 1 636 ? -6.025 6.156 10.300 1.00 98.25 636 MET A CA 1
ATOM 4842 C C . MET A 1 636 ? -5.548 4.779 10.794 1.00 98.25 636 MET A C 1
ATOM 4844 O O . MET A 1 636 ? -6.366 3.886 11.030 1.00 98.25 636 MET A O 1
ATOM 4848 N N . ALA A 1 637 ? -4.245 4.611 11.044 1.00 98.31 637 ALA A N 1
ATOM 4849 C CA . ALA A 1 637 ? -3.694 3.385 11.622 1.00 98.31 637 ALA A CA 1
ATOM 4850 C C . ALA A 1 637 ? -4.235 3.104 13.040 1.00 98.31 637 ALA A C 1
ATOM 4852 O O . ALA A 1 637 ? -4.572 1.961 13.359 1.00 98.31 637 ALA A O 1
ATOM 4853 N N . ALA A 1 638 ? -4.385 4.136 13.875 1.00 98.50 638 ALA A N 1
ATOM 4854 C CA . ALA A 1 638 ? -4.956 4.028 15.215 1.00 98.50 638 ALA A CA 1
ATOM 4855 C C . ALA A 1 638 ? -6.452 3.675 15.192 1.00 98.50 638 ALA A C 1
ATOM 4857 O O . ALA A 1 638 ? -6.885 2.844 15.988 1.00 98.50 638 ALA A O 1
ATOM 4858 N N . LEU A 1 639 ? -7.236 4.221 14.257 1.00 98.25 639 LEU A N 1
ATOM 4859 C CA . LEU A 1 639 ? -8.646 3.859 14.071 1.00 98.25 639 LEU A CA 1
ATOM 4860 C C . LEU A 1 639 ? -8.799 2.397 13.610 1.00 98.25 639 LEU A C 1
ATOM 4862 O O . LEU A 1 639 ? -9.661 1.682 14.126 1.00 98.25 639 LEU A O 1
ATOM 4866 N N . LEU A 1 640 ? -7.915 1.909 12.730 1.00 96.94 640 LEU A N 1
ATOM 4867 C CA . LEU A 1 640 ? -7.846 0.491 12.343 1.00 96.94 640 LEU A CA 1
ATOM 4868 C C . LEU A 1 640 ? -7.383 -0.421 13.498 1.00 96.94 640 LEU A C 1
ATOM 4870 O O . LEU A 1 640 ? -7.857 -1.552 13.624 1.00 96.94 640 LEU A O 1
ATOM 4874 N N . GLY A 1 641 ? -6.488 0.057 14.368 1.00 96.12 641 GLY A N 1
ATOM 4875 C CA . GLY A 1 641 ? -6.105 -0.625 15.611 1.00 96.12 641 GLY A CA 1
ATOM 4876 C C . GLY A 1 641 ? -7.258 -0.689 16.620 1.00 96.12 641 GLY A C 1
ATOM 4877 O O . GLY A 1 641 ? -7.534 -1.745 17.197 1.00 96.12 641 GLY A O 1
ATOM 4878 N N . ARG A 1 642 ? -8.003 0.410 16.767 1.00 97.94 642 ARG A N 1
ATOM 4879 C CA . ARG A 1 642 ? -9.207 0.512 17.599 1.00 97.94 642 ARG A CA 1
ATOM 4880 C C . ARG A 1 642 ? -10.320 -0.410 17.111 1.00 97.94 642 ARG A C 1
ATOM 4882 O O . ARG A 1 642 ? -10.952 -1.065 17.933 1.00 97.94 642 ARG A O 1
ATOM 4889 N N . ALA A 1 643 ? -10.517 -0.536 15.798 1.00 93.19 643 ALA A N 1
ATOM 4890 C CA . ALA A 1 643 ? -11.493 -1.462 15.217 1.00 93.19 643 ALA A CA 1
ATOM 4891 C C . ALA A 1 643 ? -11.219 -2.938 15.582 1.00 93.19 643 ALA A C 1
ATOM 4893 O O . ALA A 1 643 ? -12.157 -3.723 15.691 1.00 93.19 643 ALA A O 1
ATOM 4894 N N . LYS A 1 644 ? -9.951 -3.308 15.819 1.00 93.44 644 LYS A N 1
ATOM 4895 C CA . LYS A 1 644 ? -9.543 -4.660 16.248 1.00 93.44 644 LYS A CA 1
ATOM 4896 C C . LYS A 1 644 ? -9.580 -4.858 17.767 1.00 93.44 644 LYS A C 1
ATOM 4898 O O . LYS A 1 644 ? -9.852 -5.959 18.228 1.00 93.44 644 LYS A O 1
ATOM 4903 N N . THR A 1 645 ? -9.271 -3.817 18.544 1.00 94.81 645 THR A N 1
ATOM 4904 C CA . THR A 1 645 ? -9.008 -3.919 19.998 1.00 94.81 645 THR A CA 1
ATOM 4905 C C . THR A 1 645 ? -10.090 -3.310 20.893 1.00 94.81 645 THR A C 1
ATOM 4907 O O . THR A 1 645 ? -10.073 -3.522 22.107 1.00 94.81 645 THR A O 1
ATOM 4910 N N . GLY A 1 646 ? -10.995 -2.509 20.325 1.00 92.31 646 GLY A N 1
ATOM 4911 C CA . GLY A 1 646 ? -11.968 -1.690 21.051 1.00 92.31 646 GLY A CA 1
ATOM 4912 C C . GLY A 1 646 ? -11.373 -0.495 21.811 1.00 92.31 646 GLY A C 1
ATOM 4913 O O . GLY A 1 646 ? -12.107 0.156 22.550 1.00 92.31 646 GLY A O 1
ATOM 4914 N N . LYS A 1 647 ? -10.069 -0.210 21.673 1.00 93.69 647 LYS A N 1
ATOM 4915 C CA . LYS A 1 647 ? -9.335 0.776 22.489 1.00 93.69 647 LYS A CA 1
ATOM 4916 C C . LYS A 1 647 ? -8.737 1.893 21.639 1.00 93.69 647 LYS A C 1
ATOM 4918 O O . LYS A 1 647 ? -8.193 1.635 20.569 1.00 93.69 647 LYS A O 1
ATOM 4923 N N . GLY A 1 648 ? -8.823 3.120 22.142 1.00 96.88 648 GLY A N 1
ATOM 4924 C CA . GLY A 1 648 ? -8.068 4.262 21.634 1.00 96.88 648 GLY A CA 1
ATOM 4925 C C . GLY A 1 648 ? -6.615 4.272 22.127 1.00 96.88 648 GLY A C 1
ATOM 4926 O O . GLY A 1 648 ? -6.220 3.437 22.948 1.00 96.88 648 GLY A O 1
ATOM 4927 N N . GLN A 1 649 ? -5.822 5.221 21.627 1.00 97.94 649 GLN A N 1
ATOM 4928 C CA . GLN A 1 649 ? -4.424 5.428 22.020 1.00 97.94 649 GLN A CA 1
ATOM 4929 C C . GLN A 1 649 ? -3.990 6.890 21.844 1.00 97.94 649 GLN A C 1
ATOM 4931 O O . GLN A 1 649 ? -4.635 7.646 21.117 1.00 97.94 649 GLN A O 1
ATOM 4936 N N . HIS A 1 650 ? -2.875 7.257 22.479 1.00 98.56 650 HIS A N 1
ATOM 4937 C CA . HIS A 1 650 ? -2.157 8.509 22.226 1.00 98.56 650 HIS A CA 1
ATOM 4938 C C . HIS A 1 650 ? -1.184 8.310 21.065 1.00 98.56 650 HIS A C 1
ATOM 4940 O O . HIS A 1 650 ? -0.494 7.293 20.998 1.00 98.56 650 HIS A O 1
ATOM 4946 N N . ILE A 1 651 ? -1.138 9.283 20.166 1.00 98.75 651 ILE A N 1
ATOM 4947 C CA . ILE A 1 651 ? -0.164 9.423 19.093 1.00 98.75 651 ILE A CA 1
ATOM 4948 C C . ILE A 1 651 ? 0.662 10.676 19.406 1.00 98.75 651 ILE A C 1
ATOM 4950 O O . ILE A 1 651 ? 0.099 11.762 19.539 1.00 98.75 651 ILE A O 1
ATOM 4954 N N . ASP A 1 652 ? 1.977 10.516 19.510 1.00 98.00 652 ASP A N 1
ATOM 4955 C CA . ASP A 1 652 ? 2.948 11.613 19.549 1.00 98.00 652 ASP A CA 1
ATOM 4956 C C . ASP A 1 652 ? 3.543 11.769 18.143 1.00 98.00 652 ASP A C 1
ATOM 4958 O O . ASP A 1 652 ? 4.018 10.788 17.565 1.00 98.00 652 ASP A O 1
ATOM 4962 N N . VAL A 1 653 ? 3.465 12.971 17.569 1.00 98.19 653 VAL A N 1
ATOM 4963 C CA . VAL A 1 653 ? 4.009 13.290 16.244 1.00 98.19 653 VAL A CA 1
ATOM 4964 C C . VAL A 1 653 ? 4.872 14.542 16.359 1.00 98.19 653 VAL A C 1
ATOM 4966 O O . VAL A 1 653 ? 4.371 15.634 16.634 1.00 98.19 653 VAL A O 1
ATOM 4969 N N . ALA A 1 654 ? 6.174 14.386 16.132 1.00 98.19 654 ALA A N 1
ATOM 4970 C CA . ALA A 1 654 ? 7.132 15.480 16.194 1.00 98.19 654 ALA A CA 1
ATOM 4971 C C . ALA A 1 654 ? 7.508 15.984 14.793 1.00 98.19 654 ALA A C 1
ATOM 4973 O O . ALA A 1 654 ? 7.797 15.176 13.903 1.00 98.19 654 ALA A O 1
ATOM 4974 N N . LEU A 1 655 ? 7.571 17.308 14.604 1.00 98.44 655 LEU A N 1
ATOM 4975 C CA . LEU A 1 655 ? 8.105 17.911 13.378 1.00 98.44 655 LEU A CA 1
ATOM 4976 C C . LEU A 1 655 ? 9.574 17.494 13.169 1.00 98.44 655 LEU A C 1
ATOM 4978 O O . LEU A 1 655 ? 9.954 17.163 12.046 1.00 98.44 655 LEU A O 1
ATOM 4982 N N . SER A 1 656 ? 10.381 17.447 14.240 1.00 98.12 656 SER A N 1
ATOM 4983 C CA . SER A 1 656 ? 11.772 16.953 14.233 1.00 98.12 656 SER A CA 1
ATOM 4984 C C . SER A 1 656 ? 11.920 15.573 13.592 1.00 98.12 656 SER A C 1
ATOM 4986 O O . SER A 1 656 ? 12.809 15.336 12.769 1.00 98.12 656 SER A O 1
ATOM 4988 N N . ASP A 1 657 ? 11.029 14.657 13.959 1.00 97.88 657 ASP A N 1
ATOM 4989 C CA . ASP A 1 657 ? 11.102 13.248 13.588 1.00 97.88 657 ASP A CA 1
ATOM 4990 C C . ASP A 1 657 ? 10.598 13.056 12.156 1.00 97.88 657 ASP A C 1
ATOM 4992 O O . ASP A 1 657 ? 11.203 12.314 11.376 1.00 97.88 657 ASP A O 1
ATOM 4996 N N . CYS A 1 658 ? 9.548 13.797 11.780 1.00 98.06 658 CYS A N 1
ATOM 4997 C CA . CYS A 1 658 ? 9.057 13.863 10.407 1.00 98.06 658 CYS A CA 1
ATOM 4998 C C . CYS A 1 658 ? 10.142 14.403 9.466 1.00 98.06 658 CYS A C 1
ATOM 5000 O O . CYS A 1 658 ? 10.453 13.737 8.479 1.00 98.06 658 CYS A O 1
ATOM 5002 N N . GLN A 1 659 ? 10.792 15.521 9.816 1.00 97.56 659 GLN A N 1
ATOM 5003 C CA . GLN A 1 659 ? 11.908 16.085 9.048 1.00 97.56 659 GLN A CA 1
ATOM 5004 C C . GLN A 1 659 ? 13.049 15.073 8.873 1.00 97.56 659 GLN A C 1
ATOM 5006 O O . GLN A 1 659 ? 13.502 14.800 7.757 1.00 97.56 659 GLN A O 1
ATOM 5011 N N . THR A 1 660 ? 13.498 14.483 9.984 1.00 97.31 660 THR A N 1
ATOM 5012 C CA . THR A 1 660 ? 14.611 13.523 10.002 1.00 97.31 660 THR A CA 1
ATOM 5013 C C . THR A 1 660 ? 14.306 12.303 9.123 1.00 97.31 660 THR A C 1
ATOM 5015 O O . THR A 1 660 ? 15.189 11.802 8.424 1.00 97.31 660 THR A O 1
ATOM 5018 N N . ALA A 1 661 ? 13.047 11.852 9.086 1.00 97.31 661 ALA A N 1
ATOM 5019 C CA . ALA A 1 661 ? 12.599 10.790 8.189 1.00 97.31 661 ALA A CA 1
ATOM 5020 C C . ALA A 1 661 ? 12.531 11.231 6.710 1.00 97.31 661 ALA A C 1
ATOM 5022 O O . ALA A 1 661 ? 12.896 10.447 5.822 1.00 97.31 661 ALA A O 1
ATOM 5023 N N . THR A 1 662 ? 12.101 12.467 6.422 1.00 96.50 662 THR A N 1
ATOM 5024 C CA . THR A 1 662 ? 11.969 12.993 5.049 1.00 96.50 662 THR A CA 1
ATOM 5025 C C . THR A 1 662 ? 13.299 13.322 4.374 1.00 96.50 662 THR A C 1
ATOM 5027 O O . THR A 1 662 ? 13.362 13.245 3.149 1.00 96.50 662 THR A O 1
ATOM 5030 N N . LEU A 1 663 ? 14.390 13.538 5.125 1.00 95.81 663 LEU A N 1
ATOM 5031 C CA . LEU A 1 663 ? 15.763 13.551 4.576 1.00 95.81 663 LEU A CA 1
ATOM 5032 C C . LEU A 1 663 ? 16.140 12.238 3.853 1.00 95.81 663 LEU A C 1
ATOM 5034 O O . LEU A 1 663 ? 17.094 12.200 3.075 1.00 95.81 663 LEU A O 1
ATOM 5038 N N . ALA A 1 664 ? 15.391 11.157 4.100 1.00 94.94 664 ALA A N 1
ATOM 5039 C CA . ALA A 1 664 ? 15.306 9.959 3.272 1.00 94.94 664 ALA A CA 1
ATOM 5040 C C . ALA A 1 664 ? 16.659 9.388 2.797 1.00 94.94 664 ALA A C 1
ATOM 5042 O O . ALA A 1 664 ? 17.344 8.708 3.563 1.00 94.94 664 ALA A O 1
ATOM 5043 N N . ASN A 1 665 ? 17.009 9.565 1.519 1.00 91.56 665 ASN A N 1
ATOM 5044 C CA . ASN A 1 665 ? 18.246 9.038 0.941 1.00 91.56 665 ASN A CA 1
ATOM 5045 C C . ASN A 1 665 ? 19.486 9.837 1.363 1.00 91.56 665 ASN A C 1
ATOM 5047 O O . ASN A 1 665 ? 20.535 9.223 1.506 1.00 91.56 665 ASN A O 1
ATOM 5051 N N . ILE A 1 666 ? 19.376 11.141 1.635 1.00 93.88 666 ILE A N 1
ATOM 5052 C CA . ILE A 1 666 ? 20.505 11.963 2.100 1.00 93.88 666 ILE A CA 1
ATOM 5053 C C . ILE A 1 666 ? 20.923 11.527 3.509 1.00 93.88 666 ILE A C 1
ATOM 5055 O O . ILE A 1 666 ? 22.079 11.169 3.724 1.00 93.88 666 ILE A O 1
ATOM 5059 N N . ALA A 1 667 ? 19.963 11.407 4.433 1.00 95.19 667 ALA A N 1
ATOM 5060 C CA . ALA A 1 667 ? 20.218 10.836 5.759 1.00 95.19 667 ALA A CA 1
ATOM 5061 C C . ALA A 1 667 ? 20.783 9.404 5.672 1.00 95.19 667 ALA A C 1
ATOM 5063 O O . ALA A 1 667 ? 21.712 9.058 6.400 1.00 95.19 667 ALA A O 1
ATOM 5064 N N . SER A 1 668 ? 20.283 8.583 4.738 1.00 94.69 668 SER A N 1
ATOM 5065 C CA . SER A 1 668 ? 20.823 7.235 4.500 1.00 94.69 668 SER A CA 1
ATOM 5066 C C . SER A 1 668 ? 22.276 7.265 4.002 1.00 94.69 668 SER A C 1
ATOM 5068 O O . SER A 1 668 ? 23.081 6.455 4.453 1.00 94.69 668 SER A O 1
ATOM 5070 N N . SER A 1 669 ? 22.645 8.200 3.120 1.00 92.25 669 SER A N 1
ATOM 5071 C CA . SER A 1 669 ? 24.025 8.376 2.648 1.00 92.25 669 SER A CA 1
ATOM 5072 C C . SER A 1 669 ? 24.979 8.755 3.782 1.00 92.25 669 SER A C 1
ATOM 5074 O O . SER A 1 669 ? 26.059 8.167 3.874 1.00 92.25 669 SER A O 1
ATOM 5076 N N . CYS A 1 670 ? 24.583 9.660 4.681 1.00 93.88 670 CYS A N 1
ATOM 5077 C CA . CYS A 1 670 ? 25.385 10.012 5.858 1.00 93.88 670 CYS A CA 1
ATOM 5078 C C . CYS A 1 670 ? 25.524 8.821 6.824 1.00 93.88 670 CYS A C 1
ATOM 5080 O O . CYS A 1 670 ? 26.628 8.508 7.265 1.00 93.88 670 CYS A O 1
ATOM 5082 N N . LEU A 1 671 ? 24.433 8.090 7.091 1.00 94.81 671 LEU A N 1
ATOM 5083 C CA . LEU A 1 671 ? 24.441 6.907 7.966 1.00 94.81 671 LEU A CA 1
ATOM 5084 C C . LEU A 1 671 ? 25.280 5.739 7.417 1.00 94.81 671 LEU A C 1
ATOM 5086 O O . LEU A 1 671 ? 25.870 4.999 8.201 1.00 94.81 671 LEU A O 1
ATOM 5090 N N . VAL A 1 672 ? 25.342 5.560 6.092 1.00 93.62 672 VAL A N 1
ATOM 5091 C CA . VAL A 1 672 ? 26.129 4.492 5.444 1.00 93.62 672 VAL A CA 1
ATOM 5092 C C . VAL A 1 672 ? 27.607 4.865 5.290 1.00 93.62 672 VAL A C 1
ATOM 5094 O O . VAL A 1 672 ? 28.467 3.995 5.414 1.00 93.62 672 VAL A O 1
ATOM 5097 N N . SER A 1 673 ? 27.923 6.136 5.025 1.00 93.44 673 SER A N 1
ATOM 5098 C CA . SER A 1 673 ? 29.308 6.600 4.831 1.00 93.44 673 SER A CA 1
ATOM 5099 C C . SER A 1 673 ? 30.020 7.011 6.125 1.00 93.44 673 SER A C 1
ATOM 5101 O O . SER A 1 673 ? 31.251 7.028 6.172 1.00 93.44 673 SER A O 1
ATOM 5103 N N . GLY A 1 674 ? 29.265 7.388 7.162 1.00 94.94 674 GLY A N 1
ATOM 5104 C CA . GLY A 1 674 ? 29.797 8.053 8.353 1.00 94.94 674 GLY A CA 1
ATOM 5105 C C . GLY A 1 674 ? 30.356 9.457 8.081 1.00 94.94 674 GLY A C 1
ATOM 5106 O O . GLY A 1 674 ? 31.069 9.986 8.929 1.00 94.94 674 GLY A O 1
ATOM 5107 N N . GLN A 1 675 ? 30.080 10.038 6.908 1.00 94.00 675 GLN A N 1
ATOM 5108 C CA . GLN A 1 675 ? 30.546 11.362 6.488 1.00 94.00 675 GLN A CA 1
ATOM 5109 C C . GLN A 1 675 ? 29.394 12.383 6.502 1.00 94.00 675 GLN A C 1
ATOM 5111 O O . GLN A 1 675 ? 28.232 11.985 6.367 1.00 94.00 675 GLN A O 1
ATOM 5116 N N . PRO A 1 676 ? 29.688 13.692 6.647 1.00 92.69 676 PRO A N 1
ATOM 5117 C CA . PRO A 1 676 ? 28.705 14.740 6.380 1.00 92.69 676 PRO A CA 1
ATOM 5118 C C . PRO A 1 676 ? 28.249 14.702 4.915 1.00 92.69 676 PRO A C 1
ATOM 5120 O O . PRO A 1 676 ? 28.952 14.184 4.041 1.00 92.69 676 PRO A O 1
ATOM 5123 N N . ASP A 1 677 ? 27.079 15.275 4.635 1.00 91.62 677 ASP A N 1
ATOM 5124 C CA . ASP A 1 677 ? 26.649 15.471 3.257 1.00 91.62 677 ASP A CA 1
ATOM 5125 C C . ASP A 1 677 ? 27.480 16.560 2.552 1.00 91.62 677 ASP A C 1
ATOM 5127 O O . ASP A 1 677 ? 28.293 17.271 3.143 1.00 91.62 677 ASP A O 1
ATOM 5131 N N . SER A 1 678 ? 27.301 16.656 1.238 1.00 89.44 678 SER A N 1
ATOM 5132 C CA . SER A 1 678 ? 28.089 17.539 0.373 1.00 89.44 678 SER A CA 1
ATOM 5133 C C . SER A 1 678 ? 27.528 18.962 0.257 1.00 89.44 678 SER A C 1
ATOM 5135 O O . SER A 1 678 ? 28.020 19.721 -0.584 1.00 89.44 678 SER A O 1
ATOM 5137 N N . GLY A 1 679 ? 26.510 19.323 1.041 1.00 91.88 679 GLY A N 1
ATOM 5138 C CA . GLY A 1 679 ? 25.783 20.586 0.965 1.00 91.88 679 GLY A CA 1
ATOM 5139 C C . GLY A 1 679 ? 24.789 20.661 -0.200 1.00 91.88 679 GLY A C 1
ATOM 5140 O O . GLY A 1 679 ? 24.409 19.659 -0.806 1.00 91.88 679 GLY A O 1
ATOM 5141 N N . ARG A 1 680 ? 24.380 21.893 -0.523 1.00 94.94 680 ARG A N 1
ATOM 5142 C CA . ARG A 1 680 ? 23.368 22.246 -1.538 1.00 94.94 680 ARG A CA 1
ATOM 5143 C C . ARG A 1 680 ? 23.704 21.771 -2.949 1.00 94.94 680 ARG A C 1
ATOM 5145 O O . ARG A 1 680 ? 24.867 21.739 -3.338 1.00 94.94 680 ARG A O 1
ATOM 5152 N N . TRP A 1 681 ? 22.680 21.500 -3.759 1.00 94.06 681 TRP A N 1
ATOM 5153 C CA . TRP A 1 681 ? 22.837 21.123 -5.176 1.00 94.06 681 TRP A CA 1
ATOM 5154 C C . TRP A 1 681 ? 21.955 21.924 -6.152 1.00 94.06 681 TRP A C 1
ATOM 5156 O O . TRP A 1 681 ? 21.958 21.652 -7.352 1.00 94.06 681 TRP A O 1
ATOM 5166 N N . GLY A 1 682 ? 21.216 22.936 -5.689 1.00 94.69 682 GLY A N 1
ATOM 5167 C CA . GLY A 1 682 ? 20.232 23.628 -6.524 1.00 94.69 682 GLY A CA 1
ATOM 5168 C C . GLY A 1 682 ? 19.125 22.669 -6.955 1.00 94.69 682 GLY A C 1
ATOM 5169 O O . GLY A 1 682 ? 18.503 22.019 -6.121 1.00 94.69 682 GLY A O 1
ATOM 5170 N N . THR A 1 683 ? 18.898 22.558 -8.264 1.00 94.88 683 THR A N 1
ATOM 5171 C CA . THR A 1 683 ? 17.961 21.585 -8.848 1.00 94.88 683 THR A CA 1
ATOM 5172 C C . THR A 1 683 ? 18.607 20.232 -9.168 1.00 94.88 683 THR A C 1
ATOM 5174 O O . THR A 1 683 ? 17.916 19.345 -9.668 1.00 94.88 683 THR A O 1
ATOM 5177 N N . ALA A 1 684 ? 19.910 20.054 -8.916 1.00 94.94 684 ALA A N 1
ATOM 5178 C CA . ALA A 1 684 ? 20.641 18.852 -9.302 1.00 94.94 684 ALA A CA 1
ATOM 5179 C C . ALA A 1 684 ? 20.552 17.717 -8.269 1.00 94.94 684 ALA A C 1
ATOM 5181 O O . ALA A 1 684 ? 20.617 17.936 -7.062 1.00 94.94 684 ALA A O 1
ATOM 5182 N N . HIS A 1 685 ? 20.474 16.472 -8.742 1.00 93.81 685 HIS A N 1
ATOM 5183 C CA . HIS A 1 685 ? 20.593 15.298 -7.878 1.00 93.81 685 HIS A CA 1
ATOM 5184 C C . HIS A 1 685 ? 22.076 14.990 -7.581 1.00 93.81 685 HIS A C 1
ATOM 5186 O O . HIS A 1 685 ? 22.873 14.930 -8.523 1.00 93.81 685 HIS A O 1
ATOM 5192 N N . PRO A 1 686 ? 22.485 14.718 -6.323 1.00 90.50 686 PRO A N 1
ATOM 5193 C CA . PRO A 1 686 ? 23.895 14.500 -5.969 1.00 90.50 686 PRO A CA 1
ATOM 5194 C C . PRO A 1 686 ? 24.517 13.260 -6.631 1.00 90.50 686 PRO A C 1
ATOM 5196 O O . PRO A 1 686 ? 25.688 13.282 -7.004 1.00 90.50 686 PRO A O 1
ATOM 5199 N N . SER A 1 687 ? 23.738 12.188 -6.816 1.00 91.38 687 SER A N 1
ATOM 5200 C CA . SER A 1 687 ? 24.245 10.865 -7.233 1.00 91.38 687 SER A CA 1
ATOM 5201 C C . SER A 1 687 ? 23.800 10.412 -8.630 1.00 91.38 687 SER A C 1
ATOM 5203 O O . SER A 1 687 ? 24.048 9.267 -9.001 1.00 91.38 687 SER A O 1
ATOM 5205 N N . ILE A 1 688 ? 23.090 11.255 -9.388 1.00 95.00 688 ILE A N 1
ATOM 5206 C CA . ILE A 1 688 ? 22.559 10.912 -10.721 1.00 95.00 688 ILE A CA 1
ATOM 5207 C C . ILE A 1 688 ? 22.845 12.071 -11.671 1.00 95.00 688 ILE A C 1
ATOM 5209 O O . ILE A 1 688 ? 22.579 13.222 -11.323 1.00 95.00 688 ILE A O 1
ATOM 5213 N N . VAL A 1 689 ? 23.377 11.766 -12.856 1.00 96.38 689 VAL A N 1
ATOM 5214 C CA . VAL A 1 689 ? 23.715 12.759 -13.884 1.00 96.38 689 VAL A CA 1
ATOM 5215 C C . VAL A 1 689 ? 23.271 12.267 -15.266 1.00 96.38 689 VAL A C 1
ATOM 5217 O O . VAL A 1 689 ? 23.533 11.109 -15.601 1.00 96.38 689 VAL A O 1
ATOM 5220 N N . PRO A 1 690 ? 22.673 13.128 -16.109 1.00 95.50 690 PRO A N 1
ATOM 5221 C CA . PRO A 1 690 ? 22.097 14.434 -15.778 1.00 95.50 690 PRO A CA 1
ATOM 5222 C C . PRO A 1 690 ? 20.729 14.289 -15.091 1.00 95.50 690 PRO A C 1
ATOM 5224 O O . PRO A 1 690 ? 19.847 13.578 -15.568 1.00 95.50 690 PRO A O 1
ATOM 5227 N N . TYR A 1 691 ? 20.541 14.984 -13.970 1.00 97.00 691 TYR A N 1
ATOM 5228 C CA . TYR A 1 691 ? 19.246 15.092 -13.293 1.00 97.00 691 TYR A CA 1
ATOM 5229 C C . TYR A 1 691 ? 19.160 16.473 -12.636 1.00 97.00 691 TYR A C 1
ATOM 5231 O O . TYR A 1 691 ? 19.547 16.623 -11.478 1.00 97.00 691 TYR A O 1
ATOM 5239 N N . ARG A 1 692 ? 18.752 17.490 -13.407 1.00 96.56 692 ARG A N 1
ATOM 5240 C CA . ARG A 1 692 ? 18.661 18.907 -12.991 1.00 96.56 692 ARG A CA 1
ATOM 5241 C C . ARG A 1 692 ? 17.788 19.728 -13.943 1.00 96.56 692 ARG A C 1
ATOM 5243 O O . ARG A 1 692 ? 17.414 19.236 -15.009 1.00 96.56 692 ARG A O 1
ATOM 5250 N N . SER A 1 693 ? 17.527 20.988 -13.590 1.00 97.38 693 SER A N 1
ATOM 5251 C CA . SER A 1 693 ? 17.073 21.997 -14.556 1.00 97.38 693 SER A CA 1
ATOM 5252 C C . SER A 1 693 ? 18.241 22.573 -15.363 1.00 97.38 693 SER A C 1
ATOM 5254 O O . SER A 1 693 ? 19.352 22.740 -14.855 1.00 97.38 693 SER A O 1
ATOM 5256 N N . PHE A 1 694 ? 17.976 22.891 -16.623 1.00 98.06 694 PHE A N 1
ATOM 5257 C CA . PHE A 1 694 ? 18.894 23.506 -17.573 1.00 98.06 694 PHE A CA 1
ATOM 5258 C C . PHE A 1 694 ? 18.202 24.703 -18.227 1.00 98.06 694 PHE A C 1
ATOM 5260 O O . PHE A 1 694 ? 17.016 24.632 -18.558 1.00 98.06 694 PHE A O 1
ATOM 5267 N N . LYS A 1 695 ? 18.937 25.800 -18.433 1.00 98.19 695 LYS A N 1
ATOM 5268 C CA . LYS A 1 695 ? 18.388 26.999 -19.082 1.00 98.19 695 LYS A CA 1
ATOM 5269 C C . LYS A 1 695 ? 18.024 26.741 -20.543 1.00 98.19 695 LYS A C 1
ATOM 5271 O O . LYS A 1 695 ? 18.770 26.083 -21.267 1.00 98.19 695 LYS A O 1
ATOM 5276 N N . THR A 1 696 ? 16.904 27.300 -20.978 1.00 98.50 696 THR A N 1
ATOM 5277 C CA . THR A 1 696 ? 16.441 27.304 -22.374 1.00 98.50 696 THR A CA 1
ATOM 5278 C C . THR A 1 696 ? 16.547 28.721 -22.952 1.00 98.50 696 THR A C 1
ATOM 5280 O O . THR A 1 696 ? 17.125 29.608 -22.321 1.00 98.50 696 THR A O 1
ATOM 5283 N N . ARG A 1 697 ? 16.013 28.953 -24.157 1.00 98.00 697 ARG A N 1
ATOM 5284 C CA . ARG A 1 697 ? 15.938 30.286 -24.783 1.00 98.00 697 ARG A CA 1
ATOM 5285 C C . ARG A 1 697 ? 15.021 31.260 -24.023 1.00 98.00 697 ARG A C 1
ATOM 5287 O O . ARG A 1 697 ? 15.178 32.466 -24.180 1.00 98.00 697 ARG A O 1
ATOM 5294 N N . ASP A 1 698 ? 14.072 30.750 -23.233 1.00 96.75 698 ASP A N 1
ATOM 5295 C CA . ASP A 1 698 ? 12.999 31.530 -22.594 1.00 96.75 698 ASP A CA 1
ATOM 5296 C C . ASP A 1 698 ? 12.664 31.134 -21.138 1.00 96.75 698 ASP A C 1
ATOM 5298 O O . ASP A 1 698 ? 11.824 31.777 -20.512 1.00 96.75 698 ASP A O 1
ATOM 5302 N N . GLY A 1 699 ? 13.319 30.116 -20.571 1.00 96.50 699 GLY A N 1
ATOM 5303 C CA . GLY A 1 699 ? 13.031 29.606 -19.228 1.00 96.50 699 GLY A CA 1
ATOM 5304 C C . GLY A 1 699 ? 13.989 28.496 -18.783 1.00 96.50 699 GLY A C 1
ATOM 5305 O O . GLY A 1 699 ? 15.206 28.583 -18.977 1.00 96.50 699 GLY A O 1
ATOM 5306 N N . ASP A 1 700 ? 13.436 27.439 -18.183 1.00 98.06 700 ASP A N 1
ATOM 5307 C CA . ASP A 1 700 ? 14.176 26.272 -17.699 1.00 98.06 700 ASP A CA 1
ATOM 5308 C C . ASP A 1 700 ? 13.425 24.972 -18.021 1.00 98.06 700 ASP A C 1
ATOM 5310 O O . ASP A 1 700 ? 12.227 24.839 -17.750 1.00 98.06 700 ASP A O 1
ATOM 5314 N N . VAL A 1 701 ? 14.161 23.976 -18.520 1.00 98.06 701 VAL A N 1
ATOM 5315 C CA . VAL A 1 701 ? 13.687 22.601 -18.717 1.00 98.06 701 VAL A CA 1
ATOM 5316 C C . VAL A 1 701 ? 14.431 21.663 -17.769 1.00 98.06 701 VAL A C 1
ATOM 5318 O O . VAL A 1 701 ? 15.654 21.716 -17.648 1.00 98.06 701 VAL A O 1
ATOM 5321 N N . LEU A 1 702 ? 13.703 20.804 -17.064 1.00 97.88 702 LEU A N 1
ATOM 5322 C CA . LEU A 1 702 ? 14.263 19.743 -16.236 1.00 97.88 702 LEU A CA 1
ATOM 5323 C C . LEU A 1 702 ? 14.357 18.451 -17.043 1.00 97.88 702 LEU A C 1
ATOM 5325 O O . LEU A 1 702 ? 13.370 18.020 -17.635 1.00 97.88 702 LEU A O 1
ATOM 5329 N N . PHE A 1 703 ? 15.531 17.820 -17.021 1.00 97.94 703 PHE A N 1
ATOM 5330 C CA . PHE A 1 703 ? 15.792 16.515 -17.631 1.00 97.94 703 PHE A CA 1
ATOM 5331 C C . PHE A 1 703 ? 16.173 15.510 -16.536 1.00 97.94 703 PHE A C 1
ATOM 5333 O O . PHE A 1 703 ? 17.078 15.782 -15.747 1.00 97.94 703 PHE A O 1
ATOM 5340 N N . GLY A 1 704 ? 15.484 14.364 -16.474 1.00 95.56 704 GLY A N 1
ATOM 5341 C CA . GLY A 1 704 ? 15.649 13.356 -15.418 1.00 95.56 704 GLY A CA 1
ATOM 5342 C C . GLY A 1 704 ? 16.197 12.016 -15.918 1.00 95.56 704 GLY A C 1
ATOM 5343 O O . GLY A 1 704 ? 15.453 11.037 -16.017 1.00 95.56 704 GLY A O 1
ATOM 5344 N N . CYS A 1 705 ? 17.501 11.925 -16.197 1.00 95.12 705 CYS A N 1
ATOM 5345 C CA . CYS A 1 705 ? 18.132 10.697 -16.697 1.00 95.12 705 CYS A CA 1
ATOM 5346 C C . CYS A 1 705 ? 18.493 9.720 -15.567 1.00 95.12 705 CYS A C 1
ATOM 5348 O O . CYS A 1 705 ? 19.659 9.495 -15.256 1.00 95.12 705 CYS A O 1
ATOM 5350 N N . GLY A 1 706 ? 17.478 9.091 -14.968 1.00 91.81 706 GLY A N 1
ATOM 5351 C CA . GLY A 1 706 ? 17.635 8.128 -13.865 1.00 91.81 706 GLY A CA 1
ATOM 5352 C C . GLY A 1 706 ? 18.372 6.814 -14.190 1.00 91.81 706 GLY A C 1
ATOM 5353 O O . GLY A 1 706 ? 18.500 5.973 -13.306 1.00 91.81 706 GLY A O 1
ATOM 5354 N N . ASN A 1 707 ? 18.801 6.590 -15.436 1.00 94.69 707 ASN A N 1
ATOM 5355 C CA . ASN A 1 707 ? 19.605 5.441 -15.877 1.00 94.69 707 ASN A CA 1
ATOM 5356 C C . ASN A 1 707 ? 20.215 5.696 -17.269 1.00 94.69 707 ASN A C 1
ATOM 5358 O O . ASN A 1 707 ? 19.836 6.641 -17.963 1.00 94.69 707 ASN A O 1
ATOM 5362 N N . ASP A 1 708 ? 21.126 4.821 -17.696 1.00 96.00 708 ASP A N 1
ATOM 5363 C CA . ASP A 1 708 ? 21.904 4.979 -18.933 1.00 96.00 708 ASP A CA 1
ATOM 5364 C C . ASP A 1 708 ? 21.044 4.926 -20.214 1.00 96.00 708 ASP A C 1
ATOM 5366 O O . ASP A 1 708 ? 21.334 5.631 -21.177 1.00 96.00 708 ASP A O 1
ATOM 5370 N N . ARG A 1 709 ? 19.917 4.191 -20.213 1.00 96.31 709 ARG A N 1
ATOM 5371 C CA . ARG A 1 709 ? 18.951 4.200 -21.334 1.00 96.31 709 ARG A CA 1
ATOM 5372 C C . ARG A 1 709 ? 18.305 5.578 -21.504 1.00 96.31 709 ARG A C 1
ATOM 5374 O O . ARG A 1 709 ? 18.138 6.042 -22.627 1.00 96.31 709 ARG A O 1
ATOM 5381 N N . LEU A 1 710 ? 17.935 6.226 -20.397 1.00 97.38 710 LEU A N 1
ATOM 5382 C CA . LEU A 1 710 ? 17.380 7.583 -20.420 1.00 97.38 710 LEU A CA 1
ATOM 5383 C C . LEU A 1 710 ? 18.430 8.616 -20.843 1.00 97.38 710 LEU A C 1
ATOM 5385 O O . LEU A 1 710 ? 18.103 9.532 -21.590 1.00 97.38 710 LEU A O 1
ATOM 5389 N N . PHE A 1 711 ? 19.689 8.434 -20.432 1.00 97.75 711 PHE A N 1
ATOM 5390 C CA . PHE A 1 711 ? 20.791 9.263 -20.917 1.00 97.75 711 PHE A CA 1
ATOM 5391 C C . PHE A 1 711 ? 20.971 9.146 -22.438 1.00 97.75 711 PHE A C 1
ATOM 5393 O O . PHE A 1 711 ? 21.014 10.171 -23.108 1.00 97.75 711 PHE A O 1
ATOM 5400 N N . GLY A 1 712 ? 20.952 7.931 -23.000 1.00 96.94 712 GLY A N 1
ATOM 5401 C CA . GLY A 1 712 ? 21.009 7.730 -24.454 1.00 96.94 712 GLY A CA 1
ATOM 5402 C C . GLY A 1 712 ? 19.886 8.442 -25.224 1.00 96.94 712 GLY A C 1
ATOM 5403 O O . GLY A 1 712 ? 20.151 9.058 -26.252 1.00 96.94 712 GLY A O 1
ATOM 5404 N N . ILE A 1 713 ? 18.657 8.443 -24.693 1.00 97.69 713 ILE A N 1
ATOM 5405 C CA . ILE A 1 713 ? 17.521 9.177 -25.287 1.00 97.69 713 ILE A CA 1
ATOM 5406 C C . ILE A 1 713 ? 17.749 10.697 -25.242 1.00 97.69 713 ILE A C 1
ATOM 5408 O O . ILE A 1 713 ? 17.436 11.388 -26.212 1.00 97.69 713 ILE A O 1
ATOM 5412 N N . LEU A 1 714 ? 18.331 11.227 -24.159 1.00 98.06 714 LEU A N 1
ATOM 5413 C CA . LEU A 1 714 ? 18.714 12.640 -24.083 1.00 98.06 714 LEU A CA 1
ATOM 5414 C C . LEU A 1 714 ? 19.808 12.981 -25.106 1.00 98.06 714 LEU A C 1
ATOM 5416 O O . LEU A 1 714 ? 19.660 13.961 -25.828 1.00 98.06 714 LEU A O 1
ATOM 5420 N N . CYS A 1 715 ? 20.860 12.166 -25.215 1.00 98.00 715 CYS A N 1
ATOM 5421 C CA . CYS A 1 715 ? 21.928 12.312 -26.211 1.00 98.00 715 CYS A CA 1
ATOM 5422 C C . CYS A 1 715 ? 21.369 12.407 -27.641 1.00 98.00 715 CYS A C 1
ATOM 5424 O O . CYS A 1 715 ? 21.625 13.381 -28.353 1.00 98.00 715 CYS A O 1
ATOM 5426 N N . ASP A 1 716 ? 20.520 11.450 -28.021 1.00 97.00 716 ASP A N 1
ATOM 5427 C CA . ASP A 1 716 ? 19.874 11.403 -29.338 1.00 97.00 716 ASP A CA 1
ATOM 5428 C C . ASP A 1 716 ? 18.888 12.574 -29.548 1.00 97.00 716 ASP A C 1
ATOM 5430 O O . ASP A 1 716 ? 18.730 13.090 -30.658 1.00 97.00 716 ASP A O 1
ATOM 5434 N N . GLY A 1 717 ? 18.242 13.050 -28.479 1.00 96.19 717 GLY A N 1
ATOM 5435 C CA . GLY A 1 717 ? 17.338 14.201 -28.510 1.00 96.19 717 GLY A CA 1
ATOM 5436 C C . GLY A 1 717 ? 18.034 15.565 -28.608 1.00 96.19 717 GLY A C 1
ATOM 5437 O O . GLY A 1 717 ? 17.504 16.470 -29.260 1.00 96.19 717 GLY A O 1
ATOM 5438 N N . LEU A 1 718 ? 19.221 15.707 -28.010 1.00 97.06 718 LEU A N 1
ATOM 5439 C CA . LEU A 1 718 ? 20.073 16.900 -28.098 1.00 97.06 718 LEU A CA 1
ATOM 5440 C C . LEU A 1 718 ? 20.870 16.973 -29.410 1.00 97.06 718 LEU A C 1
ATOM 5442 O O . LEU A 1 718 ? 21.366 18.045 -29.741 1.00 97.06 718 LEU A O 1
ATOM 5446 N N . GLY A 1 719 ? 20.971 15.871 -30.160 1.00 96.31 719 GLY A N 1
ATOM 5447 C CA . GLY A 1 719 ? 21.775 15.792 -31.386 1.00 96.31 719 GLY A CA 1
ATOM 5448 C C . GLY A 1 719 ? 23.236 15.393 -31.158 1.00 96.31 719 GLY A C 1
ATOM 5449 O O . GLY A 1 719 ? 24.046 15.574 -32.060 1.00 96.31 719 GLY A O 1
ATOM 5450 N N . HIS A 1 720 ? 23.550 14.829 -29.987 1.00 97.06 720 HIS A N 1
ATOM 5451 C CA . HIS A 1 720 ? 24.873 14.323 -29.607 1.00 97.06 720 HIS A CA 1
ATOM 5452 C C . HIS A 1 720 ? 24.829 12.815 -29.297 1.00 97.06 720 HIS A C 1
ATOM 5454 O O . HIS A 1 720 ? 25.037 12.409 -28.147 1.00 97.06 720 HIS A O 1
ATOM 5460 N N . PRO A 1 721 ? 24.503 11.957 -30.286 1.00 97.31 721 PRO A N 1
ATOM 5461 C CA . PRO A 1 721 ? 24.408 10.510 -30.091 1.00 97.31 721 PRO A CA 1
ATOM 5462 C C . PRO A 1 721 ? 25.719 9.886 -29.588 1.00 97.31 721 PRO A C 1
ATOM 5464 O O . PRO A 1 721 ? 25.678 8.859 -28.916 1.00 97.31 721 PRO A O 1
ATOM 5467 N N . GLU A 1 722 ? 26.870 10.494 -29.880 1.00 97.44 722 GLU A N 1
ATOM 5468 C CA . GLU A 1 722 ? 28.201 10.018 -29.500 1.00 97.44 722 GLU A CA 1
ATOM 5469 C C . GLU A 1 722 ? 28.449 10.035 -27.983 1.00 97.44 722 GLU A C 1
ATOM 5471 O O . GLU A 1 722 ? 29.177 9.184 -27.468 1.00 97.44 722 GLU A O 1
ATOM 5476 N N . TRP A 1 723 ? 27.793 10.933 -27.236 1.00 97.50 723 TRP A N 1
ATOM 5477 C CA . TRP A 1 723 ? 27.986 11.049 -25.784 1.00 97.50 723 TRP A CA 1
ATOM 5478 C C . TRP A 1 723 ? 27.559 9.796 -25.010 1.00 97.50 723 TRP A C 1
ATOM 5480 O O . TRP A 1 723 ? 28.054 9.584 -23.909 1.00 97.50 723 TRP A O 1
ATOM 5490 N N . LYS A 1 724 ? 26.669 8.947 -25.544 1.00 94.50 724 LYS A N 1
ATOM 5491 C CA . LYS A 1 724 ? 26.237 7.717 -24.846 1.00 94.50 724 LYS A CA 1
ATOM 5492 C C . LYS A 1 724 ? 27.261 6.579 -24.918 1.00 94.50 724 LYS A C 1
ATOM 5494 O O . LYS A 1 724 ? 27.208 5.659 -24.102 1.00 94.50 724 LYS A O 1
ATOM 5499 N N . ASP A 1 725 ? 28.198 6.654 -25.863 1.00 94.62 725 ASP A N 1
ATOM 5500 C CA . ASP A 1 725 ? 29.256 5.661 -26.053 1.00 94.62 725 ASP A CA 1
ATOM 5501 C C . ASP A 1 725 ? 30.643 6.127 -25.590 1.00 94.62 725 ASP A C 1
ATOM 5503 O O . ASP A 1 725 ? 31.500 5.270 -25.347 1.00 94.62 725 ASP A O 1
ATOM 5507 N N . ASP A 1 726 ? 30.832 7.436 -25.380 1.00 97.25 726 ASP A N 1
ATOM 5508 C CA . ASP A 1 726 ? 32.018 8.028 -24.749 1.00 97.25 726 ASP A CA 1
ATOM 5509 C C . ASP A 1 726 ? 32.315 7.380 -23.381 1.00 97.25 726 ASP A C 1
ATOM 5511 O O . ASP A 1 726 ? 31.455 7.275 -22.499 1.00 97.25 726 ASP A O 1
ATOM 5515 N N . ALA A 1 727 ? 33.571 6.976 -23.183 1.00 96.44 727 ALA A N 1
ATOM 5516 C CA . ALA A 1 727 ? 34.064 6.393 -21.941 1.00 96.44 727 ALA A CA 1
ATOM 5517 C C . ALA A 1 727 ? 33.905 7.321 -20.718 1.00 96.44 727 ALA A C 1
ATOM 5519 O O . ALA A 1 727 ? 33.817 6.821 -19.599 1.00 96.44 727 ALA A O 1
ATOM 5520 N N . LYS A 1 728 ? 33.819 8.647 -20.905 1.00 96.38 728 LYS A N 1
ATOM 5521 C CA . LYS A 1 728 ? 33.512 9.610 -19.833 1.00 96.38 728 LYS A CA 1
ATOM 5522 C C . LYS A 1 728 ? 32.077 9.525 -19.316 1.00 96.38 728 LYS A C 1
ATOM 5524 O O . LYS A 1 728 ? 31.817 9.969 -18.198 1.00 96.38 728 LYS A O 1
ATOM 5529 N N . TYR A 1 729 ? 31.138 9.028 -20.123 1.00 97.75 729 TYR A N 1
ATOM 5530 C CA . TYR A 1 729 ? 29.701 9.206 -19.882 1.00 97.75 729 TYR A CA 1
ATOM 5531 C C . TYR A 1 729 ? 28.870 7.916 -19.976 1.00 97.75 729 TYR A C 1
ATOM 5533 O O . TYR A 1 729 ? 27.660 7.941 -19.729 1.00 97.75 729 TYR A O 1
ATOM 5541 N N . LYS A 1 730 ? 29.505 6.786 -20.304 1.00 94.00 730 LYS A N 1
ATOM 5542 C CA . LYS A 1 730 ? 28.854 5.497 -20.574 1.00 94.00 730 LYS A CA 1
ATOM 5543 C C . LYS A 1 730 ? 27.942 5.016 -19.440 1.00 94.00 730 LYS A C 1
ATOM 5545 O O . LYS A 1 730 ? 26.804 4.627 -19.699 1.00 94.00 730 LYS A O 1
ATOM 5550 N N . THR A 1 731 ? 28.401 5.076 -18.189 1.00 96.75 731 THR A N 1
ATOM 5551 C CA . THR A 1 731 ? 27.591 4.758 -17.002 1.00 96.75 731 THR A CA 1
ATOM 5552 C C . THR A 1 731 ? 27.328 5.996 -16.148 1.00 96.75 731 THR A C 1
ATOM 5554 O O . THR A 1 731 ? 28.047 6.996 -16.205 1.00 96.75 731 THR A O 1
ATOM 5557 N N . ASN A 1 732 ? 26.310 5.931 -15.287 1.00 97.25 732 ASN A N 1
ATOM 5558 C CA . ASN A 1 732 ? 26.029 7.001 -14.327 1.00 97.25 732 ASN A CA 1
ATOM 5559 C C . ASN A 1 732 ? 27.216 7.315 -13.393 1.00 97.25 732 ASN A C 1
ATOM 5561 O O . ASN A 1 732 ? 27.348 8.457 -12.967 1.00 97.25 732 ASN A O 1
ATOM 5565 N N . ALA A 1 733 ? 28.083 6.343 -13.082 1.00 96.50 733 ALA A N 1
ATOM 5566 C CA . ALA A 1 733 ? 29.278 6.596 -12.274 1.00 96.50 733 ALA A CA 1
ATOM 5567 C C . ALA A 1 733 ? 30.274 7.499 -13.022 1.00 96.50 733 ALA A C 1
ATOM 5569 O O . ALA A 1 733 ? 30.763 8.479 -12.458 1.00 96.50 733 ALA A O 1
ATOM 5570 N N . ASP A 1 734 ? 30.486 7.229 -14.311 1.00 97.25 734 ASP A N 1
ATOM 5571 C CA . ASP A 1 734 ? 31.368 8.019 -15.175 1.00 97.25 734 ASP A CA 1
ATOM 5572 C C . ASP A 1 734 ? 30.801 9.438 -15.362 1.00 97.25 734 ASP A C 1
ATOM 5574 O O . ASP A 1 734 ? 31.521 10.426 -15.210 1.00 97.25 734 ASP A O 1
ATOM 5578 N N . ARG A 1 735 ? 29.478 9.568 -15.561 1.00 97.69 735 ARG A N 1
ATOM 5579 C CA . ARG A 1 735 ? 28.792 10.876 -15.639 1.00 97.69 735 ARG A CA 1
ATOM 5580 C C . ARG A 1 735 ? 28.820 11.664 -14.333 1.00 97.69 735 ARG A C 1
ATOM 5582 O O . ARG A 1 735 ? 28.850 12.889 -14.377 1.00 97.69 735 ARG A O 1
ATOM 5589 N N . VAL A 1 736 ? 28.817 11.000 -13.175 1.00 96.19 736 VAL A N 1
ATOM 5590 C CA . VAL A 1 736 ? 29.007 11.663 -11.873 1.00 96.19 736 VAL A CA 1
ATOM 5591 C C . VAL A 1 736 ? 30.442 12.179 -11.733 1.00 96.19 736 VAL A C 1
ATOM 5593 O O . VAL A 1 736 ? 30.623 13.303 -11.268 1.00 96.19 736 VAL A O 1
ATOM 5596 N N . ALA A 1 737 ? 31.446 11.417 -12.181 1.00 96.50 737 ALA A N 1
ATOM 5597 C CA . ALA A 1 737 ? 32.846 11.849 -12.172 1.00 96.50 737 ALA A CA 1
ATOM 5598 C C . ALA A 1 737 ? 33.115 13.015 -13.145 1.00 96.50 737 ALA A C 1
ATOM 5600 O O . ALA A 1 737 ? 33.785 13.979 -12.782 1.00 96.50 737 ALA A O 1
ATOM 5601 N N . ASN A 1 738 ? 32.540 12.970 -14.351 1.00 97.25 738 ASN A N 1
ATOM 5602 C CA . ASN A 1 738 ? 32.728 13.971 -15.409 1.00 97.25 738 ASN A CA 1
ATOM 5603 C C . ASN A 1 738 ? 31.593 15.023 -15.470 1.00 97.25 738 ASN A C 1
ATOM 5605 O O . ASN A 1 738 ? 31.390 15.670 -16.500 1.00 97.25 738 ASN A O 1
ATOM 5609 N N . ARG A 1 739 ? 30.840 15.209 -14.370 1.00 95.94 739 ARG A N 1
ATOM 5610 C CA . ARG A 1 739 ? 29.596 16.008 -14.321 1.00 95.94 739 ARG A CA 1
ATOM 5611 C C . ARG A 1 739 ? 29.728 17.397 -14.944 1.00 95.94 739 ARG A C 1
ATOM 5613 O O . ARG A 1 739 ? 28.856 17.797 -15.708 1.00 95.94 739 ARG A O 1
ATOM 5620 N N . ALA A 1 740 ? 30.770 18.143 -14.576 1.00 95.44 740 ALA A N 1
ATOM 5621 C CA . ALA A 1 740 ? 30.900 19.554 -14.940 1.00 95.44 740 ALA A CA 1
ATOM 5622 C C . ALA A 1 740 ? 31.033 19.766 -16.458 1.00 95.44 740 ALA A C 1
ATOM 5624 O O . ALA A 1 740 ? 30.482 20.725 -16.990 1.00 95.44 740 ALA A O 1
ATOM 5625 N N . GLU A 1 741 ? 31.714 18.850 -17.152 1.00 97.56 741 GLU A N 1
ATOM 5626 C CA . GLU A 1 741 ? 31.858 18.871 -18.610 1.00 97.56 741 GLU A CA 1
ATOM 5627 C C . GLU A 1 741 ? 30.519 18.538 -19.289 1.00 97.56 741 GLU A C 1
ATOM 5629 O O . GLU A 1 741 ? 30.041 19.288 -20.142 1.00 97.56 741 GLU A O 1
ATOM 5634 N N . LEU A 1 742 ? 29.858 17.467 -18.836 1.00 97.88 742 LEU A N 1
ATOM 5635 C CA . LEU A 1 742 ? 28.602 16.996 -19.417 1.00 97.88 742 LEU A CA 1
ATOM 5636 C C . LEU A 1 742 ? 27.427 17.956 -19.189 1.00 97.88 742 LEU A C 1
ATOM 5638 O O . LEU A 1 742 ? 26.677 18.244 -20.119 1.00 97.88 742 LEU A O 1
ATOM 5642 N N . GLU A 1 743 ? 27.241 18.462 -17.966 1.00 97.06 743 GLU A N 1
ATOM 5643 C CA . GLU A 1 743 ? 26.150 19.399 -17.669 1.00 97.06 743 GLU A CA 1
ATOM 5644 C C . GLU A 1 743 ? 26.334 20.734 -18.410 1.00 97.06 743 GLU A C 1
ATOM 5646 O O . GLU A 1 743 ? 25.342 21.318 -18.847 1.00 97.06 743 GLU A O 1
ATOM 5651 N N . ALA A 1 744 ? 27.576 21.188 -18.624 1.00 97.62 744 ALA A N 1
ATOM 5652 C CA . ALA A 1 744 ? 27.859 22.362 -19.450 1.00 97.62 744 ALA A CA 1
ATOM 5653 C C . ALA A 1 744 ? 27.545 22.114 -20.937 1.00 97.62 744 ALA A C 1
ATOM 5655 O O . ALA A 1 744 ? 26.918 22.963 -21.573 1.00 97.62 744 ALA A O 1
ATOM 5656 N N . GLY A 1 745 ? 27.912 20.944 -21.475 1.00 97.81 745 GLY A N 1
ATOM 5657 C CA . GLY A 1 745 ? 27.565 20.537 -22.842 1.00 97.81 745 GLY A CA 1
ATOM 5658 C C . GLY A 1 745 ? 26.052 20.460 -23.067 1.00 97.81 745 GLY A C 1
ATOM 5659 O O . GLY A 1 745 ? 25.540 21.012 -24.041 1.00 97.81 745 GLY A O 1
ATOM 5660 N N . ILE A 1 746 ? 25.314 19.853 -22.131 1.00 98.12 746 ILE A N 1
ATOM 5661 C CA . ILE A 1 746 ? 23.845 19.792 -22.173 1.00 98.12 746 ILE A CA 1
ATOM 5662 C C . ILE A 1 746 ? 23.237 21.200 -22.131 1.00 98.12 746 ILE A C 1
ATOM 5664 O O . ILE A 1 746 ? 22.346 21.494 -22.928 1.00 98.12 746 ILE A O 1
ATOM 5668 N N . GLU A 1 747 ? 23.725 22.092 -21.259 1.00 98.19 747 GLU A N 1
ATOM 5669 C CA . GLU A 1 747 ? 23.163 23.445 -21.153 1.00 98.19 747 GLU A CA 1
ATOM 5670 C C . GLU A 1 747 ? 23.486 24.334 -22.370 1.00 98.19 747 GLU A C 1
ATOM 5672 O O . GLU A 1 747 ? 22.698 25.211 -22.733 1.00 98.19 747 GLU A O 1
ATOM 5677 N N . ALA A 1 748 ? 24.620 24.101 -23.039 1.00 98.00 748 ALA A N 1
ATOM 5678 C CA . ALA A 1 748 ? 24.960 24.758 -24.303 1.00 98.00 748 ALA A CA 1
ATOM 5679 C C . ALA A 1 748 ? 24.010 24.358 -25.450 1.00 98.00 748 ALA A C 1
ATOM 5681 O O . ALA A 1 748 ? 23.756 25.163 -26.349 1.00 98.00 748 ALA A O 1
ATOM 5682 N N . GLN A 1 749 ? 23.445 23.148 -25.399 1.00 98.12 749 GLN A N 1
ATOM 5683 C CA . GLN A 1 749 ? 22.396 22.722 -26.324 1.00 98.12 749 GLN A CA 1
ATOM 5684 C C . GLN A 1 749 ? 21.018 23.236 -25.900 1.00 98.12 749 GLN A C 1
ATOM 5686 O O . GLN A 1 749 ? 20.318 23.838 -26.716 1.00 98.12 749 GLN A O 1
ATOM 5691 N N . SER A 1 750 ? 20.627 23.084 -24.628 1.00 97.69 750 SER A N 1
ATOM 5692 C CA . SER A 1 750 ? 19.278 23.458 -24.175 1.00 97.69 750 SER A CA 1
ATOM 5693 C C . SER A 1 750 ? 18.955 24.941 -24.397 1.00 97.69 750 SER A C 1
ATOM 5695 O O . SER A 1 750 ? 17.828 25.264 -24.771 1.00 97.69 750 SER A O 1
ATOM 5697 N N . LYS A 1 751 ? 19.941 25.842 -24.283 1.00 98.31 751 LYS A N 1
ATOM 5698 C CA . LYS A 1 751 ? 19.778 27.290 -24.528 1.00 98.31 751 LYS A CA 1
ATOM 5699 C C . LYS A 1 751 ? 19.370 27.672 -25.959 1.00 98.31 751 LYS A C 1
ATOM 5701 O O . LYS A 1 751 ? 18.897 28.785 -26.166 1.00 98.31 751 LYS A O 1
ATOM 5706 N N . GLN A 1 752 ? 19.532 26.791 -26.948 1.00 97.62 752 GLN A N 1
ATOM 5707 C CA . GLN A 1 752 ? 19.268 27.120 -28.359 1.00 97.62 752 GLN A CA 1
ATOM 5708 C C . GLN A 1 752 ? 17.767 27.164 -28.702 1.00 97.62 752 GLN A C 1
ATOM 5710 O O . GLN A 1 752 ? 17.354 27.855 -29.639 1.00 97.62 752 GLN A O 1
ATOM 5715 N N . LYS A 1 753 ? 16.937 26.449 -27.936 1.00 98.12 753 LYS A N 1
ATOM 5716 C CA . LYS A 1 753 ? 15.496 26.294 -28.182 1.00 98.12 753 LYS A CA 1
ATOM 5717 C C . LYS A 1 753 ? 14.660 26.796 -27.009 1.00 98.12 753 LYS A C 1
ATOM 5719 O O . LYS A 1 753 ? 15.167 26.874 -25.890 1.00 98.12 753 LYS A O 1
ATOM 5724 N N . THR A 1 754 ? 13.394 27.134 -27.246 1.00 98.56 754 THR A N 1
ATOM 5725 C CA . THR A 1 754 ? 12.442 27.419 -26.161 1.00 98.56 754 THR A CA 1
ATOM 5726 C C . THR A 1 754 ? 12.217 26.196 -25.286 1.00 98.56 754 THR A C 1
ATOM 5728 O O . THR A 1 754 ? 12.483 25.053 -25.662 1.00 98.56 754 THR A O 1
ATOM 5731 N N . THR A 1 755 ? 11.661 26.445 -24.109 1.00 98.19 755 THR A N 1
ATOM 5732 C CA . THR A 1 755 ? 11.159 25.407 -23.215 1.00 98.19 755 THR A CA 1
ATOM 5733 C C . THR A 1 755 ? 10.143 24.524 -23.942 1.00 98.19 755 THR A C 1
ATOM 5735 O O . THR A 1 755 ? 10.299 23.305 -23.936 1.00 98.19 755 THR A O 1
ATOM 5738 N N . GLN A 1 756 ? 9.184 25.117 -24.664 1.00 97.44 756 GLN A N 1
ATOM 5739 C CA . GLN A 1 756 ? 8.175 24.379 -25.435 1.00 97.44 756 GLN A CA 1
ATOM 5740 C C . GLN A 1 756 ? 8.785 23.543 -26.578 1.00 97.44 756 GLN A C 1
ATOM 5742 O O . GLN A 1 756 ? 8.464 22.365 -26.700 1.00 97.44 756 GLN A O 1
ATOM 5747 N N . GLU A 1 757 ? 9.730 24.096 -27.348 1.00 98.19 757 GLU A N 1
ATOM 5748 C CA . GLU A 1 757 ? 10.452 23.372 -28.410 1.00 98.19 757 GLU A CA 1
ATOM 5749 C C . GLU A 1 757 ? 11.187 22.126 -27.861 1.00 98.19 757 GLU A C 1
ATOM 5751 O O . GLU A 1 757 ? 11.341 21.137 -28.583 1.00 98.19 757 GLU A O 1
ATOM 5756 N N . TRP A 1 758 ? 11.605 22.122 -26.586 1.00 98.12 758 TRP A N 1
ATOM 5757 C CA . TRP A 1 758 ? 12.105 20.916 -25.910 1.00 98.12 758 TRP A CA 1
ATOM 5758 C C . TRP A 1 758 ? 11.002 19.988 -25.400 1.00 98.12 758 TRP A C 1
ATOM 5760 O O . TRP A 1 758 ? 11.161 18.771 -25.524 1.00 98.12 758 TRP A O 1
ATOM 5770 N N . LEU A 1 759 ? 9.896 20.519 -24.862 1.00 97.25 759 LEU A N 1
ATOM 5771 C CA . LEU A 1 759 ? 8.767 19.688 -24.425 1.00 97.25 759 LEU A CA 1
ATOM 5772 C C . LEU A 1 759 ? 8.192 18.861 -25.585 1.00 97.25 759 LEU A C 1
ATOM 5774 O O . LEU A 1 759 ? 7.869 17.687 -25.398 1.00 97.25 759 LEU A O 1
ATOM 5778 N N . ASP A 1 760 ? 8.122 19.459 -26.775 1.00 97.38 760 ASP A N 1
ATOM 5779 C CA . ASP A 1 760 ? 7.670 18.800 -28.001 1.00 97.38 760 ASP A CA 1
ATOM 5780 C C . ASP A 1 760 ? 8.735 17.846 -28.566 1.00 97.38 760 ASP A C 1
ATOM 5782 O O . ASP A 1 760 ? 8.409 16.734 -28.979 1.00 97.38 760 ASP A O 1
ATOM 5786 N N . LYS A 1 761 ? 10.026 18.214 -28.522 1.00 97.25 761 LYS A N 1
ATOM 5787 C CA . LYS A 1 761 ? 11.134 17.355 -28.992 1.00 97.25 761 LYS A CA 1
ATOM 5788 C C . LYS A 1 761 ? 11.282 16.054 -28.191 1.00 97.25 761 LYS A C 1
ATOM 5790 O O . LYS A 1 761 ? 11.725 15.056 -28.761 1.00 97.25 761 LYS A O 1
ATOM 5795 N N . PHE A 1 762 ? 10.933 16.052 -26.904 1.00 97.12 762 PHE A N 1
ATOM 5796 C CA . PHE A 1 762 ? 10.954 14.850 -26.058 1.00 97.12 762 PHE A CA 1
ATOM 5797 C C . PHE A 1 762 ? 9.582 14.181 -25.888 1.00 97.12 762 PHE A C 1
ATOM 5799 O O . PHE A 1 762 ? 9.492 13.149 -25.212 1.00 97.12 762 PHE A O 1
ATOM 5806 N N . LYS A 1 763 ? 8.533 14.698 -26.536 1.00 95.75 763 LYS A N 1
ATOM 5807 C CA . LYS A 1 763 ? 7.190 14.115 -26.492 1.00 95.75 763 LYS A CA 1
ATOM 5808 C C . LYS A 1 763 ? 7.197 12.653 -26.939 1.00 95.75 763 LYS A C 1
ATOM 5810 O O . LYS A 1 763 ? 7.874 12.282 -27.892 1.00 95.75 763 LYS A O 1
ATOM 5815 N N . ASP A 1 764 ? 6.489 11.821 -26.177 1.00 93.69 764 ASP A N 1
ATOM 5816 C CA . ASP A 1 764 ? 6.322 10.375 -26.376 1.00 93.69 764 ASP A CA 1
ATOM 5817 C C . ASP A 1 764 ? 7.632 9.541 -26.426 1.00 93.69 764 ASP A C 1
ATOM 5819 O O . ASP A 1 764 ? 7.597 8.325 -26.601 1.00 93.69 764 ASP A O 1
ATOM 5823 N N . SER A 1 765 ? 8.797 10.147 -26.145 1.00 93.69 765 SER A N 1
ATOM 5824 C CA . SER A 1 765 ? 10.118 9.484 -26.120 1.00 93.69 765 SER A CA 1
ATOM 5825 C C . SER A 1 765 ? 10.325 8.490 -24.965 1.00 93.69 765 SER A C 1
ATOM 5827 O O . SER A 1 765 ? 11.315 7.754 -24.928 1.00 93.69 765 SER A O 1
ATOM 5829 N N . GLY A 1 766 ? 9.431 8.491 -23.971 1.00 90.44 766 GLY A N 1
ATOM 5830 C CA . GLY A 1 766 ? 9.594 7.735 -22.727 1.00 90.44 766 GLY A CA 1
ATOM 5831 C C . GLY A 1 766 ? 10.691 8.273 -21.795 1.00 90.44 766 GLY A C 1
ATOM 5832 O O . GLY A 1 766 ? 11.136 7.541 -20.903 1.00 90.44 766 GLY A O 1
ATOM 5833 N N . MET A 1 767 ? 11.141 9.518 -21.998 1.00 93.81 767 MET A N 1
ATOM 5834 C CA . MET A 1 767 ? 12.038 10.243 -21.096 1.00 93.81 767 MET A CA 1
ATOM 5835 C C . MET A 1 767 ? 11.260 11.059 -20.040 1.00 93.81 767 MET A C 1
ATOM 5837 O O . MET A 1 767 ? 10.248 11.666 -20.379 1.00 93.81 767 MET A O 1
ATOM 5841 N N . PRO A 1 768 ? 11.730 11.147 -18.778 1.00 96.38 768 PRO A N 1
ATOM 5842 C CA . PRO A 1 768 ? 11.241 12.131 -17.812 1.00 96.38 768 PRO A CA 1
ATOM 5843 C C . PRO A 1 768 ? 11.804 13.533 -18.099 1.00 96.38 768 PRO A C 1
ATOM 5845 O O . PRO A 1 768 ? 13.015 13.758 -17.996 1.00 96.38 768 PRO A O 1
ATOM 5848 N N . TYR A 1 769 ? 10.923 14.481 -18.414 1.00 97.06 769 TYR A N 1
ATOM 5849 C CA . TYR A 1 769 ? 11.246 15.899 -18.585 1.00 97.06 769 TYR A CA 1
ATOM 5850 C C . TYR A 1 769 ? 10.063 16.792 -18.162 1.00 97.06 769 TYR A C 1
ATOM 5852 O O . TYR A 1 769 ? 8.926 16.322 -18.108 1.00 97.06 769 TYR A O 1
ATOM 5860 N N . ALA A 1 770 ? 10.318 18.065 -17.844 1.00 97.19 770 ALA A N 1
ATOM 5861 C CA . ALA A 1 770 ? 9.282 19.047 -17.491 1.00 97.19 770 ALA A CA 1
ATOM 5862 C C . ALA A 1 770 ? 9.768 20.499 -17.660 1.00 97.19 770 ALA A C 1
ATOM 5864 O O . ALA A 1 770 ? 10.967 20.757 -17.600 1.00 97.19 770 ALA A O 1
ATOM 5865 N N . ALA A 1 771 ? 8.847 21.455 -17.798 1.00 97.12 771 ALA A N 1
ATOM 5866 C CA . ALA A 1 771 ? 9.139 22.882 -17.625 1.00 97.12 771 ALA A CA 1
ATOM 5867 C C . ALA A 1 771 ? 9.156 23.263 -16.133 1.00 97.12 771 ALA A C 1
ATOM 5869 O O . ALA A 1 771 ? 8.402 22.695 -15.337 1.00 97.12 771 ALA A O 1
ATOM 5870 N N . VAL A 1 772 ? 9.977 24.245 -15.748 1.00 96.50 772 VAL A N 1
ATOM 5871 C CA . VAL A 1 772 ? 9.943 24.824 -14.392 1.00 96.50 772 VAL A CA 1
ATOM 5872 C C . VAL A 1 772 ? 8.898 25.944 -14.343 1.00 96.50 772 VAL A C 1
ATOM 5874 O O . VAL A 1 772 ? 9.180 27.091 -14.674 1.00 96.50 772 VAL A O 1
ATOM 5877 N N . ASN A 1 773 ? 7.675 25.592 -13.947 1.00 95.62 773 ASN A N 1
ATOM 5878 C CA . ASN A 1 773 ? 6.538 26.515 -13.878 1.00 95.62 773 ASN A CA 1
ATOM 5879 C C . ASN A 1 773 ? 6.487 27.301 -12.556 1.00 95.62 773 ASN A C 1
ATOM 5881 O O . ASN A 1 773 ? 6.853 26.785 -11.498 1.00 95.62 773 ASN A O 1
ATOM 5885 N N . ASP A 1 774 ? 5.913 28.506 -12.588 1.00 95.56 774 ASP A N 1
ATOM 5886 C CA . ASP A 1 774 ? 5.436 29.190 -11.382 1.00 95.56 774 ASP A CA 1
ATOM 5887 C C . ASP A 1 774 ? 4.133 28.556 -10.837 1.00 95.56 774 ASP A C 1
ATOM 5889 O O . ASP A 1 774 ? 3.538 27.657 -11.442 1.00 95.56 774 ASP A O 1
ATOM 5893 N N . VAL A 1 775 ? 3.664 29.025 -9.677 1.00 95.81 775 VAL A N 1
ATOM 5894 C CA . VAL A 1 775 ? 2.482 28.470 -8.991 1.00 95.81 775 VAL A CA 1
ATOM 5895 C C . VAL A 1 775 ? 1.175 28.727 -9.755 1.00 95.81 775 VAL A C 1
ATOM 5897 O O . VAL A 1 775 ? 0.338 27.829 -9.833 1.00 95.81 775 VAL A O 1
ATOM 5900 N N . LEU A 1 776 ? 0.984 29.906 -10.352 1.00 95.62 776 LEU A N 1
ATOM 5901 C CA . LEU A 1 776 ? -0.222 30.231 -11.119 1.00 95.62 776 LEU A CA 1
ATOM 5902 C C . LEU A 1 776 ? -0.251 29.463 -12.446 1.00 95.62 776 LEU A C 1
ATOM 5904 O O . LEU A 1 776 ? -1.297 28.919 -12.813 1.00 95.62 776 LEU A O 1
ATOM 5908 N N . SER A 1 777 ? 0.889 29.337 -13.127 1.00 95.75 777 SER A N 1
ATOM 5909 C CA . SER A 1 777 ? 1.022 28.455 -14.294 1.00 95.75 777 SER A CA 1
ATOM 5910 C C . SER A 1 777 ? 0.763 26.992 -13.925 1.00 95.75 777 SER A C 1
ATOM 5912 O O . SER A 1 777 ? 0.035 26.301 -14.632 1.00 95.75 777 SER A O 1
ATOM 5914 N N . THR A 1 778 ? 1.245 26.530 -12.766 1.00 96.44 778 THR A N 1
ATOM 5915 C CA . THR A 1 778 ? 0.983 25.171 -12.254 1.00 96.44 778 THR A CA 1
ATOM 5916 C C . THR A 1 778 ? -0.502 24.926 -11.959 1.00 96.44 778 THR A C 1
ATOM 5918 O O . THR A 1 778 ? -1.014 23.847 -12.266 1.00 96.44 778 THR A O 1
ATOM 5921 N N . LEU A 1 779 ? -1.224 25.914 -11.417 1.00 96.50 779 LEU A N 1
ATOM 5922 C CA . LEU A 1 779 ? -2.671 25.830 -11.169 1.00 96.50 779 LEU A CA 1
ATOM 5923 C C . LEU A 1 779 ? -3.495 25.822 -12.470 1.00 96.50 779 LEU A C 1
ATOM 5925 O O . LEU A 1 779 ? -4.515 25.136 -12.544 1.00 96.50 779 LEU A O 1
ATOM 5929 N N . ASN A 1 780 ? -3.044 26.545 -13.500 1.00 95.81 780 ASN A N 1
ATOM 5930 C CA . ASN A 1 780 ? -3.699 26.604 -14.812 1.00 95.81 780 ASN A CA 1
ATOM 5931 C C . ASN A 1 780 ? -3.293 25.473 -15.775 1.00 95.81 780 ASN A C 1
ATOM 5933 O O . ASN A 1 780 ? -3.975 25.267 -16.782 1.00 95.81 780 ASN A O 1
ATOM 5937 N N . HIS A 1 781 ? -2.215 24.743 -15.473 1.00 96.50 781 HIS A N 1
ATOM 5938 C CA . HIS A 1 781 ? -1.666 23.665 -16.294 1.00 96.50 781 HIS A CA 1
ATOM 5939 C C . HIS A 1 781 ? -2.728 22.611 -16.650 1.00 96.50 781 HIS A C 1
ATOM 5941 O O . HIS A 1 781 ? -3.519 22.193 -15.798 1.00 96.50 781 HIS A O 1
ATOM 5947 N N . GLU A 1 782 ? -2.725 22.145 -17.903 1.00 95.19 782 GLU A N 1
ATOM 5948 C CA . GLU A 1 782 ? -3.754 21.251 -18.453 1.00 95.19 782 GLU A CA 1
ATOM 5949 C C . GLU A 1 782 ? -3.977 20.017 -17.569 1.00 95.19 782 GLU A C 1
ATOM 5951 O O . GLU A 1 782 ? -5.105 19.729 -17.174 1.00 95.19 782 GLU A O 1
ATOM 5956 N N . HIS A 1 783 ? -2.897 19.348 -17.155 1.00 95.94 783 HIS A N 1
ATOM 5957 C CA . HIS A 1 783 ? -2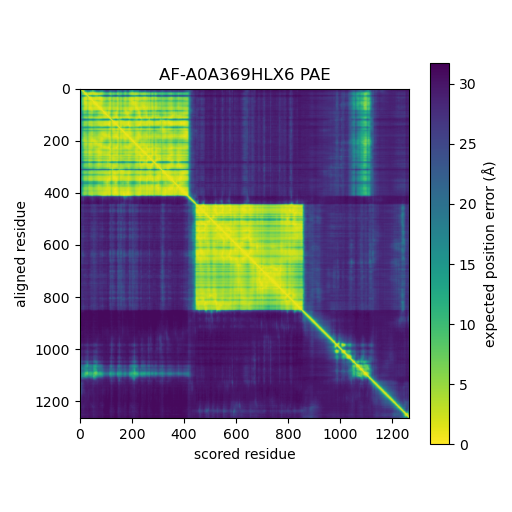.976 18.170 -16.290 1.00 95.94 783 HIS A CA 1
ATOM 5958 C C . HIS 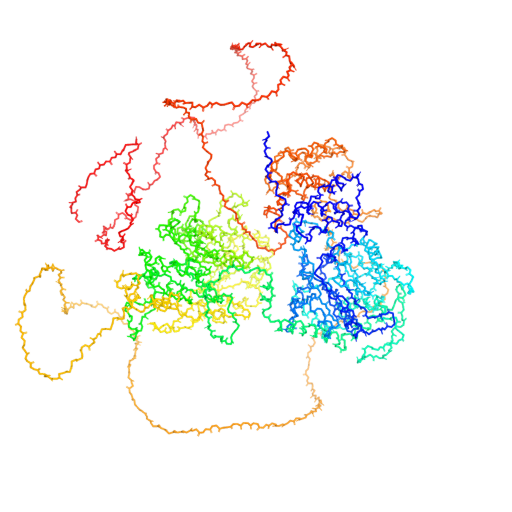A 1 783 ? -3.564 18.478 -14.897 1.00 95.94 783 HIS A C 1
ATOM 5960 O O . HIS A 1 783 ? -4.295 17.661 -14.338 1.00 95.94 783 HIS A O 1
ATOM 5966 N N . THR A 1 784 ? -3.297 19.662 -14.335 1.00 96.62 784 THR A N 1
ATOM 5967 C CA . THR A 1 784 ? -3.837 20.094 -13.032 1.00 96.62 784 THR A CA 1
ATOM 5968 C C . THR A 1 784 ? -5.349 20.293 -13.116 1.00 96.62 784 THR A C 1
ATOM 5970 O O . THR A 1 784 ? -6.095 19.845 -12.239 1.00 96.62 784 THR A O 1
ATOM 5973 N N . ARG A 1 785 ? -5.811 20.895 -14.219 1.00 94.44 785 ARG A N 1
ATOM 5974 C CA . ARG A 1 785 ? -7.234 21.074 -14.530 1.00 94.44 785 ARG A CA 1
ATOM 5975 C C . ARG A 1 785 ? -7.913 19.732 -14.812 1.00 94.44 785 ARG A C 1
ATOM 5977 O O . ARG A 1 785 ? -8.915 19.429 -14.178 1.00 94.44 785 ARG A O 1
ATOM 5984 N N . ALA A 1 786 ? -7.325 18.885 -15.658 1.00 96.25 786 ALA A N 1
ATOM 5985 C CA . ALA A 1 786 ? -7.850 17.560 -16.004 1.00 96.25 786 ALA A CA 1
ATOM 5986 C C . ALA A 1 786 ? -7.945 16.595 -14.804 1.00 96.25 786 ALA A C 1
ATOM 5988 O O . ALA A 1 786 ? -8.813 15.726 -14.773 1.00 96.25 786 ALA A O 1
ATOM 5989 N N . ARG A 1 787 ? -7.092 16.755 -13.779 1.00 95.25 787 ARG A N 1
ATOM 5990 C CA . ARG A 1 787 ? -7.188 16.005 -12.509 1.00 95.25 787 ARG A CA 1
ATOM 5991 C C . ARG A 1 787 ? -8.116 16.642 -11.464 1.00 95.25 787 ARG A C 1
ATOM 5993 O O . ARG A 1 787 ? -8.166 16.159 -10.328 1.00 95.25 787 ARG A O 1
ATOM 6000 N N . ASN A 1 788 ? -8.858 17.691 -11.832 1.00 94.75 788 ASN A N 1
ATOM 6001 C CA . ASN A 1 788 ? -9.759 18.450 -10.959 1.00 94.75 788 ASN A CA 1
ATOM 6002 C C . ASN A 1 788 ? -9.064 18.900 -9.660 1.00 94.75 788 ASN A C 1
ATOM 6004 O O . ASN A 1 788 ? -9.594 18.702 -8.563 1.00 94.75 788 ASN A O 1
ATOM 6008 N N . MET A 1 789 ? -7.840 19.433 -9.769 1.00 96.81 789 MET A N 1
ATOM 6009 C CA . MET A 1 789 ? -7.040 19.873 -8.615 1.00 96.81 789 MET A CA 1
ATOM 6010 C C . MET A 1 789 ? -7.298 21.324 -8.193 1.00 96.81 789 MET A C 1
ATOM 6012 O O . MET A 1 789 ? -6.885 21.711 -7.104 1.00 96.81 789 MET A O 1
ATOM 6016 N N . VAL A 1 790 ? -8.042 22.092 -8.990 1.00 96.06 790 VAL A N 1
ATOM 6017 C CA . VAL A 1 790 ? -8.680 23.350 -8.578 1.00 96.06 790 VAL A CA 1
ATOM 6018 C C . VAL A 1 790 ? -10.189 23.143 -8.648 1.00 96.06 790 VAL A C 1
ATOM 6020 O O . VAL A 1 790 ? -10.682 22.596 -9.634 1.00 96.06 790 VAL A O 1
ATOM 6023 N N . VAL A 1 791 ? -10.911 23.553 -7.607 1.00 94.62 791 VAL A N 1
ATOM 6024 C CA . VAL A 1 791 ? -12.379 23.498 -7.530 1.00 94.62 791 VAL A CA 1
ATOM 6025 C C . VAL A 1 791 ? -12.945 24.850 -7.112 1.00 94.62 791 VAL A C 1
ATOM 6027 O O . VAL A 1 791 ? -12.302 25.595 -6.372 1.00 94.62 791 VAL A O 1
ATOM 6030 N N . GLU A 1 792 ? -14.146 25.156 -7.593 1.00 95.69 792 GLU A N 1
ATOM 6031 C CA . GLU A 1 792 ? -14.922 26.330 -7.190 1.00 95.69 792 GLU A CA 1
ATOM 6032 C C . GLU A 1 792 ? -15.967 25.920 -6.141 1.00 95.69 792 GLU A C 1
ATOM 6034 O O . GLU A 1 792 ? -16.604 24.873 -6.271 1.00 95.69 792 GLU A O 1
ATOM 6039 N N . ILE A 1 793 ? -16.131 26.727 -5.092 1.00 95.69 793 ILE A N 1
ATOM 6040 C CA . ILE A 1 793 ? -17.153 26.545 -4.052 1.00 95.69 793 ILE A CA 1
ATOM 6041 C C . ILE A 1 793 ? -17.638 27.909 -3.558 1.00 95.69 793 ILE A C 1
ATOM 6043 O O . ILE A 1 793 ? -16.839 28.835 -3.431 1.00 95.69 793 ILE A O 1
ATOM 6047 N N . ASP A 1 794 ? -18.931 28.051 -3.271 1.00 95.56 794 ASP A N 1
ATOM 6048 C CA . ASP A 1 794 ? -19.447 29.285 -2.676 1.00 95.56 794 ASP A CA 1
ATOM 6049 C C . ASP A 1 794 ? -19.143 29.342 -1.170 1.00 95.56 794 ASP A C 1
ATOM 6051 O O . ASP A 1 794 ? -19.372 28.381 -0.429 1.00 95.56 794 ASP A O 1
ATOM 6055 N N . HIS A 1 795 ? -18.609 30.474 -0.720 1.00 95.75 795 HIS A N 1
ATOM 6056 C CA . HIS A 1 795 ? -18.364 30.782 0.683 1.00 95.75 795 HIS A CA 1
ATOM 6057 C C . HIS A 1 795 ? -19.274 31.940 1.088 1.00 95.75 795 HIS A C 1
ATOM 6059 O O . HIS A 1 795 ? -19.094 33.052 0.601 1.00 95.75 795 HIS A O 1
ATOM 6065 N N . GLY A 1 796 ? -20.225 31.713 1.999 1.00 90.69 796 GLY A N 1
ATOM 6066 C CA . GLY A 1 796 ? -21.342 32.644 2.232 1.00 90.69 796 GLY A CA 1
ATOM 6067 C C . GLY A 1 796 ? -20.954 34.115 2.462 1.00 90.69 796 GLY A C 1
ATOM 6068 O O . GLY A 1 796 ? -21.678 35.011 2.026 1.00 90.69 796 GLY A O 1
ATOM 6069 N N . ALA A 1 797 ? -19.792 34.380 3.073 1.00 93.38 797 ALA A N 1
ATOM 6070 C CA . ALA A 1 797 ? -19.288 35.739 3.276 1.00 93.38 797 ALA A CA 1
ATOM 6071 C C . ALA A 1 797 ? -18.437 36.301 2.117 1.00 93.38 797 ALA A C 1
ATOM 6073 O O . ALA A 1 797 ? -18.394 37.516 1.953 1.00 93.38 797 ALA A O 1
ATOM 6074 N N . CYS A 1 798 ? -17.783 35.465 1.300 1.00 94.75 798 CYS A N 1
ATOM 6075 C CA . CYS A 1 798 ? -16.839 35.898 0.247 1.00 94.75 798 CYS A CA 1
ATOM 6076 C C . CYS A 1 798 ? -17.330 35.640 -1.191 1.00 94.75 798 CYS A C 1
ATOM 6078 O O . CYS A 1 798 ? -16.717 36.124 -2.139 1.00 94.75 798 CYS A O 1
ATOM 6080 N N . GLY A 1 799 ? -18.426 34.900 -1.369 1.00 94.19 799 GLY A N 1
ATOM 6081 C CA . GLY A 1 799 ? -18.892 34.428 -2.673 1.00 94.19 799 GLY A CA 1
ATOM 6082 C C . GLY A 1 799 ? -18.064 33.251 -3.213 1.00 94.19 799 GLY A C 1
ATOM 6083 O O . GLY A 1 799 ? -17.436 32.530 -2.429 1.00 94.19 799 GLY A O 1
ATOM 6084 N N . PRO A 1 800 ? -18.032 33.051 -4.544 1.00 95.19 800 PRO A N 1
ATOM 6085 C CA . PRO A 1 800 ? -17.297 31.960 -5.179 1.00 95.19 800 PRO A CA 1
ATOM 6086 C C . PRO A 1 800 ? -15.781 32.023 -4.931 1.00 95.19 800 PRO A C 1
ATOM 6088 O O . PRO A 1 800 ? -15.098 32.952 -5.366 1.00 95.19 800 PRO A O 1
ATOM 6091 N N . LEU A 1 801 ? -15.238 30.993 -4.280 1.00 95.25 801 LEU A N 1
ATOM 6092 C CA . LEU A 1 801 ? -13.810 30.813 -4.019 1.00 95.25 801 LEU A CA 1
ATOM 6093 C C . LEU A 1 801 ? -13.223 29.675 -4.854 1.00 95.25 801 LEU A C 1
ATOM 6095 O O . LEU A 1 801 ? -13.842 28.625 -5.022 1.00 95.25 801 LEU A O 1
ATOM 6099 N N . LYS A 1 802 ? -11.975 29.856 -5.301 1.00 95.50 802 LYS A N 1
ATOM 6100 C CA . LYS A 1 802 ? -11.146 28.796 -5.893 1.00 95.50 802 LYS A CA 1
ATOM 6101 C C . LYS A 1 802 ? -10.247 28.187 -4.830 1.00 95.50 802 LYS A C 1
ATOM 6103 O O . LYS A 1 802 ? -9.434 28.892 -4.239 1.00 95.50 802 LYS A O 1
ATOM 6108 N N . LEU A 1 803 ? -10.376 26.881 -4.613 1.00 95.81 803 LEU A N 1
ATOM 6109 C CA . LEU A 1 803 ? -9.588 26.120 -3.643 1.00 95.81 803 LEU A CA 1
ATOM 6110 C C . LEU A 1 803 ? -8.826 24.981 -4.330 1.00 95.81 803 LEU A C 1
ATOM 6112 O O . LEU A 1 803 ? -9.288 24.404 -5.317 1.00 95.81 803 LEU A O 1
ATOM 6116 N N . VAL A 1 804 ? -7.667 24.621 -3.776 1.00 95.69 804 VAL A N 1
ATOM 6117 C CA . VAL A 1 804 ? -6.929 23.417 -4.185 1.00 95.69 804 VAL A CA 1
ATOM 6118 C C . VAL A 1 804 ? -7.663 22.187 -3.652 1.00 95.69 804 VAL A C 1
ATOM 6120 O O . VAL A 1 804 ? -7.838 22.045 -2.442 1.00 95.69 804 VAL A O 1
ATOM 6123 N N . ASN A 1 805 ? -8.094 21.298 -4.544 1.00 95.69 805 ASN A N 1
ATOM 6124 C CA . ASN A 1 805 ? -8.850 20.093 -4.201 1.00 95.69 805 ASN A CA 1
ATOM 6125 C C . ASN A 1 805 ? -7.973 19.046 -3.485 1.00 95.69 805 ASN A C 1
ATOM 6127 O O . ASN A 1 805 ? -6.742 19.109 -3.508 1.00 95.69 805 ASN A O 1
ATOM 6131 N N . THR A 1 806 ? -8.597 18.032 -2.889 1.00 94.94 806 THR A N 1
ATOM 6132 C CA . THR A 1 806 ? -7.874 16.893 -2.319 1.00 94.94 806 THR A CA 1
ATOM 6133 C C . THR A 1 806 ? -7.142 16.089 -3.409 1.00 94.94 806 THR A C 1
ATOM 6135 O O . THR A 1 806 ? -7.730 15.807 -4.462 1.00 94.94 806 THR A O 1
ATOM 6138 N N . PRO A 1 807 ? -5.867 15.699 -3.204 1.00 95.00 807 PRO A N 1
ATOM 6139 C CA . PRO A 1 807 ? -5.135 14.852 -4.147 1.00 95.00 807 PRO A CA 1
ATOM 6140 C C . PRO A 1 807 ? -5.568 13.380 -4.076 1.00 95.00 807 PRO A C 1
ATOM 6142 O O . PRO A 1 807 ? -5.272 12.616 -4.994 1.00 95.00 807 PRO A O 1
ATOM 6145 N N . ILE A 1 808 ? -6.275 12.975 -3.014 1.00 95.12 808 ILE A N 1
ATOM 6146 C CA . ILE A 1 808 ? -6.725 11.596 -2.811 1.00 95.12 808 ILE A CA 1
ATOM 6147 C C . ILE A 1 808 ? -7.880 11.303 -3.773 1.00 95.12 808 ILE A C 1
ATOM 6149 O O . ILE A 1 808 ? -8.988 11.804 -3.597 1.00 95.12 808 ILE A O 1
ATOM 6153 N N . LYS A 1 809 ? -7.624 10.479 -4.793 1.00 92.69 809 LYS A N 1
ATOM 6154 C CA . LYS A 1 809 ? -8.646 9.959 -5.710 1.00 92.69 809 LYS A CA 1
ATOM 6155 C C . LYS A 1 809 ? -8.768 8.448 -5.482 1.00 92.69 809 LYS A C 1
ATOM 6157 O O . LYS A 1 809 ? -7.762 7.747 -5.563 1.00 92.69 809 LYS A O 1
ATOM 6162 N N . LEU A 1 810 ? -9.971 7.967 -5.181 1.00 92.06 810 LEU A N 1
ATOM 6163 C CA . LEU A 1 810 ? -10.288 6.549 -4.964 1.00 92.06 810 LEU A CA 1
ATOM 6164 C C . LEU A 1 810 ? -11.249 6.080 -6.071 1.00 92.06 810 LEU A C 1
ATOM 6166 O O . LEU A 1 810 ? -11.865 6.916 -6.729 1.00 92.06 810 LEU A O 1
ATOM 6170 N N . SER A 1 811 ? -11.361 4.769 -6.305 1.00 90.44 811 SER A N 1
ATOM 6171 C CA . SER A 1 811 ? -12.257 4.225 -7.338 1.00 90.44 811 SER A CA 1
ATOM 6172 C C . SER A 1 811 ? -13.721 4.198 -6.884 1.00 90.44 811 SER A C 1
ATOM 6174 O O . SER A 1 811 ? -14.591 4.695 -7.591 1.00 90.44 811 SER A O 1
ATOM 6176 N N . GLU A 1 812 ? -13.980 3.685 -5.675 1.00 84.06 812 GLU A N 1
ATOM 6177 C CA . GLU A 1 812 ? -15.345 3.426 -5.180 1.00 84.06 812 GLU A CA 1
ATOM 6178 C C . GLU A 1 812 ? -15.999 4.624 -4.475 1.00 84.06 812 GLU A C 1
ATOM 6180 O O . GLU A 1 812 ? -17.213 4.658 -4.298 1.00 84.06 812 GLU A O 1
ATOM 6185 N N . SER A 1 813 ? -15.208 5.598 -4.019 1.00 89.12 813 SER A N 1
ATOM 6186 C CA . SER A 1 813 ? -15.683 6.756 -3.249 1.00 89.12 813 SER A CA 1
ATOM 6187 C C . SER A 1 813 ? -14.992 8.035 -3.712 1.00 89.12 813 SER A C 1
ATOM 6189 O O . SER A 1 813 ? -13.891 7.997 -4.260 1.00 89.12 813 SER A O 1
ATOM 6191 N N . GLN A 1 814 ? -15.640 9.184 -3.506 1.00 88.75 814 GLN A N 1
ATOM 6192 C CA . GLN A 1 814 ? -15.187 10.466 -4.055 1.00 88.75 814 GLN A CA 1
ATOM 6193 C C . GLN A 1 814 ? -14.880 11.487 -2.944 1.00 88.75 814 GLN A C 1
ATOM 6195 O O . GLN A 1 814 ? -15.706 12.361 -2.670 1.00 88.75 814 GLN A O 1
ATOM 6200 N N . PRO A 1 815 ? -13.694 11.407 -2.300 1.00 92.69 815 PRO A N 1
ATOM 6201 C CA . PRO A 1 815 ? -13.176 12.482 -1.458 1.00 92.69 815 PRO A CA 1
ATOM 6202 C C . PRO A 1 815 ? -13.219 13.823 -2.199 1.00 92.69 815 PRO A C 1
ATOM 6204 O O . PRO A 1 815 ? -12.741 13.940 -3.330 1.00 92.69 815 PRO A O 1
ATOM 6207 N N . THR A 1 816 ? -13.830 14.832 -1.580 1.00 86.81 816 THR A N 1
ATOM 6208 C CA . THR A 1 816 ? -14.120 16.114 -2.235 1.00 86.81 816 THR A CA 1
ATOM 6209 C C . THR A 1 816 ? -14.323 17.243 -1.224 1.00 86.81 816 THR A C 1
ATOM 6211 O O . THR A 1 816 ? -14.559 17.009 -0.033 1.00 86.81 816 THR A O 1
ATOM 6214 N N . VAL A 1 817 ? -14.262 18.484 -1.706 1.00 94.31 817 VAL A N 1
ATOM 6215 C CA . VAL A 1 817 ? -14.610 19.684 -0.939 1.00 94.31 817 VAL A CA 1
ATOM 6216 C C . VAL A 1 817 ? -16.137 19.804 -0.899 1.00 94.31 817 VAL A C 1
ATOM 6218 O O . VAL A 1 817 ? -16.764 20.118 -1.905 1.00 94.31 817 VAL A O 1
ATOM 6221 N N . ARG A 1 818 ? -16.741 19.499 0.255 1.00 94.06 818 ARG A N 1
ATOM 6222 C CA . ARG A 1 818 ? -18.200 19.492 0.478 1.00 94.06 818 ARG A CA 1
ATOM 6223 C C . ARG A 1 818 ? -18.691 20.787 1.117 1.00 94.06 818 ARG A C 1
ATOM 6225 O O . ARG A 1 818 ? -19.792 21.231 0.815 1.00 94.06 818 ARG A O 1
ATOM 6232 N N . THR A 1 819 ? -17.879 21.387 1.986 1.00 95.75 819 THR A N 1
ATOM 6233 C CA . THR A 1 819 ? -18.123 22.721 2.547 1.00 95.75 819 THR A CA 1
ATOM 6234 C C . THR A 1 819 ? -16.885 23.592 2.390 1.00 95.75 819 THR A C 1
ATOM 6236 O O . THR A 1 819 ? -15.750 23.113 2.505 1.00 95.75 819 THR A O 1
ATOM 6239 N N . ALA A 1 820 ? -17.106 24.886 2.163 1.00 97.06 820 ALA A N 1
ATOM 6240 C CA . ALA A 1 820 ? -16.051 25.884 2.250 1.00 97.06 820 ALA A CA 1
ATOM 6241 C C . ALA A 1 820 ? -15.454 25.916 3.679 1.00 97.06 820 ALA A C 1
ATOM 6243 O O . ALA A 1 820 ? -16.072 25.396 4.619 1.00 97.06 820 ALA A O 1
ATOM 6244 N N . PRO A 1 821 ? -14.254 26.496 3.865 1.00 97.12 821 PRO A N 1
ATOM 6245 C CA . PRO A 1 821 ? -13.731 26.799 5.193 1.00 97.12 821 PRO A CA 1
ATOM 6246 C C . PRO A 1 821 ? -14.722 27.668 5.987 1.00 97.12 821 PRO A C 1
ATOM 6248 O O . PRO A 1 821 ? -15.400 28.495 5.382 1.00 97.12 821 PRO A O 1
ATOM 6251 N N . PRO A 1 822 ? -14.854 27.482 7.311 1.00 96.50 822 PRO A N 1
ATOM 6252 C CA . PRO A 1 822 ? -15.882 28.160 8.091 1.00 96.50 822 PRO A CA 1
ATOM 6253 C C . PRO A 1 822 ? -15.465 29.572 8.525 1.00 96.50 822 PRO A C 1
ATOM 6255 O O . PRO A 1 822 ? -14.341 29.780 8.994 1.00 96.50 822 PRO A O 1
ATOM 6258 N N . MET A 1 823 ? -16.417 30.508 8.513 1.00 95.06 823 MET A N 1
ATOM 6259 C CA . MET A 1 823 ? -16.303 31.772 9.253 1.00 95.06 823 MET A CA 1
ATOM 6260 C C . MET A 1 823 ? -16.105 31.487 10.752 1.00 95.06 823 MET A C 1
ATOM 6262 O O . MET A 1 823 ? -16.599 30.476 11.272 1.00 95.06 823 MET A O 1
ATOM 6266 N N . LEU A 1 824 ? -15.410 32.377 11.467 1.00 95.06 824 LEU A N 1
ATOM 6267 C CA . LEU A 1 824 ? -15.146 32.202 12.900 1.00 95.06 824 LEU A CA 1
ATOM 6268 C C . LEU A 1 824 ? -16.449 32.033 13.700 1.00 95.06 824 LEU A C 1
ATOM 6270 O O . LEU A 1 824 ? -17.331 32.889 13.690 1.00 95.06 824 LEU A O 1
ATOM 6274 N N . GLY A 1 825 ? -16.567 30.906 14.402 1.00 94.62 825 GLY A N 1
ATOM 6275 C CA . GLY A 1 825 ? -17.704 30.584 15.258 1.00 94.62 825 GLY A CA 1
ATOM 6276 C C . GLY A 1 825 ? -19.009 30.270 14.530 1.00 94.62 825 GLY A C 1
ATOM 6277 O O . GLY A 1 825 ? -20.029 30.123 15.202 1.00 94.62 825 GLY A O 1
ATOM 6278 N N . GLN A 1 826 ? -18.995 30.128 13.199 1.00 95.00 826 GLN A N 1
ATOM 6279 C CA . GLN A 1 826 ? -20.183 29.955 12.349 1.00 95.00 826 GLN A CA 1
ATOM 6280 C C . GLN A 1 826 ? -21.175 28.879 12.821 1.00 95.00 826 GLN A C 1
ATOM 6282 O O . GLN A 1 826 ? -22.370 29.022 12.577 1.00 95.00 826 GLN A O 1
ATOM 6287 N N . HIS A 1 827 ? -20.692 27.824 13.483 1.00 96.62 827 HIS A N 1
ATOM 6288 C CA . HIS A 1 827 ? -21.484 26.659 13.886 1.00 96.62 827 HIS A CA 1
ATOM 6289 C C . HIS A 1 827 ? -21.598 26.539 15.419 1.00 96.62 827 HIS A C 1
ATOM 6291 O O . HIS A 1 827 ? -21.950 25.482 15.933 1.00 96.62 827 HIS A O 1
ATOM 6297 N N . THR A 1 828 ? -21.275 27.601 16.170 1.00 95.81 828 THR A N 1
ATOM 6298 C CA . THR A 1 828 ? -21.212 27.574 17.646 1.00 95.81 828 THR A CA 1
ATOM 6299 C C . THR A 1 828 ? -22.566 27.244 18.277 1.00 95.81 828 THR A C 1
ATOM 6301 O O . THR A 1 828 ? -22.631 26.374 19.137 1.00 95.81 828 THR A O 1
ATOM 6304 N N . GLU A 1 829 ? -23.645 27.884 17.821 1.00 95.06 829 GLU A N 1
ATOM 6305 C CA . GLU A 1 829 ? -25.024 27.576 18.241 1.00 95.06 829 GLU A CA 1
ATOM 6306 C C . GLU A 1 829 ? -25.397 26.133 17.863 1.00 95.06 829 GLU A C 1
ATOM 6308 O O . GLU A 1 829 ? -25.612 25.300 18.743 1.00 95.06 829 GLU A O 1
ATOM 6313 N N . GLU A 1 830 ? -25.319 25.808 16.565 1.00 94.94 830 GLU A N 1
ATOM 6314 C CA . GLU A 1 830 ? -25.626 24.486 15.998 1.00 94.94 830 GLU A CA 1
ATOM 6315 C C . GLU A 1 830 ? -24.958 23.335 16.765 1.00 94.94 830 GLU A C 1
ATOM 6317 O O . GLU A 1 830 ? -25.605 22.337 17.066 1.00 94.94 830 GLU A O 1
ATOM 6322 N N . LEU A 1 831 ? -23.673 23.457 17.104 1.00 95.56 831 LEU A N 1
ATOM 6323 C CA . LEU A 1 831 ? -22.918 22.405 17.787 1.00 95.56 831 LEU A CA 1
ATOM 6324 C C . LEU A 1 831 ? -23.269 22.285 19.277 1.00 95.56 831 LEU A C 1
ATOM 6326 O O . LEU A 1 831 ? -23.292 21.172 19.811 1.00 95.56 831 LEU A O 1
ATOM 6330 N N . LEU A 1 832 ? -23.555 23.397 19.957 1.00 95.25 832 LEU A N 1
ATOM 6331 C CA . LEU A 1 832 ? -23.983 23.387 21.359 1.00 95.25 832 LEU A CA 1
ATOM 6332 C C . LEU A 1 832 ? -25.422 22.847 21.497 1.00 95.25 832 LEU A C 1
ATOM 6334 O O . LEU A 1 832 ? -25.705 22.098 22.436 1.00 95.25 832 LEU A O 1
ATOM 6338 N N . GLU A 1 833 ? -26.295 23.117 20.526 1.00 94.19 833 GLU A N 1
ATOM 6339 C CA . GLU A 1 833 ? -27.640 22.536 20.428 1.00 94.19 833 GLU A CA 1
ATOM 6340 C C . GLU A 1 833 ? -27.607 21.065 19.975 1.00 94.19 833 GLU A C 1
ATOM 6342 O O . GLU A 1 833 ? -27.951 20.181 20.764 1.00 94.19 833 GLU A O 1
ATOM 6347 N N . GLU A 1 834 ? -27.152 20.759 18.750 1.00 91.38 834 GLU A N 1
ATOM 6348 C CA . GLU A 1 834 ? -27.210 19.400 18.176 1.00 91.38 834 GLU A CA 1
ATOM 6349 C C . GLU A 1 834 ? -26.424 18.369 18.995 1.00 91.38 834 GLU A C 1
ATOM 6351 O O . GLU A 1 834 ? -26.751 17.179 18.948 1.00 91.38 834 GLU A O 1
ATOM 6356 N N . HIS A 1 835 ? -25.328 18.756 19.661 1.00 90.94 835 HIS A N 1
ATOM 6357 C CA . HIS A 1 835 ? -24.440 17.786 20.315 1.00 90.94 835 HIS A CA 1
ATOM 6358 C C . HIS A 1 835 ? -24.491 17.839 21.837 1.00 90.94 835 HIS A C 1
ATOM 6360 O O . HIS A 1 835 ? -24.279 16.789 22.451 1.00 90.94 835 HIS A O 1
ATOM 6366 N N . LEU A 1 836 ? -24.796 18.982 22.462 1.00 92.88 836 LEU A N 1
ATOM 6367 C CA . LEU A 1 836 ? -24.886 19.084 23.925 1.00 92.88 836 LEU A CA 1
ATOM 6368 C C . LEU A 1 836 ? -26.311 19.277 24.459 1.00 92.88 836 LEU A C 1
ATOM 6370 O O . LEU A 1 836 ? -26.520 19.018 25.643 1.00 92.88 836 LEU A O 1
ATOM 6374 N N . GLY A 1 837 ? -27.283 19.638 23.614 1.00 92.75 837 GLY A N 1
ATOM 6375 C CA . GLY A 1 837 ? -28.669 19.871 24.029 1.00 92.75 837 GLY A CA 1
ATOM 6376 C C . GLY A 1 837 ? -28.849 21.126 24.886 1.00 92.75 837 GLY A C 1
ATOM 6377 O O . GLY A 1 837 ? -29.797 21.189 25.665 1.00 92.75 837 GLY A O 1
ATOM 6378 N N . LEU A 1 838 ? -27.927 22.089 24.781 1.00 93.94 838 LEU A N 1
ATOM 6379 C CA . LEU A 1 838 ? -28.013 23.367 25.486 1.00 93.94 838 LEU A CA 1
ATOM 6380 C C . LEU A 1 838 ? -29.124 24.228 24.880 1.00 93.94 838 LEU A C 1
ATOM 6382 O O . LEU A 1 838 ? -29.272 24.299 23.662 1.00 93.94 838 LEU A O 1
ATOM 6386 N N . SER A 1 839 ? -29.891 24.902 25.731 1.00 94.56 839 SER A N 1
ATOM 6387 C CA . SER A 1 839 ? -30.927 25.836 25.293 1.00 94.56 839 SER A CA 1
ATOM 6388 C C . SER A 1 839 ? -30.337 27.160 24.796 1.00 94.56 839 SER A C 1
ATOM 6390 O O . SER A 1 839 ? -29.262 27.588 25.221 1.00 94.56 839 SER A O 1
ATOM 6392 N N . GLN A 1 840 ? -31.098 27.879 23.967 1.00 92.44 840 GLN A N 1
ATOM 6393 C CA . GLN A 1 840 ? -30.757 29.237 23.520 1.00 92.44 840 GLN A CA 1
ATOM 6394 C C . GLN A 1 840 ? -30.469 30.203 24.689 1.00 92.44 840 GLN A C 1
ATOM 6396 O O . GLN A 1 840 ? -29.607 31.071 24.578 1.00 92.44 840 GLN A O 1
ATOM 6401 N N . ALA A 1 841 ? -31.124 30.021 25.844 1.00 92.69 841 ALA A N 1
ATOM 6402 C CA . ALA A 1 841 ? -30.873 30.817 27.047 1.00 92.69 841 ALA A CA 1
ATOM 6403 C C . ALA A 1 841 ? -29.521 30.493 27.719 1.00 92.69 841 ALA A C 1
ATOM 6405 O O . ALA A 1 841 ? -28.863 31.386 28.253 1.00 92.69 841 ALA A O 1
ATOM 6406 N N . GLU A 1 842 ? -29.079 29.233 27.684 1.00 93.06 842 GLU A N 1
ATOM 6407 C CA . GLU A 1 842 ? -27.751 28.833 28.167 1.00 93.06 842 GLU A CA 1
ATOM 6408 C C . GLU A 1 842 ? -26.650 29.279 27.199 1.00 93.06 842 GLU A C 1
ATOM 6410 O O . GLU A 1 842 ? -25.627 29.798 27.638 1.00 93.06 842 GLU A O 1
ATOM 6415 N N . ILE A 1 843 ? -26.873 29.155 25.887 1.00 92.81 843 ILE A N 1
ATOM 6416 C CA . ILE A 1 843 ? -25.930 29.614 24.855 1.00 92.81 843 ILE A CA 1
ATOM 6417 C C . ILE A 1 843 ? -25.796 31.143 24.883 1.00 92.81 843 ILE A C 1
ATOM 6419 O O . ILE A 1 843 ? -24.681 31.657 24.825 1.00 92.81 843 ILE A O 1
ATOM 6423 N N . GLY A 1 844 ? -26.902 31.876 25.051 1.00 91.19 844 GLY A N 1
ATOM 6424 C CA . GLY A 1 844 ? -26.886 33.325 25.270 1.00 91.19 844 GLY A CA 1
ATOM 6425 C C . GLY A 1 844 ? -26.055 33.726 26.492 1.00 91.19 844 GLY A C 1
ATOM 6426 O O . GLY A 1 844 ? -25.248 34.650 26.408 1.00 91.19 844 GLY A O 1
ATOM 6427 N N . ARG A 1 845 ? -26.163 32.979 27.599 1.00 92.75 845 ARG A N 1
ATOM 6428 C CA . ARG A 1 845 ? -25.335 33.209 28.792 1.00 92.75 845 ARG A CA 1
ATOM 6429 C C . ARG A 1 845 ? -23.854 32.919 28.540 1.00 92.75 845 ARG A C 1
ATOM 6431 O O . ARG A 1 845 ? -23.018 33.744 28.883 1.00 92.75 845 ARG A O 1
ATOM 6438 N N . LEU A 1 846 ? -23.521 31.802 27.887 1.00 92.81 846 LEU A N 1
ATOM 6439 C CA . LEU A 1 846 ? -22.134 31.451 27.543 1.00 92.81 846 LEU A CA 1
ATOM 6440 C C . LEU A 1 846 ? -21.461 32.512 26.654 1.00 92.81 846 LEU A C 1
ATOM 6442 O O . LEU A 1 846 ? -20.251 32.705 26.753 1.00 92.81 846 LEU A O 1
ATOM 6446 N N . LYS A 1 847 ? -22.234 33.216 25.817 1.00 90.12 847 LYS A N 1
ATOM 6447 C CA . LYS A 1 847 ? -21.766 34.374 25.038 1.00 90.12 847 LYS A CA 1
ATOM 6448 C C . LYS A 1 847 ? -21.514 35.601 25.915 1.00 90.12 847 LYS A C 1
ATOM 6450 O O . LYS A 1 847 ? -20.437 36.184 25.851 1.00 90.12 847 LYS A O 1
ATOM 6455 N N . GLN A 1 848 ? -22.472 35.956 26.773 1.00 88.38 848 GLN A N 1
ATOM 6456 C CA . GLN A 1 848 ? -22.352 37.077 27.719 1.00 88.38 848 GLN A CA 1
ATOM 6457 C C . GLN A 1 848 ? -21.190 36.891 28.713 1.00 88.38 848 GLN A C 1
ATOM 6459 O O . GLN A 1 848 ? -20.534 37.858 29.087 1.00 88.38 848 GLN A O 1
ATOM 6464 N N . GLU A 1 849 ? -20.902 35.648 29.105 1.00 88.06 849 GLU A N 1
ATOM 6465 C CA . GLU A 1 849 ? -19.778 35.263 29.971 1.00 88.06 849 GLU A CA 1
ATOM 6466 C C . GLU A 1 849 ? -18.425 35.163 29.225 1.00 88.06 849 GLU A C 1
ATOM 6468 O O . GLU A 1 849 ? -17.418 34.815 29.841 1.00 88.06 849 GLU A O 1
ATOM 6473 N N . GLY A 1 850 ? -18.376 35.418 27.909 1.00 86.00 850 GLY A N 1
ATOM 6474 C CA . GLY A 1 850 ? -17.161 35.332 27.080 1.00 86.00 850 GLY A CA 1
ATOM 6475 C C . GLY A 1 850 ? -16.660 33.907 26.790 1.00 86.00 850 GLY A C 1
ATOM 6476 O O . GLY A 1 850 ? -15.648 33.729 26.109 1.00 86.00 850 GLY A O 1
ATOM 6477 N N . VAL A 1 851 ? -17.370 32.880 27.269 1.00 90.25 851 VAL A N 1
ATOM 6478 C CA . VAL A 1 851 ? -17.027 31.461 27.067 1.00 90.25 851 VAL A CA 1
ATOM 6479 C C . VAL A 1 851 ? -17.169 31.069 25.596 1.00 90.25 851 VAL A C 1
ATOM 6481 O O . VAL A 1 851 ? -16.360 30.293 25.090 1.00 90.25 851 VAL A O 1
ATOM 6484 N N . ALA A 1 852 ? -18.180 31.602 24.910 1.00 87.81 852 ALA A N 1
ATOM 6485 C CA . ALA A 1 852 ? -18.457 31.393 23.491 1.00 87.81 852 ALA A CA 1
ATOM 6486 C C . ALA A 1 852 ? -18.572 32.737 22.751 1.00 87.81 852 ALA A C 1
ATOM 6488 O O . ALA A 1 852 ? -18.817 33.765 23.377 1.00 87.81 852 ALA A O 1
ATOM 6489 N N . ASN A 1 853 ? -18.407 32.757 21.423 1.00 79.38 853 ASN A N 1
ATOM 6490 C CA . ASN A 1 853 ? -18.483 34.019 20.674 1.00 79.38 853 ASN A CA 1
ATOM 6491 C C . ASN A 1 853 ? -19.927 34.492 20.419 1.00 79.38 853 ASN A C 1
ATOM 6493 O O . ASN A 1 853 ? -20.794 33.714 20.007 1.00 79.38 853 ASN A O 1
ATOM 6497 N N . GLU A 1 854 ? -20.167 35.793 20.586 1.00 61.16 854 GLU A N 1
ATOM 6498 C CA . GLU A 1 854 ? -21.379 36.459 20.115 1.00 61.16 854 GLU A CA 1
ATOM 6499 C C . GLU A 1 854 ? -21.245 36.801 18.625 1.00 61.16 854 GLU A C 1
ATOM 6501 O O . GLU A 1 854 ? -20.266 37.402 18.182 1.00 61.16 854 GLU A O 1
ATOM 6506 N N . ARG A 1 855 ? -22.248 36.427 17.826 1.00 52.91 855 ARG A N 1
ATOM 6507 C CA . ARG A 1 855 ? -22.234 36.611 16.371 1.00 52.91 855 ARG A CA 1
ATOM 6508 C C . ARG A 1 855 ? -22.549 38.066 16.000 1.00 52.91 855 ARG A C 1
ATOM 6510 O O . ARG A 1 855 ? -23.648 38.364 15.538 1.00 52.91 855 ARG A O 1
ATOM 6517 N N . ARG A 1 856 ? -21.580 38.966 16.200 1.00 43.88 856 ARG A N 1
ATOM 6518 C CA . ARG A 1 856 ? -21.655 40.382 15.802 1.00 43.88 856 ARG A CA 1
ATOM 6519 C C . ARG A 1 856 ? -21.737 40.539 14.281 1.00 43.88 856 ARG A C 1
ATOM 6521 O O . ARG A 1 856 ? -20.736 40.769 13.611 1.00 43.88 856 ARG A O 1
ATOM 6528 N N . ILE A 1 857 ? -22.954 40.462 13.756 1.00 40.53 857 ILE A N 1
ATOM 6529 C CA . ILE A 1 857 ? -23.317 41.122 12.503 1.00 40.53 857 ILE A CA 1
ATOM 6530 C C . ILE A 1 857 ? -23.507 42.597 12.861 1.00 40.53 857 ILE A C 1
ATOM 6532 O O . ILE A 1 857 ? -24.480 42.945 13.533 1.00 40.53 857 ILE A O 1
ATOM 6536 N N . ILE A 1 858 ? -22.571 43.460 12.464 1.00 35.66 858 ILE A N 1
ATOM 6537 C CA . ILE A 1 858 ? -22.706 44.906 12.677 1.00 35.66 858 ILE A CA 1
ATOM 6538 C C . ILE A 1 858 ? -23.671 45.436 11.616 1.00 35.66 858 ILE A C 1
ATOM 6540 O O . ILE A 1 858 ? -23.290 45.857 10.525 1.00 35.66 858 ILE A O 1
ATOM 6544 N N . ILE A 1 859 ? -24.966 45.380 11.931 1.00 30.95 859 ILE A N 1
ATOM 6545 C CA . ILE A 1 859 ? -25.986 46.073 11.148 1.00 30.95 859 ILE A CA 1
ATOM 6546 C C . ILE A 1 859 ? -25.832 47.563 11.451 1.00 30.95 859 ILE A C 1
ATOM 6548 O O . ILE A 1 859 ? -26.365 48.076 12.433 1.00 30.95 859 ILE A O 1
ATOM 6552 N N . HIS A 1 860 ? -25.069 48.256 10.606 1.00 29.14 860 HIS A N 1
ATOM 6553 C CA . HIS A 1 860 ? -25.032 49.712 10.587 1.00 29.14 860 HIS A CA 1
ATOM 6554 C C . HIS A 1 860 ? -26.400 50.239 10.138 1.00 29.14 860 HIS A C 1
ATOM 6556 O O . HIS A 1 860 ? -26.668 50.389 8.943 1.00 29.14 860 HIS A O 1
ATOM 6562 N N . ASP A 1 861 ? -27.264 50.490 11.119 1.00 28.16 861 ASP A N 1
ATOM 6563 C CA . ASP A 1 861 ? -28.622 50.973 10.913 1.00 28.16 861 ASP A CA 1
ATOM 6564 C C . ASP A 1 861 ? -28.571 52.370 10.274 1.00 28.16 861 ASP A C 1
ATOM 6566 O O . ASP A 1 861 ? -28.190 53.369 10.897 1.00 28.16 861 ASP A O 1
ATOM 6570 N N . ARG A 1 862 ? -28.853 52.440 8.968 1.00 29.91 862 ARG A N 1
ATOM 6571 C CA . ARG A 1 862 ? -28.781 53.695 8.217 1.00 29.91 862 ARG A CA 1
ATOM 6572 C C . ARG A 1 862 ? -30.023 54.514 8.512 1.00 29.91 862 ARG A C 1
ATOM 6574 O O . ARG A 1 862 ? -31.038 54.348 7.842 1.00 29.91 862 ARG A O 1
ATOM 6581 N N . CYS A 1 863 ? -29.900 55.438 9.463 1.00 23.72 863 CYS A N 1
ATOM 6582 C CA . CYS A 1 863 ? -30.885 56.486 9.714 1.00 23.72 863 CYS A CA 1
ATOM 6583 C C . CYS A 1 863 ? -31.267 57.193 8.398 1.00 23.72 863 CYS A C 1
ATOM 6585 O O . CYS A 1 863 ? -30.514 58.011 7.863 1.00 23.72 863 CYS A O 1
ATOM 6587 N N . SER A 1 864 ? -32.426 56.829 7.847 1.00 28.47 864 SER A N 1
ATOM 6588 C CA . SER A 1 864 ? -32.951 57.367 6.598 1.00 28.47 864 SER A CA 1
ATOM 6589 C C . SER A 1 864 ? -33.690 58.670 6.875 1.00 28.47 864 SER A C 1
ATOM 6591 O O . SER A 1 864 ? -34.753 58.673 7.496 1.00 28.47 864 SER A O 1
ATOM 6593 N N . SER A 1 865 ? -33.145 59.787 6.399 1.00 26.14 865 SER A N 1
ATOM 6594 C CA . SER A 1 865 ? -33.755 61.104 6.569 1.00 26.14 865 SER A CA 1
ATOM 6595 C C . SER A 1 865 ? -35.017 61.265 5.709 1.00 26.14 865 SER A C 1
ATOM 6597 O O . SER A 1 865 ? -34.942 61.711 4.563 1.00 26.14 865 SER A O 1
ATOM 6599 N N . SER A 1 866 ? -36.179 60.964 6.285 1.00 26.61 866 SER A N 1
ATOM 6600 C CA . SER A 1 866 ? -37.486 61.437 5.817 1.00 26.61 866 SER A CA 1
ATOM 6601 C C . SER A 1 866 ? -38.244 62.070 6.985 1.00 26.61 866 SER A C 1
ATOM 6603 O O . SER A 1 866 ? -38.574 61.395 7.956 1.00 26.61 866 SER A O 1
ATOM 6605 N N . SER A 1 867 ? -38.487 63.376 6.891 1.00 25.62 867 SER A N 1
ATOM 6606 C CA . SER A 1 867 ? -39.318 64.172 7.808 1.00 25.62 867 SER A CA 1
ATOM 6607 C C . SER A 1 867 ? -40.815 63.778 7.674 1.00 25.62 867 SER A C 1
ATOM 6609 O O . SER A 1 867 ? -41.158 63.022 6.770 1.00 25.62 867 SER A O 1
ATOM 6611 N N . ILE A 1 868 ? -41.776 64.181 8.521 1.00 25.84 868 ILE A N 1
ATOM 6612 C CA . ILE A 1 868 ? -42.036 65.482 9.175 1.00 25.84 868 ILE A CA 1
ATOM 6613 C C . ILE A 1 868 ? -42.875 65.281 10.472 1.00 25.84 868 ILE A C 1
ATOM 6615 O O . ILE A 1 868 ? -43.868 64.567 10.413 1.00 25.84 868 ILE A O 1
ATOM 6619 N N . MET A 1 869 ? -42.545 66.017 11.556 1.00 25.58 869 MET A N 1
ATOM 6620 C CA . MET A 1 869 ? -43.373 66.315 12.766 1.00 25.58 869 MET A CA 1
ATOM 6621 C C . MET A 1 869 ? -43.797 65.119 13.679 1.00 25.58 869 MET A C 1
ATOM 6623 O O . MET A 1 869 ? -43.736 63.968 13.267 1.00 25.58 869 MET A O 1
ATOM 6627 N N . ASP A 1 870 ? -44.156 65.302 14.965 1.00 26.03 870 ASP A N 1
ATOM 6628 C CA . ASP A 1 870 ? -44.390 66.559 15.707 1.00 26.03 870 ASP A CA 1
ATOM 6629 C C . ASP A 1 870 ? -43.955 66.572 17.199 1.00 26.03 870 ASP A C 1
ATOM 6631 O O . ASP A 1 870 ? -43.872 65.534 17.847 1.00 26.03 870 ASP A O 1
ATOM 6635 N N . ASP A 1 871 ? -43.741 67.803 17.681 1.00 25.39 871 ASP A N 1
ATOM 6636 C CA . ASP A 1 871 ? -43.786 68.412 19.031 1.00 25.39 871 ASP A CA 1
ATOM 6637 C C . ASP A 1 871 ? -43.187 67.793 20.338 1.00 25.39 871 ASP A C 1
ATOM 6639 O O . ASP A 1 871 ? -43.088 66.598 20.584 1.00 25.39 871 ASP A O 1
ATOM 6643 N N . GLN A 1 872 ? -42.880 68.735 21.242 1.00 26.14 872 GLN A N 1
ATOM 6644 C CA . GLN A 1 872 ? -42.813 68.690 22.711 1.00 26.14 872 GLN A CA 1
ATOM 6645 C C . GLN A 1 872 ? -41.674 67.966 23.476 1.00 26.14 872 GLN A C 1
ATOM 6647 O O . GLN A 1 872 ? -41.808 66.875 24.015 1.00 26.14 872 GLN A O 1
ATOM 6652 N N . ARG A 1 873 ? -40.607 68.756 23.706 1.00 24.78 873 ARG A N 1
ATOM 6653 C CA . ARG A 1 873 ? -40.060 69.168 25.031 1.00 24.78 873 ARG A CA 1
ATOM 6654 C C . ARG A 1 873 ? -39.901 68.103 26.146 1.00 24.78 873 ARG A C 1
ATOM 6656 O O . ARG A 1 873 ? -40.881 67.688 26.749 1.00 24.78 873 ARG A O 1
ATOM 6663 N N . VAL A 1 874 ? -38.670 67.939 26.653 1.00 26.12 874 VAL A N 1
ATOM 6664 C CA . VAL A 1 874 ? -38.167 68.566 27.911 1.00 26.12 874 VAL A CA 1
ATOM 6665 C C . VAL A 1 874 ? -36.696 68.164 28.157 1.00 26.12 874 VAL A C 1
ATOM 6667 O O . VAL A 1 874 ? -36.283 67.043 27.883 1.00 26.12 874 VAL A O 1
ATOM 6670 N N . SER A 1 875 ? -35.914 69.097 28.705 1.00 22.97 875 SER A N 1
ATOM 6671 C CA . SER A 1 875 ? -34.479 68.996 29.031 1.00 22.97 875 SER A CA 1
ATOM 6672 C C . SER A 1 875 ? -34.263 69.275 30.540 1.00 22.97 875 SER A C 1
ATOM 6674 O O . SER A 1 875 ? -35.148 69.887 31.138 1.00 22.97 875 SER A O 1
ATOM 6676 N N . PRO A 1 876 ? -33.061 69.092 31.135 1.00 39.56 876 PRO A N 1
ATOM 6677 C CA . PRO A 1 876 ? -32.106 67.973 31.004 1.00 39.56 876 PRO A CA 1
ATOM 6678 C C . PRO A 1 876 ? -31.368 67.599 32.336 1.00 39.56 876 PRO A C 1
ATOM 6680 O O . PRO A 1 876 ? -31.494 68.289 33.343 1.00 39.56 876 PRO A O 1
ATOM 6683 N N . ALA A 1 877 ? -30.418 66.645 32.252 1.00 24.22 877 ALA A N 1
ATOM 6684 C CA . ALA A 1 877 ? -29.163 66.595 33.048 1.00 24.22 877 ALA A CA 1
ATOM 6685 C C . ALA A 1 877 ? -29.286 66.239 34.570 1.00 24.22 877 ALA A C 1
ATOM 6687 O O . ALA A 1 877 ? -30.402 66.006 35.028 1.00 24.22 877 ALA A O 1
ATOM 6688 N N . PRO A 1 878 ? -28.188 66.181 35.384 1.00 36.62 878 PRO A N 1
ATOM 6689 C CA . PRO A 1 878 ? -26.756 66.349 35.051 1.00 36.62 878 PRO A CA 1
ATOM 6690 C C . PRO A 1 878 ? -25.701 65.396 35.702 1.00 36.62 878 PRO A C 1
ATOM 6692 O O . PRO A 1 878 ? -25.681 65.234 36.915 1.00 36.62 878 PRO A O 1
ATOM 6695 N N . LYS A 1 879 ? -24.659 65.059 34.906 1.00 25.53 879 LYS A N 1
ATOM 6696 C CA . LYS A 1 879 ? -23.211 64.933 35.282 1.00 25.53 879 LYS A CA 1
ATOM 6697 C C . LYS A 1 879 ? -22.801 63.760 36.219 1.00 25.53 879 LYS A C 1
ATOM 6699 O O . LYS A 1 879 ? -23.649 63.139 36.835 1.00 25.53 879 LYS A O 1
ATOM 6704 N N . ALA A 1 880 ? -21.521 63.365 36.340 1.00 25.56 880 ALA A N 1
ATOM 6705 C CA . ALA A 1 880 ? -20.234 63.872 35.808 1.00 25.56 880 ALA A CA 1
ATOM 6706 C C . ALA A 1 880 ? -19.361 62.678 35.307 1.00 25.56 880 ALA A C 1
ATOM 6708 O O . ALA A 1 880 ? -19.498 61.591 35.854 1.00 25.56 880 ALA A O 1
ATOM 6709 N N . ALA A 1 881 ? -18.641 62.745 34.173 1.00 24.69 881 ALA A N 1
ATOM 6710 C CA . ALA A 1 881 ? -17.294 63.329 33.935 1.00 24.69 881 ALA A CA 1
ATOM 6711 C C . ALA A 1 881 ? -16.134 62.523 34.596 1.00 24.69 881 ALA A C 1
ATOM 6713 O O . ALA A 1 881 ? -16.309 62.021 35.697 1.00 24.69 881 ALA A O 1
ATOM 6714 N N . TYR A 1 882 ? -14.949 62.343 33.989 1.00 22.59 882 TYR A N 1
ATOM 6715 C CA . TYR A 1 882 ? -14.179 63.299 33.167 1.00 22.59 882 TYR A CA 1
ATOM 6716 C C . TYR A 1 882 ? -13.421 62.691 31.954 1.00 22.59 882 TYR A C 1
ATOM 6718 O O . TYR A 1 882 ? -13.183 61.491 31.887 1.00 22.59 882 TYR A O 1
ATOM 6726 N N . GLU A 1 883 ? -13.035 63.575 31.025 1.00 20.41 883 GLU A N 1
ATOM 6727 C CA . GLU A 1 883 ? -12.154 63.393 29.838 1.00 20.41 883 GLU A CA 1
ATOM 6728 C C . GLU A 1 883 ? -10.661 63.732 30.216 1.00 20.41 883 GLU A C 1
ATOM 6730 O O . GLU A 1 883 ? -10.447 63.803 31.432 1.00 20.41 883 GLU A O 1
ATOM 6735 N N . PRO A 1 884 ? -9.617 63.970 29.348 1.00 35.31 884 PRO A N 1
ATOM 6736 C CA . PRO A 1 884 ? -9.631 64.432 27.937 1.00 35.31 884 PRO A CA 1
ATOM 6737 C C . PRO A 1 884 ? -8.513 63.973 26.931 1.00 35.31 884 PRO A C 1
ATOM 6739 O O . PRO A 1 884 ? -7.419 63.561 27.294 1.00 35.31 884 PRO A O 1
ATOM 6742 N N . GLN A 1 885 ? -8.811 64.173 25.636 1.00 25.80 885 GLN A N 1
ATOM 6743 C CA . GLN A 1 885 ? -8.011 64.781 24.532 1.00 25.80 885 GLN A CA 1
ATOM 6744 C C . GLN A 1 885 ? -6.480 64.575 24.360 1.00 25.80 885 GLN A C 1
ATOM 6746 O O . GLN A 1 885 ? -5.693 65.011 25.190 1.00 25.80 885 GLN A O 1
ATOM 6751 N N . PHE A 1 886 ? -6.077 64.158 23.144 1.00 24.17 886 PHE A N 1
ATOM 6752 C CA . PHE A 1 886 ? -5.216 64.869 22.149 1.00 24.17 886 PHE A CA 1
ATOM 6753 C C . PHE A 1 886 ? -5.129 63.989 20.869 1.00 24.17 886 PHE A C 1
ATOM 6755 O O . PHE A 1 886 ? -5.156 62.771 20.991 1.00 24.17 886 PHE A O 1
ATOM 6762 N N . GLY A 1 887 ? -5.043 64.460 19.614 1.00 25.11 887 GLY A N 1
ATOM 6763 C CA . GLY A 1 887 ? -5.158 65.799 19.009 1.00 25.11 887 GLY A CA 1
ATOM 6764 C C . GLY A 1 887 ? -5.272 65.690 17.463 1.00 25.11 887 GLY A C 1
ATOM 6765 O O . GLY A 1 887 ? -4.964 64.643 16.902 1.00 25.11 887 GLY A O 1
ATOM 6766 N N . GLN A 1 888 ? -5.733 66.738 16.760 1.00 29.58 888 GLN A N 1
ATOM 6767 C CA . GLN A 1 888 ? -5.944 66.750 15.291 1.00 29.58 888 GLN A CA 1
ATOM 6768 C C . GLN A 1 888 ? -4.951 67.665 14.549 1.00 29.58 888 GLN A C 1
ATOM 6770 O O . GLN A 1 888 ? -4.582 68.709 15.081 1.00 29.58 888 GLN A O 1
ATOM 6775 N N . VAL A 1 889 ? -4.640 67.361 13.278 1.00 23.95 889 VAL A N 1
ATOM 6776 C CA . VAL A 1 889 ? -4.054 68.313 12.306 1.00 23.95 889 VAL A CA 1
ATOM 6777 C C . VAL A 1 889 ? -4.691 68.116 10.915 1.00 23.95 889 VAL A C 1
ATOM 6779 O O . VAL A 1 889 ? -4.947 66.989 10.501 1.00 23.95 889 VAL A O 1
ATOM 6782 N N . ASN A 1 890 ? -4.957 69.217 10.202 1.00 26.08 890 ASN A N 1
ATOM 6783 C CA . ASN A 1 890 ? -5.545 69.258 8.850 1.00 26.08 890 ASN A CA 1
ATOM 6784 C C . ASN A 1 890 ? -4.475 69.495 7.763 1.00 26.08 890 ASN A C 1
ATOM 6786 O O . ASN A 1 890 ? -3.411 70.017 8.085 1.00 26.08 890 ASN A O 1
ATOM 6790 N N . CYS A 1 891 ? -4.800 69.263 6.477 1.00 22.09 891 CYS A N 1
ATOM 6791 C CA . CYS A 1 891 ? -4.927 70.353 5.478 1.00 22.09 891 CYS A CA 1
ATOM 6792 C C . CYS A 1 891 ? -5.230 69.887 4.034 1.00 22.09 891 CYS A C 1
ATOM 6794 O O . CYS A 1 891 ? -5.229 68.701 3.715 1.00 22.09 891 CYS A O 1
ATOM 6796 N N . LEU A 1 892 ? -5.518 70.866 3.167 1.00 24.27 892 LEU A N 1
ATOM 6797 C CA . LEU A 1 892 ? -5.932 70.742 1.763 1.00 24.27 892 LEU A CA 1
ATOM 6798 C C . LEU A 1 892 ? -5.287 71.864 0.905 1.00 24.27 892 LEU A C 1
ATOM 6800 O O . LEU A 1 892 ? -4.923 72.903 1.442 1.00 24.27 892 LEU A O 1
ATOM 6804 N N . ILE A 1 893 ? -5.297 71.688 -0.429 1.00 24.12 893 ILE A N 1
ATOM 6805 C CA . ILE A 1 893 ? -5.326 72.743 -1.485 1.00 24.12 893 ILE A CA 1
ATOM 6806 C C . ILE A 1 893 ? -4.006 73.438 -1.970 1.00 24.12 893 ILE A C 1
ATOM 6808 O O . ILE A 1 893 ? -3.480 74.361 -1.369 1.00 24.12 893 ILE A O 1
ATOM 6812 N N . LEU A 1 894 ? -3.598 73.027 -3.190 1.00 23.28 894 LEU A N 1
ATOM 6813 C CA . LEU A 1 894 ? -3.217 73.784 -4.420 1.00 23.28 894 LEU A CA 1
ATOM 6814 C C . LEU A 1 894 ? -2.029 74.800 -4.547 1.00 23.28 894 LEU A C 1
ATOM 6816 O O . LEU A 1 894 ? -2.031 75.876 -3.966 1.00 23.28 894 LEU A O 1
ATOM 6820 N N . HIS A 1 895 ? -1.253 74.572 -5.637 1.00 24.52 895 HIS A N 1
ATOM 6821 C CA . HIS A 1 895 ? -0.976 75.475 -6.802 1.00 24.52 895 HIS A CA 1
ATOM 6822 C C . HIS A 1 895 ? 0.326 76.327 -6.981 1.00 24.52 895 HIS A C 1
ATOM 6824 O O . HIS A 1 895 ? 0.600 77.230 -6.206 1.00 24.52 895 HIS A O 1
ATOM 6830 N N . ARG A 1 896 ? 0.891 76.222 -8.220 1.00 25.39 896 ARG A N 1
ATOM 6831 C CA . ARG A 1 896 ? 1.544 77.276 -9.079 1.00 25.39 896 ARG A CA 1
ATOM 6832 C C . ARG A 1 896 ? 2.971 77.762 -8.675 1.00 25.39 896 ARG A C 1
ATOM 6834 O O . ARG A 1 896 ? 3.328 77.649 -7.518 1.00 25.39 896 ARG A O 1
ATOM 6841 N N . LEU A 1 897 ? 3.858 78.300 -9.548 1.00 24.50 897 LEU A N 1
ATOM 6842 C CA . LEU A 1 897 ? 3.899 78.540 -11.022 1.00 24.50 897 LEU A CA 1
ATOM 6843 C C . LEU A 1 897 ? 5.354 78.817 -11.538 1.00 24.50 897 LEU A C 1
ATOM 6845 O O . LEU A 1 897 ? 6.243 79.033 -10.729 1.00 24.50 897 LEU A O 1
ATOM 6849 N N . HIS A 1 898 ? 5.523 78.977 -12.871 1.00 27.23 898 HIS A N 1
ATOM 6850 C CA . HIS A 1 898 ? 6.681 79.546 -13.626 1.00 27.23 898 HIS A CA 1
ATOM 6851 C C . HIS A 1 898 ? 7.977 78.689 -13.715 1.00 27.23 898 HIS A C 1
ATOM 6853 O O . HIS A 1 898 ? 8.546 78.301 -12.710 1.00 27.23 898 HIS A O 1
ATOM 6859 N N . LYS A 1 899 ? 8.349 78.182 -14.912 1.00 24.64 899 LYS A N 1
ATOM 6860 C CA . LYS A 1 899 ? 9.140 78.780 -16.036 1.00 24.64 899 LYS A CA 1
ATOM 6861 C C . LYS A 1 899 ? 10.653 78.865 -15.740 1.00 24.64 899 LYS A C 1
ATOM 6863 O O . LYS A 1 899 ? 11.023 79.519 -14.779 1.00 24.64 899 LYS A O 1
ATOM 6868 N N . VAL A 1 900 ? 11.566 78.340 -16.570 1.00 24.44 900 VAL A N 1
ATOM 6869 C CA . VAL A 1 900 ? 11.484 77.592 -17.856 1.00 24.44 900 VAL A CA 1
ATOM 6870 C C . VAL A 1 900 ? 12.878 76.993 -18.174 1.00 24.44 900 VAL A C 1
ATOM 6872 O O . VAL A 1 900 ? 13.838 77.439 -17.546 1.00 24.44 900 VAL A O 1
ATOM 6875 N N . THR A 1 901 ? 13.020 76.082 -19.152 1.00 26.77 901 THR A N 1
ATOM 6876 C CA . THR A 1 901 ? 13.960 76.203 -20.318 1.00 26.77 901 THR A CA 1
ATOM 6877 C C . THR A 1 901 ? 13.843 75.000 -21.291 1.00 26.77 901 THR A C 1
ATOM 6879 O O . THR A 1 901 ? 13.418 73.917 -20.900 1.00 26.77 901 THR A O 1
ATOM 6882 N N . ASP A 1 902 ? 14.174 75.224 -22.570 1.00 24.95 902 ASP A N 1
ATOM 6883 C CA . ASP A 1 902 ? 14.442 74.253 -23.658 1.00 24.95 902 ASP A CA 1
ATOM 6884 C C . ASP A 1 902 ? 15.561 73.204 -23.351 1.00 24.95 902 ASP A C 1
ATOM 6886 O O . ASP A 1 902 ? 16.338 73.391 -22.420 1.00 24.95 902 ASP A O 1
ATOM 6890 N N . LYS A 1 903 ? 15.759 72.088 -24.086 1.00 25.36 903 LYS A N 1
ATOM 6891 C CA . LYS A 1 903 ? 15.520 71.810 -25.526 1.00 25.36 903 LYS A CA 1
ATOM 6892 C C . LYS A 1 903 ? 14.868 70.447 -25.851 1.00 25.36 903 LYS A C 1
ATOM 6894 O O . LYS A 1 903 ? 15.013 69.465 -25.134 1.00 25.36 903 LYS A O 1
ATOM 6899 N N . THR A 1 904 ? 14.238 70.447 -27.030 1.00 26.59 904 THR A N 1
ATOM 6900 C CA . THR A 1 904 ? 13.696 69.365 -27.895 1.00 26.59 904 THR A CA 1
ATOM 6901 C C . THR A 1 904 ? 14.620 68.139 -28.114 1.00 26.59 904 THR A C 1
ATOM 6903 O O . THR A 1 904 ? 15.812 68.213 -27.833 1.00 26.59 904 THR A O 1
ATOM 6906 N N . ARG A 1 905 ? 14.175 66.963 -28.613 1.00 23.41 905 ARG A N 1
ATOM 6907 C CA . ARG A 1 905 ? 13.145 66.594 -29.634 1.00 23.41 905 ARG A CA 1
ATOM 6908 C C . ARG A 1 905 ? 12.353 65.322 -29.231 1.00 23.41 905 ARG A C 1
ATOM 6910 O O . ARG A 1 905 ? 12.947 64.401 -28.694 1.00 23.41 905 ARG A O 1
ATOM 6917 N N . ALA A 1 906 ? 11.017 65.318 -29.338 1.00 25.80 906 ALA A N 1
ATOM 6918 C CA . ALA A 1 906 ? 10.192 64.833 -30.476 1.00 25.80 906 ALA A CA 1
ATOM 6919 C C . ALA A 1 906 ? 10.159 63.283 -30.613 1.00 25.80 906 ALA A C 1
ATOM 6921 O O . ALA A 1 906 ? 11.189 62.696 -30.919 1.00 25.80 906 ALA A O 1
ATOM 6922 N N . GLU A 1 907 ? 9.082 62.572 -30.226 1.00 31.39 907 GLU A N 1
ATOM 6923 C CA . GLU A 1 907 ? 7.739 62.429 -30.876 1.00 31.39 907 GLU A CA 1
ATOM 6924 C C . GLU A 1 907 ? 7.705 61.313 -31.949 1.00 31.39 907 GLU A C 1
ATOM 6926 O O . GLU A 1 907 ? 8.739 61.026 -32.537 1.00 31.39 907 GLU A O 1
ATOM 6931 N N . THR A 1 908 ? 6.621 60.580 -32.259 1.00 28.27 908 THR A N 1
ATOM 6932 C CA . THR A 1 908 ? 5.139 60.606 -32.021 1.00 28.27 908 THR A CA 1
ATOM 6933 C C . THR A 1 908 ? 4.617 59.146 -32.154 1.00 28.27 908 THR A C 1
ATOM 6935 O O . THR A 1 908 ? 5.343 58.355 -32.747 1.00 28.27 908 THR A O 1
ATOM 6938 N N . ARG A 1 909 ? 3.399 58.657 -31.826 1.00 27.27 909 ARG A N 1
ATOM 6939 C CA . ARG A 1 909 ? 2.160 58.933 -31.018 1.00 27.27 909 ARG A CA 1
ATOM 6940 C C . ARG A 1 909 ? 1.249 57.670 -31.245 1.00 27.27 909 ARG A C 1
ATOM 6942 O O . ARG A 1 909 ? 1.575 56.896 -32.139 1.00 27.27 909 ARG A O 1
ATOM 6949 N N . SER A 1 910 ? 0.131 57.337 -30.581 1.00 23.80 910 SER A N 1
ATOM 6950 C CA . SER A 1 910 ? -0.684 57.874 -29.465 1.00 23.80 910 SER A CA 1
ATOM 6951 C C . SER A 1 910 ? -1.593 56.759 -28.891 1.00 23.80 910 SER A C 1
ATOM 6953 O O . SER A 1 910 ? -1.779 55.724 -29.528 1.00 23.80 910 SER A O 1
ATOM 6955 N N . GLU A 1 911 ? -2.195 56.987 -27.720 1.00 28.72 911 GLU A N 1
ATOM 6956 C CA . GLU A 1 911 ? -3.085 56.051 -27.007 1.00 28.72 911 GLU A CA 1
ATOM 6957 C C . GLU A 1 911 ? -4.594 56.254 -27.291 1.00 28.72 911 GLU A C 1
ATOM 6959 O O . GLU A 1 911 ? -4.996 57.275 -27.842 1.00 28.72 911 GLU A O 1
ATOM 6964 N N . ALA A 1 912 ? -5.392 55.312 -26.760 1.00 27.59 912 ALA A N 1
ATOM 6965 C CA . ALA A 1 912 ? -6.719 55.486 -26.140 1.00 27.59 912 ALA A CA 1
ATOM 6966 C C . ALA A 1 912 ? -7.958 55.906 -26.965 1.00 27.59 912 ALA A C 1
ATOM 6968 O O . ALA A 1 912 ? -7.938 56.808 -27.796 1.00 27.59 912 ALA A O 1
ATOM 6969 N N . ASN A 1 913 ? -9.110 55.343 -26.566 1.00 22.94 913 ASN A N 1
ATOM 6970 C CA . ASN A 1 913 ? -10.284 56.161 -26.236 1.00 22.94 913 ASN A CA 1
ATOM 6971 C C . ASN A 1 913 ? -11.239 55.445 -25.256 1.00 22.94 913 ASN A C 1
ATOM 6973 O O . ASN A 1 913 ? -11.101 54.244 -25.015 1.00 22.94 913 ASN A O 1
ATOM 6977 N N . THR A 1 914 ? -12.175 56.188 -24.661 1.00 22.50 914 THR A N 1
ATOM 6978 C CA . THR A 1 914 ? -13.014 55.758 -23.524 1.00 22.50 914 THR A CA 1
ATOM 6979 C C . THR A 1 914 ? -14.526 55.823 -23.793 1.00 22.50 914 THR A C 1
ATOM 6981 O O . THR A 1 914 ? -14.994 56.712 -24.489 1.00 22.50 914 THR A O 1
ATOM 6984 N N . LEU A 1 915 ? -15.267 54.941 -23.098 1.00 24.59 915 LEU A N 1
ATOM 6985 C CA . LEU A 1 915 ? -16.664 55.081 -22.627 1.00 24.59 915 LEU A CA 1
ATOM 6986 C C . LEU A 1 915 ? -17.840 55.245 -23.627 1.00 24.59 915 LEU A C 1
ATOM 6988 O O . LEU A 1 915 ? -17.761 55.926 -24.640 1.00 24.59 915 LEU A O 1
ATOM 6992 N N . SER A 1 916 ? -19.004 54.766 -23.153 1.00 21.67 916 SER A N 1
ATOM 6993 C CA . SER A 1 916 ? -20.399 55.119 -23.526 1.00 21.67 916 SER A CA 1
ATOM 6994 C C . SER A 1 916 ? -21.193 54.132 -24.408 1.00 21.67 916 SER A C 1
ATOM 6996 O O . SER A 1 916 ? -20.799 53.780 -25.513 1.00 21.67 916 SER A O 1
ATOM 6998 N N . MET A 1 917 ? -22.384 53.770 -23.913 1.00 30.59 917 MET A N 1
ATOM 6999 C CA . MET A 1 917 ? -23.579 53.314 -24.659 1.00 30.59 917 MET A CA 1
ATOM 7000 C C . MET A 1 917 ? -24.669 54.403 -24.465 1.00 30.59 917 MET A C 1
ATOM 7002 O O . MET A 1 917 ? -24.468 55.211 -23.547 1.00 30.59 917 MET A O 1
ATOM 7006 N N . PRO A 1 918 ? -25.796 54.485 -25.225 1.00 41.66 918 PRO A N 1
ATOM 7007 C CA . PRO A 1 918 ? -26.935 53.542 -25.047 1.00 41.66 918 PRO A CA 1
ATOM 7008 C C . PRO A 1 918 ? -27.946 53.375 -26.236 1.00 41.66 918 PRO A C 1
ATOM 7010 O O . PRO A 1 918 ? -27.851 54.093 -27.222 1.00 41.66 918 PRO A O 1
ATOM 7013 N N . PHE A 1 919 ? -28.961 52.495 -26.055 1.00 24.38 919 PHE A N 1
ATOM 7014 C CA . PHE A 1 919 ? -30.277 52.382 -26.762 1.00 24.38 919 PHE A CA 1
ATOM 7015 C C . PHE A 1 919 ? -30.304 52.126 -28.304 1.00 24.38 919 PHE A C 1
ATOM 7017 O O . PHE A 1 919 ? -29.559 52.751 -29.043 1.00 24.38 919 PHE A O 1
ATOM 7024 N N . GLU A 1 920 ? -31.172 51.296 -28.925 1.00 26.80 920 GLU A N 1
ATOM 7025 C CA . GLU A 1 920 ? -32.079 50.167 -28.545 1.00 26.80 920 GLU A CA 1
ATOM 7026 C C . GLU A 1 920 ? -32.464 49.400 -29.877 1.00 26.80 920 GLU A C 1
ATOM 7028 O O . GLU A 1 920 ? -31.625 49.438 -30.773 1.00 26.80 920 GLU A O 1
ATOM 7033 N N . GLN A 1 921 ? -33.565 48.678 -30.205 1.00 25.80 921 GLN A N 1
ATOM 7034 C CA . GLN A 1 921 ? -34.874 48.293 -29.615 1.00 25.80 921 GLN A CA 1
ATOM 7035 C C . GLN A 1 921 ? -35.500 47.047 -30.335 1.00 25.80 921 GLN A C 1
ATOM 7037 O O . GLN A 1 921 ? -34.985 46.593 -31.350 1.00 25.80 921 GLN A O 1
ATOM 7042 N N . GLN A 1 922 ? -36.663 46.587 -29.838 1.00 27.36 922 GLN A N 1
ATOM 7043 C CA . GLN A 1 922 ? -37.767 45.826 -30.486 1.00 27.36 922 GLN A CA 1
ATOM 7044 C C . GLN A 1 922 ? -37.605 44.357 -30.995 1.00 27.36 922 GLN A C 1
ATOM 7046 O O . GLN A 1 922 ? -37.386 44.100 -32.172 1.00 27.36 922 GLN A O 1
ATOM 7051 N N . ASP A 1 923 ? -37.912 43.415 -30.083 1.00 25.44 923 ASP A N 1
ATOM 7052 C CA . ASP A 1 923 ? -39.161 42.594 -30.031 1.00 25.44 923 ASP A CA 1
ATOM 7053 C C . ASP A 1 923 ? -39.458 41.301 -30.869 1.00 25.44 923 ASP A C 1
ATOM 7055 O O . ASP A 1 923 ? -38.961 41.074 -31.965 1.00 25.44 923 ASP A O 1
ATOM 7059 N N . ILE A 1 924 ? -40.401 40.505 -30.312 1.00 26.92 924 ILE A N 1
ATOM 7060 C CA . ILE A 1 924 ? -41.299 39.463 -30.897 1.00 26.92 924 ILE A CA 1
ATOM 7061 C C . ILE A 1 924 ? -40.813 37.982 -31.065 1.00 26.92 924 ILE A C 1
ATOM 7063 O O . ILE A 1 924 ? -40.388 37.517 -32.115 1.00 26.92 924 ILE A O 1
ATOM 7067 N N . ALA A 1 925 ? -41.085 37.203 -30.000 1.00 26.41 925 ALA A N 1
ATOM 7068 C CA . ALA A 1 925 ? -41.948 35.992 -29.942 1.00 26.41 925 ALA A CA 1
ATOM 7069 C C . ALA A 1 925 ? -41.555 34.537 -30.381 1.00 26.41 925 ALA A C 1
ATOM 7071 O O . ALA A 1 925 ? -41.207 34.220 -31.513 1.00 26.41 925 ALA A O 1
ATOM 7072 N N . THR A 1 926 ? -41.977 33.614 -29.491 1.00 25.97 926 THR A N 1
ATOM 7073 C CA . THR A 1 926 ? -42.574 32.256 -29.696 1.00 25.97 926 THR A CA 1
ATOM 7074 C C . THR A 1 926 ? -41.769 30.929 -29.780 1.00 25.97 926 THR A C 1
ATOM 7076 O O . THR A 1 926 ? -40.653 30.819 -30.264 1.00 25.97 926 THR A O 1
ATOM 7079 N N . LYS A 1 927 ? -42.436 29.898 -29.222 1.00 23.88 927 LYS A N 1
ATOM 7080 C CA . LYS A 1 927 ? -42.155 28.448 -29.009 1.00 23.88 927 LYS A CA 1
ATOM 7081 C C . LYS A 1 927 ? -43.040 27.598 -29.983 1.00 23.88 927 LYS A C 1
ATOM 7083 O O . LYS A 1 927 ? -43.821 28.245 -30.678 1.00 23.88 927 LYS A O 1
ATOM 7088 N N . PRO A 1 928 ? -43.136 26.229 -29.962 1.00 40.50 928 PRO A N 1
ATOM 7089 C CA . PRO A 1 928 ? -42.321 25.142 -29.343 1.00 40.50 928 PRO A CA 1
ATOM 7090 C C . PRO A 1 928 ? -42.082 23.825 -30.182 1.00 40.50 928 PRO A C 1
ATOM 7092 O O . PRO A 1 928 ? -42.786 23.529 -31.133 1.00 40.50 928 PRO A O 1
ATOM 7095 N N . SER A 1 929 ? -41.147 22.973 -29.710 1.00 25.22 929 SER A N 1
ATOM 7096 C CA . SER A 1 929 ? -41.055 21.470 -29.720 1.00 25.22 929 SER A CA 1
ATOM 7097 C C . SER A 1 929 ? -41.887 20.538 -30.653 1.00 25.22 929 SER A C 1
ATOM 7099 O O . SER A 1 929 ? -43.109 20.640 -30.642 1.00 25.22 929 SER A O 1
ATOM 7101 N N . LEU A 1 930 ? -41.280 19.426 -31.158 1.00 24.97 930 LEU A N 1
ATOM 7102 C CA . LEU A 1 930 ? -41.575 18.003 -30.763 1.00 24.97 930 LEU A CA 1
ATOM 7103 C C . LEU A 1 930 ? -40.906 16.853 -31.602 1.00 24.97 930 LEU A C 1
ATOM 7105 O O . LEU A 1 930 ? -40.888 16.870 -32.821 1.00 24.97 930 LEU A O 1
ATOM 7109 N N . LYS A 1 931 ? -40.453 15.802 -30.884 1.00 23.08 931 LYS A N 1
ATOM 7110 C CA . LYS A 1 931 ? -40.414 14.319 -31.139 1.00 23.08 931 LYS A CA 1
ATOM 7111 C C . LYS A 1 931 ? -40.276 13.650 -32.552 1.00 23.08 931 LYS A C 1
ATOM 7113 O O . LYS A 1 931 ? -41.229 13.618 -33.311 1.00 23.08 931 LYS A O 1
ATOM 7118 N N . ARG A 1 932 ? -39.266 12.745 -32.616 1.00 22.92 932 ARG A N 1
ATOM 7119 C CA . ARG A 1 932 ? -39.278 11.285 -33.003 1.00 22.92 932 ARG A CA 1
ATOM 7120 C C . ARG A 1 932 ? -39.346 10.785 -34.483 1.00 22.92 932 ARG A C 1
ATOM 7122 O O . ARG A 1 932 ? -40.431 10.755 -35.038 1.00 22.92 932 ARG A O 1
ATOM 7129 N N . ARG A 1 933 ? -38.289 10.013 -34.857 1.00 22.16 933 ARG A N 1
ATOM 7130 C CA . ARG A 1 933 ? -38.277 8.673 -35.553 1.00 22.16 933 ARG A CA 1
ATOM 7131 C C . ARG A 1 933 ? -38.775 8.567 -37.025 1.00 22.16 933 ARG A C 1
ATOM 7133 O O . ARG A 1 933 ? -39.466 9.475 -37.463 1.00 22.16 933 ARG A O 1
ATOM 7140 N N . PRO A 1 934 ? -38.585 7.416 -37.729 1.00 42.41 934 PRO A N 1
ATOM 7141 C CA . PRO A 1 934 ? -37.505 6.389 -37.686 1.00 42.41 934 PRO A CA 1
ATOM 7142 C C . PRO A 1 934 ? -37.052 5.881 -39.098 1.00 42.41 934 PRO A C 1
ATOM 7144 O O . PRO A 1 934 ? -37.550 6.385 -40.092 1.00 42.41 934 PRO A O 1
ATOM 7147 N N . GLU A 1 935 ? -36.223 4.809 -39.149 1.00 26.48 935 GLU A N 1
ATOM 7148 C CA . GLU A 1 935 ? -36.097 3.820 -40.269 1.00 26.48 935 GLU A CA 1
ATOM 7149 C C . GLU A 1 935 ? -35.612 4.371 -41.647 1.00 26.48 935 GLU A C 1
ATOM 7151 O O . GLU A 1 935 ? -35.569 5.574 -41.851 1.00 26.48 935 GLU A O 1
ATOM 7156 N N . SER A 1 936 ? -35.170 3.624 -42.674 1.00 26.25 936 SER A N 1
ATOM 7157 C CA . SER A 1 936 ? -34.524 2.295 -42.878 1.00 26.25 936 SER A CA 1
ATOM 7158 C C . SER A 1 936 ? -33.855 2.329 -44.290 1.00 26.25 936 SER A C 1
ATOM 7160 O O . SER A 1 936 ? -34.092 3.286 -45.021 1.00 26.25 936 SER A O 1
ATOM 7162 N N . GLY A 1 937 ? -33.020 1.405 -44.795 1.00 23.38 937 GLY A N 1
ATOM 7163 C CA . GLY A 1 937 ? -32.390 0.172 -44.287 1.00 23.38 937 GLY A CA 1
ATOM 7164 C C . GLY A 1 937 ? -31.999 -0.764 -45.463 1.00 23.38 937 GLY A C 1
ATOM 7165 O O . GLY A 1 937 ? -32.726 -0.788 -46.451 1.00 23.38 937 GLY A O 1
ATOM 7166 N N . SER A 1 938 ? -30.912 -1.560 -45.360 1.00 24.20 938 SER A N 1
ATOM 7167 C CA . SER A 1 938 ? -30.378 -2.497 -46.405 1.00 24.20 938 SER A CA 1
ATOM 7168 C C . SER A 1 938 ? -29.929 -1.838 -47.745 1.00 24.20 938 SER A C 1
ATOM 7170 O O . SER A 1 938 ? -30.248 -0.682 -47.985 1.00 24.20 938 SER A O 1
ATOM 7172 N N . THR A 1 939 ? -29.107 -2.427 -48.635 1.00 24.44 939 THR A N 1
ATOM 7173 C CA . THR A 1 939 ? -28.610 -3.820 -48.801 1.00 24.44 939 THR A CA 1
ATOM 7174 C C . THR A 1 939 ? -27.183 -3.845 -49.402 1.00 24.44 939 THR A C 1
ATOM 7176 O O . THR A 1 939 ? -26.651 -2.812 -49.800 1.00 24.44 939 THR A O 1
ATOM 7179 N N . GLU A 1 940 ? -26.566 -5.026 -49.485 1.00 26.72 940 GLU A N 1
ATOM 7180 C CA . GLU A 1 940 ? -25.239 -5.287 -50.072 1.00 26.72 940 GLU A CA 1
ATOM 7181 C C . GLU A 1 940 ? -25.210 -5.244 -51.615 1.00 26.72 940 GLU A C 1
ATOM 7183 O O . GLU A 1 940 ? -26.204 -5.555 -52.271 1.00 26.72 940 GLU A O 1
ATOM 7188 N N . SER A 1 941 ? -24.030 -5.015 -52.211 1.00 23.09 941 SER A N 1
ATOM 7189 C CA . SER A 1 941 ? -23.389 -5.973 -53.149 1.00 23.09 941 SER A CA 1
ATOM 7190 C C . SER A 1 941 ? -22.012 -5.483 -53.644 1.00 23.09 941 SER A C 1
ATOM 7192 O O . SER A 1 941 ? -21.660 -4.313 -53.512 1.00 23.09 941 SER A O 1
ATOM 7194 N N . ARG A 1 942 ? -21.193 -6.412 -54.158 1.00 26.17 942 ARG A N 1
ATOM 7195 C CA . ARG A 1 942 ? -19.844 -6.177 -54.718 1.00 26.17 942 ARG A CA 1
ATOM 7196 C C . ARG A 1 942 ? -19.908 -6.018 -56.242 1.00 26.17 942 ARG A C 1
ATOM 7198 O O . ARG A 1 942 ? -20.717 -6.714 -56.848 1.00 26.17 942 ARG A O 1
ATOM 7205 N N . LEU A 1 943 ? -18.949 -5.298 -56.845 1.00 22.36 943 LEU A N 1
ATOM 7206 C CA . LEU A 1 943 ? -17.948 -5.875 -57.775 1.00 22.36 943 LEU A CA 1
ATOM 7207 C C . LEU A 1 943 ? -16.943 -4.828 -58.319 1.00 22.36 943 LEU A C 1
ATOM 7209 O O . LEU A 1 943 ? -17.301 -3.692 -58.607 1.00 22.36 943 LEU A O 1
ATOM 7213 N N . ASP A 1 944 ? -15.688 -5.267 -58.451 1.00 26.27 944 ASP A N 1
ATOM 7214 C CA . ASP A 1 944 ? -14.583 -4.700 -59.266 1.00 26.27 944 ASP A CA 1
ATOM 7215 C C . ASP A 1 944 ? -14.819 -5.105 -60.764 1.00 26.27 944 ASP A C 1
ATOM 7217 O O . ASP A 1 944 ? -15.694 -5.966 -60.942 1.00 26.27 944 ASP A O 1
ATOM 7221 N N . PRO A 1 945 ? -14.112 -4.640 -61.844 1.00 39.97 945 PRO A N 1
ATOM 7222 C CA . PRO A 1 945 ? -12.650 -4.392 -61.886 1.00 39.97 945 PRO A CA 1
ATOM 7223 C C . PRO A 1 945 ? -12.048 -3.386 -62.931 1.00 39.97 945 PRO A C 1
ATOM 7225 O O . PRO A 1 945 ? -12.678 -3.038 -63.924 1.00 39.97 945 PRO A O 1
ATOM 7228 N N . THR A 1 946 ? -10.723 -3.125 -62.834 1.00 25.78 946 THR A N 1
ATOM 7229 C CA . THR A 1 946 ? -9.757 -2.793 -63.947 1.00 25.78 946 THR A CA 1
ATOM 7230 C C . THR A 1 946 ? -9.952 -1.473 -64.756 1.00 25.78 946 THR A C 1
ATOM 7232 O O . THR A 1 946 ? -11.046 -0.938 -64.802 1.00 25.78 946 THR A O 1
ATOM 7235 N N . GLN A 1 947 ? -8.988 -0.838 -65.462 1.00 29.75 947 GLN A N 1
ATOM 7236 C CA . GLN A 1 947 ? -7.515 -0.934 -65.696 1.00 29.75 947 GLN A CA 1
ATOM 7237 C C . GLN A 1 947 ? -7.005 0.446 -66.252 1.00 29.75 947 GLN A C 1
ATOM 7239 O O . GLN A 1 947 ? -7.820 1.357 -66.337 1.00 29.75 947 GLN A O 1
ATOM 7244 N N . SER A 1 948 ? -5.759 0.760 -66.672 1.00 26.98 948 SER A N 1
ATOM 7245 C CA . SER A 1 948 ? -4.430 0.096 -66.792 1.00 26.98 948 SER A CA 1
ATOM 7246 C C . SER A 1 948 ? -3.318 1.141 -67.075 1.00 26.98 948 SER A C 1
ATOM 7248 O O . SER A 1 948 ? -3.534 1.995 -67.930 1.00 26.98 948 SER A O 1
ATOM 7250 N N . THR A 1 949 ? -2.094 0.942 -66.544 1.00 26.75 949 THR A N 1
ATOM 7251 C CA . THR A 1 949 ? -0.772 1.448 -67.050 1.00 26.75 949 THR A CA 1
ATOM 7252 C C . THR A 1 949 ? -0.518 2.974 -67.122 1.00 26.75 949 THR A C 1
ATOM 7254 O O . THR A 1 949 ? -1.445 3.751 -67.280 1.00 26.75 949 THR A O 1
ATOM 7257 N N . VAL A 1 950 ? 0.708 3.519 -67.011 1.00 24.52 950 VAL A N 1
ATOM 7258 C CA . VAL A 1 950 ? 2.120 3.017 -66.967 1.00 24.52 950 VAL A CA 1
ATOM 7259 C C . VAL A 1 950 ? 2.889 3.779 -65.831 1.00 24.52 950 VAL A C 1
ATOM 7261 O O . VAL A 1 950 ? 2.239 4.515 -65.098 1.00 24.52 950 VAL A O 1
ATOM 7264 N N . LEU A 1 951 ? 4.20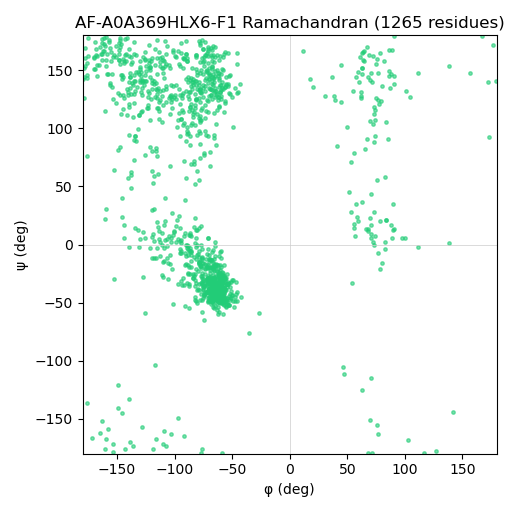6 3.715 -65.537 1.00 23.08 951 LEU A N 1
ATOM 7265 C CA . LEU A 1 951 ? 5.425 3.164 -66.181 1.00 23.08 951 LEU A CA 1
ATOM 7266 C C . LEU A 1 951 ? 6.426 2.621 -65.104 1.00 23.08 951 LEU A C 1
ATOM 7268 O O . LEU A 1 951 ? 5.991 2.057 -64.106 1.00 23.08 951 LEU A O 1
ATOM 7272 N N . LEU A 1 952 ? 7.749 2.740 -65.313 1.00 21.69 952 LEU A N 1
ATOM 7273 C CA . LEU A 1 952 ? 8.877 2.141 -64.555 1.00 21.69 952 LEU A CA 1
ATOM 7274 C C . LEU A 1 952 ? 10.142 3.061 -64.646 1.00 21.69 952 LEU A C 1
ATOM 7276 O O . LEU A 1 952 ? 10.058 4.000 -65.444 1.00 21.69 952 LEU A O 1
ATOM 7280 N N . PRO A 1 953 ? 11.287 2.869 -63.912 1.00 35.84 953 PRO A N 1
ATOM 7281 C CA . PRO A 1 953 ? 11.866 1.571 -63.496 1.00 35.84 953 PRO A CA 1
ATOM 7282 C C . PRO A 1 953 ? 12.585 1.409 -62.116 1.00 35.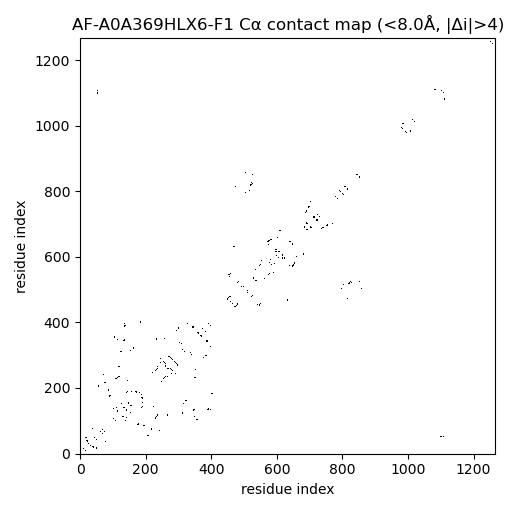84 953 PRO A C 1
ATOM 7284 O O . PRO A 1 953 ? 13.358 2.252 -61.680 1.00 35.84 953 PRO A O 1
ATOM 7287 N N . THR A 1 954 ? 12.388 0.218 -61.520 1.00 25.36 954 THR A N 1
ATOM 7288 C CA . THR A 1 954 ? 13.330 -0.701 -60.798 1.00 25.36 954 THR A CA 1
ATOM 7289 C C . THR A 1 954 ? 14.477 -0.202 -59.893 1.00 25.36 954 THR A C 1
ATOM 7291 O O . THR A 1 954 ? 15.291 0.627 -60.293 1.00 25.36 954 THR A O 1
ATOM 7294 N N . PRO A 1 955 ? 14.740 -0.949 -58.801 1.00 27.78 955 PRO A N 1
ATOM 7295 C CA . PRO A 1 955 ? 15.938 -1.817 -58.763 1.00 27.78 955 PRO A CA 1
ATOM 7296 C C . PRO A 1 955 ? 15.616 -3.330 -58.677 1.00 27.78 955 PRO A C 1
ATOM 7298 O O . PRO A 1 955 ? 14.452 -3.723 -58.646 1.00 27.78 955 PRO A O 1
ATOM 7301 N N . ALA A 1 956 ? 16.649 -4.185 -58.713 1.00 25.56 956 ALA A N 1
ATOM 7302 C CA . ALA A 1 956 ? 16.544 -5.636 -58.949 1.00 25.56 956 ALA A CA 1
ATOM 7303 C C . ALA A 1 956 ? 16.644 -6.527 -57.685 1.00 25.56 956 ALA A C 1
ATOM 7305 O O . ALA A 1 956 ? 17.045 -6.080 -56.614 1.00 25.56 956 ALA A O 1
ATOM 7306 N N . ALA A 1 957 ? 16.286 -7.809 -57.840 1.00 25.72 957 ALA A N 1
ATOM 7307 C CA . ALA A 1 957 ? 16.174 -8.815 -56.775 1.00 25.72 957 ALA A CA 1
ATOM 7308 C C . ALA A 1 957 ? 17.295 -9.880 -56.801 1.00 25.72 957 ALA A C 1
ATOM 7310 O O . ALA A 1 957 ? 18.076 -9.949 -57.749 1.00 25.72 957 ALA A O 1
ATOM 7311 N N . CYS A 1 958 ? 17.313 -10.774 -55.802 1.00 22.14 958 CYS A N 1
ATOM 7312 C CA . CYS A 1 958 ? 18.061 -12.037 -55.848 1.00 22.14 958 CYS A CA 1
ATOM 7313 C C . CYS A 1 958 ? 17.212 -13.218 -55.319 1.00 22.14 958 CYS A C 1
ATOM 7315 O O . CYS A 1 958 ? 16.148 -13.005 -54.739 1.00 22.14 958 CYS A O 1
ATOM 7317 N N . LYS A 1 959 ? 17.636 -14.459 -55.599 1.00 25.09 959 LYS A N 1
ATOM 7318 C CA . LYS A 1 959 ? 16.818 -15.692 -55.523 1.00 25.09 959 LYS A CA 1
ATOM 7319 C C . LYS A 1 959 ? 17.024 -16.528 -54.239 1.00 25.09 959 LYS A C 1
ATOM 7321 O O . LYS A 1 959 ? 18.045 -16.363 -53.577 1.00 25.09 959 LYS A O 1
ATOM 7326 N N . PRO A 1 960 ? 16.087 -17.447 -53.911 1.00 31.16 960 PRO A N 1
ATOM 7327 C CA . PRO A 1 960 ? 16.240 -18.418 -52.823 1.00 31.16 960 PRO A CA 1
ATOM 7328 C C . PRO A 1 960 ? 17.188 -19.575 -53.187 1.00 31.16 960 PRO A C 1
ATOM 7330 O O . PRO A 1 960 ? 17.507 -19.788 -54.358 1.00 31.16 960 PRO A O 1
ATOM 7333 N N . VAL A 1 961 ? 17.568 -20.356 -52.172 1.00 22.44 961 VAL A N 1
ATOM 7334 C CA . VAL A 1 961 ? 18.323 -21.617 -52.274 1.00 22.44 961 VAL A CA 1
ATOM 7335 C C . VAL A 1 961 ? 17.531 -22.713 -51.550 1.00 22.44 961 VAL A C 1
ATOM 7337 O O . VAL A 1 961 ? 16.915 -22.436 -50.521 1.00 22.44 961 VAL A O 1
ATOM 7340 N N . LEU A 1 962 ? 17.515 -23.924 -52.112 1.00 23.86 962 LEU A N 1
ATOM 7341 C CA . LEU A 1 962 ? 16.884 -25.121 -51.538 1.00 23.86 962 LEU A CA 1
ATOM 7342 C C . LEU A 1 962 ? 17.912 -25.995 -50.803 1.00 23.86 962 LEU A C 1
ATOM 7344 O O . LEU A 1 962 ? 19.119 -25.806 -50.945 1.00 23.86 962 LEU A O 1
ATOM 7348 N N . GLU A 1 963 ? 17.414 -26.948 -50.023 1.00 27.34 963 GLU A N 1
ATOM 7349 C CA . GLU A 1 963 ? 18.214 -27.969 -49.347 1.00 27.34 963 GLU A CA 1
ATOM 7350 C C . GLU A 1 963 ? 18.885 -28.915 -50.355 1.00 27.34 963 GLU A C 1
ATOM 7352 O O . GLU A 1 963 ? 18.197 -29.455 -51.216 1.00 27.34 963 GLU A O 1
ATOM 7357 N N . GLU A 1 964 ? 20.191 -29.163 -50.204 1.00 24.34 964 GLU A N 1
ATOM 7358 C CA . GLU A 1 964 ? 20.743 -30.524 -50.085 1.00 24.34 964 GLU A CA 1
ATOM 7359 C C . GLU A 1 964 ? 22.223 -30.515 -49.629 1.00 24.34 964 GLU A C 1
ATOM 7361 O O . GLU A 1 964 ? 22.893 -29.485 -49.652 1.00 24.34 964 GLU A O 1
ATOM 7366 N N . GLU A 1 965 ? 22.681 -31.679 -49.155 1.00 24.17 965 GLU A N 1
ATOM 7367 C CA . GLU A 1 965 ? 24.062 -32.084 -48.816 1.00 24.17 965 GLU A CA 1
ATOM 7368 C C . GLU A 1 965 ? 24.939 -31.171 -47.923 1.00 24.17 965 GLU A C 1
ATOM 7370 O O . GLU A 1 965 ? 25.646 -30.263 -48.359 1.00 24.17 965 GLU A O 1
ATOM 7375 N N . ALA A 1 966 ? 25.033 -31.544 -46.641 1.00 36.44 966 ALA A N 1
ATOM 7376 C CA . ALA A 1 966 ? 26.031 -31.020 -45.710 1.00 36.44 966 ALA A CA 1
ATOM 7377 C C . ALA A 1 966 ? 27.295 -31.903 -45.649 1.00 36.44 966 ALA A C 1
ATOM 7379 O O . ALA A 1 966 ? 27.250 -33.009 -45.112 1.00 36.44 966 ALA A O 1
ATOM 7380 N N . VAL A 1 967 ? 28.451 -31.372 -46.073 1.00 29.02 967 VAL A N 1
ATOM 7381 C CA . VAL A 1 967 ? 29.789 -31.907 -45.742 1.00 29.02 967 VAL A CA 1
ATOM 7382 C C . VAL A 1 967 ? 30.770 -30.750 -45.474 1.00 29.02 967 VAL A C 1
ATOM 7384 O O . VAL A 1 967 ? 30.895 -29.833 -46.273 1.00 29.02 967 VAL A O 1
ATOM 7387 N N . ASN A 1 968 ? 31.505 -30.824 -44.356 1.00 27.17 968 ASN A N 1
ATOM 7388 C CA . ASN A 1 968 ? 32.713 -30.040 -44.027 1.00 27.17 968 ASN A CA 1
ATOM 7389 C C . ASN A 1 968 ? 32.656 -28.488 -44.052 1.00 27.17 968 ASN A C 1
ATOM 7391 O O . ASN A 1 968 ? 33.282 -27.844 -44.884 1.00 27.17 968 ASN A O 1
ATOM 7395 N N . GLY A 1 969 ? 32.098 -27.899 -42.987 1.00 28.09 969 GLY A N 1
ATOM 7396 C CA . GLY A 1 969 ? 32.838 -26.943 -42.136 1.00 28.09 969 GLY A CA 1
ATOM 7397 C C . GLY A 1 969 ? 33.173 -25.511 -42.619 1.00 28.09 969 GLY A C 1
ATOM 7398 O O . GLY A 1 969 ? 34.069 -25.297 -43.423 1.00 28.09 969 GLY A O 1
ATOM 7399 N N . LEU A 1 970 ? 32.621 -24.534 -41.880 1.00 28.05 970 LEU A N 1
ATOM 7400 C CA . LEU A 1 970 ? 33.118 -23.154 -41.664 1.00 28.05 970 LEU A CA 1
ATOM 7401 C C . LEU A 1 970 ? 33.076 -22.154 -42.842 1.00 28.05 970 LEU A C 1
ATOM 7403 O O . LEU A 1 970 ? 33.975 -22.084 -43.675 1.00 28.05 970 LEU A O 1
ATOM 7407 N N . CYS A 1 971 ? 32.127 -21.209 -42.772 1.00 23.36 971 CYS A N 1
ATOM 7408 C CA . CYS A 1 971 ? 32.247 -19.915 -43.454 1.00 23.36 971 CYS A CA 1
ATOM 7409 C C . CYS A 1 971 ? 33.049 -18.914 -42.596 1.00 23.36 971 CYS A C 1
ATOM 7411 O O . CYS A 1 971 ? 32.898 -18.841 -41.375 1.00 23.36 971 CYS A O 1
ATOM 7413 N N . ARG A 1 972 ? 33.919 -18.130 -43.242 1.00 28.53 972 ARG A N 1
ATOM 7414 C CA . ARG A 1 972 ? 35.049 -17.427 -42.606 1.00 28.53 972 ARG A CA 1
ATOM 7415 C C . ARG A 1 972 ? 34.681 -16.174 -41.793 1.00 28.53 972 ARG A C 1
ATOM 7417 O O . ARG A 1 972 ? 35.513 -15.697 -41.032 1.00 28.53 972 ARG A O 1
ATOM 7424 N N . ALA A 1 973 ? 33.455 -15.661 -41.921 1.00 26.86 973 ALA A N 1
ATOM 7425 C CA . ALA A 1 973 ? 33.024 -14.399 -41.303 1.00 26.86 973 ALA A CA 1
ATOM 7426 C C . ALA A 1 973 ? 32.620 -14.501 -39.814 1.00 26.86 973 ALA A C 1
ATOM 7428 O O . ALA A 1 973 ? 32.486 -13.480 -39.148 1.00 26.86 973 ALA A O 1
ATOM 7429 N N . CYS A 1 974 ? 32.436 -15.708 -39.267 1.00 27.39 974 CYS A N 1
ATOM 7430 C CA . CYS A 1 974 ? 32.016 -15.900 -37.869 1.00 27.39 974 CYS A CA 1
ATOM 7431 C C . CYS A 1 974 ? 33.181 -16.113 -36.879 1.00 27.39 974 CYS A C 1
ATOM 7433 O O . CYS A 1 974 ? 32.939 -16.335 -35.695 1.00 27.39 974 CYS A O 1
ATOM 7435 N N . LEU A 1 975 ? 34.437 -16.079 -37.344 1.00 29.42 975 LEU A N 1
ATOM 7436 C CA . LEU A 1 975 ? 35.604 -16.529 -36.570 1.00 29.42 975 LEU A CA 1
ATOM 7437 C C . LEU A 1 975 ? 36.310 -15.451 -35.726 1.00 29.42 975 LEU A C 1
ATOM 7439 O O . LEU A 1 975 ? 37.177 -15.802 -34.932 1.00 29.42 975 LEU A O 1
ATOM 7443 N N . GLU A 1 976 ? 35.938 -14.171 -35.840 1.00 31.33 976 GLU A N 1
ATOM 7444 C CA . GLU A 1 976 ? 36.650 -13.070 -35.155 1.00 31.33 976 GLU A CA 1
ATOM 7445 C C . GLU A 1 976 ? 35.874 -12.417 -33.991 1.00 31.33 976 GLU A C 1
ATOM 7447 O O . GLU A 1 976 ? 36.421 -11.563 -33.296 1.00 31.33 976 GLU A O 1
ATOM 7452 N N . THR A 1 977 ? 34.622 -12.817 -33.720 1.00 31.28 977 THR A N 1
ATOM 7453 C CA . THR A 1 977 ? 33.753 -12.111 -32.744 1.00 31.28 977 THR A CA 1
ATOM 7454 C C . THR A 1 977 ? 33.339 -12.931 -31.510 1.00 31.28 977 THR A C 1
ATOM 7456 O O . THR A 1 977 ? 32.835 -12.357 -30.546 1.00 31.28 977 THR A O 1
ATOM 7459 N N . LEU A 1 978 ? 33.564 -14.253 -31.473 1.00 39.34 978 LEU A N 1
ATOM 7460 C CA . LEU A 1 978 ? 33.148 -15.115 -30.352 1.00 39.34 978 LEU A CA 1
ATOM 7461 C C . LEU A 1 978 ? 34.275 -16.037 -29.858 1.00 39.34 978 LEU A C 1
ATOM 7463 O O . LEU A 1 978 ? 34.514 -17.106 -30.406 1.00 39.34 978 LEU A O 1
ATOM 7467 N N . GLY A 1 979 ? 34.930 -15.636 -28.762 1.00 30.50 979 GLY A N 1
ATOM 7468 C CA . GLY A 1 979 ? 36.013 -16.401 -28.119 1.00 30.50 979 GLY A CA 1
ATOM 7469 C C . GLY A 1 979 ? 36.056 -16.316 -26.586 1.00 30.50 979 GLY A C 1
ATOM 7470 O O . GLY A 1 979 ? 37.092 -16.593 -25.984 1.00 30.50 979 GLY A O 1
ATOM 7471 N N . LYS A 1 980 ? 34.967 -15.875 -25.937 1.00 31.08 980 LYS A N 1
ATOM 7472 C CA . LYS A 1 980 ? 34.903 -15.643 -24.480 1.00 31.08 980 LYS A CA 1
ATOM 7473 C C . LYS A 1 980 ? 33.570 -16.110 -23.893 1.00 31.08 980 LYS A C 1
ATOM 7475 O O . LYS A 1 980 ? 32.614 -15.341 -23.837 1.00 31.08 980 LYS A O 1
ATOM 7480 N N . ALA A 1 981 ? 33.525 -17.338 -23.383 1.00 36.78 981 ALA A N 1
ATOM 7481 C CA . ALA A 1 981 ? 32.432 -17.752 -22.506 1.00 36.78 981 ALA A CA 1
ATOM 7482 C C . ALA A 1 981 ? 32.552 -17.020 -21.155 1.00 36.78 981 ALA A C 1
ATOM 7484 O O . ALA A 1 981 ? 33.646 -16.926 -20.589 1.00 36.78 981 ALA A O 1
ATOM 7485 N N . CYS A 1 982 ? 31.438 -16.496 -20.638 1.00 32.84 982 CYS A N 1
ATOM 7486 C CA . CYS A 1 982 ? 31.375 -15.962 -19.279 1.00 32.84 982 CYS A CA 1
ATOM 7487 C C . CYS A 1 982 ? 31.048 -17.111 -18.320 1.00 32.84 982 CYS A C 1
ATOM 7489 O O . CYS A 1 982 ? 30.006 -17.749 -18.461 1.00 32.84 982 CYS A O 1
ATOM 7491 N N . VAL A 1 983 ? 31.945 -17.403 -17.376 1.00 44.69 983 VAL A N 1
ATOM 7492 C CA . VAL A 1 983 ? 31.796 -18.536 -16.451 1.00 44.69 983 VAL A CA 1
ATOM 7493 C C . VAL A 1 983 ? 31.774 -18.021 -15.017 1.00 44.69 983 VAL A C 1
ATOM 7495 O O . VAL A 1 983 ? 32.703 -17.341 -14.581 1.00 44.69 983 VAL A O 1
ATOM 7498 N N . THR A 1 984 ? 30.720 -18.372 -14.283 1.00 40.66 984 THR A N 1
ATOM 7499 C CA . THR A 1 984 ? 30.488 -17.949 -12.895 1.00 40.66 984 THR A CA 1
ATOM 7500 C C . THR A 1 984 ? 30.825 -19.083 -11.933 1.00 40.66 984 THR A C 1
ATOM 7502 O O . THR A 1 984 ? 30.306 -20.188 -12.071 1.00 40.66 984 THR A O 1
ATOM 7505 N N . CYS A 1 985 ? 31.669 -18.824 -10.933 1.00 41.78 985 CYS A N 1
ATOM 7506 C CA . CYS A 1 985 ? 32.000 -19.816 -9.908 1.00 41.78 985 CYS A CA 1
ATOM 7507 C C . CYS A 1 985 ? 30.804 -20.109 -9.002 1.00 41.78 985 CYS A C 1
ATOM 7509 O O . CYS A 1 985 ? 30.251 -19.194 -8.392 1.00 41.78 985 CYS A O 1
ATOM 7511 N N . HIS A 1 986 ? 30.460 -21.381 -8.809 1.00 45.81 986 HIS A N 1
ATOM 7512 C CA . HIS A 1 986 ? 29.331 -21.748 -7.945 1.00 45.81 986 HIS A CA 1
ATOM 7513 C C . HIS A 1 986 ? 29.572 -21.413 -6.457 1.00 45.81 986 HIS A C 1
ATOM 7515 O O . HIS A 1 986 ? 28.616 -21.157 -5.728 1.00 45.81 986 HIS A O 1
ATOM 7521 N N . LEU A 1 987 ? 30.837 -21.362 -6.013 1.00 40.62 987 LEU A N 1
ATOM 7522 C CA . LEU A 1 987 ? 31.225 -21.170 -4.607 1.00 40.62 987 LEU A CA 1
ATOM 7523 C C . LEU A 1 987 ? 31.381 -19.694 -4.185 1.00 40.62 987 LEU A C 1
ATOM 7525 O O . LEU A 1 987 ? 31.104 -19.345 -3.036 1.00 40.62 987 LEU A O 1
ATOM 7529 N N . CYS A 1 988 ? 31.825 -18.813 -5.091 1.00 42.12 988 CYS A N 1
ATOM 7530 C CA . CYS A 1 988 ? 32.006 -17.381 -4.800 1.00 42.12 988 CYS A CA 1
ATOM 7531 C C . CYS A 1 988 ? 31.127 -16.438 -5.633 1.00 42.12 988 CYS A C 1
ATOM 7533 O O . CYS A 1 988 ? 31.063 -15.257 -5.305 1.00 42.12 988 CYS A O 1
ATOM 7535 N N . ARG A 1 989 ? 30.466 -16.940 -6.686 1.00 42.12 989 ARG A N 1
ATOM 7536 C CA . ARG A 1 989 ? 29.674 -16.183 -7.677 1.00 42.12 989 ARG A CA 1
ATOM 7537 C C . ARG A 1 989 ? 30.412 -15.047 -8.396 1.00 42.12 989 ARG A C 1
ATOM 7539 O O . ARG A 1 989 ? 29.780 -14.257 -9.085 1.00 42.12 989 ARG A O 1
ATOM 7546 N N . GLY A 1 990 ? 31.743 -15.009 -8.310 1.00 39.81 990 GLY A N 1
ATOM 7547 C CA . GLY A 1 990 ? 32.566 -14.231 -9.232 1.00 39.81 990 GLY A CA 1
ATOM 7548 C C . GLY A 1 990 ? 32.473 -14.795 -10.652 1.00 39.81 990 GLY A C 1
ATOM 7549 O O . GLY A 1 990 ? 32.391 -16.015 -10.828 1.00 39.81 990 GLY A O 1
ATOM 7550 N N . SER A 1 991 ? 32.490 -13.904 -11.641 1.00 35.69 991 SER A N 1
ATOM 7551 C CA . SER A 1 991 ? 32.443 -14.228 -13.068 1.00 35.69 991 SER A CA 1
ATOM 7552 C C . SER A 1 991 ? 33.696 -13.713 -13.768 1.00 35.69 991 SER A C 1
ATOM 7554 O O . SER A 1 991 ? 34.179 -12.621 -13.470 1.00 35.69 991 SER A O 1
ATOM 7556 N N . TRP A 1 992 ? 34.210 -14.484 -14.720 1.00 43.06 992 TRP A N 1
ATOM 7557 C CA . TRP A 1 992 ? 35.361 -14.117 -15.552 1.00 43.06 992 TRP A CA 1
ATOM 7558 C C . TRP A 1 992 ? 35.232 -14.736 -16.940 1.00 43.06 992 TRP A C 1
ATOM 7560 O O . TRP A 1 992 ? 34.548 -15.742 -17.151 1.00 43.06 992 TRP A O 1
ATOM 7570 N N . HIS A 1 993 ? 35.945 -14.140 -17.889 1.00 35.91 993 HIS A N 1
ATOM 7571 C CA . HIS A 1 993 ? 36.064 -14.658 -19.243 1.00 35.91 993 HIS A CA 1
ATOM 7572 C C . HIS A 1 993 ? 37.217 -15.655 -19.324 1.00 35.91 993 HIS A C 1
ATOM 7574 O O . HIS A 1 993 ? 38.335 -15.349 -18.908 1.00 35.91 993 HIS A O 1
ATOM 7580 N N . ARG A 1 994 ? 36.967 -16.829 -19.906 1.00 36.59 994 ARG A N 1
ATOM 7581 C CA . ARG A 1 994 ? 38.016 -17.797 -20.253 1.00 36.59 994 ARG A CA 1
ATOM 7582 C C . ARG A 1 994 ? 38.031 -17.994 -21.767 1.00 36.59 994 ARG A C 1
ATOM 7584 O O . ARG A 1 994 ? 36.969 -18.104 -22.375 1.00 36.59 994 ARG A O 1
ATOM 7591 N N . SER A 1 995 ? 39.224 -18.051 -22.355 1.00 29.70 995 SER A N 1
ATOM 7592 C CA . SER A 1 995 ? 39.387 -18.569 -23.716 1.00 29.70 995 SER A CA 1
ATOM 7593 C C . SER A 1 995 ? 39.233 -20.092 -23.691 1.00 29.70 995 SER A C 1
ATOM 7595 O O . SER A 1 995 ? 39.751 -20.756 -22.786 1.00 29.70 995 SER A O 1
ATOM 7597 N N . CYS A 1 996 ? 38.501 -20.646 -24.654 1.00 31.53 996 CYS A N 1
ATOM 7598 C CA . CYS A 1 996 ? 38.234 -22.079 -24.746 1.00 31.53 996 CYS A CA 1
ATOM 7599 C C . CYS A 1 996 ? 39.237 -22.758 -25.685 1.00 31.53 996 CYS A C 1
ATOM 7601 O O . CYS A 1 996 ? 39.004 -22.860 -26.885 1.00 31.53 996 CYS A O 1
ATOM 7603 N N . ALA A 1 997 ? 40.329 -23.278 -25.122 1.00 27.05 997 ALA A N 1
ATOM 7604 C CA . ALA A 1 997 ? 41.099 -24.330 -25.781 1.00 27.05 997 ALA A CA 1
ATOM 7605 C C . ALA A 1 997 ? 40.317 -25.654 -25.697 1.00 27.05 997 ALA A C 1
ATOM 7607 O O . ALA A 1 997 ? 39.822 -26.013 -24.626 1.00 27.05 997 ALA A O 1
ATOM 7608 N N . VAL A 1 998 ? 40.196 -26.365 -26.819 1.00 30.06 998 VAL A N 1
ATOM 7609 C CA . VAL A 1 998 ? 39.457 -27.633 -26.908 1.00 30.06 998 VAL A CA 1
ATOM 7610 C C . VAL A 1 998 ? 40.378 -28.800 -26.559 1.00 30.06 998 VAL A C 1
ATOM 7612 O O . VAL A 1 998 ? 41.292 -29.110 -27.316 1.00 30.06 998 VAL A O 1
ATOM 7615 N N . THR A 1 999 ? 40.096 -29.493 -25.455 1.00 26.33 999 THR A N 1
ATOM 7616 C CA . THR A 1 999 ? 40.587 -30.856 -25.196 1.00 26.33 999 THR A CA 1
ATOM 7617 C C . THR A 1 999 ? 39.484 -31.714 -24.577 1.00 26.33 999 THR A C 1
ATOM 7619 O O . THR A 1 999 ? 38.638 -31.235 -23.823 1.00 26.33 999 THR A O 1
ATOM 7622 N N . SER A 1 1000 ? 39.469 -32.994 -24.941 1.00 30.09 1000 SER A N 1
ATOM 7623 C CA . SER A 1 1000 ? 38.413 -33.957 -24.621 1.00 30.09 1000 SER A CA 1
ATOM 7624 C C . SER A 1 1000 ? 38.785 -34.876 -23.455 1.00 30.09 1000 SER A C 1
ATOM 7626 O O . SER A 1 1000 ? 39.798 -35.563 -23.546 1.00 30.09 1000 SER A O 1
ATOM 7628 N N . ALA A 1 1001 ? 37.934 -34.971 -22.427 1.00 26.97 1001 ALA A N 1
ATOM 7629 C CA . ALA A 1 1001 ? 37.728 -36.169 -21.593 1.00 26.97 1001 ALA A CA 1
ATOM 7630 C C . ALA A 1 1001 ? 36.596 -35.928 -20.574 1.00 26.97 1001 ALA A C 1
ATOM 7632 O O . ALA A 1 1001 ? 36.302 -34.790 -20.212 1.00 26.97 1001 ALA A O 1
ATOM 7633 N N . ALA A 1 1002 ? 35.960 -36.999 -20.092 1.00 34.16 1002 ALA A N 1
ATOM 7634 C CA . ALA A 1 1002 ? 34.820 -36.905 -19.183 1.00 34.16 1002 ALA A CA 1
ATOM 7635 C C . ALA A 1 1002 ? 35.215 -36.618 -17.719 1.00 34.16 1002 ALA A C 1
ATOM 7637 O O . ALA A 1 1002 ? 35.954 -37.391 -17.109 1.00 34.16 1002 ALA A O 1
ATOM 7638 N N . LYS A 1 1003 ? 34.624 -35.563 -17.138 1.00 28.58 1003 LYS A N 1
ATOM 7639 C CA . LYS A 1 1003 ? 34.197 -35.448 -15.726 1.00 28.58 1003 LYS A CA 1
ATOM 7640 C C . LYS A 1 1003 ? 33.286 -34.220 -15.559 1.00 28.58 1003 LYS A C 1
ATOM 7642 O O . LYS A 1 1003 ? 33.331 -33.296 -16.366 1.00 28.58 1003 LYS A O 1
ATOM 7647 N N . SER A 1 1004 ? 32.421 -34.235 -14.546 1.00 30.52 1004 SER A N 1
ATOM 7648 C CA . SER A 1 1004 ? 31.390 -33.211 -14.310 1.00 30.52 1004 SER A CA 1
ATOM 7649 C C . SER A 1 1004 ? 31.986 -31.823 -14.006 1.00 30.52 1004 SER A C 1
ATOM 7651 O O . SER A 1 1004 ? 32.805 -31.724 -13.090 1.00 30.52 1004 SER A O 1
ATOM 7653 N N . PRO A 1 1005 ? 31.576 -30.740 -14.697 1.00 37.41 1005 PRO A N 1
ATOM 7654 C CA . PRO A 1 1005 ? 32.193 -29.427 -14.531 1.00 37.41 1005 PRO A CA 1
ATOM 7655 C C . PRO A 1 1005 ? 31.577 -28.619 -13.376 1.00 37.41 1005 PRO A C 1
ATOM 7657 O O . PRO A 1 1005 ? 30.723 -27.758 -13.577 1.00 37.41 1005 PRO A O 1
ATOM 7660 N N . SER A 1 1006 ? 32.063 -28.834 -12.154 1.00 40.69 1006 SER A N 1
ATOM 7661 C CA . SER A 1 1006 ? 31.891 -27.876 -11.054 1.00 40.69 1006 SER A CA 1
ATOM 7662 C C . SER A 1 1006 ? 32.805 -26.664 -11.276 1.00 40.69 1006 SER A C 1
ATOM 7664 O O . SER A 1 1006 ? 33.999 -26.693 -10.976 1.00 40.69 1006 SER A O 1
ATOM 7666 N N . TYR A 1 1007 ? 32.271 -25.574 -11.832 1.00 50.91 1007 TYR A N 1
ATOM 7667 C CA . TYR A 1 1007 ? 33.074 -24.389 -12.140 1.00 50.91 1007 TYR A CA 1
ATOM 7668 C C . TYR A 1 1007 ? 33.515 -23.634 -10.870 1.00 50.91 1007 TYR A C 1
ATOM 7670 O O . TYR A 1 1007 ? 32.706 -23.034 -10.159 1.00 50.91 1007 TYR A O 1
ATOM 7678 N N . LEU A 1 1008 ? 34.832 -23.626 -10.628 1.00 43.56 1008 LEU A N 1
ATOM 7679 C CA . LEU A 1 1008 ? 35.541 -22.883 -9.576 1.00 43.56 1008 LEU A CA 1
ATOM 7680 C C . LEU A 1 1008 ? 36.709 -22.072 -10.181 1.00 43.56 1008 LEU A C 1
ATOM 7682 O O . LEU A 1 1008 ? 37.420 -22.590 -11.052 1.00 43.56 1008 LEU A O 1
ATOM 7686 N N . CYS A 1 1009 ? 36.950 -20.833 -9.718 1.00 51.78 1009 CYS A N 1
ATOM 7687 C CA . CYS A 1 1009 ? 38.189 -20.085 -10.028 1.00 51.78 1009 CYS A CA 1
ATOM 7688 C C . CYS A 1 1009 ? 39.416 -20.715 -9.372 1.00 51.78 1009 CYS A C 1
ATOM 7690 O O . CYS A 1 1009 ? 39.281 -21.418 -8.378 1.00 51.78 1009 CYS A O 1
ATOM 7692 N N . ALA A 1 1010 ? 40.611 -20.352 -9.852 1.00 49.34 1010 ALA A N 1
ATOM 7693 C CA . ALA A 1 1010 ? 41.882 -20.661 -9.193 1.00 49.34 1010 ALA A CA 1
ATOM 7694 C C . ALA A 1 1010 ? 41.848 -20.381 -7.674 1.00 49.34 1010 ALA A C 1
ATOM 7696 O O . ALA A 1 1010 ? 42.142 -21.278 -6.891 1.00 49.34 1010 ALA A O 1
ATOM 7697 N N . GLU A 1 1011 ? 41.375 -19.201 -7.249 1.00 51.28 1011 GLU A N 1
ATOM 7698 C CA . GLU A 1 1011 ? 41.229 -18.849 -5.824 1.00 51.28 1011 GLU A CA 1
ATOM 7699 C C . GLU A 1 1011 ? 40.324 -19.827 -5.048 1.00 51.28 1011 GLU A C 1
ATOM 7701 O O . GLU A 1 1011 ? 40.640 -20.210 -3.924 1.00 51.28 1011 GLU A O 1
ATOM 7706 N N . CYS A 1 1012 ? 39.206 -20.271 -5.639 1.00 46.91 1012 CYS A N 1
ATOM 7707 C CA . CYS A 1 1012 ? 38.307 -21.235 -4.997 1.00 46.91 1012 CYS A CA 1
ATOM 7708 C C . CYS A 1 1012 ? 38.849 -22.669 -5.035 1.00 46.91 1012 CYS A C 1
ATOM 7710 O O . CYS A 1 1012 ? 38.639 -23.395 -4.071 1.00 46.91 1012 CYS A O 1
ATOM 7712 N N . ARG A 1 1013 ? 39.573 -23.067 -6.090 1.00 52.16 1013 ARG A N 1
ATOM 7713 C CA . ARG A 1 1013 ? 40.254 -24.372 -6.183 1.00 52.16 1013 ARG A CA 1
ATOM 7714 C C . ARG A 1 1013 ? 41.330 -24.510 -5.106 1.00 52.16 1013 ARG A C 1
ATOM 7716 O O . ARG A 1 1013 ? 41.351 -25.505 -4.387 1.00 52.16 1013 ARG A O 1
ATOM 7723 N N . LEU A 1 1014 ? 42.141 -23.465 -4.921 1.00 49.19 1014 LEU A N 1
ATOM 7724 C CA . LEU A 1 1014 ? 43.117 -23.349 -3.829 1.00 49.19 1014 LEU A CA 1
ATOM 7725 C C . LEU A 1 1014 ? 42.445 -23.332 -2.443 1.00 49.19 1014 LEU A C 1
ATOM 7727 O O . LEU A 1 1014 ? 42.979 -23.882 -1.477 1.00 49.19 1014 LEU A O 1
ATOM 7731 N N . ALA A 1 1015 ? 41.251 -22.741 -2.324 1.00 45.47 1015 ALA A N 1
ATOM 7732 C CA . ALA A 1 1015 ? 40.486 -22.790 -1.081 1.00 45.47 1015 ALA A CA 1
ATOM 7733 C C . ALA A 1 1015 ? 40.012 -24.221 -0.754 1.00 45.47 1015 ALA A C 1
ATOM 7735 O O . ALA A 1 1015 ? 40.263 -24.687 0.359 1.00 45.47 1015 ALA A O 1
ATOM 7736 N N . VAL A 1 1016 ? 39.389 -24.934 -1.704 1.00 43.78 1016 VAL A N 1
ATOM 7737 C CA . VAL A 1 1016 ? 38.845 -26.291 -1.471 1.00 43.78 1016 VAL A CA 1
ATOM 7738 C C . VAL A 1 1016 ? 39.896 -27.408 -1.474 1.00 43.78 1016 VAL A C 1
ATOM 7740 O O . VAL A 1 1016 ? 39.624 -28.464 -0.915 1.00 43.78 1016 VAL A O 1
ATOM 7743 N N . GLY A 1 1017 ? 41.092 -27.175 -2.027 1.00 43.91 1017 GLY A N 1
ATOM 7744 C CA . GLY A 1 1017 ? 42.150 -28.190 -2.128 1.00 43.91 1017 GLY A CA 1
ATOM 7745 C C . GLY A 1 1017 ? 42.099 -29.024 -3.414 1.00 43.91 1017 GLY A C 1
ATOM 7746 O O . GLY A 1 1017 ? 42.404 -30.204 -3.382 1.00 43.91 1017 GLY A O 1
ATOM 7747 N N . GLU A 1 1018 ? 41.707 -28.425 -4.542 1.00 44.09 1018 GLU A N 1
ATOM 7748 C CA . GLU A 1 1018 ? 41.753 -29.061 -5.877 1.00 44.09 1018 GLU A CA 1
ATOM 7749 C C . GLU A 1 1018 ? 43.125 -28.922 -6.580 1.00 44.09 1018 GLU A C 1
ATOM 7751 O O . GLU A 1 1018 ? 43.251 -29.236 -7.764 1.00 44.09 1018 GLU A O 1
ATOM 7756 N N . VAL A 1 1019 ? 44.143 -28.401 -5.886 1.00 46.38 1019 VAL A N 1
ATOM 7757 C CA . VAL A 1 1019 ? 45.514 -28.239 -6.397 1.00 46.38 1019 VAL A CA 1
ATOM 7758 C C . VAL A 1 1019 ? 46.495 -28.555 -5.270 1.00 46.38 1019 VAL A C 1
ATOM 7760 O O . VAL A 1 1019 ? 46.590 -27.786 -4.312 1.00 46.38 1019 VAL A O 1
ATOM 7763 N N . ASP A 1 1020 ? 47.220 -29.662 -5.410 1.00 39.12 1020 ASP A N 1
ATOM 7764 C CA . ASP A 1 1020 ? 48.326 -30.035 -4.530 1.00 39.12 1020 ASP A CA 1
ATOM 7765 C C . ASP A 1 1020 ? 49.629 -29.422 -5.064 1.00 39.12 1020 ASP A C 1
ATOM 7767 O O . ASP A 1 1020 ? 50.267 -29.958 -5.968 1.00 39.12 1020 ASP A O 1
ATOM 7771 N N . ASP A 1 1021 ? 49.998 -28.265 -4.515 1.00 39.78 1021 ASP A N 1
ATOM 7772 C CA . ASP A 1 1021 ? 51.295 -27.619 -4.727 1.00 39.78 1021 ASP A CA 1
ATOM 7773 C C . ASP A 1 1021 ? 51.810 -27.115 -3.370 1.00 39.78 1021 ASP A C 1
ATOM 7775 O O . ASP A 1 1021 ? 51.246 -26.193 -2.768 1.00 39.78 1021 ASP A O 1
ATOM 7779 N N . GLU A 1 1022 ? 52.858 -27.760 -2.853 1.00 40.97 1022 GLU A N 1
ATOM 7780 C CA . GLU A 1 1022 ? 53.389 -27.495 -1.510 1.00 40.97 1022 GLU A CA 1
ATOM 7781 C C . GLU A 1 1022 ? 53.983 -26.082 -1.368 1.00 40.97 1022 GLU A C 1
ATOM 7783 O O . GLU A 1 1022 ? 54.089 -25.563 -0.253 1.00 40.97 1022 GLU A O 1
ATOM 7788 N N . THR A 1 1023 ? 54.313 -25.412 -2.480 1.00 38.41 1023 THR A N 1
ATOM 7789 C CA . THR A 1 1023 ? 54.964 -24.091 -2.466 1.00 38.41 1023 THR A CA 1
ATOM 7790 C C . THR A 1 1023 ? 54.062 -22.958 -1.954 1.00 38.41 1023 THR A C 1
ATOM 7792 O O . THR A 1 1023 ? 54.564 -21.924 -1.513 1.00 38.41 1023 THR A O 1
ATOM 7795 N N . LEU A 1 1024 ? 52.734 -23.144 -1.941 1.00 42.31 1024 LEU A N 1
ATOM 7796 C CA . LEU A 1 1024 ? 51.745 -22.101 -1.608 1.00 42.31 1024 LEU A CA 1
ATOM 7797 C C . LEU A 1 1024 ? 51.179 -22.166 -0.175 1.00 42.31 1024 LEU A C 1
ATOM 7799 O O . LEU A 1 1024 ? 50.235 -21.441 0.162 1.00 42.31 1024 LEU A O 1
ATOM 7803 N N . LEU A 1 1025 ? 51.764 -22.987 0.704 1.00 39.00 1025 LEU A N 1
ATOM 7804 C CA . LEU A 1 1025 ? 51.303 -23.177 2.090 1.00 39.00 1025 LEU A CA 1
ATOM 7805 C C . LEU A 1 1025 ? 51.225 -21.878 2.918 1.00 39.00 1025 LEU A C 1
ATOM 7807 O O . LEU A 1 1025 ? 50.307 -21.729 3.727 1.00 39.00 1025 LEU A O 1
ATOM 7811 N N . HIS A 1 1026 ? 52.135 -20.922 2.702 1.00 40.94 1026 HIS A N 1
ATOM 7812 C CA . HIS A 1 1026 ? 52.146 -19.651 3.440 1.00 40.94 1026 HIS A CA 1
ATOM 7813 C C . HIS A 1 1026 ? 51.071 -18.667 2.931 1.00 40.94 1026 HIS A C 1
ATOM 7815 O O . HIS A 1 1026 ? 50.344 -18.060 3.722 1.00 40.94 1026 HIS A O 1
ATOM 7821 N N . ASP A 1 1027 ? 50.901 -18.563 1.609 1.00 40.62 1027 ASP A N 1
ATOM 7822 C CA . ASP A 1 1027 ? 49.914 -17.665 0.994 1.00 40.62 1027 ASP A CA 1
ATOM 7823 C C . ASP A 1 1027 ? 48.470 -18.145 1.207 1.00 40.62 1027 ASP A C 1
ATOM 7825 O O . ASP A 1 1027 ? 47.554 -17.327 1.303 1.00 40.62 1027 ASP A O 1
ATOM 7829 N N . ARG A 1 1028 ? 48.236 -19.457 1.371 1.00 39.31 1028 ARG A N 1
ATOM 7830 C CA . ARG A 1 1028 ? 46.889 -20.007 1.624 1.00 39.31 1028 ARG A CA 1
ATOM 7831 C C . ARG A 1 1028 ? 46.234 -19.399 2.872 1.00 39.31 1028 ARG A C 1
ATOM 7833 O O . ARG A 1 1028 ? 45.026 -19.162 2.867 1.00 39.31 1028 ARG A O 1
ATOM 7840 N N . HIS A 1 1029 ? 47.011 -19.080 3.910 1.00 41.53 1029 HIS A N 1
ATOM 7841 C CA . HIS A 1 1029 ? 46.495 -18.416 5.113 1.00 41.53 1029 HIS A CA 1
ATOM 7842 C C . HIS A 1 1029 ? 46.195 -16.925 4.860 1.00 41.53 1029 HIS A C 1
ATOM 7844 O O . HIS A 1 1029 ? 45.133 -16.427 5.240 1.00 41.53 1029 HIS A O 1
ATOM 7850 N N . LEU A 1 1030 ? 47.088 -16.228 4.148 1.00 40.50 1030 LEU A N 1
ATOM 7851 C CA . LEU A 1 1030 ? 46.966 -14.800 3.830 1.00 40.50 1030 LEU A CA 1
ATOM 7852 C C . LEU A 1 1030 ? 45.842 -14.508 2.815 1.00 40.50 1030 LEU A C 1
ATOM 7854 O O . LEU A 1 1030 ? 45.166 -13.480 2.896 1.00 40.50 1030 LEU A O 1
ATOM 7858 N N . LEU A 1 1031 ? 45.600 -15.424 1.875 1.00 39.62 1031 LEU A N 1
ATOM 7859 C CA . LEU A 1 1031 ? 44.503 -15.363 0.911 1.00 39.62 1031 LEU A CA 1
ATOM 7860 C C . LEU A 1 1031 ? 43.149 -15.604 1.595 1.00 39.62 1031 LEU A C 1
ATOM 7862 O O . LEU A 1 1031 ? 42.192 -14.878 1.326 1.00 39.62 1031 LEU A O 1
ATOM 7866 N N . VAL A 1 1032 ? 43.071 -16.554 2.535 1.00 40.97 1032 VAL A N 1
ATOM 7867 C CA . VAL A 1 1032 ? 41.871 -16.774 3.362 1.00 40.97 1032 VAL A CA 1
ATOM 7868 C C . VAL A 1 1032 ? 41.563 -15.550 4.235 1.00 40.97 1032 VAL A C 1
ATOM 7870 O O . VAL A 1 1032 ? 40.401 -15.151 4.319 1.00 40.97 1032 VAL A O 1
ATOM 7873 N N . GLU A 1 1033 ? 42.574 -14.900 4.818 1.00 41.56 1033 GLU A N 1
ATOM 7874 C CA . GLU A 1 1033 ? 42.427 -13.611 5.517 1.00 41.56 1033 GLU A CA 1
ATOM 7875 C C . GLU A 1 1033 ? 41.905 -12.506 4.576 1.00 41.56 1033 GLU A C 1
ATOM 7877 O O . GLU A 1 1033 ? 40.910 -11.852 4.891 1.00 41.56 1033 GLU A O 1
ATOM 7882 N N . LYS A 1 1034 ? 42.487 -12.338 3.379 1.00 40.09 1034 LYS A N 1
ATOM 7883 C CA . LYS A 1 1034 ? 42.037 -11.339 2.384 1.00 40.09 1034 LYS A CA 1
ATOM 7884 C C . LYS A 1 1034 ? 40.603 -11.591 1.890 1.00 40.09 1034 LYS A C 1
ATOM 7886 O O . LYS A 1 1034 ? 39.847 -10.635 1.707 1.00 40.09 1034 LYS A O 1
ATOM 7891 N N . ILE A 1 1035 ? 40.196 -12.851 1.719 1.00 37.12 1035 ILE A N 1
ATOM 7892 C CA . ILE A 1 1035 ? 38.820 -13.233 1.346 1.00 37.12 1035 ILE A CA 1
ATOM 7893 C C . ILE A 1 1035 ? 37.840 -12.979 2.506 1.00 37.12 1035 ILE A C 1
ATOM 7895 O O . ILE A 1 1035 ? 36.729 -12.499 2.267 1.00 37.12 1035 ILE A O 1
ATOM 7899 N N . ARG A 1 1036 ? 38.243 -13.231 3.761 1.00 36.00 1036 ARG A N 1
ATOM 7900 C CA . ARG A 1 1036 ? 37.460 -12.868 4.959 1.00 36.00 1036 ARG A CA 1
ATOM 7901 C C . ARG A 1 1036 ? 37.297 -11.351 5.079 1.00 36.00 1036 ARG A C 1
ATOM 7903 O O . ARG A 1 1036 ? 36.174 -10.882 5.234 1.00 36.00 1036 ARG A O 1
ATOM 7910 N N . ALA A 1 1037 ? 38.379 -10.588 4.929 1.00 37.88 1037 ALA A N 1
ATOM 7911 C CA . ALA A 1 1037 ? 38.368 -9.127 5.002 1.00 37.88 1037 ALA A CA 1
ATOM 7912 C C . ALA A 1 1037 ? 37.467 -8.500 3.923 1.00 37.88 1037 ALA A C 1
ATOM 7914 O O . ALA A 1 1037 ? 36.595 -7.695 4.245 1.00 37.88 1037 ALA A O 1
ATOM 7915 N N . ARG A 1 1038 ? 37.590 -8.932 2.656 1.00 36.59 1038 ARG A N 1
ATOM 7916 C CA . ARG A 1 1038 ? 36.725 -8.461 1.554 1.00 36.59 1038 ARG A CA 1
ATOM 7917 C C . ARG A 1 1038 ? 35.238 -8.790 1.753 1.00 36.59 1038 ARG A C 1
ATOM 7919 O O . ARG A 1 1038 ? 34.402 -8.068 1.226 1.00 36.59 1038 ARG A O 1
ATOM 7926 N N . ARG A 1 1039 ? 34.892 -9.832 2.522 1.00 34.62 1039 ARG A N 1
ATOM 7927 C CA . ARG A 1 1039 ? 33.499 -10.180 2.876 1.00 34.62 1039 ARG A CA 1
ATOM 7928 C C . ARG A 1 1039 ? 32.947 -9.445 4.109 1.00 34.62 1039 ARG A C 1
ATOM 7930 O O . ARG A 1 1039 ? 31.763 -9.595 4.396 1.00 34.62 1039 ARG A O 1
ATOM 7937 N N . LEU A 1 1040 ? 33.764 -8.670 4.827 1.00 34.44 1040 LEU A N 1
ATOM 7938 C CA . LEU A 1 1040 ? 33.374 -7.967 6.063 1.00 34.44 1040 LEU A CA 1
ATOM 7939 C C . LEU A 1 1040 ? 33.303 -6.435 5.924 1.00 34.44 1040 LEU A C 1
ATOM 7941 O O . LEU A 1 1040 ? 32.948 -5.750 6.883 1.00 34.44 1040 LEU A O 1
ATOM 7945 N N . VAL A 1 1041 ? 33.590 -5.884 4.741 1.00 32.03 1041 VAL A N 1
ATOM 7946 C CA . VAL A 1 1041 ? 33.450 -4.444 4.473 1.00 32.03 1041 VAL A CA 1
ATOM 7947 C C . VAL A 1 1041 ? 31.976 -4.035 4.602 1.00 32.03 1041 VAL A C 1
ATOM 7949 O O . VAL A 1 1041 ? 31.136 -4.485 3.828 1.00 32.03 1041 VAL A O 1
ATOM 7952 N N . GLY A 1 1042 ? 31.662 -3.178 5.580 1.00 33.34 1042 GLY A N 1
ATOM 7953 C CA . GLY A 1 1042 ? 30.323 -2.600 5.768 1.00 33.34 1042 GLY A CA 1
ATOM 7954 C C . GLY A 1 1042 ? 29.435 -3.236 6.849 1.00 33.34 1042 GLY A C 1
ATOM 7955 O O . GLY A 1 1042 ? 28.285 -2.826 6.981 1.00 33.34 1042 GLY A O 1
ATOM 7956 N N . ARG A 1 1043 ? 29.921 -4.194 7.655 1.00 28.91 1043 ARG A N 1
ATOM 7957 C CA . ARG A 1 1043 ? 29.224 -4.638 8.885 1.00 28.91 1043 ARG A CA 1
ATOM 7958 C C . ARG A 1 1043 ? 30.138 -4.523 10.105 1.00 28.91 1043 ARG A C 1
ATOM 7960 O O . ARG A 1 1043 ? 31.323 -4.834 10.027 1.00 28.91 1043 ARG A O 1
ATOM 7967 N N . VAL A 1 1044 ? 29.583 -4.096 11.243 1.00 30.55 1044 VAL A N 1
ATOM 7968 C CA . VAL A 1 1044 ? 30.319 -4.025 12.519 1.00 30.55 1044 VAL A CA 1
ATOM 7969 C C . VAL A 1 1044 ? 30.810 -5.433 12.887 1.00 30.55 1044 VAL A C 1
ATOM 7971 O O . VAL A 1 1044 ? 29.987 -6.349 12.958 1.00 30.55 1044 VAL A O 1
ATOM 7974 N N . PRO A 1 1045 ? 32.118 -5.646 13.125 1.00 30.78 1045 PRO A N 1
ATOM 7975 C CA . PRO A 1 1045 ? 32.632 -6.979 13.395 1.00 30.78 1045 PRO A CA 1
ATOM 7976 C C . PRO A 1 1045 ? 32.124 -7.493 14.744 1.00 30.78 1045 PRO A C 1
ATOM 7978 O O . PRO A 1 1045 ? 32.296 -6.854 15.786 1.00 30.78 1045 PRO A O 1
ATOM 7981 N N . ALA A 1 1046 ? 31.562 -8.704 14.744 1.00 32.91 1046 ALA A N 1
ATOM 7982 C CA . ALA A 1 1046 ? 31.397 -9.466 15.974 1.00 32.91 1046 ALA A CA 1
ATOM 7983 C C . ALA A 1 1046 ? 32.769 -9.608 16.658 1.00 32.91 1046 ALA A C 1
ATOM 7985 O O . ALA A 1 1046 ? 33.772 -9.863 15.989 1.00 32.91 1046 ALA A O 1
ATOM 7986 N N . LYS A 1 1047 ? 32.817 -9.430 17.988 1.00 39.44 1047 LYS A N 1
ATOM 7987 C CA . LYS A 1 1047 ? 34.069 -9.436 18.774 1.00 39.44 1047 LYS A CA 1
ATOM 7988 C C . LYS A 1 1047 ? 34.949 -10.626 18.351 1.00 39.44 1047 LYS A C 1
ATOM 7990 O O . LYS A 1 1047 ? 34.411 -11.733 18.351 1.00 39.44 1047 LYS A O 1
ATOM 7995 N N . PRO A 1 1048 ? 36.257 -10.459 18.050 1.00 34.22 1048 PRO A N 1
ATOM 7996 C CA . PRO A 1 1048 ? 37.048 -11.450 17.300 1.00 34.22 1048 PRO A CA 1
ATOM 7997 C C . PRO A 1 1048 ? 36.971 -12.904 17.792 1.00 34.22 1048 PRO A C 1
ATOM 7999 O O . PRO A 1 1048 ? 37.007 -13.833 16.989 1.00 34.22 1048 PRO A O 1
ATOM 8002 N N . HIS A 1 1049 ? 36.775 -13.115 19.097 1.00 39.09 1049 HIS A N 1
ATOM 8003 C CA . HIS A 1 1049 ? 36.580 -14.443 19.678 1.00 39.09 1049 HIS A CA 1
ATOM 8004 C C . HIS A 1 1049 ? 35.334 -15.197 19.162 1.00 39.09 1049 HIS A C 1
ATOM 8006 O O . HIS A 1 1049 ? 35.348 -16.422 19.179 1.00 39.09 1049 HIS A O 1
ATOM 8012 N N . LEU A 1 1050 ? 34.277 -14.525 18.674 1.00 38.28 1050 LEU A N 1
ATOM 8013 C CA . LEU A 1 1050 ? 33.167 -15.205 17.985 1.00 38.28 1050 LEU A CA 1
ATOM 8014 C C . LEU A 1 1050 ? 33.610 -15.773 16.632 1.00 38.28 1050 LEU A C 1
ATOM 8016 O O . LEU A 1 1050 ? 33.219 -16.882 16.290 1.00 38.28 1050 LEU A O 1
ATOM 8020 N N . VAL A 1 1051 ? 34.419 -15.039 15.864 1.00 37.31 1051 VAL A N 1
ATOM 8021 C CA . VAL A 1 1051 ? 34.764 -15.420 14.484 1.00 37.31 1051 VAL A CA 1
ATOM 8022 C C . VAL A 1 1051 ? 35.555 -16.732 14.459 1.00 37.31 1051 VAL A C 1
ATOM 8024 O O . VAL A 1 1051 ? 35.244 -17.615 13.664 1.00 37.31 1051 VAL A O 1
ATOM 8027 N N . GLY A 1 1052 ? 36.503 -16.915 15.387 1.00 38.09 1052 GLY A N 1
ATOM 8028 C CA . GLY A 1 1052 ? 37.191 -18.201 15.569 1.00 38.09 1052 GLY A CA 1
ATOM 8029 C C . GLY A 1 1052 ? 36.256 -19.321 16.050 1.00 38.09 1052 GLY A C 1
ATOM 8030 O O . GLY A 1 1052 ? 36.238 -20.408 15.474 1.00 38.09 1052 GLY A O 1
ATOM 8031 N N . PHE A 1 1053 ? 35.425 -19.036 17.059 1.00 43.69 1053 PHE A N 1
ATOM 8032 C CA . PHE A 1 1053 ? 34.520 -20.004 17.698 1.00 43.69 1053 PHE A CA 1
ATOM 8033 C C . PHE A 1 1053 ? 33.413 -20.531 16.764 1.00 43.69 1053 PHE A C 1
ATOM 8035 O O . PHE A 1 1053 ? 32.981 -21.676 16.890 1.00 43.69 1053 PHE A O 1
ATOM 8042 N N . LEU A 1 1054 ? 32.973 -19.719 15.796 1.00 40.47 1054 LEU A N 1
ATOM 8043 C CA . LEU A 1 1054 ? 31.995 -20.107 14.774 1.00 40.47 1054 LEU A CA 1
ATOM 8044 C C . LEU A 1 1054 ? 32.639 -20.828 13.570 1.00 40.47 1054 LEU A C 1
ATOM 8046 O O . LEU A 1 1054 ? 31.968 -21.615 12.901 1.00 40.47 1054 LEU A O 1
ATOM 8050 N N . ALA A 1 1055 ? 33.926 -20.586 13.289 1.00 38.75 1055 ALA A N 1
ATOM 8051 C CA . ALA A 1 1055 ? 34.616 -21.122 12.110 1.00 38.75 1055 ALA A CA 1
ATOM 8052 C C . ALA A 1 1055 ? 35.223 -22.529 12.300 1.00 38.75 1055 ALA A C 1
ATOM 8054 O O . ALA A 1 1055 ? 35.397 -23.250 11.312 1.00 38.75 1055 ALA A O 1
ATOM 8055 N N . GLY A 1 1056 ? 35.546 -22.928 13.537 1.00 36.62 1056 GLY A N 1
ATOM 8056 C CA . GLY A 1 1056 ? 36.267 -24.174 13.833 1.00 36.62 1056 GLY A CA 1
ATOM 8057 C C . GLY A 1 1056 ? 35.544 -25.452 13.378 1.00 36.62 1056 GLY A C 1
ATOM 8058 O O . GLY A 1 1056 ? 34.358 -25.643 13.678 1.00 36.62 1056 GLY A O 1
ATOM 8059 N N . GLN A 1 1057 ? 36.272 -26.342 12.688 1.00 39.44 1057 GLN A N 1
ATOM 8060 C CA . GLN A 1 1057 ? 35.816 -27.691 12.327 1.00 39.44 1057 GLN A CA 1
ATOM 8061 C C . GLN A 1 1057 ? 35.833 -28.622 13.553 1.00 39.44 1057 GLN A C 1
ATOM 8063 O O . GLN A 1 1057 ? 36.739 -29.428 13.715 1.00 39.44 1057 GLN A O 1
ATOM 8068 N N . ALA A 1 1058 ? 34.817 -28.512 14.409 1.00 35.38 1058 ALA A N 1
ATOM 8069 C CA . ALA A 1 1058 ? 34.635 -29.415 15.541 1.00 35.38 1058 ALA A CA 1
ATOM 8070 C C . ALA A 1 1058 ? 34.042 -30.757 15.082 1.00 35.38 1058 ALA A C 1
ATOM 8072 O O . ALA A 1 1058 ? 32.867 -30.820 14.709 1.00 35.38 1058 ALA A O 1
ATOM 8073 N N . SER A 1 1059 ? 34.834 -31.828 15.141 1.00 36.28 1059 SER A N 1
ATOM 8074 C CA . SER A 1 1059 ? 34.376 -33.219 14.985 1.00 36.28 1059 SER A CA 1
ATOM 8075 C C . SER A 1 1059 ? 33.936 -33.864 16.308 1.00 36.28 1059 SER A C 1
ATOM 8077 O O . SER A 1 1059 ? 33.452 -34.993 16.304 1.00 36.28 1059 SER A O 1
ATOM 8079 N N . GLU A 1 1060 ? 34.083 -33.162 17.436 1.00 41.31 1060 GLU A N 1
ATOM 8080 C CA . GLU A 1 1060 ? 33.988 -33.739 18.782 1.00 41.31 1060 GLU A CA 1
ATOM 8081 C C . GLU A 1 1060 ? 32.804 -33.209 19.606 1.00 41.31 1060 GLU A C 1
ATOM 8083 O O . GLU A 1 1060 ? 32.398 -32.044 19.524 1.00 41.31 1060 GLU A O 1
ATOM 8088 N N . SER A 1 1061 ? 32.255 -34.082 20.454 1.00 43.41 1061 SER A N 1
ATOM 8089 C CA . SER A 1 1061 ? 31.090 -33.804 21.303 1.00 43.41 1061 SER A CA 1
ATOM 8090 C C . SER A 1 1061 ? 31.365 -32.771 22.405 1.00 43.41 1061 SER A C 1
ATOM 8092 O O . SER A 1 1061 ? 30.461 -32.011 22.765 1.00 43.41 1061 SER A O 1
ATOM 8094 N N . GLU A 1 1062 ? 32.602 -32.686 22.906 1.00 39.72 1062 GLU A N 1
ATOM 8095 C CA . GLU A 1 1062 ? 33.001 -31.701 23.918 1.00 39.72 1062 GLU A CA 1
ATOM 8096 C C . GLU A 1 1062 ? 32.884 -30.257 23.421 1.00 39.72 1062 GLU A C 1
ATOM 8098 O O . GLU A 1 1062 ? 32.272 -29.424 24.092 1.00 39.72 1062 GLU A O 1
ATOM 8103 N N . GLU A 1 1063 ? 33.450 -29.940 22.251 1.00 47.88 1063 GLU A N 1
ATOM 8104 C CA . GLU A 1 1063 ? 33.381 -28.587 21.684 1.00 47.88 1063 GLU A CA 1
ATOM 8105 C C . GLU A 1 1063 ? 31.929 -28.154 21.461 1.00 47.88 1063 GLU A C 1
ATOM 8107 O O . GLU A 1 1063 ? 31.577 -26.995 21.683 1.00 47.88 1063 GLU A O 1
ATOM 8112 N N . ARG A 1 1064 ? 31.054 -29.092 21.087 1.00 48.34 1064 ARG A N 1
ATOM 8113 C CA . ARG A 1 1064 ? 29.631 -28.812 20.903 1.00 48.34 1064 ARG A CA 1
ATOM 8114 C C . ARG A 1 1064 ? 28.906 -28.514 22.218 1.00 48.34 1064 ARG A C 1
ATOM 8116 O O . ARG A 1 1064 ? 28.117 -27.571 22.258 1.00 48.34 1064 ARG A O 1
ATOM 8123 N N . ASN A 1 1065 ? 29.211 -29.230 23.301 1.00 50.12 1065 ASN A N 1
ATOM 8124 C CA . ASN A 1 1065 ? 28.698 -28.883 24.631 1.00 50.12 1065 ASN A CA 1
ATOM 8125 C C . ASN A 1 1065 ? 29.205 -27.499 25.076 1.00 50.12 1065 ASN A C 1
ATOM 8127 O O . ASN A 1 1065 ? 28.400 -26.665 25.493 1.00 50.12 1065 ASN A O 1
ATOM 8131 N N . LYS A 1 1066 ? 30.497 -27.204 24.873 1.00 51.00 1066 LYS A N 1
ATOM 8132 C CA . LYS A 1 1066 ? 31.107 -25.888 25.149 1.00 51.00 1066 LYS A CA 1
ATOM 8133 C C . LYS A 1 1066 ? 30.443 -24.763 24.328 1.00 51.00 1066 LYS A C 1
ATOM 8135 O O . LYS A 1 1066 ? 30.218 -23.676 24.856 1.00 51.00 1066 LYS A O 1
ATOM 8140 N N . ARG A 1 1067 ? 30.043 -25.018 23.073 1.00 52.84 1067 ARG A N 1
ATOM 8141 C CA . ARG A 1 1067 ? 29.269 -24.081 22.222 1.00 52.84 1067 ARG A CA 1
ATOM 8142 C C . ARG A 1 1067 ? 27.840 -23.858 22.737 1.00 52.84 1067 ARG A C 1
ATOM 8144 O O . ARG A 1 1067 ? 27.429 -22.708 22.884 1.00 52.84 1067 ARG A O 1
ATOM 8151 N N . ILE A 1 1068 ? 27.101 -24.918 23.074 1.00 50.09 1068 ILE A N 1
ATOM 8152 C CA . ILE A 1 1068 ? 25.743 -24.818 23.649 1.00 50.09 1068 ILE A CA 1
ATOM 8153 C C . ILE A 1 1068 ? 25.768 -24.050 24.982 1.00 50.09 1068 ILE A C 1
ATOM 8155 O O . ILE A 1 1068 ? 24.922 -23.186 25.225 1.00 50.09 1068 ILE A O 1
ATOM 8159 N N . GLU A 1 1069 ? 26.762 -24.311 25.831 1.00 51.31 1069 GLU A N 1
ATOM 8160 C CA . GLU A 1 1069 ? 26.942 -23.624 27.111 1.00 51.31 1069 GLU A CA 1
ATOM 8161 C C . GLU A 1 1069 ? 27.351 -22.151 26.943 1.00 51.31 1069 GLU A C 1
ATOM 8163 O O . GLU A 1 1069 ? 26.787 -21.276 27.606 1.00 51.31 1069 GLU A O 1
ATOM 8168 N N . TYR A 1 1070 ? 28.231 -21.846 25.982 1.00 57.66 1070 TYR A N 1
ATOM 8169 C CA . TYR A 1 1070 ? 28.584 -20.473 25.606 1.00 57.66 1070 TYR A CA 1
ATOM 8170 C C . TYR A 1 1070 ? 27.344 -19.650 25.228 1.00 57.66 1070 TYR A C 1
ATOM 8172 O O . TYR A 1 1070 ? 27.162 -18.555 25.765 1.00 57.66 1070 TYR A O 1
ATOM 8180 N N . PHE A 1 1071 ? 26.460 -20.169 24.363 1.00 50.44 1071 PHE A N 1
ATOM 8181 C CA . PHE A 1 1071 ? 25.220 -19.472 23.987 1.00 50.44 1071 PHE A CA 1
ATOM 8182 C C . PHE A 1 1071 ? 24.207 -19.412 25.139 1.00 50.44 1071 PHE A C 1
ATOM 8184 O O . PHE A 1 1071 ? 23.607 -18.360 25.367 1.00 50.44 1071 PHE A O 1
ATOM 8191 N N . ARG A 1 1072 ? 24.084 -20.476 25.946 1.00 51.91 1072 ARG A N 1
ATOM 8192 C CA . ARG A 1 1072 ? 23.296 -20.484 27.196 1.00 51.91 1072 ARG A CA 1
ATOM 8193 C C . ARG A 1 1072 ? 23.759 -19.399 28.185 1.00 51.91 1072 ARG A C 1
ATOM 8195 O O . ARG A 1 1072 ? 22.942 -18.929 28.980 1.00 51.91 1072 ARG A O 1
ATOM 8202 N N . GLY A 1 1073 ? 25.023 -18.974 28.142 1.00 48.59 1073 GLY A N 1
ATOM 8203 C CA . GLY A 1 1073 ? 25.583 -17.898 28.971 1.00 48.59 1073 GLY A CA 1
ATOM 8204 C C . GLY A 1 1073 ? 25.348 -16.462 28.471 1.00 48.59 1073 GLY A C 1
ATOM 8205 O O . GLY A 1 1073 ? 25.619 -15.518 29.215 1.00 48.59 1073 GLY A O 1
ATOM 8206 N N . LYS A 1 1074 ? 24.858 -16.258 27.241 1.00 55.53 1074 LYS A N 1
ATOM 8207 C CA . LYS A 1 1074 ? 24.731 -14.925 26.618 1.00 55.53 1074 LYS A CA 1
ATOM 8208 C C . LYS A 1 1074 ? 23.484 -14.135 27.034 1.00 55.53 1074 LYS A C 1
ATOM 8210 O O . LYS A 1 1074 ? 22.526 -14.688 27.576 1.00 55.53 1074 LYS A O 1
ATOM 8215 N N . LYS A 1 1075 ? 23.506 -12.820 26.775 1.00 49.25 1075 LYS A N 1
ATOM 8216 C CA . LYS A 1 1075 ? 22.352 -11.918 26.945 1.00 49.25 1075 LYS A CA 1
ATOM 8217 C C . LYS A 1 1075 ? 21.508 -11.859 25.665 1.00 49.25 1075 LYS A C 1
ATOM 8219 O O . LYS A 1 1075 ? 22.017 -12.080 24.570 1.00 49.25 1075 LYS A O 1
ATOM 8224 N N . ARG A 1 1076 ? 20.235 -11.462 25.806 1.00 45.31 1076 ARG A N 1
ATOM 8225 C CA . ARG A 1 1076 ? 19.256 -11.227 24.717 1.00 45.31 1076 ARG A CA 1
ATOM 8226 C C . ARG A 1 1076 ? 19.847 -10.476 23.513 1.00 45.31 1076 ARG A C 1
ATOM 8228 O O . ARG A 1 1076 ? 19.668 -10.911 22.383 1.00 45.31 1076 ARG A O 1
ATOM 8235 N N . THR A 1 1077 ? 20.605 -9.408 23.756 1.00 42.62 1077 THR A N 1
ATOM 8236 C CA . THR A 1 1077 ? 21.275 -8.607 22.714 1.00 42.62 1077 THR A CA 1
ATOM 8237 C C . THR A 1 1077 ? 22.383 -9.356 21.972 1.00 42.62 1077 THR A C 1
ATOM 8239 O O . THR A 1 1077 ? 22.539 -9.186 20.769 1.00 42.62 1077 THR A O 1
ATOM 8242 N N . ASP A 1 1078 ? 23.158 -10.189 22.671 1.00 50.38 1078 ASP A N 1
ATOM 8243 C CA . ASP A 1 1078 ? 24.269 -10.929 22.064 1.00 50.38 1078 ASP A CA 1
ATOM 8244 C C . ASP A 1 1078 ? 23.754 -12.045 21.142 1.00 50.38 1078 ASP A C 1
ATO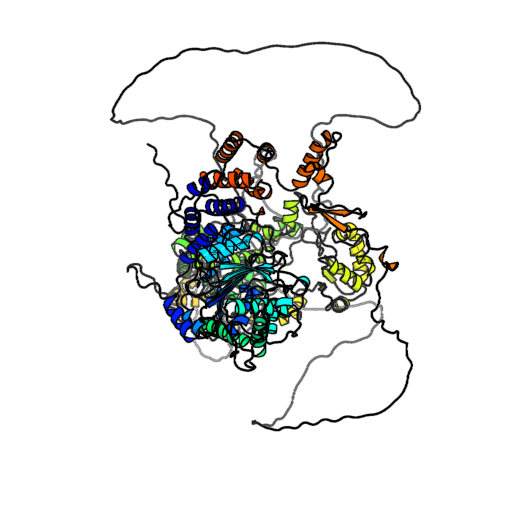M 8246 O O . ASP A 1 1078 ? 24.391 -12.355 20.142 1.00 50.38 1078 ASP A O 1
ATOM 8250 N N . LEU A 1 1079 ? 22.607 -12.647 21.484 1.00 52.38 1079 LEU A N 1
ATOM 8251 C CA . LEU A 1 1079 ? 21.973 -13.705 20.694 1.00 52.38 1079 LEU A CA 1
ATOM 8252 C C . LEU A 1 1079 ? 21.360 -13.152 19.399 1.00 52.38 1079 LEU A C 1
ATOM 8254 O O . LEU A 1 1079 ? 21.561 -13.747 18.345 1.00 52.38 1079 LEU A O 1
ATOM 8258 N N . LEU A 1 1080 ? 20.711 -11.983 19.446 1.00 46.97 1080 LEU A N 1
ATOM 8259 C CA . LEU A 1 1080 ? 20.228 -11.286 18.243 1.00 46.97 1080 LEU A CA 1
ATOM 8260 C C . LEU A 1 1080 ? 21.378 -10.979 17.262 1.00 46.97 1080 LEU A C 1
ATOM 8262 O O . LEU A 1 1080 ? 21.250 -11.243 16.072 1.00 46.97 1080 LEU A O 1
ATOM 8266 N N . ASN A 1 1081 ? 22.544 -10.559 17.768 1.00 48.03 1081 ASN A N 1
ATOM 8267 C CA . ASN A 1 1081 ? 23.754 -10.333 16.960 1.00 48.03 1081 ASN A CA 1
ATOM 8268 C C . ASN A 1 1081 ? 24.384 -11.613 16.364 1.00 48.03 1081 ASN A C 1
ATOM 8270 O O . ASN A 1 1081 ? 25.266 -11.521 15.513 1.00 48.03 1081 ASN A O 1
ATOM 8274 N N . VAL A 1 1082 ? 23.983 -12.806 16.820 1.00 51.19 1082 VAL A N 1
ATOM 8275 C CA . VAL A 1 1082 ? 24.350 -14.089 16.189 1.00 51.19 1082 VAL A CA 1
ATOM 8276 C C . VAL A 1 1082 ? 23.294 -14.492 15.157 1.00 51.19 1082 VAL A C 1
ATOM 8278 O O . VAL A 1 1082 ? 23.642 -15.029 14.108 1.00 51.19 1082 VAL A O 1
ATOM 8281 N N . LEU A 1 1083 ? 22.019 -14.182 15.411 1.00 49.78 1083 LEU A N 1
ATOM 8282 C CA . LEU A 1 1083 ? 20.922 -14.429 14.473 1.00 49.78 1083 LEU A CA 1
ATOM 8283 C C . LEU A 1 1083 ? 20.978 -13.506 13.243 1.00 49.78 1083 LEU A C 1
ATOM 8285 O O . LEU A 1 1083 ? 20.668 -13.947 12.140 1.00 49.78 1083 LEU A O 1
ATOM 8289 N N . SER A 1 1084 ? 21.492 -12.280 13.362 1.00 44.28 1084 SER A N 1
ATOM 8290 C CA . SER A 1 1084 ? 21.722 -11.408 12.197 1.00 44.28 1084 SER A CA 1
ATOM 8291 C C . SER A 1 1084 ? 22.824 -11.908 11.238 1.00 44.28 1084 SER A C 1
ATOM 8293 O O . SER A 1 1084 ? 22.995 -11.363 10.142 1.00 44.28 1084 SER A O 1
ATOM 8295 N N . LEU A 1 1085 ? 23.532 -12.982 11.620 1.00 47.09 1085 LEU A N 1
ATOM 8296 C CA . LEU A 1 1085 ? 24.574 -13.670 10.852 1.00 47.09 1085 LEU A CA 1
ATOM 8297 C C . LEU A 1 1085 ? 24.170 -15.081 10.370 1.00 47.09 1085 LEU A C 1
ATOM 8299 O O . LEU A 1 1085 ? 25.043 -15.795 9.874 1.00 47.09 1085 LEU A O 1
ATOM 8303 N N . CYS A 1 1086 ? 22.900 -15.509 10.487 1.00 49.59 1086 CYS A N 1
ATOM 8304 C CA . CYS A 1 1086 ? 22.482 -16.888 10.155 1.00 49.59 1086 CYS A CA 1
ATOM 8305 C C . CYS A 1 1086 ? 22.944 -17.365 8.765 1.00 49.59 1086 CYS A C 1
ATOM 8307 O O . CYS A 1 1086 ? 23.406 -18.497 8.648 1.00 49.59 1086 CYS A O 1
ATOM 8309 N N . ASP A 1 1087 ? 22.897 -16.499 7.748 1.00 39.84 1087 ASP A N 1
ATOM 8310 C CA . ASP A 1 1087 ? 23.315 -16.781 6.360 1.00 39.84 1087 ASP A CA 1
ATOM 8311 C C . ASP A 1 1087 ? 24.793 -17.198 6.229 1.00 39.84 1087 ASP A C 1
ATOM 8313 O O . ASP A 1 1087 ? 25.213 -17.760 5.217 1.00 39.84 1087 ASP A O 1
ATOM 8317 N N . GLN A 1 1088 ? 25.602 -16.883 7.244 1.00 42.94 1088 GLN A N 1
ATOM 8318 C CA . GLN A 1 1088 ? 27.037 -17.163 7.318 1.00 42.94 1088 GLN A CA 1
ATOM 8319 C C . GLN A 1 1088 ? 27.355 -18.344 8.252 1.00 42.94 1088 GLN A C 1
ATOM 8321 O O . GLN A 1 1088 ? 28.495 -18.814 8.291 1.00 42.94 1088 GLN A O 1
ATOM 8326 N N . LEU A 1 1089 ? 26.368 -18.842 9.006 1.00 49.16 1089 LEU A N 1
ATOM 8327 C CA . LEU A 1 1089 ? 26.515 -20.014 9.866 1.00 49.16 1089 LEU A CA 1
ATOM 8328 C C . LEU A 1 1089 ? 26.360 -21.298 9.044 1.00 49.16 1089 LEU A C 1
ATOM 8330 O O . LEU A 1 1089 ? 25.476 -21.426 8.200 1.00 49.16 1089 LEU A O 1
ATOM 8334 N N . LYS A 1 1090 ? 27.176 -22.316 9.343 1.00 52.69 1090 LYS A N 1
ATOM 8335 C CA . LYS A 1 1090 ? 26.916 -23.674 8.838 1.00 52.69 1090 LYS A CA 1
ATOM 8336 C C . LYS A 1 1090 ? 25.538 -24.135 9.352 1.00 52.69 1090 LYS A C 1
ATOM 8338 O O . LYS A 1 1090 ? 25.300 -23.976 10.550 1.00 52.69 1090 LYS A O 1
ATOM 8343 N N . PRO A 1 1091 ? 24.681 -24.786 8.541 1.00 50.78 1091 PRO A N 1
ATOM 8344 C CA . PRO A 1 1091 ? 23.331 -25.201 8.946 1.00 50.78 1091 PRO A CA 1
ATOM 8345 C C . PRO A 1 1091 ? 23.238 -25.895 10.313 1.00 50.78 1091 PRO A C 1
ATOM 8347 O O . PRO A 1 1091 ? 22.399 -25.549 11.139 1.00 50.78 1091 PRO A O 1
ATOM 8350 N N . ARG A 1 1092 ? 24.178 -26.803 10.610 1.00 54.62 1092 ARG A N 1
ATOM 8351 C CA . ARG A 1 1092 ? 24.264 -27.501 11.906 1.00 54.62 1092 ARG A CA 1
ATOM 8352 C C . ARG A 1 1092 ? 24.431 -26.553 13.103 1.00 54.62 1092 ARG A C 1
ATOM 8354 O O . ARG A 1 1092 ? 23.838 -26.772 14.154 1.00 54.62 1092 ARG A O 1
ATOM 8361 N N . LEU A 1 1093 ? 25.226 -25.498 12.925 1.00 56.81 1093 LEU A N 1
ATOM 8362 C CA . LEU A 1 1093 ? 25.513 -24.481 13.937 1.00 56.81 1093 LEU A CA 1
ATOM 8363 C C . LEU A 1 1093 ? 24.345 -23.496 14.094 1.00 56.81 1093 LEU A C 1
ATOM 8365 O O . LEU A 1 1093 ? 24.068 -23.059 15.206 1.00 56.81 1093 LEU A O 1
ATOM 8369 N N . LEU A 1 1094 ? 23.626 -23.203 13.006 1.00 59.53 1094 LEU A N 1
ATOM 8370 C CA . LEU A 1 1094 ? 22.379 -22.439 13.042 1.00 59.53 1094 LEU A CA 1
ATOM 8371 C C . LEU A 1 1094 ? 21.310 -23.159 13.882 1.00 59.53 1094 LEU A C 1
ATOM 8373 O O . LEU A 1 1094 ? 20.752 -22.557 14.798 1.00 59.53 1094 LEU A O 1
ATOM 8377 N N . VAL A 1 1095 ? 21.075 -24.456 13.651 1.00 58.34 1095 VAL A N 1
ATOM 8378 C CA . VAL A 1 1095 ? 20.115 -25.231 14.462 1.00 58.34 1095 VAL A CA 1
ATOM 8379 C C . VAL A 1 1095 ? 20.587 -25.357 15.921 1.00 58.34 1095 VAL A C 1
ATOM 8381 O O . VAL A 1 1095 ? 19.776 -25.181 16.829 1.00 58.34 1095 VAL A O 1
ATOM 8384 N N . ASP A 1 1096 ? 21.889 -25.553 16.179 1.00 60.25 1096 ASP A N 1
ATOM 8385 C CA . ASP A 1 1096 ? 22.442 -25.534 17.548 1.00 60.25 1096 ASP A CA 1
ATOM 8386 C C . ASP A 1 1096 ? 22.177 -24.207 18.282 1.00 60.25 1096 ASP A C 1
ATOM 8388 O O . ASP A 1 1096 ? 21.803 -24.222 19.460 1.00 60.25 1096 ASP A O 1
ATOM 8392 N N . VAL A 1 1097 ? 22.323 -23.064 17.601 1.00 61.22 1097 VAL A N 1
ATOM 8393 C CA . VAL A 1 1097 ? 21.984 -21.742 18.154 1.00 61.22 1097 VAL A CA 1
ATOM 8394 C C . VAL A 1 1097 ? 20.480 -21.637 18.409 1.00 61.22 1097 VAL A C 1
ATOM 8396 O O . VAL A 1 1097 ? 20.091 -21.349 19.538 1.00 61.22 1097 VAL A O 1
ATOM 8399 N N . LEU A 1 1098 ? 19.626 -21.924 17.423 1.00 59.16 1098 LEU A N 1
ATOM 8400 C CA . LEU A 1 1098 ? 18.164 -21.791 17.532 1.00 59.16 1098 LEU A CA 1
ATOM 8401 C C . LEU A 1 1098 ? 17.558 -22.678 18.633 1.00 59.16 1098 LEU A C 1
ATOM 8403 O O . LEU A 1 1098 ? 16.744 -22.224 19.445 1.00 59.16 1098 LEU A O 1
ATOM 8407 N N . VAL A 1 1099 ? 18.024 -23.922 18.742 1.00 60.59 1099 VAL A N 1
ATOM 8408 C CA . VAL A 1 1099 ? 17.604 -24.855 19.796 1.00 60.59 1099 VAL A CA 1
ATOM 8409 C C . VAL A 1 1099 ? 18.150 -24.429 21.168 1.00 60.59 1099 VAL A C 1
ATOM 8411 O O . VAL A 1 1099 ? 17.490 -24.650 22.182 1.00 60.59 1099 VAL A O 1
ATOM 8414 N N . SER A 1 1100 ? 19.309 -23.764 21.240 1.00 59.59 1100 SER A N 1
ATOM 8415 C CA . SER A 1 1100 ? 19.838 -23.208 22.501 1.00 59.59 1100 SER A CA 1
ATOM 8416 C C . SER A 1 1100 ? 19.106 -21.930 22.935 1.00 59.59 1100 SER A C 1
ATOM 8418 O O . SER A 1 1100 ? 18.834 -21.747 24.124 1.00 59.59 1100 SER A O 1
ATOM 8420 N N . VAL A 1 1101 ? 18.745 -21.075 21.975 1.00 59.44 1101 VAL A N 1
ATOM 8421 C CA . VAL A 1 1101 ? 17.956 -19.847 22.155 1.00 59.44 1101 VAL A CA 1
ATOM 8422 C C . VAL A 1 1101 ? 16.561 -20.186 22.677 1.00 59.44 1101 VAL A C 1
ATOM 8424 O O . VAL A 1 1101 ? 16.196 -19.749 23.771 1.00 59.44 1101 VAL A O 1
ATOM 8427 N N . SER A 1 1102 ? 15.815 -21.038 21.965 1.00 56.22 1102 SER A N 1
ATOM 8428 C CA . SER A 1 1102 ? 14.449 -21.430 22.349 1.00 56.22 1102 SER A CA 1
ATOM 8429 C C . SER A 1 1102 ? 14.394 -22.130 23.713 1.00 56.22 1102 SER A C 1
ATOM 8431 O O . SER A 1 1102 ? 13.414 -21.965 24.438 1.00 56.22 1102 SER A O 1
ATOM 8433 N N . LYS A 1 1103 ? 15.462 -22.832 24.128 1.00 55.69 1103 LYS A N 1
ATOM 8434 C CA . LYS A 1 1103 ? 15.560 -23.481 25.450 1.00 55.69 1103 LYS A CA 1
ATOM 8435 C C . LYS A 1 1103 ? 15.599 -22.535 26.650 1.00 55.69 1103 LYS A C 1
ATOM 8437 O O . LYS A 1 1103 ? 15.094 -22.917 27.703 1.00 55.69 1103 LYS A O 1
ATOM 8442 N N . LYS A 1 1104 ? 16.196 -21.343 26.525 1.00 56.22 1104 LYS A N 1
ATOM 8443 C CA . LYS A 1 1104 ? 16.352 -20.382 27.643 1.00 56.22 1104 LYS A CA 1
ATOM 8444 C C . LYS A 1 1104 ? 15.497 -19.120 27.489 1.00 56.22 1104 LYS A C 1
ATOM 8446 O O . LYS A 1 1104 ? 15.151 -18.496 28.487 1.00 56.22 1104 LYS A O 1
ATOM 8451 N N . HIS A 1 1105 ? 15.171 -18.760 26.254 1.00 55.72 1105 HIS A N 1
ATOM 8452 C CA . HIS A 1 1105 ? 14.518 -17.511 25.880 1.00 55.72 1105 HIS A CA 1
ATOM 8453 C C . HIS A 1 1105 ? 13.434 -17.784 24.828 1.00 55.72 1105 HIS A C 1
ATOM 8455 O O . HIS A 1 1105 ? 13.503 -17.320 23.691 1.00 55.72 1105 HIS A O 1
ATOM 8461 N N . SER A 1 1106 ? 12.421 -18.573 25.199 1.00 48.88 1106 SER A N 1
ATOM 8462 C CA . SER A 1 1106 ? 11.263 -18.870 24.340 1.00 48.88 1106 SER A CA 1
ATOM 8463 C C . SER A 1 1106 ? 10.363 -17.650 24.064 1.00 48.88 1106 SER A C 1
ATOM 8465 O O . SER A 1 1106 ? 9.413 -17.772 23.294 1.00 48.88 1106 SER A O 1
ATOM 8467 N N . ASP A 1 1107 ? 10.670 -16.507 24.690 1.00 49.06 1107 ASP A N 1
ATOM 8468 C CA . ASP A 1 1107 ? 10.073 -15.169 24.568 1.00 49.06 1107 ASP A CA 1
ATOM 8469 C C . ASP A 1 1107 ? 10.837 -14.218 23.616 1.00 49.06 1107 ASP A C 1
ATOM 8471 O O . ASP A 1 1107 ? 10.524 -13.025 23.541 1.00 49.06 1107 ASP A O 1
ATOM 8475 N N . LEU A 1 1108 ? 11.878 -14.702 22.929 1.00 48.03 1108 LEU A N 1
ATOM 8476 C CA . LEU A 1 1108 ? 12.592 -13.917 21.922 1.00 48.03 1108 LEU A CA 1
ATOM 8477 C C . LEU A 1 1108 ? 11.802 -13.857 20.600 1.00 48.03 1108 LEU A C 1
ATOM 8479 O O . LEU A 1 1108 ? 11.578 -14.914 20.006 1.00 48.03 1108 LEU A O 1
ATOM 8483 N N . PRO A 1 1109 ? 11.455 -12.657 20.088 1.00 46.41 1109 PRO A N 1
ATOM 8484 C CA . PRO A 1 1109 ? 11.144 -12.490 18.672 1.00 46.41 1109 PRO A CA 1
ATOM 8485 C C . PRO A 1 1109 ? 12.423 -12.772 17.880 1.00 46.41 1109 PRO A C 1
ATOM 8487 O O . PRO A 1 1109 ? 13.509 -12.319 18.259 1.00 46.41 1109 PRO A O 1
ATOM 8490 N N . MET A 1 1110 ? 12.327 -13.589 16.832 1.00 43.25 1110 MET A N 1
ATOM 8491 C CA . MET A 1 1110 ? 13.529 -14.223 16.282 1.00 43.25 1110 MET A CA 1
ATOM 8492 C C . MET A 1 1110 ? 14.297 -13.348 15.283 1.00 43.25 1110 MET A C 1
ATOM 8494 O O . MET A 1 1110 ? 15.520 -13.461 15.214 1.00 43.25 1110 MET A O 1
ATOM 8498 N N . PHE A 1 1111 ? 13.609 -12.447 14.571 1.00 45.09 1111 PHE A N 1
ATOM 8499 C CA . PHE A 1 1111 ? 14.220 -11.505 13.626 1.00 45.09 1111 PHE A CA 1
ATOM 8500 C C . PHE A 1 1111 ? 13.619 -10.089 13.730 1.00 45.09 1111 PHE A C 1
ATOM 8502 O O . PHE A 1 1111 ? 13.133 -9.516 12.756 1.00 45.09 1111 PHE A O 1
ATOM 8509 N N . ASP A 1 1112 ? 13.720 -9.480 14.915 1.00 36.00 1112 ASP A N 1
ATOM 8510 C CA . ASP A 1 1112 ? 13.470 -8.037 15.111 1.00 36.00 1112 ASP A CA 1
ATOM 8511 C C . ASP A 1 1112 ? 14.642 -7.142 14.624 1.00 36.00 1112 ASP A C 1
ATOM 8513 O O . ASP A 1 1112 ? 14.723 -5.962 14.960 1.00 36.00 1112 ASP A O 1
ATOM 8517 N N . ASP A 1 1113 ? 15.560 -7.684 13.815 1.00 37.41 1113 ASP A N 1
ATOM 8518 C CA . ASP A 1 1113 ? 16.654 -6.936 13.184 1.00 37.41 1113 ASP A CA 1
ATOM 8519 C C . ASP A 1 1113 ? 16.187 -6.320 11.842 1.00 37.41 1113 ASP A C 1
ATOM 8521 O O . ASP A 1 1113 ? 15.838 -7.058 10.911 1.00 37.41 1113 ASP A O 1
ATOM 8525 N N . PRO A 1 1114 ? 16.193 -4.980 11.678 1.00 34.88 1114 PRO A N 1
ATOM 8526 C CA . PRO A 1 1114 ? 15.785 -4.332 10.430 1.00 34.88 1114 PRO A CA 1
ATOM 8527 C C . PRO A 1 1114 ? 16.627 -4.710 9.200 1.00 34.88 1114 PRO A C 1
ATOM 8529 O O . PRO A 1 1114 ? 16.141 -4.576 8.074 1.00 34.88 1114 PRO A O 1
ATOM 8532 N N . SER A 1 1115 ? 17.865 -5.187 9.380 1.00 33.88 1115 SER A N 1
ATOM 8533 C CA . SER A 1 1115 ? 18.762 -5.567 8.278 1.00 33.88 1115 SER A CA 1
ATOM 8534 C C . SER A 1 1115 ? 18.306 -6.816 7.517 1.00 33.88 1115 SER A C 1
ATOM 8536 O O . SER A 1 1115 ? 18.667 -6.983 6.354 1.00 33.88 1115 SER A O 1
ATOM 8538 N N . TRP A 1 1116 ? 17.453 -7.648 8.122 1.00 32.75 1116 TRP A N 1
ATOM 8539 C CA . TRP A 1 1116 ? 16.873 -8.838 7.486 1.00 32.75 1116 TRP A CA 1
ATOM 8540 C C . TRP A 1 1116 ? 15.692 -8.529 6.550 1.00 32.75 1116 TRP A C 1
ATOM 8542 O O . TRP A 1 1116 ? 15.238 -9.401 5.815 1.00 32.75 1116 TRP A O 1
ATOM 8552 N N . ARG A 1 1117 ? 15.200 -7.282 6.516 1.00 30.86 1117 ARG A N 1
ATOM 8553 C CA . ARG A 1 1117 ? 14.021 -6.886 5.718 1.00 30.86 1117 ARG A CA 1
ATOM 8554 C C . ARG A 1 1117 ? 14.324 -6.493 4.263 1.00 30.86 1117 ARG A C 1
ATOM 8556 O O . ARG A 1 1117 ? 13.437 -5.979 3.588 1.00 30.86 1117 ARG A O 1
ATOM 8563 N N . TRP A 1 1118 ? 15.545 -6.723 3.769 1.00 27.09 1118 TRP A N 1
ATOM 8564 C CA . TRP A 1 1118 ? 16.009 -6.230 2.464 1.00 27.09 1118 TRP A CA 1
ATOM 8565 C C . TRP A 1 1118 ? 16.548 -7.329 1.539 1.00 27.09 1118 TRP A C 1
ATOM 8567 O O . TRP A 1 1118 ? 17.753 -7.442 1.341 1.00 27.09 1118 TRP A O 1
ATOM 8577 N N . ASN A 1 1119 ? 15.638 -8.099 0.927 1.00 26.83 1119 ASN A N 1
ATOM 8578 C CA . ASN A 1 1119 ? 15.868 -8.722 -0.393 1.00 26.83 1119 ASN A CA 1
ATOM 8579 C C . ASN A 1 1119 ? 14.577 -9.133 -1.151 1.00 26.83 1119 ASN A C 1
ATOM 8581 O O . ASN A 1 1119 ? 14.582 -10.056 -1.959 1.00 26.83 1119 ASN A O 1
ATOM 8585 N N . LEU A 1 1120 ? 13.474 -8.402 -0.942 1.00 24.45 1120 LEU A N 1
ATOM 8586 C CA . LEU A 1 1120 ? 12.349 -8.289 -1.885 1.00 24.45 1120 LEU A CA 1
ATOM 8587 C C . LEU A 1 1120 ? 11.880 -6.814 -1.911 1.00 24.45 1120 LEU A C 1
ATOM 8589 O O . LEU A 1 1120 ? 12.025 -6.123 -0.899 1.00 24.45 1120 LEU A O 1
ATOM 8593 N N . PRO A 1 1121 ? 11.386 -6.278 -3.045 1.00 28.81 1121 PRO A N 1
ATOM 8594 C CA . PRO A 1 1121 ? 11.348 -4.829 -3.256 1.00 28.81 1121 PRO A CA 1
ATOM 8595 C C . PRO A 1 1121 ? 10.059 -4.134 -2.767 1.00 28.81 1121 PRO A C 1
ATOM 8597 O O . PRO A 1 1121 ? 9.150 -3.902 -3.561 1.00 28.81 1121 PRO A O 1
ATOM 8600 N N . SER A 1 1122 ? 10.007 -3.688 -1.501 1.00 24.33 1122 SER A N 1
ATOM 8601 C CA . SER A 1 1122 ? 9.075 -2.613 -1.084 1.00 24.33 1122 SER A CA 1
ATOM 8602 C C . SER A 1 1122 ? 9.433 -1.896 0.238 1.00 24.33 1122 SER A C 1
ATOM 8604 O O . SER A 1 1122 ? 9.339 -2.467 1.320 1.00 24.33 1122 SER A O 1
ATOM 8606 N N . SER A 1 1123 ? 9.746 -0.599 0.135 1.00 25.75 1123 SER A N 1
ATOM 8607 C CA . SER A 1 1123 ? 9.361 0.485 1.069 1.00 25.75 1123 SER A CA 1
ATOM 8608 C C . SER A 1 1123 ? 9.393 0.285 2.610 1.00 25.75 1123 SER A C 1
ATOM 8610 O O . SER A 1 1123 ? 8.343 0.197 3.239 1.00 25.75 1123 SER A O 1
ATOM 8612 N N . LYS A 1 1124 ? 10.586 0.494 3.195 1.00 26.95 1124 LYS A N 1
ATOM 8613 C CA . LYS A 1 1124 ? 10.879 1.358 4.380 1.00 26.95 1124 LYS A CA 1
ATOM 8614 C C . LYS A 1 1124 ? 10.278 1.043 5.793 1.00 26.95 1124 LYS A C 1
ATOM 8616 O O . LYS A 1 1124 ? 9.430 0.169 5.931 1.00 26.95 1124 LYS A O 1
ATOM 8621 N N . PRO A 1 1125 ? 10.807 1.671 6.882 1.00 27.59 1125 PRO A N 1
ATOM 8622 C CA . PRO A 1 1125 ? 10.695 1.153 8.258 1.00 27.59 1125 PRO A CA 1
ATOM 8623 C C . PRO A 1 1125 ? 9.952 2.069 9.264 1.00 27.59 1125 PRO A C 1
ATOM 8625 O O . PRO A 1 1125 ? 9.506 3.161 8.926 1.00 27.59 1125 PRO A O 1
ATOM 8628 N N . SER A 1 1126 ? 9.914 1.638 10.533 1.00 23.67 1126 SER A N 1
ATOM 8629 C CA . SER A 1 1126 ? 9.420 2.375 11.711 1.00 23.67 1126 SER A CA 1
ATOM 8630 C C . SER A 1 1126 ? 10.449 2.348 12.865 1.00 23.67 1126 SER A C 1
ATOM 8632 O O . SER A 1 1126 ? 10.915 1.251 13.189 1.00 23.67 1126 SER A O 1
ATOM 8634 N N . PRO A 1 1127 ? 10.802 3.481 13.507 1.00 31.94 1127 PRO A N 1
ATOM 8635 C CA . PRO A 1 1127 ? 11.744 3.524 14.634 1.00 31.94 1127 PRO A CA 1
ATOM 8636 C C . PRO A 1 1127 ? 11.073 3.370 16.017 1.00 31.94 1127 PRO A C 1
ATOM 8638 O O . PRO A 1 1127 ? 9.865 3.544 16.161 1.00 31.94 1127 PRO A O 1
ATOM 8641 N N . GLN A 1 1128 ? 11.878 3.075 17.045 1.00 30.64 1128 GLN A N 1
ATOM 8642 C CA . GLN A 1 1128 ? 11.505 3.130 18.469 1.00 30.64 1128 GLN A CA 1
ATOM 8643 C C . GLN A 1 1128 ? 12.204 4.310 19.170 1.00 30.64 1128 GLN A C 1
ATOM 8645 O O . GLN A 1 1128 ? 13.252 4.771 18.719 1.00 30.64 1128 GLN A O 1
ATOM 8650 N N . GLN A 1 1129 ? 11.643 4.766 20.296 1.00 28.77 1129 GLN A N 1
ATOM 8651 C CA . GLN A 1 1129 ? 12.240 5.798 21.154 1.00 28.77 1129 GLN A CA 1
ATOM 8652 C C . GLN A 1 1129 ? 13.579 5.350 21.772 1.00 28.77 1129 GLN A C 1
ATOM 8654 O O . GLN A 1 1129 ? 13.802 4.165 22.026 1.00 28.77 1129 GLN A O 1
ATOM 8659 N N . ASN A 1 1130 ? 14.460 6.323 22.028 1.00 31.23 1130 ASN A N 1
ATOM 8660 C CA . ASN A 1 1130 ? 15.817 6.125 22.558 1.00 31.23 1130 ASN A CA 1
ATOM 8661 C C . ASN A 1 1130 ? 15.908 6.637 24.036 1.00 31.23 1130 ASN A C 1
ATOM 8663 O O . ASN A 1 1130 ? 14.866 6.638 24.694 1.00 31.23 1130 ASN A O 1
ATOM 8667 N N . PRO A 1 1131 ? 17.058 6.955 24.681 1.00 27.50 1131 PRO A N 1
ATOM 8668 C CA . PRO A 1 1131 ? 17.271 6.508 26.060 1.00 27.50 1131 PRO A CA 1
ATOM 8669 C C . PRO A 1 1131 ? 17.395 7.658 27.087 1.00 27.50 1131 PRO A C 1
ATOM 8671 O O . PRO A 1 1131 ? 17.196 8.829 26.785 1.00 27.50 1131 PRO A O 1
ATOM 8674 N N . ASN A 1 1132 ? 17.844 7.300 28.297 1.00 25.58 1132 ASN A N 1
ATOM 8675 C CA . ASN A 1 1132 ? 18.360 8.179 29.358 1.00 25.58 1132 ASN A CA 1
ATOM 8676 C C . ASN A 1 1132 ? 17.347 9.038 30.141 1.00 25.58 1132 ASN A C 1
ATOM 8678 O O . ASN A 1 1132 ? 17.199 10.230 29.896 1.00 25.58 1132 ASN A O 1
ATOM 8682 N N . ARG A 1 1133 ? 16.886 8.501 31.279 1.00 24.67 1133 ARG A N 1
ATOM 8683 C CA . ARG A 1 1133 ? 17.137 9.125 32.599 1.00 24.67 1133 ARG A CA 1
ATOM 8684 C C . ARG A 1 1133 ? 17.332 8.032 33.679 1.00 24.67 1133 ARG A C 1
ATOM 8686 O O . ARG A 1 1133 ? 17.128 6.858 33.367 1.00 24.67 1133 ARG A O 1
ATOM 8693 N N . PRO A 1 1134 ? 17.960 8.330 34.836 1.00 27.92 1134 PRO A N 1
ATOM 8694 C CA . PRO A 1 1134 ? 19.222 7.650 35.137 1.00 27.92 1134 PRO A CA 1
ATOM 8695 C C . PRO A 1 1134 ? 19.199 6.762 36.390 1.00 27.92 1134 PRO A C 1
ATOM 8697 O O . PRO A 1 1134 ? 18.315 6.851 37.239 1.00 27.92 1134 PRO A O 1
ATOM 8700 N N . ARG A 1 1135 ? 20.254 5.953 36.551 1.00 25.45 1135 ARG A N 1
ATOM 8701 C CA . ARG A 1 1135 ? 20.596 5.346 37.847 1.00 25.45 1135 ARG A CA 1
ATOM 8702 C C . ARG A 1 1135 ? 21.266 6.398 38.745 1.00 25.45 1135 ARG A C 1
ATOM 8704 O O . ARG A 1 1135 ? 22.217 7.021 38.275 1.00 25.45 1135 ARG A O 1
ATOM 8711 N N . PRO A 1 1136 ? 20.844 6.577 40.009 1.00 26.27 1136 PRO A N 1
ATOM 8712 C CA . PRO A 1 1136 ? 21.555 7.437 40.950 1.00 26.27 1136 PRO A CA 1
ATOM 8713 C C . PRO A 1 1136 ? 22.897 6.815 41.373 1.00 26.27 1136 PRO A C 1
ATOM 8715 O O . PRO A 1 1136 ? 23.006 5.600 41.557 1.00 26.27 1136 PRO A O 1
ATOM 8718 N N . SER A 1 1137 ? 23.914 7.660 41.530 1.00 24.73 1137 SER A N 1
ATOM 8719 C CA . SER A 1 1137 ? 25.215 7.330 42.125 1.00 24.73 1137 SER A CA 1
ATOM 8720 C C . SER A 1 1137 ? 25.132 7.284 43.658 1.00 24.73 1137 SER A C 1
ATOM 8722 O O . SER A 1 1137 ? 24.235 7.875 44.255 1.00 24.73 1137 SER A O 1
ATOM 8724 N N . LEU A 1 1138 ? 26.054 6.559 44.308 1.00 24.67 1138 LEU A N 1
ATOM 8725 C CA . LEU A 1 1138 ? 25.963 6.240 45.742 1.00 24.67 1138 LEU A CA 1
ATOM 8726 C C . LEU A 1 1138 ? 27.308 6.442 46.478 1.00 24.67 1138 LEU A C 1
ATOM 8728 O O . LEU A 1 1138 ? 27.986 5.485 46.840 1.00 24.67 1138 LEU A O 1
ATOM 8732 N N . VAL A 1 1139 ? 27.684 7.711 46.672 1.00 22.55 1139 VAL A N 1
ATOM 8733 C CA . VAL A 1 1139 ? 28.827 8.234 47.463 1.00 22.55 1139 VAL A CA 1
ATOM 8734 C C . VAL A 1 1139 ? 28.424 9.664 47.891 1.00 22.55 1139 VAL A C 1
ATOM 8736 O O . VAL A 1 1139 ? 27.883 10.372 47.049 1.00 22.55 1139 VAL A O 1
ATOM 8739 N N . SER A 1 1140 ? 28.593 10.180 49.116 1.00 24.72 1140 SER A N 1
ATOM 8740 C CA . SER A 1 1140 ? 29.124 9.653 50.390 1.00 24.72 1140 SER A CA 1
ATOM 8741 C C . SER A 1 1140 ? 28.327 10.199 51.596 1.00 24.72 1140 SER A C 1
ATOM 8743 O O . SER A 1 1140 ? 27.432 11.024 51.451 1.00 24.72 1140 SER A O 1
ATOM 8745 N N . SER A 1 1141 ? 28.668 9.738 52.799 1.00 24.31 1141 SER A N 1
ATOM 8746 C CA . SER A 1 1141 ? 28.071 10.097 54.094 1.00 24.31 1141 SER A CA 1
ATOM 8747 C C . SER A 1 1141 ? 28.273 11.543 54.572 1.00 24.31 1141 SER A C 1
ATOM 8749 O O . SER A 1 1141 ? 29.399 12.037 54.512 1.00 24.31 1141 SER A O 1
ATOM 8751 N N . THR A 1 1142 ? 27.271 12.069 55.287 1.00 25.50 1142 THR A N 1
ATOM 8752 C CA . THR A 1 1142 ? 27.454 12.835 56.542 1.00 25.50 1142 THR A CA 1
ATOM 8753 C C . THR A 1 1142 ? 26.279 12.607 57.516 1.00 25.50 1142 THR A C 1
ATOM 8755 O O . THR A 1 1142 ? 25.337 11.880 57.218 1.00 25.50 1142 THR A O 1
ATOM 8758 N N . ASP A 1 1143 ? 26.427 13.133 58.728 1.00 25.45 1143 ASP A N 1
ATOM 8759 C CA . ASP A 1 1143 ? 25.885 12.735 60.033 1.00 25.45 1143 ASP A CA 1
ATOM 8760 C C . ASP A 1 1143 ? 24.420 12.295 60.279 1.00 25.45 1143 ASP A C 1
ATOM 8762 O O . ASP A 1 1143 ? 23.437 12.927 59.913 1.00 25.45 1143 ASP A O 1
ATOM 8766 N N . LYS A 1 1144 ? 24.346 11.234 61.102 1.00 26.88 1144 LYS A N 1
ATOM 8767 C CA . LYS A 1 1144 ? 23.596 11.079 62.372 1.00 26.88 1144 LYS A CA 1
ATOM 8768 C C . LYS A 1 1144 ? 22.411 12.030 62.665 1.00 26.88 1144 LYS A C 1
ATOM 8770 O O . LYS A 1 1144 ? 22.609 13.227 62.815 1.00 26.88 1144 LYS A O 1
ATOM 8775 N N . VAL A 1 1145 ? 21.301 11.447 63.147 1.00 24.33 1145 VAL A N 1
ATOM 8776 C CA . VAL A 1 1145 ? 20.880 11.564 64.570 1.00 24.33 1145 VAL A CA 1
ATOM 8777 C C . VAL A 1 1145 ? 19.838 10.489 64.957 1.00 24.33 1145 VAL A C 1
ATOM 8779 O O . VAL A 1 1145 ? 19.219 9.851 64.114 1.00 24.33 1145 VAL A O 1
ATOM 8782 N N . PHE A 1 1146 ? 19.733 10.237 66.266 1.00 24.97 1146 PHE A N 1
ATOM 8783 C CA . PHE A 1 1146 ? 18.798 9.352 66.985 1.00 24.97 1146 PHE A CA 1
ATOM 8784 C C . PHE A 1 1146 ? 17.313 9.475 66.539 1.00 24.97 1146 PHE A C 1
ATOM 8786 O O . PHE A 1 1146 ? 16.894 10.538 66.106 1.00 24.97 1146 PHE A O 1
ATOM 8793 N N . LYS A 1 1147 ? 16.429 8.470 66.706 1.00 24.84 1147 LYS A N 1
ATOM 8794 C CA . LYS A 1 1147 ? 16.208 7.651 67.926 1.00 24.84 1147 LYS A CA 1
ATOM 8795 C C . LYS A 1 1147 ? 15.521 6.290 67.639 1.00 24.84 1147 LYS A C 1
ATOM 8797 O O . LYS A 1 1147 ? 14.657 6.178 66.781 1.00 24.84 1147 LYS A O 1
ATOM 8802 N N . ARG A 1 1148 ? 15.876 5.264 68.429 1.00 24.00 1148 ARG A N 1
ATOM 8803 C CA . ARG A 1 1148 ? 15.094 4.020 68.702 1.00 24.00 1148 ARG A CA 1
ATOM 8804 C C . ARG A 1 1148 ? 13.944 4.351 69.719 1.00 24.00 1148 ARG A C 1
ATOM 8806 O O . ARG A 1 1148 ? 13.966 5.502 70.158 1.00 24.00 1148 ARG A O 1
ATOM 8813 N N . PRO A 1 1149 ? 13.038 3.445 70.213 1.00 36.91 1149 PRO A N 1
ATOM 8814 C CA . PRO A 1 1149 ? 13.115 1.961 70.218 1.00 36.91 1149 PRO A CA 1
ATOM 8815 C C . PRO A 1 1149 ? 11.820 1.075 70.236 1.00 36.91 1149 PRO A C 1
ATOM 8817 O O . PRO A 1 1149 ? 10.824 1.430 70.846 1.00 36.91 1149 PRO A O 1
ATOM 8820 N N . ARG A 1 1150 ? 11.986 -0.214 69.851 1.00 25.08 1150 ARG A N 1
ATOM 8821 C CA . ARG A 1 1150 ? 11.257 -1.428 70.359 1.00 25.08 1150 ARG A CA 1
ATOM 8822 C C . ARG A 1 1150 ? 9.729 -1.496 70.072 1.00 25.08 1150 ARG A C 1
ATOM 8824 O O . ARG A 1 1150 ? 9.136 -0.521 69.656 1.00 25.08 1150 ARG A O 1
ATOM 8831 N N . GLY A 1 1151 ? 9.038 -2.635 70.229 1.00 25.34 1151 GLY A N 1
ATOM 8832 C CA . GLY A 1 1151 ? 9.447 -4.012 70.584 1.00 25.34 1151 GLY A CA 1
ATOM 8833 C C . GLY A 1 1151 ? 9.043 -5.041 69.505 1.00 25.34 1151 GLY A C 1
ATOM 8834 O O . GLY A 1 1151 ? 8.257 -4.708 68.634 1.00 25.34 1151 GLY A O 1
ATOM 8835 N N . ARG A 1 1152 ? 9.675 -6.219 69.360 1.00 24.44 1152 ARG A N 1
ATOM 8836 C CA . ARG A 1 1152 ? 9.920 -7.374 70.276 1.00 24.44 1152 ARG A CA 1
ATOM 8837 C C . ARG A 1 1152 ? 8.765 -8.419 70.246 1.00 24.44 1152 ARG A C 1
ATOM 8839 O O . ARG A 1 1152 ? 7.649 -8.040 69.934 1.00 24.44 1152 ARG A O 1
ATOM 8846 N N . PRO A 1 1153 ? 9.056 -9.731 70.421 1.00 40.22 1153 PRO A N 1
ATOM 8847 C CA . PRO A 1 1153 ? 9.049 -10.644 69.266 1.00 40.22 1153 PRO A CA 1
ATOM 8848 C C . PRO A 1 1153 ? 8.417 -12.019 69.623 1.00 40.22 1153 PRO A C 1
ATOM 8850 O O . PRO A 1 1153 ? 7.441 -12.051 70.359 1.00 40.22 1153 PRO A O 1
ATOM 8853 N N . ARG A 1 1154 ? 9.088 -13.124 69.232 1.00 25.77 1154 ARG A N 1
ATOM 8854 C CA . ARG A 1 1154 ? 8.872 -14.552 69.567 1.00 25.77 1154 ARG A CA 1
ATOM 8855 C C . ARG A 1 1154 ? 7.854 -15.289 68.685 1.00 25.77 1154 ARG A C 1
ATOM 8857 O O . ARG A 1 1154 ? 6.861 -14.706 68.286 1.00 25.77 1154 ARG A O 1
ATOM 8864 N N . ASN A 1 1155 ? 8.044 -16.578 68.378 1.00 27.05 1155 ASN A N 1
ATOM 8865 C CA . ASN A 1 1155 ? 9.258 -17.429 68.394 1.00 27.05 1155 ASN A CA 1
ATOM 8866 C C . ASN A 1 1155 ? 9.045 -18.573 67.367 1.00 27.05 1155 ASN A C 1
ATOM 8868 O O . ASN A 1 1155 ? 7.905 -18.875 67.045 1.00 27.05 1155 ASN A O 1
ATOM 8872 N N . SER A 1 1156 ? 10.068 -19.080 66.666 1.00 27.14 1156 SER A N 1
ATOM 8873 C CA . SER A 1 1156 ? 10.963 -20.199 67.056 1.00 27.14 1156 SER A CA 1
ATOM 8874 C C . SER A 1 1156 ? 10.216 -21.523 67.345 1.00 27.14 1156 SER A C 1
ATOM 8876 O O . SER A 1 1156 ? 9.129 -21.516 67.900 1.00 27.14 1156 SER A O 1
ATOM 8878 N N . THR A 1 1157 ? 10.733 -22.715 67.029 1.00 27.09 1157 THR A N 1
ATOM 8879 C CA . THR A 1 1157 ? 12.143 -23.167 66.962 1.00 27.09 1157 THR A CA 1
ATOM 8880 C C . THR A 1 1157 ? 12.224 -24.489 66.156 1.00 27.09 1157 THR A C 1
ATOM 8882 O O . THR A 1 1157 ? 11.181 -25.095 65.946 1.00 27.09 1157 THR A O 1
ATOM 8885 N N . LYS A 1 1158 ? 13.374 -24.979 65.653 1.00 28.81 1158 LYS A N 1
ATOM 8886 C CA . LYS A 1 1158 ? 14.296 -26.013 66.236 1.00 28.81 1158 LYS A CA 1
ATOM 8887 C C . LYS A 1 1158 ? 14.739 -26.942 65.056 1.00 28.81 1158 LYS A C 1
ATOM 8889 O O . LYS A 1 1158 ? 13.968 -27.040 64.112 1.00 28.81 1158 LYS A O 1
ATOM 8894 N N . GLN A 1 1159 ? 15.886 -27.642 65.003 1.00 27.73 1159 GLN A N 1
ATOM 8895 C CA . GLN A 1 1159 ? 17.119 -27.649 65.820 1.00 27.73 1159 GLN A CA 1
ATOM 8896 C C . GLN A 1 1159 ? 18.275 -28.421 65.100 1.00 27.73 1159 GLN A C 1
ATOM 8898 O O . GLN A 1 1159 ? 17.965 -29.362 64.386 1.00 27.73 1159 GLN A O 1
ATOM 8903 N N . THR A 1 1160 ? 19.556 -28.104 65.411 1.00 25.64 1160 THR A N 1
ATOM 8904 C CA . THR A 1 1160 ? 20.759 -29.013 65.517 1.00 25.64 1160 THR A CA 1
ATOM 8905 C C . THR A 1 1160 ? 21.267 -29.873 64.327 1.00 25.64 1160 THR A C 1
ATOM 8907 O O . THR A 1 1160 ? 20.456 -30.394 63.580 1.00 25.64 1160 THR A O 1
ATOM 8910 N N . THR A 1 1161 ? 22.570 -30.192 64.136 1.00 25.95 1161 THR A N 1
ATOM 8911 C CA . THR A 1 1161 ? 23.920 -29.649 64.533 1.00 25.95 1161 THR A CA 1
ATOM 8912 C C . THR A 1 1161 ? 25.042 -30.474 63.835 1.00 25.95 1161 THR A C 1
ATOM 8914 O O . THR A 1 1161 ? 24.725 -31.511 63.268 1.00 25.95 1161 THR A O 1
ATOM 8917 N N . VAL A 1 1162 ? 26.328 -30.096 64.037 1.00 25.75 1162 VAL A N 1
ATOM 8918 C CA . VAL A 1 1162 ? 27.578 -30.893 63.831 1.00 25.75 1162 VAL A CA 1
ATOM 8919 C C . VAL A 1 1162 ? 28.029 -30.982 62.355 1.00 25.75 1162 VAL A C 1
ATOM 8921 O O . VAL A 1 1162 ? 27.249 -31.429 61.527 1.00 25.75 1162 VAL A O 1
ATOM 8924 N N . SER A 1 1163 ? 29.242 -30.591 61.926 1.00 24.31 1163 SER A N 1
ATOM 8925 C CA . SER A 1 1163 ? 30.390 -29.842 62.516 1.00 24.31 1163 SER A CA 1
ATOM 8926 C C . SER A 1 1163 ? 31.244 -29.246 61.343 1.00 24.31 1163 SER A C 1
ATOM 8928 O O . SER A 1 1163 ? 30.665 -29.046 60.278 1.00 24.31 1163 SER A O 1
ATOM 8930 N N . GLU A 1 1164 ? 32.531 -28.843 61.359 1.00 26.31 1164 GLU A N 1
ATOM 8931 C CA . GLU A 1 1164 ? 33.657 -28.870 62.327 1.00 26.31 1164 GLU A CA 1
ATOM 8932 C C . GLU A 1 1164 ? 34.617 -27.656 62.119 1.00 26.31 1164 GLU A C 1
ATOM 8934 O O . GLU A 1 1164 ? 34.131 -26.548 61.886 1.00 26.31 1164 GLU A O 1
ATOM 8939 N N . THR A 1 1165 ? 35.953 -27.811 62.223 1.00 26.06 1165 THR A N 1
ATOM 8940 C CA . THR A 1 1165 ? 36.931 -26.695 62.324 1.00 26.06 1165 THR A CA 1
ATOM 8941 C C . THR A 1 1165 ? 38.201 -26.819 61.443 1.00 26.06 1165 THR A C 1
ATOM 8943 O O . THR A 1 1165 ? 38.768 -27.907 61.369 1.00 26.06 1165 THR A O 1
ATOM 8946 N N . PRO A 1 1166 ? 38.691 -25.709 60.829 1.00 54.53 1166 PRO A N 1
ATOM 8947 C CA . PRO A 1 1166 ? 39.992 -25.585 60.138 1.00 54.53 1166 PRO A CA 1
ATOM 8948 C C . PRO A 1 1166 ? 41.037 -24.759 60.934 1.00 54.53 1166 PRO A C 1
ATOM 8950 O O . PRO A 1 1166 ? 40.667 -24.062 61.883 1.00 54.53 1166 PRO A O 1
ATOM 8953 N N . PRO A 1 1167 ? 42.319 -24.734 60.502 1.00 49.22 1167 PRO A N 1
ATOM 8954 C CA . PRO A 1 1167 ? 43.018 -23.435 60.368 1.00 49.22 1167 PRO A CA 1
ATOM 8955 C C . PRO A 1 1167 ? 44.078 -23.343 59.227 1.00 49.22 1167 PRO A C 1
ATOM 8957 O O . PRO A 1 1167 ? 44.427 -24.348 58.623 1.00 49.22 1167 PRO A O 1
ATOM 8960 N N . GLN A 1 1168 ? 44.653 -22.132 59.055 1.00 27.70 1168 GLN A N 1
ATOM 8961 C CA . GLN A 1 1168 ? 46.032 -21.814 58.575 1.00 27.70 1168 GLN A CA 1
ATOM 8962 C C . GLN A 1 1168 ? 46.402 -22.042 57.078 1.00 27.70 1168 GLN A C 1
ATOM 8964 O O . GLN A 1 1168 ? 46.012 -23.035 56.481 1.00 27.70 1168 GLN A O 1
ATOM 8969 N N . ALA A 1 1169 ? 47.163 -21.173 56.380 1.00 27.33 1169 ALA A N 1
ATOM 8970 C CA . ALA A 1 1169 ? 47.808 -19.864 56.677 1.00 27.33 1169 ALA A CA 1
ATOM 8971 C C . ALA A 1 1169 ? 48.123 -19.106 55.329 1.00 27.33 1169 ALA A C 1
ATOM 8973 O O . ALA A 1 1169 ? 47.602 -19.530 54.301 1.00 27.33 1169 ALA A O 1
ATOM 8974 N N . GLU A 1 1170 ? 48.899 -18.011 55.156 1.00 26.67 1170 GLU A N 1
ATOM 8975 C CA . GLU A 1 1170 ? 49.729 -17.172 56.059 1.00 26.67 1170 GLU A CA 1
ATOM 8976 C C . GLU A 1 1170 ? 49.821 -15.669 55.609 1.00 26.67 1170 GLU A C 1
ATOM 8978 O O . GLU A 1 1170 ? 48.796 -14.991 55.519 1.00 26.67 1170 GLU A O 1
ATOM 8983 N N . MET A 1 1171 ? 51.020 -15.106 55.338 1.00 26.36 1171 MET A N 1
ATOM 8984 C CA . MET A 1 1171 ? 51.334 -13.656 55.382 1.00 26.36 1171 MET A CA 1
ATOM 8985 C C . MET A 1 1171 ? 52.067 -13.060 54.144 1.00 26.36 1171 MET A C 1
ATOM 8987 O O . MET A 1 1171 ? 52.897 -13.712 53.524 1.00 26.36 1171 MET A O 1
ATOM 8991 N N . ARG A 1 1172 ? 51.749 -11.781 53.837 1.00 23.95 1172 ARG A N 1
ATOM 8992 C CA . ARG A 1 1172 ? 52.606 -10.549 53.694 1.00 23.95 1172 ARG A CA 1
ATOM 8993 C C . ARG A 1 1172 ? 54.167 -10.662 53.636 1.00 23.95 1172 ARG A C 1
ATOM 8995 O O . ARG A 1 1172 ? 54.676 -11.616 54.209 1.00 23.95 1172 ARG A O 1
ATOM 9002 N N . PRO A 1 1173 ? 54.951 -9.603 53.243 1.00 48.16 1173 PRO A N 1
ATOM 9003 C CA . PRO A 1 1173 ? 54.637 -8.329 52.528 1.00 48.16 1173 PRO A CA 1
ATOM 9004 C C . PRO A 1 1173 ? 55.732 -7.713 51.566 1.00 48.16 1173 PRO A C 1
ATOM 9006 O O . PRO A 1 1173 ? 56.898 -8.070 51.605 1.00 48.16 1173 PRO A O 1
ATOM 9009 N N . VAL A 1 1174 ? 55.341 -6.687 50.783 1.00 26.09 1174 VAL A N 1
ATOM 9010 C CA . VAL A 1 1174 ? 55.967 -5.336 50.547 1.00 26.09 1174 VAL A CA 1
ATOM 9011 C C . VAL A 1 1174 ? 57.515 -5.128 50.419 1.00 26.09 1174 VAL A C 1
ATOM 9013 O O . VAL A 1 1174 ? 58.243 -5.269 51.394 1.00 26.09 1174 VAL A O 1
ATOM 9016 N N . ASP A 1 1175 ? 57.918 -4.517 49.278 1.00 29.52 1175 ASP A N 1
ATOM 9017 C CA . ASP A 1 1175 ? 58.840 -3.347 49.076 1.00 29.52 1175 ASP A CA 1
ATOM 9018 C C . ASP A 1 1175 ? 60.256 -3.404 48.421 1.00 29.52 1175 ASP A C 1
ATOM 9020 O O . ASP A 1 1175 ? 61.081 -4.264 48.707 1.00 29.52 1175 ASP A O 1
ATOM 9024 N N . LYS A 1 1176 ? 60.552 -2.263 47.747 1.00 28.55 1176 LYS A N 1
ATOM 9025 C CA . LYS A 1 1176 ? 61.822 -1.476 47.641 1.00 28.55 1176 LYS A CA 1
ATOM 9026 C C . LYS A 1 1176 ? 62.948 -1.739 46.597 1.00 28.55 1176 LYS A C 1
ATOM 9028 O O . LYS A 1 1176 ? 63.557 -2.796 46.556 1.00 28.55 1176 LYS A O 1
ATOM 9033 N N . ARG A 1 1177 ? 63.391 -0.587 46.029 1.00 26.47 1177 ARG A N 1
ATOM 9034 C CA . ARG A 1 1177 ? 64.763 -0.159 45.600 1.00 26.47 1177 ARG A CA 1
ATOM 9035 C C . ARG A 1 1177 ? 65.381 -0.728 44.298 1.00 26.47 1177 ARG A C 1
ATOM 9037 O O . ARG A 1 1177 ? 65.004 -1.807 43.878 1.00 26.47 1177 ARG A O 1
ATOM 9044 N N . SER A 1 1178 ? 66.395 -0.102 43.658 1.00 27.56 1178 SER A N 1
ATOM 9045 C CA . SER A 1 1178 ? 66.680 1.337 43.353 1.00 27.56 1178 SER A CA 1
ATOM 9046 C C . SER A 1 1178 ? 67.995 1.518 42.545 1.00 27.56 1178 SER A C 1
ATOM 9048 O O . SER A 1 1178 ? 69.046 1.164 43.072 1.00 27.56 1178 SER A O 1
ATOM 9050 N N . GLY A 1 1179 ? 67.968 2.198 41.384 1.00 25.25 1179 GLY A N 1
ATOM 9051 C CA . GLY A 1 1179 ? 69.164 2.717 40.667 1.00 25.25 1179 GLY A CA 1
ATOM 9052 C C . GLY A 1 1179 ? 70.119 1.667 40.054 1.00 25.25 1179 GLY A C 1
ATOM 9053 O O . GLY A 1 1179 ? 69.862 0.477 40.187 1.00 25.25 1179 GLY A O 1
ATOM 9054 N N . ALA A 1 1180 ? 71.235 2.022 39.393 1.00 27.38 1180 ALA A N 1
ATOM 9055 C CA . ALA A 1 1180 ? 71.628 3.267 38.693 1.00 27.38 1180 ALA A CA 1
ATOM 9056 C C . ALA A 1 1180 ? 72.946 3.050 37.886 1.00 27.38 1180 ALA A C 1
ATOM 9058 O O . ALA A 1 1180 ? 73.790 2.279 38.334 1.00 27.38 1180 ALA A O 1
ATOM 9059 N N . GLY A 1 1181 ? 73.147 3.785 36.777 1.00 25.16 1181 GLY A N 1
ATOM 9060 C CA . GLY A 1 1181 ? 74.435 3.933 36.055 1.00 25.16 1181 GLY A CA 1
ATOM 9061 C C . GLY A 1 1181 ? 74.876 2.778 35.119 1.00 25.16 1181 GLY A C 1
ATOM 9062 O O . GLY A 1 1181 ? 74.333 1.681 35.198 1.00 25.16 1181 GLY A O 1
ATOM 9063 N N . ASP A 1 1182 ? 75.853 2.959 34.210 1.00 28.42 1182 ASP A N 1
ATOM 9064 C CA . ASP A 1 1182 ? 76.378 4.229 33.661 1.00 28.42 1182 ASP A CA 1
ATOM 9065 C C . ASP A 1 1182 ? 77.222 4.074 32.357 1.00 28.42 1182 ASP A C 1
ATOM 9067 O O . ASP A 1 1182 ? 77.707 2.989 32.053 1.00 28.42 1182 ASP A O 1
ATOM 9071 N N . ALA A 1 1183 ? 77.416 5.203 31.657 1.00 28.77 1183 ALA A N 1
ATOM 9072 C CA . ALA A 1 1183 ? 78.548 5.637 30.802 1.00 28.77 1183 ALA A CA 1
ATOM 9073 C C . ALA A 1 1183 ? 79.139 4.841 29.584 1.00 28.77 1183 ALA A C 1
ATOM 9075 O O . ALA A 1 1183 ? 79.640 3.731 29.695 1.00 28.77 1183 ALA A O 1
ATOM 9076 N N . ALA A 1 1184 ? 79.305 5.606 28.480 1.00 27.98 1184 ALA A N 1
ATOM 9077 C CA . ALA A 1 1184 ? 80.467 5.706 27.550 1.00 27.98 1184 ALA A CA 1
ATOM 9078 C C . ALA A 1 1184 ? 80.799 4.584 26.510 1.00 27.98 1184 ALA A C 1
ATOM 9080 O O . ALA A 1 1184 ? 81.043 3.441 26.863 1.00 27.98 1184 ALA A O 1
ATOM 9081 N N . GLN A 1 1185 ? 80.720 4.867 25.189 1.00 28.41 1185 GLN A N 1
ATOM 9082 C CA . GLN A 1 1185 ? 81.770 5.343 24.224 1.00 28.41 1185 GLN A CA 1
ATOM 9083 C C . GLN A 1 1185 ? 82.534 4.202 23.493 1.00 28.41 1185 GLN A C 1
ATOM 9085 O O . GLN A 1 1185 ? 82.926 3.239 24.131 1.00 28.41 1185 GLN A O 1
ATOM 9090 N N . GLY A 1 1186 ? 82.838 4.248 22.180 1.00 25.97 1186 GLY A N 1
ATOM 9091 C CA . GLY A 1 1186 ? 82.493 5.186 21.086 1.00 25.97 1186 GLY A CA 1
ATOM 9092 C C . GLY A 1 1186 ? 83.366 4.963 19.816 1.00 25.97 1186 GLY A C 1
ATOM 9093 O O . GLY A 1 1186 ? 84.281 4.148 19.880 1.00 25.97 1186 GLY A O 1
ATOM 9094 N N . LYS A 1 1187 ? 83.145 5.752 18.734 1.00 26.38 1187 LYS A N 1
ATOM 9095 C CA . LYS A 1 1187 ? 84.012 5.931 17.517 1.00 26.38 1187 LYS A CA 1
ATOM 9096 C C . LYS A 1 1187 ? 84.085 4.769 16.499 1.00 26.38 1187 LYS A C 1
ATOM 9098 O O . LYS A 1 1187 ? 83.783 3.643 16.870 1.00 26.38 1187 LYS A O 1
ATOM 9103 N N . ASP A 1 1188 ? 84.515 4.899 15.228 1.00 26.80 1188 ASP A N 1
ATOM 9104 C CA . ASP A 1 1188 ? 84.698 5.957 14.174 1.00 26.80 1188 ASP A CA 1
ATOM 9105 C C . ASP A 1 1188 ? 85.026 5.167 12.851 1.00 26.80 1188 ASP A C 1
ATOM 9107 O O . ASP A 1 1188 ? 85.494 4.036 12.971 1.00 26.80 1188 ASP A O 1
ATOM 9111 N N . ALA A 1 1189 ? 84.928 5.580 11.568 1.00 28.59 1189 ALA A N 1
ATOM 9112 C CA . ALA A 1 1189 ? 84.252 6.635 10.776 1.00 28.59 1189 ALA A CA 1
ATOM 9113 C C . ALA A 1 1189 ? 84.481 6.338 9.238 1.00 28.59 1189 ALA A C 1
ATOM 9115 O O . ALA A 1 1189 ? 85.005 5.272 8.926 1.00 28.59 1189 ALA A O 1
ATOM 9116 N N . LEU A 1 1190 ? 84.199 7.287 8.306 1.00 27.56 1190 LEU A N 1
ATOM 9117 C CA . LEU A 1 1190 ? 84.608 7.346 6.854 1.00 27.56 1190 LEU A CA 1
ATOM 9118 C C . LEU A 1 1190 ? 83.856 6.438 5.831 1.00 27.56 1190 LEU A C 1
ATOM 9120 O O . LEU A 1 1190 ? 83.487 5.324 6.172 1.00 27.56 1190 LEU A O 1
ATOM 9124 N N . ALA A 1 1191 ? 83.633 6.778 4.540 1.00 27.33 1191 ALA A N 1
ATOM 9125 C CA . ALA A 1 1191 ? 83.651 8.023 3.715 1.00 27.33 1191 ALA A CA 1
ATOM 9126 C C . ALA A 1 1191 ? 82.829 7.760 2.395 1.00 27.33 1191 ALA A C 1
ATOM 9128 O O . ALA A 1 1191 ? 82.433 6.618 2.184 1.00 27.33 1191 ALA A O 1
ATOM 9129 N N . ALA A 1 1192 ? 82.496 8.672 1.455 1.00 25.17 1192 ALA A N 1
ATOM 9130 C CA . ALA A 1 1192 ? 83.007 10.010 1.089 1.00 25.17 1192 ALA A CA 1
ATOM 9131 C C . ALA A 1 1192 ? 81.939 10.941 0.407 1.00 25.17 1192 ALA A C 1
ATOM 9133 O O . ALA A 1 1192 ? 80.756 10.621 0.369 1.00 25.17 1192 ALA A O 1
ATOM 9134 N N . SER A 1 1193 ? 82.374 12.104 -0.116 1.00 22.73 1193 SER A N 1
ATOM 9135 C CA . SER A 1 1193 ? 81.606 13.217 -0.760 1.00 22.73 1193 SER A CA 1
ATOM 9136 C C . SER A 1 1193 ? 82.241 13.570 -2.144 1.00 22.73 1193 SER A C 1
ATOM 9138 O O . SER A 1 1193 ? 82.980 12.698 -2.608 1.00 22.73 1193 SER A O 1
ATOM 9140 N N . PRO A 1 1194 ? 82.123 14.768 -2.806 1.00 52.88 1194 PRO A N 1
ATOM 9141 C CA . PRO A 1 1194 ? 81.293 16.002 -2.661 1.00 52.88 1194 PRO A CA 1
ATOM 9142 C C . PRO A 1 1194 ? 80.139 16.049 -3.715 1.00 52.88 1194 PRO A C 1
ATOM 9144 O O . PRO A 1 1194 ? 79.806 14.993 -4.236 1.00 52.88 1194 PRO A O 1
ATOM 9147 N N . TYR A 1 1195 ? 79.406 17.121 -4.089 1.00 24.20 1195 TYR A N 1
ATOM 9148 C CA . TYR A 1 1195 ? 79.458 18.610 -4.011 1.00 24.20 1195 TYR A CA 1
ATOM 9149 C C . TYR A 1 1195 ? 78.062 19.159 -3.583 1.00 24.20 1195 TYR A C 1
ATOM 9151 O O . TYR A 1 1195 ? 77.068 18.472 -3.779 1.00 24.20 1195 TYR A O 1
ATOM 9159 N N . ARG A 1 1196 ? 77.896 20.258 -2.818 1.00 26.56 1196 ARG A N 1
ATOM 9160 C CA . ARG A 1 1196 ? 78.035 21.725 -3.076 1.00 26.56 1196 ARG A CA 1
ATOM 9161 C C . ARG A 1 1196 ? 77.081 22.318 -4.141 1.00 26.56 1196 ARG A C 1
ATOM 9163 O O . ARG A 1 1196 ? 77.125 21.868 -5.275 1.00 26.56 1196 ARG A O 1
ATOM 9170 N N . VAL A 1 1197 ? 76.323 23.401 -3.879 1.00 27.05 1197 VAL A N 1
ATOM 9171 C CA . VAL A 1 1197 ? 75.975 24.161 -2.632 1.00 27.05 1197 VAL A CA 1
ATOM 9172 C C . VAL A 1 1197 ? 74.838 25.171 -2.978 1.00 27.05 1197 VAL A C 1
ATOM 9174 O O . VAL A 1 1197 ? 74.700 25.481 -4.157 1.00 27.05 1197 VAL A O 1
ATOM 9177 N N . ALA A 1 1198 ? 74.020 25.769 -2.094 1.00 30.77 1198 ALA A N 1
ATOM 9178 C CA . ALA A 1 1198 ? 73.813 25.630 -0.640 1.00 30.77 1198 ALA A CA 1
ATOM 9179 C C . ALA A 1 1198 ? 72.364 25.131 -0.355 1.00 30.77 1198 ALA A C 1
ATOM 9181 O O . ALA A 1 1198 ? 72.154 23.952 -0.615 1.00 30.77 1198 ALA A O 1
ATOM 9182 N N . SER A 1 1199 ? 71.303 25.835 0.087 1.00 34.66 1199 SER A N 1
ATOM 9183 C CA . SER A 1 1199 ? 71.017 27.116 0.802 1.00 34.66 1199 SER A CA 1
ATOM 9184 C C . SER A 1 1199 ? 69.481 27.203 0.982 1.00 34.66 1199 SER A C 1
ATOM 9186 O O . SER A 1 1199 ? 68.785 26.726 0.091 1.00 34.66 1199 SER A O 1
ATOM 9188 N N . ASN A 1 1200 ? 68.829 27.838 1.968 1.00 31.95 1200 ASN A N 1
ATOM 9189 C CA . ASN A 1 1200 ? 69.124 28.382 3.314 1.00 31.95 1200 ASN A CA 1
ATOM 9190 C C . ASN A 1 1200 ? 67.732 28.719 3.944 1.00 31.95 1200 ASN A C 1
ATOM 9192 O O . ASN A 1 1200 ? 66.835 29.080 3.188 1.00 31.95 1200 ASN A O 1
ATOM 9196 N N . SER A 1 1201 ? 67.457 28.708 5.255 1.00 31.09 1201 SER A N 1
ATOM 9197 C CA . SER A 1 1201 ? 68.094 28.075 6.427 1.00 31.09 1201 SER A CA 1
ATOM 9198 C C . SER A 1 1201 ? 67.176 28.198 7.672 1.00 31.09 1201 SER A C 1
ATOM 9200 O O . SER A 1 1201 ? 66.179 28.911 7.637 1.00 31.09 1201 SER A O 1
ATOM 9202 N N . ASP A 1 1202 ? 67.589 27.550 8.764 1.00 28.83 1202 ASP A N 1
ATOM 9203 C CA . ASP A 1 1202 ? 67.306 27.843 10.184 1.00 28.83 1202 ASP A CA 1
ATOM 9204 C C . ASP A 1 1202 ? 65.964 27.510 10.894 1.00 28.83 1202 ASP A C 1
ATOM 9206 O O . ASP A 1 1202 ? 64.898 28.059 10.636 1.00 28.83 1202 ASP A O 1
ATOM 9210 N N . LEU A 1 1203 ? 66.172 26.753 11.988 1.00 28.28 1203 LEU A N 1
ATOM 9211 C CA . LEU A 1 1203 ? 65.572 26.849 13.335 1.00 28.28 1203 LEU A CA 1
ATOM 9212 C C . LEU A 1 1203 ? 64.257 26.122 13.693 1.00 28.28 1203 LEU A C 1
ATOM 9214 O O . LEU A 1 1203 ? 63.636 25.423 12.897 1.00 28.28 1203 LEU A O 1
ATOM 9218 N N . SER A 1 1204 ? 63.993 26.101 15.011 1.00 24.06 1204 SER A N 1
ATOM 9219 C CA . SER A 1 1204 ? 63.513 24.908 15.727 1.00 24.06 1204 SER A CA 1
ATOM 9220 C C . SER A 1 1204 ? 62.779 25.188 17.052 1.00 24.06 1204 SER A C 1
ATOM 9222 O O . SER A 1 1204 ? 63.243 26.013 17.828 1.00 24.06 1204 SER A O 1
ATOM 9224 N N . ILE A 1 1205 ? 61.781 24.345 17.361 1.00 31.47 1205 ILE A N 1
ATOM 9225 C CA . ILE A 1 1205 ? 61.323 23.900 18.705 1.00 31.47 1205 ILE A CA 1
ATOM 9226 C C . ILE A 1 1205 ? 60.767 24.954 19.710 1.00 31.47 1205 ILE A C 1
ATOM 9228 O O . ILE A 1 1205 ? 61.463 25.847 20.169 1.00 31.47 1205 ILE A O 1
ATOM 9232 N N . ALA A 1 1206 ? 59.542 24.663 20.188 1.00 28.58 1206 ALA A N 1
ATOM 9233 C CA . ALA A 1 1206 ? 58.881 25.083 21.446 1.00 28.58 1206 ALA A CA 1
ATOM 9234 C C . ALA A 1 1206 ? 58.342 26.529 21.634 1.00 28.58 1206 ALA A C 1
ATOM 9236 O O . ALA A 1 1206 ? 59.065 27.460 21.968 1.00 28.58 1206 ALA A O 1
ATOM 9237 N N . VAL A 1 1207 ? 57.002 26.632 21.603 1.00 27.41 1207 VAL A N 1
ATOM 9238 C CA . VAL A 1 1207 ? 56.109 27.679 22.167 1.00 27.41 1207 VAL A CA 1
ATOM 9239 C C . VAL A 1 1207 ? 54.839 26.900 22.581 1.00 27.41 1207 VAL A C 1
ATOM 9241 O O . VAL A 1 1207 ? 54.332 26.144 21.757 1.00 27.41 1207 VAL A O 1
ATOM 9244 N N . SER A 1 1208 ? 54.460 26.730 23.855 1.00 24.08 1208 SER A N 1
ATOM 9245 C CA . SER A 1 1208 ? 53.915 27.661 24.871 1.00 24.08 1208 SER A CA 1
ATOM 9246 C C . SER A 1 1208 ? 52.473 28.137 24.616 1.00 24.08 1208 SER A C 1
ATOM 9248 O O . SER A 1 1208 ? 52.029 28.250 23.479 1.00 24.08 1208 SER A O 1
ATOM 9250 N N . GLU A 1 1209 ? 51.725 28.382 25.695 1.00 31.73 1209 GLU A N 1
ATOM 9251 C CA . GLU A 1 1209 ? 50.304 28.760 25.652 1.00 31.73 1209 GLU A CA 1
ATOM 9252 C C . GLU A 1 1209 ? 50.069 30.202 25.148 1.00 31.73 1209 GLU A C 1
ATOM 9254 O O . GLU A 1 1209 ? 50.972 31.036 25.167 1.00 31.73 1209 GLU A O 1
ATOM 9259 N N . ASN A 1 1210 ? 48.812 30.496 24.783 1.00 30.11 1210 ASN A N 1
ATOM 9260 C CA . ASN A 1 1210 ? 48.256 31.813 24.427 1.00 30.11 1210 ASN A CA 1
ATOM 9261 C C . ASN A 1 1210 ? 48.798 32.508 23.159 1.00 30.11 1210 ASN A C 1
ATOM 9263 O O . ASN A 1 1210 ? 49.530 33.493 23.222 1.00 30.11 1210 ASN A O 1
ATOM 9267 N N . SER A 1 1211 ? 48.262 32.111 21.999 1.00 27.42 1211 SER A N 1
ATOM 9268 C CA . SER A 1 1211 ? 48.309 32.906 20.759 1.00 27.42 1211 SER A CA 1
ATOM 9269 C C . SER A 1 1211 ? 47.003 32.838 19.941 1.00 27.42 1211 SER A C 1
ATOM 9271 O O . SER A 1 1211 ? 46.997 32.514 18.757 1.00 27.42 1211 SER A O 1
ATOM 9273 N N . LEU A 1 1212 ? 45.877 33.213 20.566 1.00 43.47 1212 LEU A N 1
ATOM 9274 C CA . LEU A 1 1212 ? 44.640 33.592 19.860 1.00 43.47 1212 LEU A CA 1
ATOM 9275 C C . LEU A 1 1212 ? 44.562 35.122 19.664 1.00 43.47 1212 LEU A C 1
ATOM 9277 O O . LEU A 1 1212 ? 44.285 35.839 20.628 1.00 43.47 1212 LEU A O 1
ATOM 9281 N N . PRO A 1 1213 ? 44.732 35.638 18.434 1.00 26.81 1213 PRO A N 1
ATOM 9282 C CA . PRO A 1 1213 ? 44.227 36.946 18.013 1.00 26.81 1213 PRO A CA 1
ATOM 9283 C C . PRO A 1 1213 ? 43.016 36.803 17.052 1.00 26.81 1213 PRO A C 1
ATOM 9285 O O . PRO A 1 1213 ? 42.715 35.704 16.586 1.00 26.81 1213 PRO A O 1
ATOM 9288 N N . PRO A 1 1214 ? 42.228 37.871 16.821 1.00 32.94 1214 PRO A N 1
ATOM 9289 C CA . PRO A 1 1214 ? 40.771 37.726 16.816 1.00 32.94 1214 PRO A CA 1
ATOM 9290 C C . PRO A 1 1214 ? 40.138 37.324 15.477 1.00 32.94 1214 PRO A C 1
ATOM 9292 O O . PRO A 1 1214 ? 40.198 38.050 14.486 1.00 32.94 1214 PRO A O 1
ATOM 9295 N N . THR A 1 1215 ? 39.363 36.241 15.512 1.00 40.84 1215 THR A N 1
ATOM 9296 C CA . THR A 1 1215 ? 38.351 35.900 14.504 1.00 40.84 1215 THR A CA 1
ATOM 9297 C C . THR A 1 1215 ? 37.108 36.790 14.640 1.00 40.84 1215 THR A C 1
ATOM 9299 O O . THR A 1 1215 ? 36.101 36.340 15.177 1.00 40.84 1215 THR A O 1
ATOM 9302 N N . TRP A 1 1216 ? 37.172 38.045 14.181 1.00 28.70 1216 TRP A N 1
ATOM 9303 C CA . TRP A 1 1216 ? 36.005 38.878 13.822 1.00 28.70 1216 TRP A CA 1
ATOM 9304 C C . TRP A 1 1216 ? 36.445 40.233 13.234 1.00 28.70 1216 TRP A C 1
ATOM 9306 O O . TRP A 1 1216 ? 37.363 40.856 13.776 1.00 28.70 1216 TRP A O 1
ATOM 9316 N N . PRO A 1 1217 ? 35.733 40.781 12.229 1.00 24.08 1217 PRO A N 1
ATOM 9317 C CA . PRO A 1 1217 ? 35.633 42.229 12.079 1.00 24.08 1217 PRO A CA 1
ATOM 9318 C C . PRO A 1 1217 ? 34.968 42.793 13.340 1.00 24.08 1217 PRO A C 1
ATOM 9320 O O . PRO A 1 1217 ? 33.923 42.301 13.766 1.00 24.08 1217 PRO A O 1
ATOM 9323 N N . ARG A 1 1218 ? 35.548 43.832 13.949 1.00 29.20 1218 ARG A N 1
ATOM 9324 C CA . ARG A 1 1218 ? 34.870 44.546 15.042 1.00 29.20 1218 ARG A CA 1
ATOM 9325 C C . ARG A 1 1218 ? 33.574 45.163 14.505 1.00 29.20 1218 ARG A C 1
ATOM 9327 O O . ARG A 1 1218 ? 33.544 45.627 13.364 1.00 29.20 1218 ARG A O 1
ATOM 9334 N N . ALA A 1 1219 ? 32.529 45.202 15.332 1.00 29.66 1219 ALA A N 1
ATOM 9335 C CA . ALA A 1 1219 ? 31.285 45.879 14.979 1.00 29.66 1219 ALA A CA 1
ATOM 9336 C C . ALA A 1 1219 ? 31.576 47.321 14.514 1.00 29.66 1219 ALA A C 1
ATOM 9338 O O . ALA A 1 1219 ? 32.304 48.054 15.184 1.00 29.66 1219 ALA A O 1
ATOM 9339 N N . GLY A 1 1220 ? 31.038 47.703 13.351 1.00 34.97 1220 GLY A N 1
ATOM 934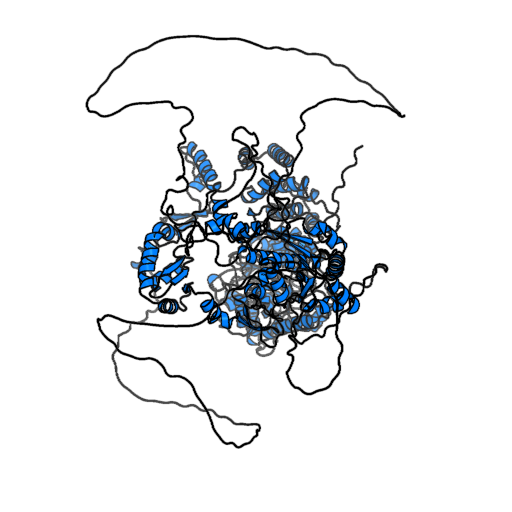0 C CA . GLY A 1 1220 ? 31.168 49.055 12.799 1.00 34.97 1220 GLY A CA 1
ATOM 9341 C C . GLY A 1 1220 ? 32.257 49.291 11.740 1.00 34.97 1220 GLY A C 1
ATOM 9342 O O . GLY A 1 1220 ? 32.420 50.438 11.338 1.00 34.97 1220 GLY A O 1
ATOM 9343 N N . GLN A 1 1221 ? 32.988 48.281 11.239 1.00 34.19 1221 GLN A N 1
ATOM 9344 C CA . GLN A 1 1221 ? 33.916 48.475 10.101 1.00 34.19 1221 GLN A CA 1
ATOM 9345 C C . GLN A 1 1221 ? 33.799 47.390 9.014 1.00 34.19 1221 GLN A C 1
ATOM 9347 O O . GLN A 1 1221 ? 34.517 46.395 9.017 1.00 34.19 1221 GLN A O 1
ATOM 9352 N N . GLY A 1 1222 ? 32.906 47.627 8.044 1.00 29.75 1222 GLY A N 1
ATOM 9353 C CA . GLY A 1 1222 ? 32.754 46.806 6.835 1.00 29.75 1222 GLY A CA 1
ATOM 9354 C C . GLY A 1 1222 ? 31.539 47.206 5.989 1.00 29.75 1222 GLY A C 1
ATOM 9355 O O . GLY A 1 1222 ? 30.445 46.720 6.243 1.00 29.75 1222 GLY A O 1
ATOM 9356 N N . LEU A 1 1223 ? 31.743 48.092 5.002 1.00 29.22 1223 LEU A N 1
ATOM 9357 C CA . LEU A 1 1223 ? 30.789 48.626 3.997 1.00 29.22 1223 LEU A CA 1
ATOM 9358 C C . LEU A 1 1223 ? 29.468 49.282 4.470 1.00 29.22 1223 LEU A C 1
ATOM 9360 O O . LEU A 1 1223 ? 29.061 50.263 3.861 1.00 29.22 1223 LEU A O 1
ATOM 9364 N N . TYR A 1 1224 ? 28.849 48.845 5.567 1.00 29.69 1224 TYR A N 1
ATOM 9365 C CA . TYR A 1 1224 ? 27.584 49.383 6.102 1.00 29.69 1224 TYR A CA 1
ATOM 9366 C C . TYR A 1 1224 ? 27.772 50.378 7.265 1.00 29.69 1224 TYR A C 1
ATOM 9368 O O . TYR A 1 1224 ? 26.842 50.693 7.995 1.00 29.69 1224 TYR A O 1
ATOM 9376 N N . ALA A 1 1225 ? 28.985 50.901 7.449 1.00 30.70 1225 ALA A N 1
ATOM 9377 C CA . ALA A 1 1225 ? 29.365 51.723 8.604 1.00 30.70 1225 ALA A CA 1
ATOM 9378 C C . ALA A 1 1225 ? 28.952 53.215 8.527 1.00 30.70 1225 ALA A C 1
ATOM 9380 O O . ALA A 1 1225 ? 29.487 54.023 9.287 1.00 30.70 1225 ALA A O 1
ATOM 9381 N N . LYS A 1 1226 ? 28.084 53.611 7.580 1.00 35.72 1226 LYS A N 1
ATOM 9382 C CA . LYS A 1 1226 ? 27.686 55.016 7.336 1.00 35.72 1226 LYS A CA 1
ATOM 9383 C C . LYS A 1 1226 ? 26.278 55.171 6.728 1.00 35.72 1226 LYS A C 1
ATOM 9385 O O . LYS A 1 1226 ? 26.149 55.689 5.622 1.00 35.72 1226 LYS A O 1
ATOM 9390 N N . LEU A 1 1227 ? 25.235 54.778 7.456 1.00 27.72 1227 LEU A N 1
ATOM 9391 C CA . LEU A 1 1227 ? 23.866 55.296 7.281 1.00 27.72 1227 LEU A CA 1
ATOM 9392 C C . LEU A 1 1227 ? 23.230 55.555 8.673 1.00 27.72 1227 LEU A C 1
ATOM 9394 O O . LEU A 1 1227 ? 23.812 55.104 9.663 1.00 27.72 1227 LEU A O 1
ATOM 9398 N N . PRO A 1 1228 ? 22.151 56.362 8.776 1.00 25.62 1228 PRO A N 1
ATOM 9399 C CA . PRO A 1 1228 ? 21.646 56.896 10.052 1.00 25.62 1228 PRO A CA 1
ATOM 9400 C C . PRO A 1 1228 ? 20.971 55.843 10.954 1.00 25.62 1228 PRO A C 1
ATOM 9402 O O . PRO A 1 1228 ? 20.679 54.746 10.476 1.00 25.62 1228 PRO A O 1
ATOM 9405 N N . PRO A 1 1229 ? 20.695 56.158 12.238 1.00 27.67 1229 PRO A N 1
ATOM 9406 C CA . PRO A 1 1229 ? 19.733 55.387 13.026 1.00 27.67 1229 PRO A CA 1
ATOM 9407 C C . PRO A 1 1229 ? 18.331 55.471 12.399 1.00 27.67 1229 PRO A C 1
ATOM 9409 O O . PRO A 1 1229 ? 17.976 56.491 11.810 1.00 27.67 1229 PRO A O 1
ATOM 9412 N N . GLU A 1 1230 ? 17.551 54.401 12.540 1.00 28.44 1230 GLU A N 1
ATOM 9413 C CA . GLU A 1 1230 ? 16.110 54.397 12.266 1.00 28.44 1230 GLU A CA 1
ATOM 9414 C C . GLU A 1 1230 ? 15.370 54.612 13.597 1.00 28.44 1230 GLU A C 1
ATOM 9416 O O . GLU A 1 1230 ? 15.749 54.013 14.606 1.00 28.44 1230 GLU A O 1
ATOM 9421 N N . ASP A 1 1231 ? 14.374 55.500 13.598 1.00 27.48 1231 ASP A N 1
ATOM 9422 C CA . ASP A 1 1231 ? 13.700 55.992 14.808 1.00 27.48 1231 ASP A CA 1
ATOM 9423 C C . ASP A 1 1231 ? 12.794 54.943 15.492 1.00 27.48 1231 ASP A C 1
ATOM 9425 O O . ASP A 1 1231 ? 12.372 53.948 14.895 1.00 27.48 1231 ASP A O 1
ATOM 9429 N N . ASP A 1 1232 ? 12.462 55.192 16.763 1.00 34.97 1232 ASP A N 1
ATOM 9430 C CA . ASP A 1 1232 ? 11.573 54.350 17.572 1.00 34.97 1232 ASP A CA 1
ATOM 9431 C C . ASP A 1 1232 ? 10.121 54.338 17.054 1.00 34.97 1232 ASP A C 1
ATOM 9433 O O . ASP A 1 1232 ? 9.383 55.306 17.232 1.00 34.97 1232 ASP A O 1
ATOM 9437 N N . ASP A 1 1233 ? 9.655 53.184 16.558 1.00 29.03 1233 ASP A N 1
ATOM 9438 C CA . ASP A 1 1233 ? 8.255 52.770 16.750 1.00 29.03 1233 ASP A CA 1
ATOM 9439 C C . ASP A 1 1233 ? 8.086 51.235 16.808 1.00 29.03 1233 ASP A C 1
ATOM 9441 O O . ASP A 1 1233 ? 7.738 50.556 15.837 1.00 29.03 1233 ASP A O 1
ATOM 9445 N N . ARG A 1 1234 ? 8.345 50.653 17.988 1.00 26.80 1234 ARG A N 1
ATOM 9446 C CA . ARG A 1 1234 ? 7.998 49.257 18.323 1.00 26.80 1234 ARG A CA 1
ATOM 9447 C C . ARG A 1 1234 ? 6.775 49.198 19.242 1.00 26.80 1234 ARG A C 1
ATOM 9449 O O . ARG A 1 1234 ? 6.883 48.800 20.399 1.00 26.80 1234 ARG A O 1
ATOM 9456 N N . SER A 1 1235 ? 5.610 49.573 18.718 1.00 27.73 1235 SER A N 1
ATOM 9457 C CA . SER A 1 1235 ? 4.353 49.656 19.484 1.00 27.73 1235 SER A CA 1
ATOM 9458 C C . SER A 1 1235 ? 3.296 48.579 19.168 1.00 27.73 1235 SER A C 1
ATOM 9460 O O . SER A 1 1235 ? 2.219 48.596 19.763 1.00 27.73 1235 SER A O 1
ATOM 9462 N N . PHE A 1 1236 ? 3.587 47.594 18.306 1.00 27.16 1236 PHE A N 1
ATOM 9463 C CA . PHE A 1 1236 ? 2.690 46.456 18.029 1.00 27.16 1236 PHE A CA 1
ATOM 9464 C C . PHE A 1 1236 ? 3.410 45.094 18.078 1.00 27.16 1236 PHE A C 1
ATOM 9466 O O . PHE A 1 1236 ? 4.571 44.981 17.695 1.00 27.16 1236 PHE A O 1
ATOM 9473 N N . LEU A 1 1237 ? 2.666 44.053 18.491 1.00 28.52 1237 LEU A N 1
ATOM 9474 C CA . LEU A 1 1237 ? 3.085 42.649 18.693 1.00 28.52 1237 LEU A CA 1
ATOM 9475 C C . LEU A 1 1237 ? 3.908 42.331 19.964 1.00 28.52 1237 LEU A C 1
ATOM 9477 O O . LEU A 1 1237 ? 4.935 41.659 19.897 1.00 28.52 1237 LEU A O 1
ATOM 9481 N N . VAL A 1 1238 ? 3.370 42.685 21.137 1.00 26.72 1238 VAL A N 1
ATOM 9482 C CA . VAL A 1 1238 ? 3.605 41.945 22.396 1.00 26.72 1238 VAL A CA 1
ATOM 9483 C C . VAL A 1 1238 ? 2.252 41.724 23.088 1.00 26.72 1238 VAL A C 1
ATOM 9485 O O . VAL A 1 1238 ? 1.448 42.651 23.147 1.00 26.72 1238 VAL A O 1
ATOM 9488 N N . ASP A 1 1239 ? 1.995 40.513 23.593 1.00 29.81 1239 ASP A N 1
ATOM 9489 C CA . ASP A 1 1239 ? 0.835 40.179 24.438 1.00 29.81 1239 ASP A CA 1
ATOM 9490 C C . ASP A 1 1239 ? 1.330 39.706 25.819 1.00 29.81 1239 ASP A C 1
ATOM 9492 O O . ASP A 1 1239 ? 2.361 39.039 25.933 1.00 29.81 1239 ASP A O 1
ATOM 9496 N N . GLY A 1 1240 ? 0.634 40.102 26.883 1.00 29.61 1240 GLY A N 1
ATOM 9497 C CA . GLY A 1 1240 ? 1.140 40.077 28.258 1.00 29.61 1240 GLY A CA 1
ATOM 9498 C C . GLY A 1 1240 ? 0.951 38.740 28.975 1.00 29.61 1240 GLY A C 1
ATOM 9499 O O . GLY A 1 1240 ? 0.136 38.664 29.892 1.00 29.61 1240 GLY A O 1
ATOM 9500 N N . ASN A 1 1241 ? 1.670 37.684 28.571 1.00 28.08 1241 ASN A N 1
ATOM 9501 C CA . ASN A 1 1241 ? 1.560 36.360 29.217 1.00 28.08 1241 ASN A CA 1
ATOM 9502 C C . ASN A 1 1241 ? 2.857 35.516 29.335 1.00 28.08 1241 ASN A C 1
ATOM 9504 O O . ASN A 1 1241 ? 2.773 34.385 29.806 1.00 28.08 1241 ASN A O 1
ATOM 9508 N N . ASP A 1 1242 ? 4.038 36.037 28.971 1.00 29.70 1242 ASP A N 1
ATOM 9509 C CA . ASP A 1 1242 ? 5.314 35.277 28.938 1.00 29.70 1242 ASP A CA 1
ATOM 9510 C C . ASP A 1 1242 ? 6.415 35.815 29.904 1.00 29.70 1242 ASP A C 1
ATOM 9512 O O . ASP A 1 1242 ? 7.611 35.689 29.638 1.00 29.70 1242 ASP A O 1
ATOM 9516 N N . GLU A 1 1243 ? 6.056 36.407 31.054 1.00 29.56 1243 GLU A N 1
ATOM 9517 C CA . GLU A 1 1243 ? 7.037 37.043 31.971 1.00 29.56 1243 GLU A CA 1
ATOM 9518 C C . GLU A 1 1243 ? 7.850 36.102 32.899 1.00 29.56 1243 GLU A C 1
ATOM 9520 O O . GLU A 1 1243 ? 8.794 36.561 33.539 1.00 29.56 1243 GLU A O 1
ATOM 9525 N N . GLU A 1 1244 ? 7.594 34.787 32.951 1.00 28.44 1244 GLU A N 1
ATOM 9526 C CA . GLU A 1 1244 ? 8.365 33.846 33.805 1.00 28.44 1244 GLU A CA 1
ATOM 9527 C C . GLU A 1 1244 ? 9.412 32.992 33.047 1.00 28.44 1244 GLU A C 1
ATOM 9529 O O . GLU A 1 1244 ? 9.761 31.892 33.481 1.00 28.44 1244 GLU A O 1
ATOM 9534 N N . ALA A 1 1245 ? 9.953 33.480 31.920 1.00 28.02 1245 ALA A N 1
ATOM 9535 C CA . ALA A 1 1245 ? 10.898 32.713 31.085 1.00 28.02 1245 ALA A CA 1
ATOM 9536 C C . ALA A 1 1245 ? 12.309 33.316 30.888 1.00 28.02 1245 ALA A C 1
ATOM 9538 O O . ALA A 1 1245 ? 13.196 32.598 30.423 1.00 28.02 1245 ALA A O 1
ATOM 9539 N N . PHE A 1 1246 ? 12.570 34.583 31.251 1.00 26.91 1246 PHE A N 1
ATOM 9540 C CA . PHE A 1 1246 ? 13.870 35.230 30.988 1.00 26.91 1246 PHE A CA 1
ATOM 9541 C C . PHE A 1 1246 ? 14.442 36.019 32.176 1.00 26.91 1246 PHE A C 1
ATOM 9543 O O . PHE A 1 1246 ? 14.278 37.229 32.289 1.00 26.91 1246 PHE A O 1
ATOM 9550 N N . SER A 1 1247 ? 15.227 35.339 33.018 1.00 25.02 1247 SER A N 1
ATOM 9551 C CA . SER A 1 1247 ? 16.130 35.983 33.984 1.00 25.02 1247 SER A CA 1
ATOM 9552 C C . SER A 1 1247 ? 17.520 35.328 33.982 1.00 25.02 1247 SER A C 1
ATOM 9554 O O . SER A 1 1247 ? 17.807 34.356 34.682 1.00 25.02 1247 SER A O 1
ATOM 9556 N N . HIS A 1 1248 ? 18.430 35.885 33.180 1.00 31.33 1248 HIS A N 1
ATOM 9557 C CA . HIS A 1 1248 ? 19.858 35.570 33.246 1.00 31.33 1248 HIS A CA 1
ATOM 9558 C C . HIS A 1 1248 ? 20.641 36.774 33.765 1.00 31.33 1248 HIS A C 1
ATOM 9560 O O . HIS A 1 1248 ? 20.880 37.745 33.053 1.00 31.33 1248 HIS A O 1
ATOM 9566 N N . PHE A 1 1249 ? 21.068 36.674 35.024 1.00 31.12 1249 PHE A N 1
ATOM 9567 C CA . PHE A 1 1249 ? 22.052 37.573 35.612 1.00 31.12 1249 PHE A CA 1
ATOM 9568 C C . PHE A 1 1249 ? 23.360 37.496 34.818 1.00 31.12 1249 PHE A C 1
ATOM 9570 O O . PHE A 1 1249 ? 23.918 36.409 34.650 1.00 31.12 1249 PHE A O 1
ATOM 9577 N N . LEU A 1 1250 ? 23.886 38.641 34.381 1.00 33.69 1250 LEU A N 1
ATOM 9578 C CA . LEU A 1 1250 ? 25.222 38.694 33.797 1.00 33.69 1250 LEU A CA 1
ATOM 9579 C C . LEU A 1 1250 ? 26.280 38.488 34.889 1.00 33.69 1250 LEU A C 1
ATOM 9581 O O . LEU A 1 1250 ? 26.333 39.210 35.886 1.00 33.69 1250 LEU A O 1
ATOM 9585 N N . VAL A 1 1251 ? 27.123 37.483 34.668 1.00 39.38 1251 VAL A N 1
ATOM 9586 C CA . VAL A 1 1251 ? 28.287 37.127 35.485 1.00 39.38 1251 VAL A CA 1
ATOM 9587 C C . VAL A 1 1251 ? 29.558 37.515 34.731 1.00 39.38 1251 VAL A C 1
ATOM 9589 O O . VAL A 1 1251 ? 29.662 37.273 33.527 1.00 39.38 1251 VAL A O 1
ATOM 9592 N N . ASP A 1 1252 ? 30.528 38.118 35.424 1.00 49.88 1252 ASP A N 1
ATOM 9593 C CA . ASP A 1 1252 ? 31.840 38.433 34.852 1.00 49.88 1252 ASP A CA 1
ATOM 9594 C C . ASP A 1 1252 ? 32.626 37.152 34.494 1.00 49.88 1252 ASP A C 1
ATOM 9596 O O . ASP A 1 1252 ? 32.265 36.033 34.870 1.00 49.88 1252 ASP A O 1
ATOM 9600 N N . LYS A 1 1253 ? 33.751 37.301 33.780 1.00 35.56 1253 LYS A N 1
ATOM 9601 C CA . LYS A 1 1253 ? 34.627 36.169 33.407 1.00 35.56 1253 LYS A CA 1
ATOM 9602 C C . LYS A 1 1253 ? 35.301 35.467 34.606 1.00 35.56 1253 LYS A C 1
ATOM 9604 O O . LYS A 1 1253 ? 36.087 34.549 34.392 1.00 35.56 1253 LYS A O 1
ATOM 9609 N N . LEU A 1 1254 ? 35.011 35.888 35.840 1.00 43.03 1254 LEU A N 1
ATOM 9610 C CA . LEU A 1 1254 ? 35.458 35.284 37.097 1.00 43.03 1254 LEU A CA 1
ATOM 9611 C C . LEU A 1 1254 ? 34.276 34.786 37.960 1.00 43.03 1254 LEU A C 1
ATOM 9613 O O . LEU A 1 1254 ? 34.484 34.372 39.099 1.00 43.03 1254 LEU A O 1
ATOM 9617 N N . GLY A 1 1255 ? 33.047 34.784 37.426 1.00 33.16 1255 GLY A N 1
ATOM 9618 C CA . GLY A 1 1255 ? 31.867 34.203 38.067 1.00 33.16 1255 GLY A CA 1
ATOM 9619 C C . GLY A 1 1255 ? 31.152 35.094 39.089 1.00 33.16 1255 GLY A C 1
ATOM 9620 O O . GLY A 1 1255 ? 30.412 34.565 39.917 1.00 33.16 1255 GLY A O 1
ATOM 9621 N N . ARG A 1 1256 ? 31.327 36.424 39.058 1.00 39.25 1256 ARG A N 1
ATOM 9622 C CA . ARG A 1 1256 ? 30.601 37.358 39.948 1.00 39.25 1256 ARG A CA 1
ATOM 9623 C C . ARG A 1 1256 ? 29.544 38.160 39.195 1.00 39.25 1256 ARG A C 1
ATOM 9625 O O . ARG A 1 1256 ? 29.812 38.685 38.119 1.00 39.25 1256 ARG A O 1
ATOM 9632 N N . GLN A 1 1257 ? 28.342 38.244 39.763 1.00 36.72 1257 GLN A N 1
ATOM 9633 C CA . GLN A 1 1257 ? 27.242 39.030 39.199 1.00 36.72 1257 GLN A CA 1
ATOM 9634 C C . GLN A 1 1257 ? 27.521 40.533 39.329 1.00 36.72 1257 GLN A C 1
ATOM 9636 O O . GLN A 1 1257 ? 28.050 40.978 40.348 1.00 36.72 1257 GLN A O 1
ATOM 9641 N N . VAL A 1 1258 ? 27.136 41.311 38.315 1.00 36.09 1258 VAL A N 1
ATOM 9642 C CA . VAL A 1 1258 ? 27.244 42.780 38.309 1.00 36.09 1258 VAL A CA 1
ATOM 9643 C C . VAL A 1 1258 ? 25.878 43.384 37.984 1.00 36.09 1258 VAL A C 1
ATOM 9645 O O . VAL A 1 1258 ? 25.174 42.896 37.104 1.00 36.09 1258 VAL A O 1
ATOM 9648 N N . LEU A 1 1259 ? 25.502 44.437 38.712 1.00 35.72 1259 LEU A N 1
ATOM 9649 C CA . LEU A 1 1259 ? 24.180 45.062 38.668 1.00 35.72 1259 LEU A CA 1
ATOM 9650 C C . LEU A 1 1259 ? 24.360 46.585 38.630 1.00 35.72 1259 LEU A C 1
ATOM 9652 O O . LEU A 1 1259 ? 24.991 47.147 39.523 1.00 35.72 1259 LEU A O 1
ATOM 9656 N N . ILE A 1 1260 ? 23.836 47.244 37.591 1.00 29.80 1260 ILE A N 1
ATOM 9657 C CA . ILE A 1 1260 ? 23.861 48.707 37.423 1.00 29.80 1260 ILE A CA 1
ATOM 9658 C C . ILE A 1 1260 ? 22.466 49.175 36.984 1.00 29.80 1260 ILE A C 1
ATOM 9660 O O . ILE A 1 1260 ? 21.781 48.488 36.229 1.00 29.80 1260 ILE A O 1
ATOM 9664 N N . SER A 1 1261 ? 22.031 50.314 37.523 1.00 24.77 1261 SER A N 1
ATOM 9665 C CA . SER A 1 1261 ? 20.665 50.842 37.450 1.00 24.77 1261 SER A CA 1
ATOM 9666 C C . SER A 1 1261 ? 20.392 51.728 36.230 1.00 24.77 1261 SER A C 1
ATOM 9668 O O . SER A 1 1261 ? 21.299 52.347 35.678 1.00 24.77 1261 SER A O 1
ATOM 9670 N N . ALA A 1 1262 ? 19.113 51.854 35.874 1.00 29.97 1262 ALA A N 1
ATOM 9671 C CA . ALA A 1 1262 ? 18.635 52.741 34.817 1.00 29.97 1262 ALA A CA 1
ATOM 9672 C C . ALA A 1 1262 ? 18.641 54.232 35.209 1.00 29.97 1262 ALA A C 1
ATOM 9674 O O . ALA A 1 1262 ? 18.430 54.582 36.370 1.00 29.97 1262 ALA A O 1
ATOM 9675 N N . CYS A 1 1263 ? 18.760 55.098 34.201 1.00 21.31 1263 CYS A N 1
ATOM 9676 C CA . CYS A 1 1263 ? 17.985 56.336 34.073 1.00 21.31 1263 CYS A CA 1
ATOM 9677 C C . CYS A 1 1263 ? 17.932 56.724 32.580 1.00 21.31 1263 CYS A C 1
ATOM 9679 O O . CYS A 1 1263 ? 18.778 56.271 31.810 1.00 21.31 1263 CYS A O 1
ATOM 9681 N N . ALA A 1 1264 ? 16.953 57.526 32.162 1.00 26.42 1264 ALA A N 1
ATOM 9682 C CA . ALA A 1 1264 ? 16.717 57.874 30.758 1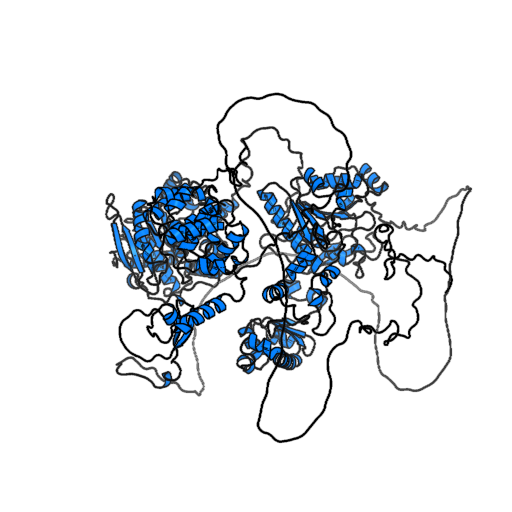.00 26.42 1264 ALA A CA 1
ATOM 9683 C C . ALA A 1 1264 ? 16.683 59.392 30.546 1.00 26.42 1264 ALA A C 1
ATOM 9685 O O . ALA A 1 1264 ? 16.169 60.096 31.413 1.00 26.42 1264 ALA A O 1
ATOM 9686 N N . GLN A 1 1265 ? 17.159 59.868 29.385 1.00 22.48 1265 GLN A N 1
ATOM 9687 C CA . GLN A 1 1265 ? 16.631 61.035 28.652 1.00 22.48 1265 GLN A CA 1
ATOM 9688 C C . GLN A 1 1265 ? 17.431 61.317 27.368 1.00 22.48 1265 GLN A C 1
ATOM 9690 O O . GLN A 1 1265 ? 18.659 61.301 27.394 1.00 22.48 1265 GLN A O 1
ATOM 9695 N N . THR A 1 1266 ? 16.711 61.701 26.305 1.00 25.59 1266 THR A N 1
ATOM 9696 C CA . THR A 1 1266 ? 17.191 62.180 24.987 1.00 25.59 1266 THR A CA 1
ATOM 9697 C C . THR A 1 1266 ? 18.017 61.191 24.142 1.00 25.59 1266 THR A C 1
ATOM 9699 O O . THR A 1 1266 ? 18.769 60.385 24.682 1.00 25.59 1266 THR A O 1
ATOM 9702 N N . ALA A 1 1267 ? 17.923 61.214 22.810 1.00 26.11 1267 ALA A N 1
ATOM 9703 C CA . ALA A 1 1267 ? 17.100 62.054 21.922 1.00 26.11 1267 ALA A CA 1
ATOM 9704 C C . ALA A 1 1267 ? 16.355 61.167 20.920 1.00 26.11 1267 ALA A C 1
ATOM 9706 O O . ALA A 1 1267 ? 16.979 60.164 20.508 1.00 26.11 1267 ALA A O 1
#